Protein AF-0000000067128531 (afdb_homodimer)

Solvent-accessible surface area (backbone atoms only — not comparable to full-atom values): 48441 Å² total; per-residue (Å²): 141,76,87,80,73,82,84,77,74,73,75,73,79,76,77,82,67,84,76,76,74,70,69,80,64,56,87,86,67,64,80,71,73,78,60,56,58,58,51,50,47,49,50,50,46,49,48,38,41,55,53,34,57,46,48,57,49,51,51,49,51,50,41,50,50,52,46,42,51,42,70,67,46,78,75,65,98,40,69,70,61,23,51,51,51,9,51,52,50,26,51,52,51,49,42,56,50,32,36,67,59,52,67,79,67,94,55,56,45,64,39,44,53,60,54,25,40,49,51,41,50,48,50,53,51,51,37,50,52,46,27,45,68,40,36,47,63,66,54,39,15,51,53,42,28,76,80,39,74,85,42,49,44,86,66,81,89,71,82,59,42,74,74,69,47,62,71,31,83,86,38,79,88,52,34,50,46,54,55,58,67,55,67,45,76,57,44,60,49,39,20,53,48,30,22,52,49,25,63,49,66,53,41,71,66,62,49,50,49,52,52,53,51,48,52,54,47,28,64,73,41,24,88,78,36,60,86,42,36,50,31,71,59,49,51,54,45,46,39,43,52,48,26,32,37,46,12,35,50,54,19,51,52,50,50,56,54,51,62,71,50,76,70,78,87,66,62,59,86,74,39,87,44,66,68,50,30,49,50,47,57,59,47,34,61,37,63,93,66,76,73,78,63,77,71,61,43,85,76,40,70,68,39,30,50,50,49,52,49,49,51,50,52,50,52,49,54,57,49,45,54,56,49,51,28,61,64,40,33,46,59,85,82,39,66,69,51,55,51,48,50,55,48,46,53,57,47,46,36,53,17,45,51,32,49,49,53,38,70,66,36,85,74,61,61,60,57,76,32,68,55,41,65,63,71,72,53,88,76,62,43,76,76,68,49,77,74,77,74,68,80,66,67,73,78,70,76,69,69,84,72,75,88,64,88,72,78,84,72,93,78,65,94,76,78,67,86,75,136,134,82,78,77,74,79,79,77,76,77,76,75,77,78,78,80,71,85,75,78,72,71,67,80,60,53,88,85,66,61,82,70,73,78,60,56,58,57,52,50,48,49,50,51,47,50,49,38,42,56,52,35,57,47,48,57,49,50,50,50,52,51,41,51,52,52,45,41,51,41,68,67,46,79,75,67,97,39,70,69,60,24,49,51,51,9,52,52,50,27,51,51,50,48,43,55,50,31,34,69,60,53,66,80,66,95,56,55,47,65,40,43,53,60,53,27,41,48,50,41,48,48,50,53,52,51,38,50,52,46,27,44,67,41,38,46,63,67,55,41,15,52,54,42,28,76,79,38,74,84,41,48,44,87,66,82,88,73,80,60,42,73,74,67,46,62,72,31,81,85,37,80,90,51,33,49,47,53,56,59,68,54,67,43,77,58,44,59,49,39,20,55,48,29,21,52,47,25,63,51,65,54,42,72,65,61,48,52,49,52,51,51,50,48,52,52,46,29,63,74,42,22,89,78,36,61,85,42,36,50,29,69,61,49,52,53,44,47,41,42,51,47,26,32,37,46,11,35,49,53,19,52,52,49,50,56,55,50,61,72,49,76,71,80,88,66,63,58,86,74,40,87,44,67,68,50,30,51,50,45,57,60,46,33,60,37,63,92,65,74,73,77,62,79,71,61,43,85,76,40,70,66,40,31,51,48,49,51,48,51,51,49,51,51,52,49,54,56,49,44,55,55,49,52,29,62,66,40,32,48,60,82,82,39,66,69,51,54,50,46,50,55,49,46,54,57,46,47,36,53,18,46,51,31,50,50,54,39,69,67,35,85,75,62,62,62,57,78,33,68,54,40,64,62,72,72,53,88,78,63,44,76,76,67,51,78,73,78,76,66,84,64,69,72,79,71,76,71,70,84,71,75,91,65,88,72,75,76,73,81,83,64,84,73,81,85,85,61,143

Organism: Columba livia (NCBI:txid8932)

InterPro domains:
  IPR004277 Phosphatidyl serine synthase [PF03034] (110-375)

Sequence (838 aa):
MADPDGLGRDITPMARGPHNPNVKVNAFGFPGRFKSEGAVAAATERADSARRAHTLTVLFILTCALGYVTLLEETPQDTAYNTKRGIVASILVFLCFGVTQAKDGPFSRPHPAYWRFWLCVSVVYELFLIFILFQTVQDGRQFMKYIDPHLGVPLPERDYGGNCLVYDPGNGTDPFHNIWDKLDGFVPAHFFGWYLKTLMIRDWWMCMIISVMFEFLEYSLEHQLPNFSECWWDHWIMDVILCNGLGIYCGMKTLSWLSLKTYKWQGLWNIPTYKGKMKRIVFQFTPYSWVKFEWKPASSLRRWLAVCGIIFVFLLAELNTFYLKFVLWMPPEHYLVLLRLVFFVNVGGVAMREIYDFMDDPKFHKKLGQQAWLGHRVPDRRQVRPLHADAVSPVLHHPVLDPGDYPRAHLDSLAVLHPMADPDGLGRDITPMARGPHNPNVKVNAFGFPGRFKSEGAVAAATERADSARRAHTLTVLFILTCALGYVTLLEETPQDTAYNTKRGIVASILVFLCFGVTQAKDGPFSRPHPAYWRFWLCVSVVYELFLIFILFQTVQDGRQFMKYIDPHLGVPLPERDYGGNCLVYDPGNGTDPFHNIWDKLDGFVPAHFFGWYLKTLMIRDWWMCMIISVMFEFLEYSLEHQLPNFSECWWDHWIMDVILCNGLGIYCGMKTLSWLSLKTYKWQGLWNIPTYKGKMKRIVFQFTPYSWVKFEWKPASSLRRWLAVCGIIFVFLLAELNTFYLKFVLWMPPEHYLVLLRLVFFVNVGGVAMREIYDFMDDPKFHKKLGQQAWLGHRVPDRRQVRPLHADAVSPVLHHPVLDPGDYPRAHLDSLAVLHP

Nearest PDB structures (foldseek):
  9b4e-assembly1_B  TM=9.063E-01  e=4.967E-18  Homo sapiens
  9b4g-assembly1_B  TM=8.945E-01  e=2.422E-17  Homo sapiens
  9b4f-assembly1_B  TM=8.854E-01  e=5.431E-15  Homo sapiens
  9b4e-assembly1_B  TM=9.060E-01  e=4.851E-18  Homo sapiens
  9b4g-assembly1_B  TM=8.943E-01  e=2.382E-17  Homo sapiens

Foldseek 3Di:
DDPPDDDPPPPPPPDPPDPPPPPPCPVVNDPDDCPVVVVVVVVVVVVVVVLVVVLVVLVVVLVVVVVCCVPPNDDDPDPLVVVLVVVVNVLVVQLSVQLSPPDFFPFCFPHSSVLSSLLSVLVVVLVVLVVLLPDDLQVLLVVVCSVPVVTSDADDDDQAADDQDCAQPVDPVCRRVNVVVPPPPVLVCLQQLLLLVCLQQVDLVLLLVLLLVLLVVLVVCCVPAVNSNHHPCCNPPRRRCNRNVNSNVVSNVVLVVVQVPLDPQDDLVVDPDPVVSVVNVVCSRPGNHDDRQDLPLVPDVVSVVLSVVVSVLVSQVVVVLRVCCNSNVPDCPDVVSVVVSVSCSSLSNSLSVQSSVCSPPPVNPDDRDSSVVSSRDDDRPVVPDPPPPPPPPPPPPPPPPDPDDPDDDPPDDPDDDDD/DCPDDDPPPPPPPDDPDDPPPPPVQPVVNDPDDCPVVVVVVVVVVVVVVVLVVVLVVLVVVLVVVVVCCVPPNDDDPDPLVVVLVVVVNVLVVQLSVQLSPPDFFPFDFPHSSVLSSLLSVLVVVLVVLVVLLPDDLQVLLVVVCSVPVVTSDADDDDQAADDQDCAQPVDPVCRRVNVVVVPPPVLVCLQQLLLLVCLQQVDLVLLLVLLLVLLVVLVVCCVPAVNSNHHPCCRPPRRRCNRNVNSNVVSNVVLVVVQVPLDPQDDLVVDPDPVVSVVNVVCSRPGNHDDRQDLPLVPDVVSVVLSVVVSVLVSQVVVVLRVCCNSNVNDCPDVVSVVVSVSCSSLSNSLSVQSSVCSPPPVNPDDRDSSVVSSRDDDRPVVPDPPPPPPPPPPPPPPPPDPDDPDPPDPDDPDDDDD

Secondary structure (DSSP, 8-state):
--------------------TT----TT-------HHHHHHHHHHHHHHHHHHHHHHHHHHHHHHHHHHHHTSPPPS-HHHHHHHHHHHHHHHHHHHHHHHSPP-S--SS-HHHHHHHHHHHHHHHHHHHHHHTS-HHHHHHHGGGT-TT-SSPPPP--SSS---SS-TT-SS-TTHHHHHHSSTHHHHHHHHHHHHHHHH--HHHHHHHHHHHHHHHHHTTTT-GGG---HHIIIIIIIIIIIHHHHHHHHHHHHHHHH-------GGG--SHHHHHHHHHHTTS-SS-------TTS-HHHHHHHHHHHHHHHHHHHHHHHHHHHTT--TTSHHHHHHHHHHHHHHHHHHHHHHHHHH-TT--SPPPHHHHHHT----GGGTS---STTS----------S----------------/--------------------TT----TTS------HHHHHHHHHHHHHHHHHHHHHHHHHHHHHHHHHHHHTSPPPS-HHHHHHHHHHHHHHHHHHHHHHHSPP-S--SS-HHHHHHHHHHHHHHHHHHHHHHTS-HHHHHHHGGGT-TT-SSPPPP--SSS---SS-TT-SS-TTHHHHHHSSTHHHHHHHHHHHHHHHH--HHHHHHHHHHHHHHHHHTTTT-GGG---HHIIIIIIIIIIIHHHHHHHHHHHHHHHH-------GGG--SHHHHHHHHHHTTS-SS-------TTS-HHHHHHHHHHHHHHHHHHHHHHHHHHHTT--TTSHHHHHHHHHHHHHHHHHHHHHHHHHH-TT--SPPPHHHHHHT----GGGTS----TT-----------S----------------

pLDDT: mean 72.02, std 25.09, range [16.66, 97.38]

Structure (mmCIF, N/CA/C/O backbone):
data_AF-0000000067128531-model_v1
#
loop_
_entity.id
_entity.type
_entity.pdbx_description
1 polymer 'Phosphatidylserine synthase'
#
loop_
_atom_site.group_PDB
_atom_site.id
_atom_site.type_symbol
_atom_site.label_atom_id
_atom_site.label_alt_id
_atom_site.label_comp_id
_atom_site.label_asym_id
_atom_site.label_entity_id
_atom_site.label_seq_id
_atom_site.pdbx_PDB_ins_code
_atom_site.Cartn_x
_atom_site.Cartn_y
_atom_site.Cartn_z
_atom_site.occupancy
_atom_site.B_iso_or_equiv
_atom_site.auth_seq_id
_atom_site.auth_comp_id
_atom_site.auth_asym_id
_atom_site.auth_atom_id
_atom_site.pdbx_PDB_model_num
ATOM 1 N N . MET A 1 1 ? -77.562 -60.531 -19.766 1 20.25 1 MET A N 1
ATOM 2 C CA . MET A 1 1 ? -78.375 -59.531 -19.062 1 20.25 1 MET A CA 1
ATOM 3 C C . MET A 1 1 ? -77.562 -58.281 -18.75 1 20.25 1 MET A C 1
ATOM 5 O O . MET A 1 1 ? -76.5 -58.375 -18.109 1 20.25 1 MET A O 1
ATOM 9 N N . ALA A 1 2 ? -77.75 -57.125 -19.5 1 20.92 2 ALA A N 1
ATOM 10 C CA . ALA A 1 2 ? -77.375 -55.844 -20.062 1 20.92 2 ALA A CA 1
ATOM 11 C C . ALA A 1 2 ? -77.5 -54.719 -19.031 1 20.92 2 ALA A C 1
ATOM 13 O O . ALA A 1 2 ? -77.312 -53.531 -19.344 1 20.92 2 ALA A O 1
ATOM 14 N N . ASP A 1 3 ? -77.875 -55.125 -17.828 1 22.06 3 ASP A N 1
ATOM 15 C CA . ASP A 1 3 ? -78.5 -53.969 -17.203 1 22.06 3 ASP A CA 1
ATOM 16 C C . ASP A 1 3 ? -77.562 -52.781 -17.109 1 22.06 3 ASP A C 1
ATOM 18 O O . ASP A 1 3 ? -76.375 -52.969 -16.75 1 22.06 3 ASP A O 1
ATOM 22 N N . PRO A 1 4 ? -77.75 -51.562 -17.719 1 23.47 4 PRO A N 1
ATOM 23 C CA . PRO A 1 4 ? -77.312 -50.219 -18.203 1 23.47 4 PRO A CA 1
ATOM 24 C C . PRO A 1 4 ? -77.062 -49.25 -17.062 1 23.47 4 PRO A C 1
ATOM 26 O O . PRO A 1 4 ? -76.875 -48.062 -17.297 1 23.47 4 PRO A O 1
ATOM 29 N N . ASP A 1 5 ? -77.438 -49.562 -15.859 1 19.45 5 ASP A N 1
ATOM 30 C CA . ASP A 1 5 ? -78 -48.562 -14.961 1 19.45 5 ASP A CA 1
ATOM 31 C C . ASP A 1 5 ? -77 -47.438 -14.742 1 19.45 5 ASP A C 1
ATOM 33 O O . ASP A 1 5 ? -77.375 -46.25 -14.773 1 19.45 5 ASP A O 1
ATOM 37 N N . GLY A 1 6 ? -75.938 -47.656 -14 1 20.61 6 GLY A N 1
ATOM 38 C CA . GLY A 1 6 ? -75.688 -46.969 -12.742 1 20.61 6 GLY A CA 1
ATOM 39 C C . GLY A 1 6 ? -75.312 -45.5 -12.922 1 20.61 6 GLY A C 1
ATOM 40 O O . GLY A 1 6 ? -75 -45.094 -14.023 1 20.61 6 GLY A O 1
ATOM 41 N N . LEU A 1 7 ? -75.062 -44.688 -11.773 1 21.41 7 LEU A N 1
ATOM 42 C CA . LEU A 1 7 ? -75.25 -43.5 -10.977 1 21.41 7 LEU A CA 1
ATOM 43 C C . LEU A 1 7 ? -74.188 -42.438 -11.375 1 21.41 7 LEU A C 1
ATOM 45 O O . LEU A 1 7 ? -73 -42.656 -11.289 1 21.41 7 LEU A O 1
ATOM 49 N N . GLY A 1 8 ? -74.438 -41.719 -12.461 1 22.41 8 GLY A N 1
ATOM 50 C CA . GLY A 1 8 ? -73.688 -40.625 -13.109 1 22.41 8 GLY A CA 1
ATOM 51 C C . GLY A 1 8 ? -73.375 -39.5 -12.172 1 22.41 8 GLY A C 1
ATOM 52 O O . GLY A 1 8 ? -74.125 -38.5 -12.125 1 22.41 8 GLY A O 1
ATOM 53 N N . ARG A 1 9 ? -73.125 -39.812 -10.828 1 21.92 9 ARG A N 1
ATOM 54 C CA . ARG A 1 9 ? -73.125 -38.75 -9.828 1 21.92 9 ARG A CA 1
ATOM 55 C C . ARG A 1 9 ? -72.312 -37.531 -10.305 1 21.92 9 ARG A C 1
ATOM 57 O O . ARG A 1 9 ? -71.188 -37.656 -10.727 1 21.92 9 ARG A O 1
ATOM 64 N N . ASP A 1 10 ? -73 -36.594 -10.828 1 21.69 10 ASP A N 1
ATOM 65 C CA . ASP A 1 10 ? -72.625 -35.281 -11.375 1 21.69 10 ASP A CA 1
ATOM 66 C C . ASP A 1 10 ? -71.75 -34.5 -10.391 1 21.69 10 ASP A C 1
ATOM 68 O O . ASP A 1 10 ? -72.25 -34.062 -9.336 1 21.69 10 ASP A O 1
ATOM 72 N N . ILE A 1 11 ? -70.688 -34.938 -9.844 1 23.55 11 ILE A N 1
ATOM 73 C CA . ILE A 1 11 ? -69.938 -34.281 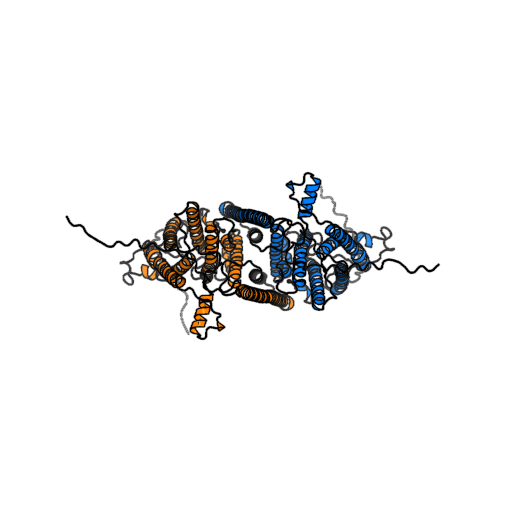-8.781 1 23.55 11 ILE A CA 1
ATOM 74 C C . ILE A 1 11 ? -69.625 -32.844 -9.203 1 23.55 11 ILE A C 1
ATOM 76 O O . ILE A 1 11 ? -69.062 -32.594 -10.273 1 23.55 11 ILE A O 1
ATOM 80 N N . THR A 1 12 ? -70.562 -31.953 -8.984 1 23.03 12 THR A N 1
ATOM 81 C CA . THR A 1 12 ? -70.5 -30.531 -9.258 1 23.03 12 THR A CA 1
ATOM 82 C C . THR A 1 12 ? -69.188 -29.922 -8.867 1 23.03 12 THR A C 1
ATOM 84 O O . THR A 1 12 ? -68.562 -30.281 -7.836 1 23.03 12 THR A O 1
ATOM 87 N N . PRO A 1 13 ? -68.312 -29.375 -9.797 1 23.28 13 PRO A N 1
ATOM 88 C CA . PRO A 1 13 ? -67 -28.812 -9.695 1 23.28 13 PRO A CA 1
ATOM 89 C C . PRO A 1 13 ? -66.875 -27.656 -8.703 1 23.28 13 PRO A C 1
ATOM 91 O O . PRO A 1 13 ? -67.625 -26.672 -8.828 1 23.28 13 PRO A O 1
ATOM 94 N N . MET A 1 14 ? -66.938 -27.906 -7.406 1 22.55 14 MET A N 1
ATOM 95 C CA . MET A 1 14 ? -66.938 -26.797 -6.449 1 22.55 14 MET A CA 1
ATOM 96 C C . MET A 1 14 ? -65.875 -25.75 -6.844 1 22.55 14 MET A C 1
ATOM 98 O O . MET A 1 14 ? -64.812 -26.094 -7.27 1 22.55 14 MET A O 1
ATOM 102 N N . ALA A 1 15 ? -66.312 -24.562 -7.145 1 23.53 15 ALA A N 1
ATOM 103 C CA . ALA A 1 15 ? -65.75 -23.281 -7.535 1 23.53 15 ALA A CA 1
ATOM 104 C C . ALA A 1 15 ? -64.688 -22.828 -6.562 1 23.53 15 ALA A C 1
ATOM 106 O O . ALA A 1 15 ? -64.938 -22.75 -5.352 1 23.53 15 ALA A O 1
ATOM 107 N N . ARG A 1 16 ? -63.375 -23.219 -6.766 1 25.78 16 ARG A N 1
ATOM 108 C CA . ARG A 1 16 ? -62.188 -22.938 -5.98 1 25.78 16 ARG A CA 1
ATOM 109 C C . ARG A 1 16 ? -62.094 -21.469 -5.578 1 25.78 16 ARG A C 1
ATOM 111 O O . ARG A 1 16 ? -62.281 -20.578 -6.414 1 25.78 16 ARG A O 1
ATOM 118 N N . GLY A 1 17 ? -62.625 -21.094 -4.441 1 23.98 17 GLY A N 1
ATOM 119 C CA . GLY A 1 17 ? -62.688 -19.75 -3.908 1 23.98 17 GLY A CA 1
ATOM 120 C C . GLY A 1 17 ? -61.406 -18.984 -4.047 1 23.98 17 GLY A C 1
ATOM 121 O O . GLY A 1 17 ? -60.344 -19.594 -4.289 1 23.98 17 GLY A O 1
ATOM 122 N N . PRO A 1 18 ? -61.469 -17.594 -4.176 1 27.23 18 PRO A N 1
ATOM 123 C CA . PRO A 1 18 ? -60.438 -16.625 -4.535 1 27.23 18 PRO A CA 1
ATOM 124 C C . PRO A 1 18 ? -59.25 -16.641 -3.58 1 27.23 18 PRO A C 1
ATOM 126 O O . PRO A 1 18 ? -59.438 -16.688 -2.361 1 27.23 18 PRO A O 1
ATOM 129 N N . HIS A 1 19 ? -58.188 -17.5 -3.818 1 27.31 19 HIS A N 1
ATOM 130 C CA . HIS A 1 19 ? -56.938 -17.625 -3.055 1 27.31 19 HIS A CA 1
ATOM 131 C C . HIS A 1 19 ? -56.344 -16.25 -2.758 1 27.31 19 HIS A C 1
ATOM 133 O O . HIS A 1 19 ? -56.125 -15.453 -3.674 1 27.31 19 HIS A O 1
ATOM 139 N N . ASN A 1 20 ? -56.844 -15.633 -1.661 1 26.27 20 ASN A N 1
ATOM 140 C CA . ASN A 1 20 ? -56.281 -14.367 -1.203 1 26.27 20 ASN A CA 1
ATOM 141 C C . ASN A 1 20 ? -54.781 -14.438 -1.099 1 26.27 20 ASN A C 1
ATOM 143 O O . ASN A 1 20 ? -54.219 -15.188 -0.288 1 26.27 20 ASN A O 1
ATOM 147 N N . PRO A 1 21 ? -54.031 -14.188 -2.189 1 29.22 21 PRO A N 1
ATOM 148 C CA . PRO A 1 21 ? -52.594 -14.312 -2.463 1 29.22 21 PRO A CA 1
ATOM 149 C C . PRO A 1 21 ? -51.719 -13.617 -1.419 1 29.22 21 PRO A C 1
ATOM 151 O O . PRO A 1 21 ? -50.5 -13.625 -1.528 1 29.22 21 PRO A O 1
ATOM 154 N N . ASN A 1 22 ? -52.312 -12.781 -0.611 1 27.53 22 ASN A N 1
ATOM 155 C CA . ASN A 1 22 ? -51.406 -11.789 -0.049 1 27.53 22 ASN A CA 1
ATOM 156 C C . ASN A 1 22 ? -50.469 -12.406 1.004 1 27.53 22 ASN A C 1
ATOM 158 O O . ASN A 1 22 ? -49.875 -11.688 1.804 1 27.53 22 ASN A O 1
ATOM 162 N N . VAL A 1 23 ? -50.906 -13.5 1.559 1 28.78 23 VAL A N 1
ATOM 163 C CA . VAL A 1 23 ? -50.094 -13.773 2.75 1 28.78 23 VAL A CA 1
ATOM 164 C C . VAL A 1 23 ? -48.656 -14.039 2.352 1 28.78 23 VAL A C 1
ATOM 166 O O . VAL A 1 23 ? -48.375 -14.961 1.585 1 28.78 23 VAL A O 1
ATOM 169 N N . LYS A 1 24 ? -47.844 -12.93 2.262 1 29.91 24 LYS A N 1
ATOM 170 C CA . LYS A 1 24 ? -46.406 -13 2.002 1 29.91 24 LYS A CA 1
ATOM 171 C C . LYS A 1 24 ? -45.75 -14.125 2.805 1 29.91 24 LYS A C 1
ATOM 173 O O . LYS A 1 24 ? -45.656 -14.039 4.027 1 29.91 24 LYS A O 1
ATOM 178 N N . VAL A 1 25 ? -46.25 -15.328 2.654 1 26.59 25 VAL A N 1
ATOM 179 C CA . VAL A 1 25 ? -45.688 -16.484 3.332 1 26.59 25 VAL A CA 1
ATOM 180 C C . VAL A 1 25 ? -44.188 -16.562 3.035 1 26.59 25 VAL A C 1
ATOM 182 O O . VAL A 1 25 ? -43.781 -16.422 1.884 1 26.59 25 VAL A O 1
ATOM 185 N N . ASN A 1 26 ? -43.406 -16.094 3.955 1 29.05 26 ASN A N 1
ATOM 186 C CA . ASN A 1 26 ? -41.969 -16.25 3.734 1 29.05 26 ASN A CA 1
ATOM 187 C C . ASN A 1 26 ? -41.594 -17.672 3.309 1 29.05 26 ASN A C 1
ATOM 189 O O . ASN A 1 26 ? -42.406 -18.594 3.51 1 29.05 26 ASN A O 1
ATOM 193 N N . ALA A 1 27 ? -40.75 -17.797 2.295 1 28.75 27 ALA A N 1
ATOM 194 C CA . ALA A 1 27 ? -40.531 -19.047 1.558 1 28.75 27 ALA A CA 1
ATOM 195 C C . ALA A 1 27 ? -40.562 -20.25 2.49 1 28.75 27 ALA A C 1
ATOM 197 O O . ALA A 1 27 ? -40.938 -21.344 2.078 1 28.75 27 ALA A O 1
ATOM 198 N N . PHE A 1 28 ? -39.75 -20.312 3.643 1 31.78 28 PHE A N 1
ATOM 199 C CA . PHE A 1 28 ? -39.625 -21.594 4.324 1 31.78 28 PHE A CA 1
ATOM 200 C C . PHE A 1 28 ? -40.812 -21.875 5.211 1 31.78 28 PHE A C 1
ATOM 202 O O . PHE A 1 28 ? -40.844 -22.844 5.973 1 31.78 28 PHE A O 1
ATOM 209 N N . GLY A 1 29 ? -42.094 -21.578 4.914 1 29.06 29 GLY A N 1
ATOM 210 C CA . GLY A 1 29 ? -43.438 -21.812 5.43 1 29.06 29 GLY A CA 1
ATOM 211 C C . GLY A 1 29 ? -43.625 -21.391 6.879 1 29.06 29 GLY A C 1
ATOM 212 O O . GLY A 1 29 ? -44.688 -21.562 7.457 1 29.06 29 GLY A O 1
ATOM 213 N N . PHE A 1 30 ? -42.562 -21.719 7.789 1 28.81 30 PHE A N 1
ATOM 214 C CA . PHE A 1 30 ? -42.875 -21.438 9.188 1 28.81 30 PHE A CA 1
ATOM 215 C C . PHE A 1 30 ? -43.188 -19.953 9.383 1 28.81 30 PHE A C 1
ATOM 217 O O . PHE A 1 30 ? -42.625 -19.109 8.672 1 28.81 30 PHE A O 1
ATOM 224 N N . PRO A 1 31 ? -44.344 -19.516 9.844 1 32.44 31 PRO A N 1
ATOM 225 C CA . PRO A 1 31 ? -44.719 -18.156 10.219 1 32.44 31 PRO A CA 1
ATOM 226 C C . PRO A 1 31 ? -43.688 -17.484 11.117 1 32.44 31 PRO A C 1
ATOM 228 O O . PRO A 1 31 ? -43.969 -16.438 11.711 1 32.44 31 PRO A O 1
ATOM 231 N N . GLY A 1 32 ? -42.5 -18.047 11.328 1 28.36 32 GLY A N 1
ATOM 232 C CA . GLY A 1 32 ? -41.688 -17.531 12.422 1 28.36 32 GLY A CA 1
ATOM 233 C C . GLY A 1 32 ? -41.5 -16.031 12.344 1 28.36 32 GLY A C 1
ATOM 234 O O . GLY A 1 32 ? -41.375 -15.469 11.258 1 28.36 32 GLY A O 1
ATOM 235 N N . ARG A 1 33 ? -42.031 -15.25 13.297 1 32.16 33 ARG A N 1
ATOM 236 C CA . ARG A 1 33 ? -41.75 -13.859 13.633 1 32.16 33 ARG A CA 1
ATOM 237 C C . ARG A 1 33 ? -40.281 -13.508 13.375 1 32.16 33 ARG A C 1
ATOM 239 O O . ARG A 1 33 ? -39.406 -14.328 13.625 1 32.16 33 ARG A O 1
ATOM 246 N N . PHE A 1 34 ? -40 -12.578 12.531 1 31.7 34 PHE A N 1
ATOM 247 C CA . PHE A 1 34 ? -38.75 -11.945 12.094 1 31.7 34 PHE A CA 1
ATOM 248 C C . PHE A 1 34 ? -37.875 -11.562 13.289 1 31.7 34 PHE A C 1
ATOM 250 O O . PHE A 1 34 ? -37.938 -10.438 13.781 1 31.7 34 PHE A O 1
ATOM 257 N N . LYS A 1 35 ? -37.875 -12.375 14.383 1 36.38 35 LYS A N 1
ATOM 258 C CA . LYS A 1 35 ? -36.875 -12.164 15.422 1 36.38 35 LYS A CA 1
ATOM 259 C C . LYS A 1 35 ? -35.469 -12.031 14.82 1 36.38 35 LYS A C 1
ATOM 261 O O . LYS A 1 35 ? -34.5 -11.812 15.539 1 36.38 35 LYS A O 1
ATOM 266 N N . SER A 1 36 ? -35.344 -12.352 13.648 1 35.41 36 SER A N 1
ATOM 267 C CA . SER A 1 36 ? -34.062 -12.492 12.992 1 35.41 36 SER A CA 1
ATOM 268 C C . SER A 1 36 ? -33.438 -11.133 12.688 1 35.41 36 SER A C 1
ATOM 270 O O . SER A 1 36 ? -32.219 -11.016 12.508 1 35.41 36 SER A O 1
ATOM 272 N N . GLU A 1 37 ? -34.25 -10.18 12.656 1 38.25 37 GLU A N 1
ATOM 273 C CA . GLU A 1 37 ? -33.625 -8.898 12.367 1 38.25 37 GLU A CA 1
ATOM 274 C C . GLU A 1 37 ? -32.875 -8.375 13.578 1 38.25 37 GLU A C 1
ATOM 276 O O . GLU A 1 37 ? -31.781 -7.793 13.438 1 38.25 37 GLU A O 1
ATOM 281 N N . GLY A 1 38 ? -33.406 -8.562 14.719 1 39.59 38 GLY A N 1
ATOM 282 C CA . GLY A 1 38 ? -32.719 -8.117 15.93 1 39.59 38 GLY A CA 1
ATOM 283 C C . GLY A 1 38 ? -31.453 -8.898 16.203 1 39.59 38 GLY A C 1
ATOM 284 O O . GLY A 1 38 ? -30.453 -8.32 16.656 1 39.59 38 GLY A O 1
ATOM 285 N N . ALA A 1 39 ? -31.516 -10.203 16.078 1 42.69 39 ALA A N 1
ATOM 286 C CA . ALA A 1 39 ? -30.344 -11.023 16.297 1 42.69 39 ALA A CA 1
ATOM 287 C C . ALA A 1 39 ? -29.281 -10.75 15.234 1 42.69 39 ALA A C 1
ATOM 289 O O . ALA A 1 39 ? -28.078 -10.719 15.531 1 42.69 39 ALA A O 1
ATOM 290 N N . VAL A 1 40 ? -29.672 -10.602 14.055 1 43.03 40 VAL A N 1
ATOM 291 C CA . VAL A 1 40 ? -28.75 -10.219 12.992 1 43.03 40 VAL A CA 1
ATOM 292 C C . VAL A 1 40 ? -28.203 -8.82 13.266 1 43.03 40 VAL A C 1
ATOM 294 O O . VAL A 1 40 ? -27 -8.57 13.102 1 43.03 40 VAL A O 1
ATOM 297 N N . ALA A 1 41 ? -29.078 -7.969 13.719 1 44.78 41 ALA A N 1
ATOM 298 C CA . ALA A 1 41 ? -28.625 -6.625 14.07 1 44.78 41 ALA A CA 1
ATOM 299 C C . ALA A 1 41 ? -27.672 -6.66 15.266 1 44.78 41 ALA A C 1
ATOM 301 O O . ALA A 1 41 ? -26.641 -5.984 15.266 1 44.78 41 ALA A O 1
ATOM 302 N N . ALA A 1 42 ? -28.016 -7.434 16.234 1 46.25 42 ALA A N 1
ATOM 303 C CA . ALA A 1 42 ? -27.172 -7.582 17.422 1 46.25 42 ALA A CA 1
ATOM 304 C C . ALA A 1 42 ? -25.859 -8.273 17.062 1 46.25 42 ALA A C 1
ATOM 306 O O . ALA A 1 42 ? -24.797 -7.902 17.578 1 46.25 42 ALA A O 1
ATOM 307 N N . ALA A 1 43 ? -25.906 -9.227 16.297 1 43.88 43 ALA A N 1
ATOM 308 C CA . ALA A 1 43 ? -24.703 -9.93 15.836 1 43.88 43 ALA A CA 1
ATOM 309 C C . ALA A 1 43 ? -23.844 -9.016 14.977 1 43.88 43 ALA A C 1
ATOM 311 O O . ALA A 1 43 ? -22.609 -9.031 15.094 1 43.88 43 ALA A O 1
ATOM 312 N N . THR A 1 44 ? -24.438 -8.281 14.125 1 46.5 44 THR A N 1
ATOM 313 C CA . THR A 1 44 ? -23.719 -7.301 13.32 1 46.5 44 THR A CA 1
ATOM 314 C C . THR A 1 44 ? -23.109 -6.215 14.203 1 46.5 44 THR A C 1
ATOM 316 O O . THR A 1 44 ? -21.984 -5.773 13.977 1 46.5 44 THR A O 1
ATOM 319 N N . GLU A 1 45 ? -23.906 -5.875 15.18 1 48.53 45 GLU A N 1
ATOM 320 C CA . GLU A 1 45 ? -23.422 -4.871 16.109 1 48.53 45 GLU A CA 1
ATOM 321 C C . GLU A 1 45 ? -22.25 -5.398 16.938 1 48.53 45 GLU A C 1
ATOM 323 O O . GLU A 1 45 ? -21.266 -4.684 17.156 1 48.53 45 GLU A O 1
ATOM 328 N N . ARG A 1 46 ? -22.328 -6.559 17.469 1 46.81 46 ARG A N 1
ATOM 329 C CA . ARG A 1 46 ? -21.234 -7.164 18.203 1 46.81 46 ARG A CA 1
ATOM 330 C C . ARG A 1 46 ? -20.016 -7.395 17.312 1 46.81 46 ARG A C 1
ATOM 332 O O . ARG A 1 46 ? -18.875 -7.211 17.734 1 46.81 46 ARG A O 1
ATOM 339 N N . ALA A 1 47 ? -20.297 -7.773 16.203 1 50.81 47 ALA A N 1
ATOM 340 C CA . ALA A 1 47 ? -19.219 -7.965 15.242 1 50.81 47 ALA A CA 1
ATOM 341 C C . ALA A 1 47 ? -18.531 -6.641 14.906 1 50.81 47 ALA A C 1
ATOM 343 O O . ALA A 1 47 ? -17.312 -6.574 14.789 1 50.81 47 ALA A O 1
ATOM 344 N N . ASP A 1 48 ? -19.328 -5.668 14.797 1 51.31 48 ASP A N 1
ATOM 345 C CA . ASP A 1 48 ? -18.812 -4.328 14.547 1 51.31 48 ASP A CA 1
ATOM 346 C C . ASP A 1 48 ? -18.016 -3.814 15.742 1 51.31 48 ASP A C 1
ATOM 348 O O . ASP A 1 48 ? -16.969 -3.18 15.57 1 51.31 48 ASP A O 1
ATOM 352 N N . SER A 1 49 ? -18.594 -4.137 16.922 1 48.41 49 SER A N 1
ATOM 353 C CA . SER A 1 49 ? -17.875 -3.738 18.125 1 48.41 49 SER A CA 1
ATOM 354 C C . SER A 1 49 ? -16.547 -4.469 18.25 1 48.41 49 SER A C 1
ATOM 356 O O . SER A 1 49 ? -15.539 -3.871 18.625 1 48.41 49 SER A O 1
ATOM 358 N N . ALA A 1 50 ? -16.641 -5.734 18 1 50.25 50 ALA A N 1
ATOM 359 C CA . ALA A 1 50 ? -15.43 -6.535 18.062 1 50.25 50 ALA A CA 1
ATOM 360 C C . ALA A 1 50 ? -14.414 -6.078 17.016 1 50.25 50 ALA A C 1
ATOM 362 O O . ALA A 1 50 ? -13.211 -6.031 17.281 1 50.25 50 ALA A O 1
ATOM 363 N N . ARG A 1 51 ? -14.961 -5.754 15.953 1 56.88 51 ARG A N 1
ATOM 364 C CA . ARG A 1 51 ? -14.109 -5.258 14.875 1 56.88 51 ARG A CA 1
ATOM 365 C C . ARG A 1 51 ? -13.523 -3.896 15.227 1 56.88 51 ARG A C 1
ATOM 367 O O . ARG A 1 51 ? -12.375 -3.602 14.883 1 56.88 51 ARG A O 1
ATOM 374 N N . ARG A 1 52 ? -14.336 -3.09 15.969 1 56.47 52 ARG A N 1
ATOM 375 C CA . ARG A 1 52 ? -13.945 -1.749 16.391 1 56.47 52 ARG A CA 1
ATOM 376 C C . ARG A 1 52 ? -12.758 -1.803 17.344 1 56.47 52 ARG A C 1
ATOM 378 O O . ARG A 1 52 ? -11.797 -1.04 17.203 1 56.47 52 ARG A O 1
ATOM 385 N N . ALA A 1 53 ? -12.945 -2.611 18.359 1 57.25 53 ALA A N 1
ATOM 386 C CA . ALA A 1 53 ? -11.945 -2.76 19.406 1 57.25 53 ALA A CA 1
ATOM 387 C C . ALA A 1 53 ? -10.617 -3.236 18.844 1 57.25 53 ALA A C 1
ATOM 389 O O . ALA A 1 53 ? -9.547 -2.779 19.266 1 57.25 53 ALA A O 1
ATOM 390 N N . HIS A 1 54 ? -10.727 -3.783 17.688 1 68.81 54 HIS A N 1
ATOM 391 C CA . HIS A 1 54 ? -9.484 -4.383 17.219 1 68.81 54 HIS A CA 1
ATOM 392 C C . HIS A 1 54 ? -8.672 -3.389 16.406 1 68.81 54 HIS A C 1
ATOM 394 O O . HIS A 1 54 ? -7.438 -3.387 16.469 1 68.81 54 HIS A O 1
ATOM 400 N N . THR A 1 55 ? -9.32 -2.318 15.914 1 77.94 55 THR A N 1
ATOM 401 C CA . THR A 1 55 ? -8.586 -1.344 15.117 1 77.94 55 THR A CA 1
ATOM 402 C C . THR A 1 55 ? -7.738 -0.438 16.016 1 77.94 55 THR A C 1
ATOM 404 O O . THR A 1 55 ? -6.582 -0.156 15.703 1 77.94 55 THR A O 1
ATOM 407 N N . LEU A 1 56 ? -8.328 -0.069 17.156 1 79.94 56 LEU A N 1
ATOM 408 C CA . LEU A 1 56 ? -7.602 0.814 18.062 1 79.94 56 LEU A CA 1
ATOM 409 C C . LEU A 1 56 ? -6.477 0.063 18.766 1 79.94 56 LEU A C 1
ATOM 411 O O . LEU A 1 56 ? -5.414 0.631 19.031 1 79.94 56 LEU A O 1
ATOM 415 N N . THR A 1 57 ? -6.711 -1.168 19 1 81.94 57 THR A N 1
ATOM 416 C CA . THR A 1 57 ? -5.68 -1.978 19.641 1 81.94 57 THR A CA 1
ATOM 417 C C . THR A 1 57 ? -4.484 -2.166 18.719 1 81.94 57 THR A C 1
ATOM 419 O O . THR A 1 57 ? -3.336 -2.049 19.141 1 81.94 57 THR A O 1
ATOM 422 N N . VAL A 1 58 ? -4.812 -2.395 17.469 1 85.38 58 VAL A N 1
ATOM 423 C CA . VAL A 1 58 ? -3.73 -2.562 16.5 1 85.38 58 VAL A CA 1
ATOM 424 C C . VAL A 1 58 ? -2.951 -1.256 16.359 1 85.38 58 VAL A C 1
ATOM 426 O O . VAL A 1 58 ? -1.718 -1.265 16.312 1 85.38 58 VAL A O 1
ATOM 429 N N . LEU A 1 59 ? -3.65 -0.201 16.375 1 84.19 59 LEU A N 1
ATOM 430 C CA . LEU A 1 59 ? -2.998 1.101 16.281 1 84.19 59 LEU A CA 1
ATOM 431 C C . LEU A 1 59 ? -2.121 1.354 17.5 1 84.19 59 LEU A C 1
ATOM 433 O O . LEU A 1 59 ? -0.994 1.84 17.375 1 84.19 59 LEU A O 1
ATOM 437 N N . PHE A 1 60 ? -2.592 0.986 18.656 1 85.25 60 PHE A N 1
ATOM 438 C CA . PHE A 1 60 ? -1.854 1.185 19.891 1 85.25 60 PHE A CA 1
ATOM 439 C C . PHE A 1 60 ? -0.595 0.325 19.922 1 85.25 60 PHE A C 1
ATOM 441 O O . PHE A 1 60 ? 0.487 0.81 20.25 1 85.25 60 PHE A O 1
ATOM 448 N N . ILE A 1 61 ? -0.725 -0.88 19.531 1 87.31 61 ILE A N 1
ATOM 449 C CA . ILE A 1 61 ? 0.407 -1.8 19.531 1 87.31 61 ILE A CA 1
ATOM 450 C C . ILE A 1 61 ? 1.453 -1.321 18.516 1 87.31 61 ILE A C 1
ATOM 452 O O . ILE A 1 61 ? 2.652 -1.337 18.812 1 87.31 61 ILE A O 1
ATOM 456 N N . LEU A 1 62 ? 0.955 -0.918 17.391 1 87.06 62 LEU A N 1
ATOM 457 C CA . LEU A 1 62 ? 1.871 -0.432 16.375 1 87.06 62 LEU A CA 1
ATOM 458 C C . LEU A 1 62 ? 2.605 0.817 16.844 1 87.06 62 LEU A C 1
ATOM 460 O O . LEU A 1 62 ? 3.814 0.949 16.641 1 87.06 62 LEU A O 1
ATOM 464 N N . THR A 1 63 ? 1.916 1.701 17.5 1 84.06 63 THR A N 1
ATOM 465 C CA . THR A 1 63 ? 2.521 2.93 18 1 84.06 63 THR A CA 1
ATOM 466 C C . THR A 1 63 ? 3.555 2.621 19.078 1 84.06 63 THR A C 1
ATOM 468 O O . THR A 1 63 ? 4.637 3.213 19.109 1 84.06 63 THR A O 1
ATOM 471 N N . CYS A 1 64 ? 3.252 1.695 19.906 1 86.44 64 CYS A N 1
ATOM 472 C CA . CYS A 1 64 ? 4.18 1.292 20.953 1 86.44 64 CYS A CA 1
ATOM 473 C C . CYS A 1 64 ? 5.418 0.627 20.375 1 86.44 64 CYS A C 1
ATOM 475 O O . CYS A 1 64 ? 6.539 0.891 20.812 1 86.44 64 CYS A O 1
ATOM 477 N N . ALA A 1 65 ? 5.195 -0.18 19.438 1 88.19 65 ALA A N 1
ATOM 478 C CA . ALA A 1 65 ? 6.316 -0.855 18.781 1 88.19 65 ALA A CA 1
ATOM 479 C C . ALA A 1 65 ? 7.23 0.148 18.078 1 88.19 65 ALA A C 1
ATOM 481 O O . ALA A 1 65 ? 8.453 0.075 18.203 1 88.19 65 ALA A O 1
ATOM 482 N N . LEU A 1 66 ? 6.613 1.01 17.375 1 84.88 66 LEU A N 1
ATOM 483 C CA . LEU A 1 66 ? 7.406 2.02 16.672 1 84.88 66 LEU A CA 1
ATOM 484 C C . LEU A 1 66 ? 8.094 2.951 17.672 1 84.88 66 LEU A C 1
ATOM 486 O O . LEU A 1 66 ? 9.227 3.379 17.453 1 84.88 66 LEU A O 1
ATOM 490 N N . GLY A 1 67 ? 7.414 3.244 18.781 1 83.88 67 GLY A N 1
ATOM 491 C CA . GLY A 1 67 ? 8.031 4.016 19.844 1 83.88 67 GLY A CA 1
ATOM 492 C C . GLY A 1 67 ? 9.242 3.33 20.453 1 83.88 67 GLY A C 1
ATOM 493 O O . GLY A 1 67 ? 10.266 3.975 20.719 1 83.88 67 GLY A O 1
ATOM 494 N N . TYR A 1 68 ? 9.094 2.096 20.594 1 84.12 68 TYR A N 1
ATOM 495 C CA . TYR A 1 68 ? 10.203 1.32 21.141 1 84.12 68 TYR A CA 1
ATOM 496 C C . TYR A 1 68 ? 11.398 1.34 20.188 1 84.12 68 TYR A C 1
ATOM 498 O O . TYR A 1 68 ? 12.539 1.559 20.625 1 84.12 68 TYR A O 1
ATOM 506 N N . VAL A 1 69 ? 11.188 1.116 18.938 1 81.94 69 VAL A N 1
ATOM 507 C CA . VAL A 1 69 ? 12.273 1.088 17.969 1 81.94 69 VAL A CA 1
ATOM 508 C C . VAL A 1 69 ? 12.938 2.459 17.891 1 81.94 69 VAL A C 1
ATOM 510 O O . VAL A 1 69 ? 14.164 2.557 17.781 1 81.94 69 VAL A O 1
ATOM 513 N N . THR A 1 70 ? 12.164 3.471 17.984 1 78.06 70 THR A N 1
ATOM 514 C CA . THR A 1 70 ? 12.672 4.828 17.828 1 78.06 70 THR A CA 1
ATOM 515 C C . THR A 1 70 ? 13.414 5.285 19.078 1 78.06 70 THR A C 1
ATOM 517 O O . THR A 1 70 ? 14.477 5.91 18.984 1 78.06 70 THR A O 1
ATOM 520 N N . LEU A 1 71 ? 12.906 4.91 20.219 1 78.5 71 LEU A N 1
ATOM 521 C CA . LEU A 1 71 ? 13.43 5.488 21.453 1 78.5 71 LEU A CA 1
ATOM 522 C C . LEU A 1 71 ? 14.477 4.574 22.078 1 78.5 71 LEU A C 1
ATOM 524 O O . LEU A 1 71 ? 15.453 5.047 22.656 1 78.5 71 LEU A O 1
ATOM 528 N N . LEU A 1 72 ? 14.281 3.328 21.891 1 80.06 72 LEU A N 1
ATOM 529 C CA . LEU A 1 72 ? 15.117 2.424 22.688 1 80.06 72 LEU A CA 1
ATOM 530 C C . LEU A 1 72 ? 16.125 1.706 21.812 1 80.06 72 LEU A C 1
ATOM 532 O O . LEU A 1 72 ? 17.234 1.396 22.25 1 80.06 72 LEU A O 1
ATOM 536 N N . GLU A 1 73 ? 15.82 1.478 20.641 1 81 73 GLU A N 1
ATOM 537 C CA . GLU A 1 73 ? 16.734 0.727 19.781 1 81 73 GLU A CA 1
ATOM 538 C C . GLU A 1 73 ? 17.75 1.65 19.125 1 81 73 GLU A C 1
ATOM 540 O O . GLU A 1 73 ? 17.391 2.715 18.609 1 81 73 GLU A O 1
ATOM 545 N N . GLU A 1 74 ? 19 1.311 19.234 1 82 74 GLU A N 1
ATOM 546 C CA . GLU A 1 74 ? 20.047 2.047 18.531 1 82 74 GLU A CA 1
ATOM 547 C C . GLU A 1 74 ? 20.094 1.663 17.062 1 82 74 GLU A C 1
ATOM 549 O O . GLU A 1 74 ? 19.922 0.493 16.703 1 82 74 GLU A O 1
ATOM 554 N N . THR A 1 75 ? 20.203 2.619 16.188 1 83.88 75 THR A N 1
ATOM 555 C CA . THR A 1 75 ? 20.266 2.369 14.758 1 83.88 75 THR A CA 1
ATOM 556 C C . THR A 1 75 ? 21.656 1.878 14.359 1 83.88 75 THR A C 1
ATOM 558 O O . THR A 1 75 ? 22.656 2.59 14.547 1 83.88 75 THR A O 1
ATOM 561 N N . PRO A 1 76 ? 21.703 0.715 13.883 1 85.44 76 PRO A N 1
ATOM 562 C CA . PRO A 1 76 ? 23 0.212 13.43 1 85.44 76 PRO A CA 1
ATOM 563 C C . PRO A 1 76 ? 23.594 1.042 12.297 1 85.44 76 PRO A C 1
ATOM 565 O O . PRO A 1 76 ? 22.859 1.704 11.562 1 85.44 76 PRO A O 1
ATOM 568 N N . GLN A 1 77 ? 24.938 1.021 12.234 1 87.44 77 GLN A N 1
ATOM 569 C CA . GLN A 1 77 ? 25.625 1.765 11.188 1 87.44 77 GLN A CA 1
ATOM 570 C C . GLN A 1 77 ? 25.812 0.91 9.938 1 87.44 77 GLN A C 1
ATOM 572 O O . GLN A 1 77 ? 26.938 0.723 9.469 1 87.44 77 GLN A O 1
ATOM 577 N N . ASP A 1 78 ? 24.766 0.142 9.539 1 91.19 78 ASP A N 1
ATOM 578 C CA . ASP A 1 78 ? 24.75 -0.688 8.336 1 91.19 78 ASP A CA 1
ATOM 579 C C . ASP A 1 78 ? 23.578 -0.299 7.426 1 91.19 78 ASP A C 1
ATOM 581 O O . ASP A 1 78 ? 22.422 -0.626 7.711 1 91.19 78 ASP A O 1
ATOM 585 N N . THR A 1 79 ? 23.938 0.327 6.391 1 90.25 79 THR A N 1
ATOM 586 C CA . THR A 1 79 ? 22.938 0.87 5.48 1 90.25 79 THR A CA 1
ATOM 587 C C . THR A 1 79 ? 22.078 -0.245 4.898 1 90.25 79 THR A C 1
ATOM 589 O O . THR A 1 79 ? 20.859 -0.106 4.809 1 90.25 79 THR A O 1
ATOM 592 N N . ALA A 1 80 ? 22.719 -1.34 4.477 1 87 80 ALA A N 1
ATOM 593 C CA . ALA A 1 80 ? 21.984 -2.445 3.877 1 87 80 ALA A CA 1
ATOM 594 C C . ALA A 1 80 ? 21.016 -3.062 4.879 1 87 80 ALA A C 1
ATOM 596 O O . ALA A 1 80 ? 19.859 -3.359 4.535 1 87 80 ALA A O 1
ATOM 597 N N . TYR A 1 81 ? 21.531 -3.26 6.059 1 90.31 81 TYR A N 1
ATOM 598 C CA . TYR A 1 81 ? 20.703 -3.828 7.113 1 90.31 81 TYR A CA 1
ATOM 599 C C . TYR A 1 81 ? 19.547 -2.902 7.449 1 90.31 81 TYR A C 1
ATOM 601 O O . TYR A 1 81 ? 18.406 -3.354 7.59 1 90.31 81 TYR A O 1
ATOM 609 N N . ASN A 1 82 ? 19.766 -1.616 7.598 1 92.38 82 ASN A N 1
ATOM 610 C CA . ASN A 1 82 ? 18.719 -0.64 7.91 1 92.38 82 ASN A CA 1
ATOM 611 C C . ASN A 1 82 ? 17.688 -0.541 6.793 1 92.38 82 ASN A C 1
ATOM 613 O O . ASN A 1 82 ? 16.5 -0.365 7.059 1 92.38 82 ASN A O 1
ATOM 617 N N . THR A 1 83 ? 18.188 -0.628 5.578 1 90.75 83 THR A N 1
ATOM 618 C CA . THR A 1 83 ? 17.266 -0.601 4.438 1 90.75 83 THR A CA 1
ATOM 619 C C . THR A 1 83 ? 16.328 -1.805 4.465 1 90.75 83 THR A C 1
ATOM 621 O O . THR A 1 83 ? 15.125 -1.661 4.266 1 90.75 83 THR A O 1
ATOM 624 N N . LYS A 1 84 ? 16.859 -2.963 4.758 1 90.56 84 LYS A N 1
ATOM 625 C CA . LYS A 1 84 ? 16.031 -4.172 4.855 1 90.56 84 LYS A CA 1
ATOM 626 C C . LYS A 1 84 ? 15.008 -4.051 5.977 1 90.56 84 LYS A C 1
ATOM 628 O O . LYS A 1 84 ? 13.836 -4.371 5.785 1 90.56 84 LYS A O 1
ATOM 633 N N . ARG A 1 85 ? 15.477 -3.605 7.09 1 91.25 85 ARG A N 1
ATOM 634 C CA . ARG A 1 85 ? 14.586 -3.445 8.234 1 91.25 85 ARG A CA 1
ATOM 635 C C . ARG A 1 85 ? 13.492 -2.432 7.93 1 91.25 85 ARG A C 1
ATOM 637 O O . ARG A 1 85 ? 12.336 -2.623 8.32 1 91.25 85 ARG A O 1
ATOM 644 N N . GLY A 1 86 ? 13.898 -1.334 7.285 1 93.31 86 GLY A N 1
ATOM 645 C CA . GLY A 1 86 ? 12.922 -0.322 6.922 1 93.31 86 GLY A CA 1
ATOM 646 C C . GLY A 1 86 ? 11.859 -0.834 5.973 1 93.31 86 GLY A C 1
ATOM 647 O O . GLY A 1 86 ? 10.672 -0.531 6.137 1 93.31 86 GLY A O 1
ATOM 648 N N . ILE A 1 87 ? 12.266 -1.629 5.031 1 92.81 87 ILE A N 1
ATOM 649 C CA . ILE A 1 87 ? 11.328 -2.189 4.066 1 92.81 87 ILE A CA 1
ATOM 650 C C . ILE A 1 87 ? 10.383 -3.164 4.766 1 92.81 87 ILE A C 1
ATOM 652 O O . ILE A 1 87 ? 9.172 -3.109 4.57 1 92.81 87 ILE A O 1
ATOM 656 N N . VAL A 1 88 ? 10.906 -4.008 5.605 1 92.62 88 VAL A N 1
ATOM 657 C CA . VAL A 1 88 ? 10.102 -4.992 6.324 1 92.62 88 VAL A CA 1
ATOM 658 C C . VAL A 1 88 ? 9.109 -4.281 7.246 1 92.62 88 VAL A C 1
ATOM 660 O O . VAL A 1 88 ? 7.938 -4.656 7.312 1 92.62 88 VAL A O 1
ATOM 663 N N . ALA A 1 89 ? 9.625 -3.266 7.934 1 93.75 89 ALA A N 1
ATOM 664 C CA . ALA A 1 89 ? 8.742 -2.508 8.82 1 93.75 89 ALA A CA 1
ATOM 665 C C . ALA A 1 89 ? 7.629 -1.826 8.031 1 93.75 89 ALA A C 1
ATOM 667 O O . ALA A 1 89 ? 6.473 -1.815 8.469 1 93.75 89 ALA A O 1
ATOM 668 N N . SER A 1 90 ? 7.961 -1.261 6.879 1 95.19 90 SER A N 1
ATOM 669 C CA . SER A 1 90 ? 6.957 -0.616 6.039 1 95.19 90 SER A CA 1
ATOM 670 C C . SER A 1 90 ? 5.902 -1.614 5.57 1 95.19 90 SER A C 1
ATOM 672 O O . SER A 1 90 ? 4.707 -1.318 5.586 1 95.19 90 SER A O 1
ATOM 674 N N . ILE A 1 91 ? 6.312 -2.766 5.188 1 95.31 91 ILE A N 1
ATOM 675 C CA . ILE A 1 91 ? 5.391 -3.797 4.727 1 95.31 91 ILE A CA 1
ATOM 676 C C . ILE A 1 91 ? 4.5 -4.246 5.883 1 95.31 91 ILE A C 1
ATOM 678 O O . ILE A 1 91 ? 3.289 -4.398 5.719 1 95.31 91 ILE A O 1
ATOM 682 N N . LEU A 1 92 ? 5.094 -4.41 7.078 1 94 92 LEU A N 1
ATOM 683 C CA . LEU A 1 92 ? 4.328 -4.855 8.234 1 94 92 LEU A CA 1
ATOM 684 C C . LEU A 1 92 ? 3.275 -3.818 8.617 1 94 92 LEU A C 1
ATOM 686 O O . LEU A 1 92 ? 2.131 -4.172 8.914 1 94 92 LEU A O 1
ATOM 690 N N . VAL A 1 93 ? 3.643 -2.615 8.609 1 93.69 93 VAL A N 1
ATOM 691 C CA . VAL A 1 93 ? 2.693 -1.559 8.938 1 93.69 93 VAL A CA 1
ATOM 692 C C . VAL A 1 93 ? 1.603 -1.489 7.871 1 93.69 93 VAL A C 1
ATOM 694 O O . VAL A 1 93 ? 0.425 -1.311 8.195 1 93.69 93 VAL A O 1
ATOM 697 N N . PHE A 1 94 ? 2.023 -1.613 6.633 1 95.12 94 PHE A N 1
ATOM 698 C CA . PHE A 1 94 ? 1.048 -1.627 5.547 1 95.12 94 PHE A CA 1
ATOM 699 C C . PHE A 1 94 ? 0.05 -2.764 5.73 1 95.12 94 PHE A C 1
ATOM 701 O O . PHE A 1 94 ? -1.156 -2.572 5.562 1 95.12 94 PHE A O 1
ATOM 708 N N . LEU A 1 95 ? 0.547 -3.902 6.059 1 94.88 95 LEU A N 1
ATOM 709 C CA . LEU A 1 95 ? -0.315 -5.062 6.262 1 94.88 95 LEU A CA 1
ATOM 710 C C . LEU A 1 95 ? -1.258 -4.836 7.441 1 94.88 95 LEU A C 1
ATOM 712 O O . LEU A 1 95 ? -2.443 -5.164 7.359 1 94.88 95 LEU A O 1
ATOM 716 N N . CYS A 1 96 ? -0.777 -4.297 8.484 1 90.31 96 CYS A N 1
ATOM 717 C CA . CYS A 1 96 ? -1.623 -4.023 9.641 1 90.31 96 CYS A CA 1
ATOM 718 C C . CYS A 1 96 ? -2.707 -3.01 9.297 1 90.31 96 CYS A C 1
ATOM 720 O O . CYS A 1 96 ? -3.871 -3.193 9.648 1 90.31 96 CYS A O 1
ATOM 722 N N . PHE A 1 97 ? -2.344 -2.004 8.609 1 89.56 97 PHE A N 1
ATOM 723 C CA . PHE A 1 97 ? -3.314 -1.004 8.18 1 89.56 97 PHE A CA 1
ATOM 724 C C . PHE A 1 97 ? -4.34 -1.616 7.23 1 89.56 97 PHE A C 1
ATOM 726 O O . PHE A 1 97 ? -5.543 -1.421 7.398 1 89.56 97 PHE A O 1
ATOM 733 N N . GLY A 1 98 ? -3.848 -2.35 6.266 1 90.5 98 GLY A N 1
ATOM 734 C CA . GLY A 1 98 ? -4.727 -2.938 5.27 1 90.5 98 GLY A CA 1
ATOM 735 C C . GLY A 1 98 ? -5.715 -3.93 5.855 1 90.5 98 GLY A C 1
ATOM 736 O O . GLY A 1 98 ? -6.891 -3.938 5.48 1 90.5 98 GLY A O 1
ATOM 737 N N . VAL A 1 99 ? -5.281 -4.711 6.73 1 90.12 99 VAL A N 1
ATOM 738 C CA . VAL A 1 99 ? -6.141 -5.734 7.316 1 90.12 99 VAL A CA 1
ATOM 739 C C . VAL A 1 99 ? -7.262 -5.078 8.109 1 90.12 99 VAL A C 1
ATOM 741 O O . VAL A 1 99 ? -8.375 -5.602 8.18 1 90.12 99 VAL A O 1
ATOM 744 N N . THR A 1 100 ? -7.02 -3.934 8.617 1 86 100 THR A N 1
ATOM 745 C CA . THR A 1 100 ? -8.023 -3.273 9.453 1 86 100 THR A CA 1
ATOM 746 C C . THR A 1 100 ? -8.938 -2.398 8.602 1 86 100 THR A C 1
ATOM 748 O O . THR A 1 100 ? -10.109 -2.205 8.93 1 86 100 THR A O 1
ATOM 751 N N . GLN A 1 101 ? -8.398 -1.898 7.48 1 85.31 101 GLN A N 1
ATOM 752 C CA . GLN A 1 101 ? -9.156 -0.848 6.809 1 85.31 101 GLN A CA 1
ATOM 753 C C . GLN A 1 101 ? -9.641 -1.308 5.438 1 85.31 101 GLN A C 1
ATOM 755 O O . GLN A 1 101 ? -10.547 -0.709 4.859 1 85.31 101 GLN A O 1
ATOM 760 N N . ALA A 1 102 ? -9.133 -2.332 4.883 1 86.25 102 ALA A N 1
ATOM 761 C CA . ALA A 1 102 ? -9.477 -2.752 3.529 1 86.25 102 ALA A CA 1
ATOM 762 C C . ALA A 1 102 ? -10.93 -3.23 3.457 1 86.25 102 ALA A C 1
ATOM 764 O O . ALA A 1 102 ? -11.516 -3.6 4.477 1 86.25 102 ALA A O 1
ATOM 765 N N . LYS A 1 103 ? -11.469 -3.148 2.291 1 84.06 103 LYS A N 1
ATOM 766 C CA . LYS A 1 103 ? -12.828 -3.621 2.041 1 84.06 103 LYS A CA 1
ATOM 767 C C . LYS A 1 103 ? -12.914 -5.141 2.162 1 84.06 103 LYS A C 1
ATOM 769 O O . LYS A 1 103 ? -11.977 -5.852 1.795 1 84.06 103 LYS A O 1
ATOM 774 N N . ASP A 1 104 ? -14.062 -5.598 2.58 1 82.19 104 ASP A N 1
ATOM 775 C CA . ASP A 1 104 ? -14.273 -7.039 2.689 1 82.19 104 ASP A CA 1
ATOM 776 C C . ASP A 1 104 ? -14.469 -7.672 1.314 1 82.19 104 ASP A C 1
ATOM 778 O O . ASP A 1 104 ? -15.062 -7.066 0.423 1 82.19 104 ASP A O 1
ATOM 782 N N . GLY A 1 105 ? -13.898 -8.82 1.178 1 77.75 105 GLY A N 1
ATOM 783 C CA . GLY A 1 105 ? -14.117 -9.602 -0.027 1 77.75 105 GLY A CA 1
ATOM 784 C C . GLY A 1 105 ? -15.359 -10.469 0.043 1 77.75 105 GLY A C 1
ATOM 785 O O . GLY A 1 105 ? -16.172 -10.328 0.956 1 77.75 105 GLY A O 1
ATOM 786 N N . PRO A 1 106 ? -15.516 -11.281 -0.909 1 78.38 106 PRO A N 1
ATOM 787 C CA . PRO A 1 106 ? -16.703 -12.133 -0.988 1 78.38 106 PRO A CA 1
ATOM 788 C C . PRO A 1 106 ? -16.719 -13.234 0.065 1 78.38 106 PRO A C 1
ATOM 790 O O . PRO A 1 106 ? -17.781 -13.781 0.38 1 78.38 106 PRO A O 1
ATOM 793 N N . PHE A 1 107 ? -15.508 -13.555 0.558 1 77.38 107 PHE A N 1
ATOM 794 C CA . PHE A 1 107 ? -15.43 -14.617 1.551 1 77.38 107 PHE A CA 1
ATOM 795 C C . PHE A 1 107 ? -15.445 -14.047 2.963 1 77.38 107 PHE A C 1
ATOM 797 O O . PHE A 1 107 ? -14.758 -13.062 3.25 1 77.38 107 PHE A O 1
ATOM 804 N N . SER A 1 108 ? -16.234 -14.57 3.799 1 73.62 108 SER A N 1
ATOM 805 C CA . SER A 1 108 ? -16.344 -14.102 5.176 1 73.62 108 SER A CA 1
ATOM 806 C C . SER A 1 108 ? -15.758 -15.117 6.152 1 73.62 108 SER A C 1
ATOM 808 O O . SER A 1 108 ? -15.398 -14.773 7.281 1 73.62 108 SER A O 1
ATOM 810 N N . ARG A 1 109 ? -15.742 -16.359 5.758 1 74.31 109 ARG A N 1
ATOM 811 C CA . ARG A 1 109 ? -15.133 -17.391 6.586 1 74.31 109 ARG A CA 1
ATOM 812 C C . ARG A 1 109 ? -13.711 -17.703 6.121 1 74.31 109 ARG A C 1
ATOM 814 O O . ARG A 1 109 ? -13.422 -17.641 4.926 1 74.31 109 ARG A O 1
ATOM 821 N N . PRO A 1 110 ? -12.859 -18.031 6.973 1 73.25 110 PRO A N 1
ATOM 822 C CA . PRO A 1 110 ? -13.062 -18.156 8.414 1 73.25 110 PRO A CA 1
ATOM 823 C C . PRO A 1 110 ? -13.273 -16.812 9.102 1 73.25 110 PRO A C 1
ATOM 825 O O . PRO A 1 110 ? -13.93 -16.734 10.141 1 73.25 110 PRO A O 1
ATOM 828 N N . HIS A 1 111 ? -12.516 -15.812 8.664 1 79.88 111 HIS A N 1
ATOM 829 C CA . HIS A 1 111 ? -12.648 -14.445 9.148 1 79.88 111 HIS A CA 1
ATOM 830 C C . HIS A 1 111 ? 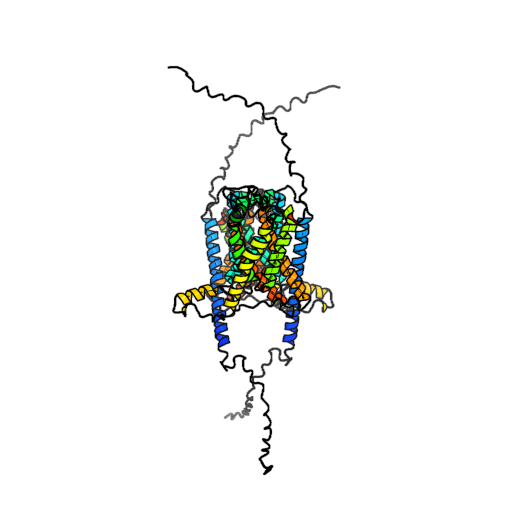-12.336 -13.438 8.047 1 79.88 111 HIS A C 1
ATOM 832 O O . HIS A 1 111 ? -11.414 -13.648 7.25 1 79.88 111 HIS A O 1
ATOM 838 N N . PRO A 1 112 ? -13.008 -12.469 7.996 1 82.88 112 PRO A N 1
ATOM 839 C CA . PRO A 1 112 ? -12.75 -11.484 6.945 1 82.88 112 PRO A CA 1
ATOM 840 C C . PRO A 1 112 ? -11.328 -10.922 6.996 1 82.88 112 PRO A C 1
ATOM 842 O O . PRO A 1 112 ? -10.766 -10.555 5.961 1 82.88 112 PRO A O 1
ATOM 845 N N . ALA A 1 113 ? -10.836 -10.867 8.219 1 86.69 113 ALA A N 1
ATOM 846 C CA . ALA A 1 113 ? -9.477 -10.352 8.367 1 86.69 113 ALA A CA 1
ATOM 847 C C . ALA A 1 113 ? -8.477 -11.227 7.625 1 86.69 113 ALA A C 1
ATOM 849 O O . ALA A 1 113 ? -7.465 -10.727 7.117 1 86.69 113 ALA A O 1
ATOM 850 N N . TYR A 1 114 ? -8.734 -12.531 7.566 1 88.31 114 TYR A N 1
ATOM 851 C CA . TYR A 1 114 ? -7.883 -13.477 6.855 1 88.31 114 TYR A CA 1
ATOM 852 C C . TYR A 1 114 ? -7.82 -13.148 5.371 1 88.31 114 TYR A C 1
ATOM 854 O O . TYR A 1 114 ? -6.738 -13.117 4.781 1 88.31 114 TYR A O 1
ATOM 862 N N . TRP A 1 115 ? -8.891 -12.852 4.789 1 89.12 115 TRP A N 1
ATOM 863 C CA . TRP A 1 115 ? -8.953 -12.578 3.357 1 89.12 115 TRP A CA 1
ATOM 864 C C . TRP A 1 115 ? -8.422 -11.18 3.045 1 89.12 115 TRP A C 1
ATOM 866 O O . TRP A 1 115 ? -7.836 -10.961 1.983 1 89.12 115 TRP A O 1
ATOM 876 N N . ARG A 1 116 ? -8.602 -10.25 3.959 1 91.75 116 ARG A N 1
ATOM 877 C CA . ARG A 1 116 ? -8.008 -8.93 3.779 1 91.75 116 ARG A CA 1
ATOM 878 C C . ARG A 1 116 ? -6.484 -9.008 3.816 1 91.75 116 ARG A C 1
ATOM 880 O O . ARG A 1 116 ? -5.801 -8.281 3.096 1 91.75 116 ARG A O 1
ATOM 887 N N . PHE A 1 117 ? -6.027 -9.883 4.719 1 93.38 117 PHE A N 1
ATOM 888 C CA . PHE A 1 117 ? -4.59 -10.102 4.801 1 93.38 117 PHE A CA 1
ATOM 889 C C . PHE A 1 117 ? -4.031 -10.547 3.455 1 93.38 117 PHE A C 1
ATOM 891 O O . PHE A 1 117 ? -3.051 -9.977 2.967 1 93.38 11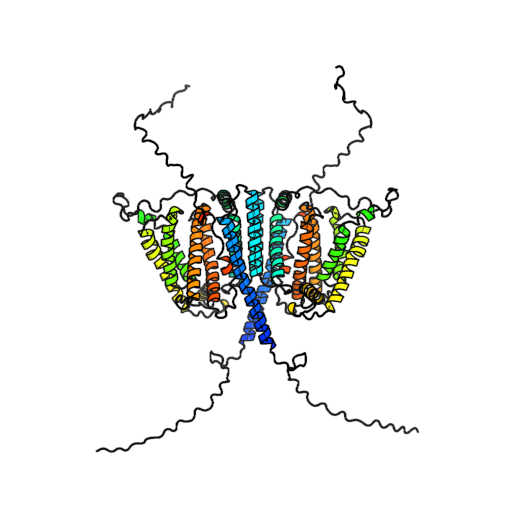7 PHE A O 1
ATOM 898 N N . TRP A 1 118 ? -4.688 -11.484 2.855 1 92.5 118 TRP A N 1
ATOM 899 C CA . TRP A 1 118 ? -4.199 -12.008 1.582 1 92.5 118 TRP A CA 1
ATOM 900 C C . TRP A 1 118 ? -4.344 -10.969 0.475 1 92.5 118 TRP A C 1
ATOM 902 O O . TRP A 1 118 ? -3.527 -10.914 -0.445 1 92.5 118 TRP A O 1
ATOM 912 N N . LEU A 1 119 ? -5.371 -10.164 0.539 1 93 119 LEU A N 1
ATOM 913 C CA . LEU A 1 119 ? -5.496 -9.062 -0.409 1 93 119 LEU A CA 1
ATOM 914 C C . LEU A 1 119 ? -4.301 -8.117 -0.306 1 93 119 LEU A C 1
ATOM 916 O O . LEU A 1 119 ? -3.707 -7.75 -1.322 1 93 119 LEU A O 1
ATOM 920 N N . CYS A 1 120 ? -3.934 -7.75 0.896 1 94.06 120 CYS A N 1
ATOM 921 C CA . CYS A 1 120 ? -2.814 -6.84 1.113 1 94.06 120 CYS A CA 1
ATOM 922 C C . CYS A 1 120 ? -1.5 -7.477 0.679 1 94.06 120 CYS A C 1
ATOM 924 O O . CYS A 1 120 ? -0.636 -6.805 0.114 1 94.06 120 CYS A O 1
ATOM 926 N N . VAL A 1 121 ? -1.365 -8.742 0.943 1 94.94 121 VAL A N 1
ATOM 927 C CA . VAL A 1 121 ? -0.174 -9.461 0.499 1 94.94 121 VAL A CA 1
ATOM 928 C C . VAL A 1 121 ? -0.108 -9.453 -1.026 1 94.94 121 VAL A C 1
ATOM 930 O O . VAL A 1 121 ? 0.973 -9.328 -1.607 1 94.94 121 VAL A O 1
ATOM 933 N N . SER A 1 122 ? -1.22 -9.625 -1.624 1 94.5 122 SER A N 1
ATOM 934 C CA . SER A 1 122 ? -1.262 -9.602 -3.082 1 94.5 122 SER A CA 1
ATOM 935 C C . SER A 1 122 ? -0.813 -8.242 -3.623 1 94.5 122 SER A C 1
ATOM 937 O O . SER A 1 122 ? -0.131 -8.172 -4.648 1 94.5 122 SER A O 1
ATOM 939 N N . VAL A 1 123 ? -1.206 -7.195 -2.955 1 94.31 123 VAL A N 1
ATOM 940 C CA . VAL A 1 123 ? -0.785 -5.859 -3.363 1 94.31 123 VAL A CA 1
ATOM 941 C C . VAL A 1 123 ? 0.731 -5.734 -3.238 1 94.31 123 VAL A C 1
ATOM 943 O O . VAL A 1 123 ? 1.4 -5.27 -4.164 1 94.31 123 VAL A O 1
ATOM 946 N N . VAL A 1 124 ? 1.254 -6.172 -2.129 1 95.25 124 VAL A N 1
ATOM 947 C CA . VAL A 1 124 ? 2.693 -6.117 -1.9 1 95.25 124 VAL A CA 1
ATOM 948 C C . VAL A 1 124 ? 3.418 -6.934 -2.965 1 95.25 124 VAL A C 1
ATOM 950 O O . VAL A 1 124 ? 4.434 -6.496 -3.514 1 95.25 124 VAL A O 1
ATOM 953 N N . TYR A 1 125 ? 2.928 -8.109 -3.256 1 94.06 125 TYR A N 1
ATOM 954 C CA . TYR A 1 125 ? 3.516 -8.984 -4.266 1 94.06 125 TYR A CA 1
ATOM 955 C C . TYR A 1 125 ? 3.521 -8.312 -5.633 1 94.06 125 TYR A C 1
ATOM 957 O O . TYR A 1 125 ? 4.531 -8.336 -6.336 1 94.06 125 TYR A O 1
ATOM 965 N N . GLU A 1 126 ? 2.396 -7.738 -5.992 1 93.25 126 GLU A N 1
ATOM 966 C CA . GLU A 1 126 ? 2.291 -7.062 -7.281 1 93.25 126 GLU A CA 1
ATOM 967 C C . GLU A 1 126 ? 3.254 -5.883 -7.367 1 93.25 126 GLU A C 1
ATOM 969 O O . GLU A 1 126 ? 3.865 -5.645 -8.406 1 93.25 126 GLU A O 1
ATOM 974 N N . LEU A 1 127 ? 3.352 -5.109 -6.309 1 94.69 127 LEU A N 1
ATOM 975 C CA . LEU A 1 127 ? 4.27 -3.977 -6.297 1 94.69 127 LEU A CA 1
ATOM 976 C C . LEU A 1 127 ? 5.715 -4.445 -6.422 1 94.69 127 LEU A C 1
ATOM 978 O O . LEU A 1 127 ? 6.531 -3.783 -7.07 1 94.69 127 LEU A O 1
ATOM 982 N N . PHE A 1 128 ? 6.074 -5.555 -5.812 1 93.06 128 PHE A N 1
ATOM 983 C CA . PHE A 1 128 ? 7.398 -6.148 -5.949 1 93.06 128 PHE A CA 1
ATOM 984 C C . PHE A 1 128 ? 7.676 -6.527 -7.398 1 93.06 128 PHE A C 1
ATOM 986 O O . PHE A 1 128 ? 8.758 -6.254 -7.922 1 93.06 128 PHE A O 1
ATOM 993 N N . LEU A 1 129 ? 6.664 -7.129 -8.016 1 91.88 129 LEU A N 1
ATOM 994 C CA . LEU A 1 129 ? 6.84 -7.523 -9.414 1 91.88 129 LEU A CA 1
ATOM 995 C C . LEU A 1 129 ? 7.027 -6.297 -10.297 1 91.88 129 LEU A C 1
ATOM 997 O O . LEU A 1 129 ? 7.836 -6.32 -11.227 1 91.88 129 LEU A O 1
ATOM 1001 N N . ILE A 1 130 ? 6.289 -5.27 -10.047 1 92.69 130 ILE A N 1
ATOM 1002 C CA . ILE A 1 130 ? 6.414 -4.035 -10.812 1 92.69 130 ILE A CA 1
ATOM 1003 C C . ILE A 1 130 ? 7.812 -3.451 -10.617 1 92.69 130 ILE A C 1
ATOM 1005 O O . ILE A 1 130 ? 8.445 -3.008 -11.578 1 92.69 130 ILE A O 1
ATOM 1009 N N . PHE A 1 131 ? 8.336 -3.445 -9.422 1 93.62 131 PHE A N 1
ATOM 1010 C CA . PHE A 1 131 ? 9.672 -2.939 -9.133 1 93.62 131 PHE A CA 1
ATOM 1011 C C . PHE A 1 131 ? 10.727 -3.725 -9.906 1 93.62 131 PHE A C 1
ATOM 1013 O O . PHE A 1 131 ? 11.609 -3.137 -10.539 1 93.62 131 PHE A O 1
ATOM 1020 N N . ILE A 1 132 ? 10.617 -5.012 -9.859 1 91.25 132 ILE A N 1
ATOM 1021 C CA . ILE A 1 132 ? 11.594 -5.883 -10.5 1 91.25 132 ILE A CA 1
ATOM 1022 C C . ILE A 1 132 ? 11.531 -5.699 -12.016 1 91.25 132 ILE A C 1
ATOM 1024 O O . ILE A 1 132 ? 12.555 -5.789 -12.703 1 91.25 132 ILE A O 1
ATOM 1028 N N . LEU A 1 133 ? 10.406 -5.422 -12.547 1 90 133 LEU A N 1
ATOM 1029 C CA . LEU A 1 133 ? 10.219 -5.219 -13.977 1 90 133 LEU A CA 1
ATOM 1030 C C . LEU A 1 133 ? 11.109 -4.086 -14.484 1 90 133 LEU A C 1
ATOM 1032 O O . LEU A 1 133 ? 11.531 -4.094 -15.641 1 90 133 LEU A O 1
ATOM 1036 N N . PHE A 1 134 ? 11.43 -3.156 -13.664 1 91.25 134 PHE A N 1
ATOM 1037 C CA . PHE A 1 134 ? 12.203 -1.992 -14.078 1 91.25 134 PHE A CA 1
ATOM 1038 C C . PHE A 1 134 ? 13.688 -2.205 -13.812 1 91.25 134 PHE A C 1
ATOM 1040 O O . PHE A 1 134 ? 14.516 -1.356 -14.156 1 91.25 134 PHE A O 1
ATOM 1047 N N . GLN A 1 135 ? 14.039 -3.297 -13.156 1 92.12 135 GLN A N 1
ATOM 1048 C CA . GLN A 1 135 ? 15.438 -3.607 -12.875 1 92.12 135 GLN A CA 1
ATOM 1049 C C . GLN A 1 135 ? 16.047 -4.441 -13.992 1 92.12 135 GLN A C 1
ATOM 1051 O O . GLN A 1 135 ? 15.328 -5.098 -14.75 1 92.12 135 GLN A O 1
ATOM 1056 N N . THR A 1 136 ? 17.328 -4.32 -14.148 1 92.62 136 THR A N 1
ATOM 1057 C CA . THR A 1 136 ? 18.016 -5.277 -15.008 1 92.62 136 THR A CA 1
ATOM 1058 C C . THR A 1 136 ? 17.922 -6.688 -14.43 1 92.62 136 THR A C 1
ATOM 1060 O O . THR A 1 136 ? 17.672 -6.855 -13.227 1 92.62 136 THR A O 1
ATOM 1063 N N . VAL A 1 137 ? 18.031 -7.691 -15.266 1 91.56 137 VAL A N 1
ATOM 1064 C CA . VAL A 1 137 ? 17.953 -9.086 -14.836 1 91.56 137 VAL A CA 1
ATOM 1065 C C . VAL A 1 137 ? 19 -9.344 -13.742 1 91.56 137 VAL A C 1
ATOM 1067 O O . VAL A 1 137 ? 18.688 -9.977 -12.727 1 91.56 137 VAL A O 1
ATOM 1070 N N . GLN A 1 138 ? 20.172 -8.797 -13.906 1 92.81 138 GLN A N 1
ATOM 1071 C CA . GLN A 1 138 ? 21.25 -9.008 -12.938 1 92.81 138 GLN A CA 1
ATOM 1072 C C . GLN A 1 138 ? 20.906 -8.344 -11.602 1 92.81 138 GLN A C 1
ATOM 1074 O O . GLN A 1 138 ? 21.094 -8.945 -10.539 1 92.81 138 GLN A O 1
ATOM 1079 N N . ASP A 1 139 ? 20.391 -7.137 -11.703 1 93.06 139 ASP A N 1
ATOM 1080 C CA . ASP A 1 139 ? 20 -6.449 -10.477 1 93.06 139 ASP A CA 1
ATOM 1081 C C . ASP A 1 139 ? 18.859 -7.176 -9.773 1 93.06 139 ASP A C 1
ATOM 1083 O O . ASP A 1 139 ? 18.812 -7.242 -8.547 1 93.06 139 ASP A O 1
ATOM 1087 N N . GLY A 1 140 ? 17.984 -7.676 -10.633 1 93.19 140 GLY A N 1
ATOM 1088 C CA . GLY A 1 140 ? 16.891 -8.461 -10.055 1 93.19 140 GLY A CA 1
ATOM 1089 C C . GLY A 1 140 ? 17.375 -9.695 -9.328 1 93.19 140 GLY A C 1
ATOM 1090 O O . GLY A 1 140 ? 16.891 -10.016 -8.242 1 93.19 140 GLY A O 1
ATOM 1091 N N . ARG A 1 141 ? 18.281 -10.359 -9.867 1 93.81 141 ARG A N 1
ATOM 1092 C CA . ARG A 1 141 ? 18.859 -11.555 -9.258 1 93.81 141 ARG A CA 1
ATOM 1093 C C . ARG A 1 141 ? 19.594 -11.211 -7.969 1 93.81 141 ARG A C 1
ATOM 1095 O O . ARG A 1 141 ? 19.484 -11.93 -6.973 1 93.81 141 ARG A O 1
ATOM 1102 N N . GLN A 1 142 ? 20.25 -10.078 -7.965 1 90.69 142 GLN A N 1
ATOM 1103 C CA . GLN A 1 142 ? 20.984 -9.656 -6.777 1 90.69 142 GLN A CA 1
ATOM 1104 C C . GLN A 1 142 ? 20.031 -9.195 -5.68 1 90.69 142 GLN A C 1
ATOM 1106 O O . GLN A 1 142 ? 20.312 -9.375 -4.492 1 90.69 142 GLN A O 1
ATOM 1111 N N . PHE A 1 143 ? 18.969 -8.625 -6.117 1 89.75 143 PHE A N 1
ATOM 1112 C CA . PHE A 1 143 ? 17.953 -8.195 -5.152 1 89.75 143 PHE A CA 1
ATOM 1113 C C . PHE A 1 143 ? 17.438 -9.375 -4.344 1 89.75 143 PHE A C 1
ATOM 1115 O O . PHE A 1 143 ? 17.125 -9.242 -3.162 1 89.75 143 PHE A O 1
ATOM 1122 N N . MET A 1 144 ? 17.391 -10.57 -4.941 1 91.94 144 MET A N 1
ATOM 1123 C CA . MET A 1 144 ? 16.891 -11.758 -4.258 1 91.94 144 MET A CA 1
ATOM 1124 C C . MET A 1 144 ? 17.812 -12.141 -3.1 1 91.94 144 MET A C 1
ATOM 1126 O O . MET A 1 144 ? 17.359 -12.773 -2.139 1 91.94 144 MET A O 1
ATOM 1130 N N . LYS A 1 145 ? 19.016 -11.703 -3.125 1 90.19 145 LYS A N 1
ATOM 1131 C CA . LYS A 1 145 ? 19.984 -11.992 -2.061 1 90.19 145 LYS A CA 1
ATOM 1132 C C . LYS A 1 145 ? 19.594 -11.297 -0.763 1 90.19 145 LYS A C 1
ATOM 1134 O O . LYS A 1 145 ? 19.984 -11.719 0.323 1 90.19 145 LYS A O 1
ATOM 1139 N N . TYR A 1 146 ? 18.797 -10.195 -0.915 1 85.31 146 TYR A N 1
ATOM 1140 C CA . TYR A 1 146 ? 18.312 -9.484 0.269 1 85.31 146 TYR A CA 1
ATOM 1141 C C . TYR A 1 146 ? 17.266 -10.297 1.009 1 85.31 146 TYR A C 1
ATOM 1143 O O . TYR A 1 146 ? 17.062 -10.117 2.213 1 85.31 146 TYR A O 1
ATOM 1151 N N . ILE A 1 147 ? 16.625 -11.18 0.3 1 87.69 147 ILE A N 1
ATOM 1152 C CA . ILE A 1 147 ? 15.648 -12.055 0.923 1 87.69 147 ILE A CA 1
ATOM 1153 C C . ILE A 1 147 ? 16.344 -13.289 1.488 1 87.69 147 ILE A C 1
ATOM 1155 O O . ILE A 1 147 ? 16.141 -13.648 2.652 1 87.69 147 ILE A O 1
ATOM 1159 N N . ASP A 1 148 ? 17.188 -13.891 0.755 1 90.88 148 ASP A N 1
ATOM 1160 C CA . ASP A 1 148 ? 18.016 -15.047 1.106 1 90.88 148 ASP A CA 1
ATOM 1161 C C . ASP A 1 148 ? 19.391 -14.969 0.439 1 90.88 148 ASP A C 1
ATOM 1163 O O . ASP A 1 148 ? 19.484 -14.938 -0.789 1 90.88 148 ASP A O 1
ATOM 1167 N N . PRO A 1 149 ? 20.406 -14.898 1.239 1 90.31 149 PRO A N 1
ATOM 1168 C CA . PRO A 1 149 ? 21.75 -14.719 0.692 1 90.31 149 PRO A CA 1
ATOM 1169 C C . PRO A 1 149 ? 22.172 -15.875 -0.219 1 90.31 149 PRO A C 1
ATOM 1171 O O . PRO A 1 149 ? 23.125 -15.734 -0.989 1 90.31 149 PRO A O 1
ATOM 1174 N N . HIS A 1 150 ? 21.5 -16.969 -0.193 1 91.44 150 HIS A N 1
ATOM 1175 C CA . HIS A 1 150 ? 21.875 -18.125 -1.009 1 91.44 150 HIS A CA 1
ATOM 1176 C C . HIS A 1 150 ? 21.281 -18.031 -2.406 1 91.44 150 HIS A C 1
ATOM 1178 O O . HIS A 1 150 ? 21.594 -18.844 -3.279 1 91.44 150 HIS A O 1
ATOM 1184 N N . LEU A 1 151 ? 20.5 -17.047 -2.605 1 93.44 151 LEU A N 1
ATOM 1185 C CA . LEU A 1 151 ? 19.891 -16.844 -3.914 1 93.44 151 LEU A CA 1
ATOM 1186 C C . LEU A 1 151 ? 20.766 -15.961 -4.797 1 93.44 151 LEU A C 1
ATOM 1188 O O . LEU A 1 151 ? 21.875 -15.578 -4.398 1 93.44 151 LEU A O 1
ATOM 1192 N N . GLY A 1 152 ? 20.484 -15.789 -6.043 1 91.12 152 GLY A N 1
ATOM 1193 C CA . GLY A 1 152 ? 21.234 -14.938 -6.949 1 91.12 152 GLY A CA 1
ATOM 1194 C C . GLY A 1 152 ? 22.406 -15.641 -7.594 1 91.12 152 GLY A C 1
ATOM 1195 O O . GLY A 1 152 ? 23.359 -15 -8.062 1 91.12 152 GLY A O 1
ATOM 1196 N N . VAL A 1 153 ? 22.406 -16.906 -7.496 1 92.25 153 VAL A N 1
ATOM 1197 C CA . VAL A 1 153 ? 23.453 -17.719 -8.133 1 92.25 153 VAL A CA 1
ATOM 1198 C C . VAL A 1 153 ? 22.828 -18.562 -9.25 1 92.25 153 VAL A C 1
ATOM 1200 O O . VAL A 1 153 ? 21.688 -19.016 -9.125 1 92.25 153 VAL A O 1
ATOM 1203 N N . PRO A 1 154 ? 23.594 -18.672 -10.344 1 91.12 154 PRO A N 1
ATOM 1204 C CA . PRO A 1 154 ? 23.047 -19.453 -11.461 1 91.12 154 PRO A CA 1
ATOM 1205 C C . PRO A 1 154 ? 22.703 -20.891 -11.07 1 91.12 154 PRO A C 1
ATOM 1207 O O . PRO A 1 154 ? 23.422 -21.5 -10.273 1 91.12 154 PRO A O 1
ATOM 1210 N N . LEU A 1 155 ? 21.641 -21.375 -11.57 1 87.44 155 LEU A N 1
ATOM 1211 C CA . LEU A 1 155 ? 21.188 -22.734 -11.289 1 87.44 155 LEU A CA 1
ATOM 1212 C C . LEU A 1 155 ? 21.922 -23.75 -12.141 1 87.44 155 LEU A C 1
ATOM 1214 O O . LEU A 1 155 ? 22.312 -23.453 -13.273 1 87.44 155 LEU A O 1
ATOM 1218 N N . PRO A 1 156 ? 22.109 -24.859 -11.5 1 82.38 156 PRO A N 1
ATOM 1219 C CA . PRO A 1 156 ? 22.766 -25.906 -12.289 1 82.38 156 PRO A CA 1
ATOM 1220 C C . PRO A 1 156 ? 21.922 -26.344 -13.492 1 82.38 156 PRO A C 1
ATOM 1222 O O . PRO A 1 156 ? 20.688 -26.344 -13.43 1 82.38 156 PRO A O 1
ATOM 1225 N N . GLU A 1 157 ? 22.594 -26.547 -14.617 1 75.5 157 GLU A N 1
ATOM 1226 C CA . GLU A 1 157 ? 21.906 -26.984 -15.82 1 75.5 157 GLU A CA 1
ATOM 1227 C C . GLU A 1 157 ? 21.453 -28.438 -15.695 1 75.5 157 GLU A C 1
ATOM 1229 O O . GLU A 1 157 ? 22.219 -29.297 -15.258 1 75.5 157 GLU A O 1
ATOM 1234 N N . ARG A 1 158 ? 20.172 -28.609 -15.734 1 74.31 158 ARG A N 1
ATOM 1235 C CA . ARG A 1 158 ? 19.609 -29.953 -15.711 1 74.31 158 ARG A CA 1
ATOM 1236 C C . ARG A 1 158 ? 19.047 -30.328 -17.078 1 74.31 158 ARG A C 1
ATOM 1238 O O . ARG A 1 158 ? 18.469 -29.5 -17.766 1 74.31 158 ARG A O 1
ATOM 1245 N N . ASP A 1 159 ? 19.422 -31.547 -17.5 1 71.62 159 ASP A N 1
ATOM 1246 C CA . ASP A 1 159 ? 18.844 -32.062 -18.734 1 71.62 159 ASP A CA 1
ATOM 1247 C C . ASP A 1 159 ? 17.516 -32.781 -18.469 1 71.62 159 ASP A C 1
ATOM 1249 O O . ASP A 1 159 ? 17.484 -33.844 -17.844 1 71.62 159 ASP A O 1
ATOM 1253 N N . TYR A 1 160 ? 16.422 -32.281 -18.844 1 71.94 160 TYR A N 1
ATOM 1254 C CA . TYR A 1 160 ? 15.086 -32.781 -18.531 1 71.94 160 TYR A CA 1
ATOM 1255 C C . TYR A 1 160 ? 14.633 -33.781 -19.609 1 71.94 160 TYR A C 1
ATOM 1257 O O . TYR A 1 160 ? 13.836 -34.688 -19.328 1 71.94 160 TYR A O 1
ATOM 1265 N N . GLY A 1 161 ? 15.148 -33.656 -20.844 1 71.75 161 GLY A N 1
ATOM 1266 C CA . GLY A 1 161 ? 14.648 -34.5 -21.938 1 71.75 161 GLY A CA 1
ATOM 1267 C C . GLY A 1 161 ? 15.75 -35.188 -22.719 1 71.75 161 GLY A C 1
ATOM 1268 O O . GLY A 1 161 ? 15.625 -35.406 -23.922 1 71.75 161 GLY A O 1
ATOM 1269 N N . GLY A 1 162 ? 16.844 -35.5 -22.078 1 78.88 162 GLY A N 1
ATOM 1270 C CA . GLY A 1 162 ? 17.922 -36.156 -22.781 1 78.88 162 GLY A CA 1
ATOM 1271 C C . GLY A 1 162 ? 17.578 -37.594 -23.188 1 78.88 162 GLY A C 1
ATOM 1272 O O . GLY A 1 162 ? 17.375 -37.875 -24.375 1 78.88 162 GLY A O 1
ATOM 1273 N N . ASN A 1 163 ? 17.594 -38.469 -22.344 1 84.12 163 ASN A N 1
ATOM 1274 C CA . ASN A 1 163 ? 17.219 -39.875 -22.578 1 84.12 163 ASN A CA 1
ATOM 1275 C C . ASN A 1 163 ? 15.781 -40.156 -22.172 1 84.12 163 ASN A C 1
ATOM 1277 O O . ASN A 1 163 ? 15.453 -40.125 -20.984 1 84.12 163 ASN A O 1
ATOM 1281 N N . CYS A 1 164 ? 14.938 -40.344 -23.234 1 89.81 164 CYS A N 1
ATOM 1282 C CA . CYS A 1 164 ? 13.508 -40.469 -22.953 1 89.81 164 CYS A CA 1
ATOM 1283 C C . CYS A 1 164 ? 13.07 -41.938 -23.094 1 89.81 164 CYS A C 1
ATOM 1285 O O . CYS A 1 164 ? 11.883 -42.188 -23.297 1 89.81 164 CYS A O 1
ATOM 1287 N N . LEU A 1 165 ? 14.094 -42.781 -22.984 1 89.88 165 LEU A N 1
ATOM 1288 C CA . LEU A 1 165 ? 13.742 -44.219 -23.062 1 89.88 165 LEU A CA 1
ATOM 1289 C C . LEU A 1 165 ? 13.133 -44.688 -21.75 1 89.88 165 LEU A C 1
ATOM 1291 O O . LEU A 1 165 ? 13.727 -44.5 -20.688 1 89.88 165 LEU A O 1
ATOM 1295 N N . VAL A 1 166 ? 11.992 -45.25 -21.844 1 88.75 166 VAL A N 1
ATOM 1296 C CA . VAL A 1 166 ? 11.352 -45.781 -20.641 1 88.75 166 VAL A CA 1
ATOM 1297 C C . VAL A 1 166 ? 12.164 -46.969 -20.094 1 88.75 166 VAL A C 1
ATOM 1299 O O . VAL A 1 166 ? 12.469 -47 -18.906 1 88.75 166 VAL A O 1
ATOM 1302 N N . TYR A 1 167 ? 12.422 -47.906 -20.984 1 90.81 167 TYR A N 1
ATOM 1303 C CA . TYR A 1 167 ? 13.375 -48.969 -20.719 1 90.81 167 TYR A CA 1
ATOM 1304 C C . TYR A 1 167 ? 14.695 -48.719 -21.438 1 90.81 167 TYR A C 1
ATOM 1306 O O . TYR A 1 167 ? 14.742 -48.688 -22.672 1 90.81 167 TYR A O 1
ATOM 1314 N N . ASP A 1 168 ? 15.773 -48.469 -20.656 1 89.81 168 ASP A N 1
ATOM 1315 C CA . ASP A 1 168 ? 17.094 -48.188 -21.234 1 89.81 168 ASP A CA 1
ATOM 1316 C C . ASP A 1 168 ? 17.969 -49.438 -21.234 1 89.81 168 ASP A C 1
ATOM 1318 O O . ASP A 1 168 ? 18.547 -49.781 -20.203 1 89.81 168 ASP A O 1
ATOM 1322 N N . PRO A 1 169 ? 18.062 -50.094 -22.328 1 89.38 169 PRO A N 1
ATOM 1323 C CA . PRO A 1 169 ? 18.891 -51.312 -22.375 1 89.38 169 PRO A CA 1
ATOM 1324 C C . PRO A 1 169 ? 20.375 -51 -22.141 1 89.38 169 PRO A C 1
ATOM 1326 O O . PRO A 1 169 ? 21.125 -51.906 -21.766 1 89.38 169 PRO A O 1
ATOM 1329 N N . GLY A 1 170 ? 20.719 -49.812 -22.328 1 88.5 170 GLY A N 1
ATOM 1330 C CA . GLY A 1 170 ? 22.109 -49.438 -22.156 1 88.5 170 GLY A CA 1
ATOM 1331 C C . GLY A 1 170 ? 22.516 -49.312 -20.688 1 88.5 170 GLY A C 1
ATOM 1332 O O . GLY A 1 170 ? 23.703 -49.344 -20.375 1 88.5 170 GLY A O 1
ATOM 1333 N N . ASN A 1 171 ? 21.578 -49.125 -19.875 1 87.06 171 ASN A N 1
ATOM 1334 C CA . ASN A 1 171 ? 21.828 -49.094 -18.438 1 87.06 171 ASN A CA 1
ATOM 1335 C C . ASN A 1 171 ? 21.422 -50.406 -17.781 1 87.06 171 ASN A C 1
ATOM 1337 O O . ASN A 1 171 ? 20.281 -50.594 -17.359 1 87.06 171 ASN A O 1
ATOM 1341 N N . GLY A 1 172 ? 22.297 -51.344 -17.656 1 85 172 GLY A N 1
ATOM 1342 C CA . GLY A 1 172 ? 22.031 -52.688 -17.156 1 85 172 GLY A CA 1
ATOM 1343 C C . GLY A 1 172 ? 21.656 -52.688 -15.68 1 85 172 GLY A C 1
ATOM 1344 O O . GLY A 1 172 ? 20.922 -53.562 -15.234 1 85 172 GLY A O 1
ATOM 1345 N N . THR A 1 173 ? 22.125 -51.75 -14.922 1 91.12 173 THR A N 1
ATOM 1346 C CA . THR A 1 173 ? 21.891 -51.75 -13.484 1 91.12 173 THR A CA 1
ATOM 1347 C C . THR A 1 173 ? 20.516 -51.188 -13.148 1 91.12 173 THR A C 1
ATOM 1349 O O . THR A 1 173 ? 19.859 -51.625 -12.219 1 91.12 173 THR A O 1
ATOM 1352 N N . ASP A 1 174 ? 20.141 -50.125 -13.852 1 90.06 174 ASP A N 1
ATOM 1353 C CA . ASP A 1 174 ? 18.828 -49.531 -13.617 1 90.06 174 ASP A CA 1
ATOM 1354 C C . ASP A 1 174 ? 18.156 -49.125 -14.93 1 90.06 174 ASP A C 1
ATOM 1356 O O . ASP A 1 174 ? 18.156 -47.969 -15.312 1 90.06 174 ASP A O 1
ATOM 1360 N N . PRO A 1 175 ? 17.531 -50.125 -15.523 1 90.5 175 PRO A N 1
ATOM 1361 C CA . PRO A 1 175 ? 16.953 -49.875 -16.844 1 90.5 175 PRO A CA 1
ATOM 1362 C C . PRO A 1 175 ? 15.797 -48.875 -16.812 1 90.5 175 PRO A C 1
ATOM 1364 O O . PRO A 1 175 ? 15.453 -48.312 -17.859 1 90.5 175 PRO A O 1
ATOM 1367 N N . PHE A 1 176 ? 15.117 -48.688 -15.68 1 91.06 176 PHE A N 1
ATOM 1368 C CA . PHE A 1 176 ? 13.984 -47.781 -15.586 1 91.06 176 PHE A CA 1
ATOM 1369 C C . PHE A 1 176 ? 14.398 -46.469 -14.891 1 91.06 176 PHE A C 1
ATOM 1371 O O . PHE A 1 176 ? 13.57 -45.812 -14.258 1 91.06 176 PHE A O 1
ATOM 1378 N N . HIS A 1 177 ? 15.617 -46.062 -14.984 1 88.12 177 HIS A N 1
ATOM 1379 C CA . HIS A 1 177 ? 16.156 -44.906 -14.266 1 88.12 177 HIS A CA 1
ATOM 1380 C C . HIS A 1 177 ? 15.477 -43.625 -14.695 1 88.12 177 HIS A C 1
ATOM 1382 O O . HIS A 1 177 ? 15.305 -42.719 -13.883 1 88.12 177 HIS A O 1
ATOM 1388 N N . ASN A 1 178 ? 15.023 -43.5 -15.93 1 87 178 ASN A N 1
ATOM 1389 C CA . ASN A 1 178 ? 14.367 -42.281 -16.422 1 87 178 ASN A CA 1
ATOM 1390 C C . ASN A 1 178 ? 13.031 -42.062 -15.727 1 87 178 ASN A C 1
ATOM 1392 O O . ASN A 1 178 ? 12.641 -40.938 -15.492 1 87 178 ASN A O 1
ATOM 1396 N N . ILE A 1 179 ? 12.367 -43.125 -15.383 1 84.94 179 ILE A N 1
ATOM 1397 C CA . ILE A 1 179 ? 11.078 -43 -14.703 1 84.94 179 ILE A CA 1
ATOM 1398 C C . ILE A 1 179 ? 11.297 -42.656 -13.234 1 84.94 179 ILE A C 1
ATOM 1400 O O . ILE A 1 179 ? 10.617 -41.812 -12.68 1 84.94 179 ILE A O 1
ATOM 1404 N N . TRP A 1 180 ? 12.25 -43.312 -12.641 1 85.75 180 TRP A N 1
ATOM 1405 C CA . TRP A 1 180 ? 12.539 -43.094 -11.227 1 85.75 180 TRP A CA 1
ATOM 1406 C C . TRP A 1 180 ? 13.016 -41.656 -10.984 1 85.75 180 TRP A C 1
ATOM 1408 O O . TRP A 1 180 ? 12.719 -41.062 -9.938 1 85.75 180 TRP A O 1
ATOM 1418 N N . ASP A 1 181 ? 13.711 -41.188 -11.914 1 81.44 181 ASP A N 1
ATOM 1419 C CA . ASP A 1 181 ? 14.234 -39.812 -11.781 1 81.44 181 ASP A CA 1
ATOM 1420 C C . ASP A 1 181 ? 13.109 -38.781 -11.781 1 81.44 181 ASP A C 1
ATOM 1422 O O . ASP A 1 181 ? 13.258 -37.688 -11.234 1 81.44 181 ASP A O 1
ATOM 1426 N N . LYS A 1 182 ? 12.031 -39.156 -12.375 1 83.62 182 LYS A N 1
ATOM 1427 C CA . LYS A 1 182 ? 10.914 -38.25 -12.461 1 83.62 182 LYS A CA 1
ATOM 1428 C C . LYS A 1 182 ? 9.992 -38.375 -11.25 1 83.62 182 LYS A C 1
ATOM 1430 O O . LYS A 1 182 ? 9.188 -37.469 -10.977 1 83.62 182 LYS A O 1
ATOM 1435 N N . LEU A 1 183 ? 10.039 -39.438 -10.562 1 83.12 183 LEU A N 1
ATOM 1436 C CA . LEU A 1 183 ? 9.219 -39.625 -9.375 1 83.12 183 LEU A CA 1
ATOM 1437 C C . LEU A 1 183 ? 9.805 -38.906 -8.172 1 83.12 183 LEU A C 1
ATOM 1439 O O . LEU A 1 183 ? 10.211 -39.531 -7.195 1 83.12 183 LEU A O 1
ATOM 1443 N N . ASP A 1 184 ? 10.055 -37.688 -8.289 1 80.62 184 ASP A N 1
ATOM 1444 C CA . ASP A 1 184 ? 10.594 -36.844 -7.227 1 80.62 184 ASP A CA 1
ATOM 1445 C C . ASP A 1 184 ? 9.539 -35.844 -6.719 1 80.62 184 ASP A C 1
ATOM 1447 O O . ASP A 1 184 ? 8.336 -36.156 -6.777 1 80.62 184 ASP A O 1
ATOM 1451 N N . GLY A 1 185 ? 9.953 -34.781 -6.117 1 77.94 185 GLY A N 1
ATOM 1452 C CA . GLY A 1 185 ? 9.07 -33.812 -5.527 1 77.94 185 GLY A CA 1
ATOM 1453 C C . GLY A 1 185 ? 8.109 -33.188 -6.527 1 77.94 185 GLY A C 1
ATOM 1454 O O . GLY A 1 185 ? 7.102 -32.594 -6.145 1 77.94 185 GLY A O 1
ATOM 1455 N N . PHE A 1 186 ? 8.328 -33.5 -7.754 1 80.44 186 PHE A N 1
ATOM 1456 C CA . PHE A 1 186 ? 7.5 -32.969 -8.82 1 80.44 186 PHE A CA 1
ATOM 1457 C C . PHE A 1 186 ? 6.121 -33.594 -8.836 1 80.44 186 PHE A C 1
ATOM 1459 O O . PHE A 1 186 ? 5.117 -32.938 -9.094 1 80.44 186 PHE A O 1
ATOM 1466 N N . VAL A 1 187 ? 6.09 -34.875 -8.531 1 88.62 187 VAL A N 1
ATOM 1467 C CA . VAL A 1 187 ? 4.852 -35.656 -8.602 1 88.62 187 VAL A CA 1
ATOM 1468 C C . VAL A 1 187 ? 3.859 -35.125 -7.57 1 88.62 187 VAL A C 1
ATOM 1470 O O . VAL A 1 187 ? 2.74 -34.75 -7.914 1 88.62 187 VAL A O 1
ATOM 1473 N N . PRO A 1 188 ? 4.277 -35.062 -6.316 1 88.12 188 PRO A N 1
ATOM 1474 C CA . PRO A 1 188 ? 3.326 -34.5 -5.355 1 88.12 188 PRO A CA 1
ATOM 1475 C C . PRO A 1 188 ? 2.98 -33.031 -5.656 1 88.12 188 PRO A C 1
ATOM 1477 O O . PRO A 1 188 ? 1.856 -32.594 -5.391 1 88.12 188 PRO A O 1
ATOM 1480 N N . ALA A 1 189 ? 3.867 -32.344 -6.184 1 86.5 189 ALA A N 1
ATOM 1481 C CA . ALA A 1 189 ? 3.592 -30.938 -6.508 1 86.5 189 ALA A CA 1
ATOM 1482 C C . ALA A 1 189 ? 2.504 -30.828 -7.574 1 86.5 189 ALA A C 1
ATOM 1484 O O . ALA A 1 189 ? 1.61 -29.984 -7.469 1 86.5 189 ALA A O 1
ATOM 1485 N N . HIS A 1 190 ? 2.58 -31.703 -8.594 1 90.12 190 HIS A N 1
ATOM 1486 C CA . HIS A 1 190 ? 1.564 -31.703 -9.641 1 90.12 190 HIS A CA 1
ATOM 1487 C C . HIS A 1 190 ? 0.216 -32.156 -9.094 1 90.12 190 HIS A C 1
ATOM 1489 O O . HIS A 1 190 ? -0.816 -31.562 -9.383 1 90.12 190 HIS A O 1
ATOM 1495 N N . PHE A 1 191 ? 0.312 -33.219 -8.32 1 93.88 191 PHE A N 1
ATOM 1496 C CA . PHE A 1 191 ? -0.923 -33.781 -7.777 1 93.88 191 PHE A CA 1
ATOM 1497 C C . PHE A 1 191 ? -1.624 -32.75 -6.883 1 93.88 191 PHE A C 1
ATOM 1499 O O . PHE A 1 191 ? -2.789 -32.438 -7.109 1 93.88 191 PHE A O 1
ATOM 1506 N N . PHE A 1 192 ? -0.964 -32.25 -5.898 1 91 192 PHE A N 1
ATOM 1507 C CA . PHE A 1 192 ? -1.57 -31.328 -4.953 1 91 192 PHE A CA 1
ATOM 1508 C C . PHE A 1 192 ? -1.883 -30 -5.633 1 91 192 PHE A C 1
ATOM 1510 O O . PHE A 1 192 ? -2.871 -29.344 -5.297 1 91 192 PHE A O 1
ATOM 1517 N N . GLY A 1 193 ? -1.059 -29.609 -6.547 1 91 193 GLY A N 1
ATOM 1518 C CA . GLY A 1 193 ? -1.329 -28.406 -7.305 1 91 193 GLY A CA 1
ATOM 1519 C C . GLY A 1 193 ? -2.656 -28.438 -8.039 1 91 193 GLY A C 1
ATOM 1520 O O . GLY A 1 193 ? -3.461 -27.516 -7.922 1 91 193 GLY A O 1
ATOM 1521 N N . TRP A 1 194 ? -2.908 -29.5 -8.711 1 94.56 194 TRP A N 1
ATOM 1522 C CA . TRP A 1 194 ? -4.133 -29.594 -9.5 1 94.56 194 TRP A CA 1
ATOM 1523 C C . TRP A 1 194 ? -5.328 -29.922 -8.609 1 94.56 194 TRP A C 1
ATOM 1525 O O . TRP A 1 194 ? -6.465 -29.562 -8.93 1 94.56 194 TRP A O 1
ATOM 1535 N N . TYR A 1 195 ? -5.039 -30.656 -7.484 1 94.5 195 TYR A N 1
ATOM 1536 C CA . TYR A 1 195 ? -6.09 -30.828 -6.488 1 94.5 195 TYR A CA 1
ATOM 1537 C C . TYR A 1 195 ? -6.625 -29.484 -6.012 1 94.5 195 TYR A C 1
ATOM 1539 O O . TYR A 1 195 ? -7.836 -29.25 -6.023 1 94.5 195 TYR A O 1
ATOM 1547 N N . LEU A 1 196 ? -5.77 -28.594 -5.711 1 91 196 LEU A N 1
ATOM 1548 C CA . LEU A 1 196 ? -6.145 -27.281 -5.191 1 91 196 LEU A CA 1
ATOM 1549 C C . LEU A 1 196 ? -6.73 -26.406 -6.293 1 91 196 LEU A C 1
ATOM 1551 O O . LEU A 1 196 ? -7.703 -25.688 -6.066 1 91 196 LEU A O 1
ATOM 1555 N N . LYS A 1 197 ? -6.172 -26.469 -7.445 1 91.94 197 LYS A N 1
ATOM 1556 C CA . LYS A 1 197 ? -6.719 -25.719 -8.57 1 91.94 197 LYS A CA 1
ATOM 1557 C C . LYS A 1 197 ? -8.164 -26.125 -8.852 1 91.94 197 LYS A C 1
ATOM 1559 O O . LYS A 1 197 ? -9 -25.281 -9.172 1 91.94 197 LYS A O 1
ATOM 1564 N N . THR A 1 198 ? -8.367 -27.375 -8.727 1 92.62 198 THR A N 1
ATOM 1565 C CA . THR A 1 198 ? -9.719 -27.875 -8.977 1 92.62 198 THR A CA 1
ATOM 1566 C C . THR A 1 198 ? -10.688 -27.344 -7.918 1 92.62 198 THR A C 1
ATOM 1568 O O . THR A 1 198 ? -11.828 -27.016 -8.227 1 92.62 198 THR A O 1
ATOM 1571 N N . LEU A 1 199 ? -10.242 -27.281 -6.758 1 86.56 199 LEU A N 1
ATOM 1572 C CA . LEU A 1 199 ? -11.094 -26.734 -5.699 1 86.56 199 LEU A CA 1
ATOM 1573 C C . LEU A 1 199 ? -11.414 -25.266 -5.953 1 86.56 199 LEU A C 1
ATOM 1575 O O . LEU A 1 199 ? -12.461 -24.781 -5.531 1 86.56 199 LEU A O 1
ATOM 1579 N N . MET A 1 200 ? -10.594 -24.656 -6.672 1 85.56 200 MET A N 1
ATOM 1580 C CA . MET A 1 200 ? -10.781 -23.25 -6.969 1 85.56 200 MET A CA 1
ATOM 1581 C C . MET A 1 200 ? -11.68 -23.062 -8.188 1 85.56 200 MET A C 1
ATOM 1583 O O . MET A 1 200 ? -12.617 -22.266 -8.156 1 85.56 200 MET A O 1
ATOM 1587 N N . ILE A 1 201 ? -11.406 -23.781 -9.227 1 86 201 ILE A N 1
ATOM 1588 C CA . ILE A 1 201 ? -12.102 -23.625 -10.5 1 86 201 ILE A CA 1
ATOM 1589 C C . ILE A 1 201 ? -13.445 -24.359 -10.445 1 86 201 ILE A C 1
ATOM 1591 O O . ILE A 1 201 ? -14.43 -23.891 -11.031 1 86 201 ILE A O 1
ATOM 1595 N N . ARG A 1 202 ? -13.586 -25.516 -9.781 1 87.62 202 ARG A N 1
ATOM 1596 C CA . ARG A 1 202 ? -14.773 -26.312 -9.5 1 87.62 202 ARG A CA 1
ATOM 1597 C C . ARG A 1 202 ? -15.43 -26.797 -10.789 1 87.62 202 ARG A C 1
ATOM 1599 O O . ARG A 1 202 ? -16.656 -26.781 -10.914 1 87.62 202 ARG A O 1
ATOM 1606 N N . ASP A 1 203 ? -14.641 -27.109 -11.766 1 89.94 203 ASP A N 1
ATOM 1607 C CA . ASP A 1 203 ? -15.148 -27.656 -13.023 1 89.94 203 ASP A CA 1
ATOM 1608 C C . ASP A 1 203 ? -14.133 -28.609 -13.648 1 89.94 203 ASP A C 1
ATOM 1610 O O . ASP A 1 203 ? -12.977 -28.25 -13.867 1 89.94 203 ASP A O 1
ATOM 1614 N N . TRP A 1 204 ? -14.578 -29.781 -13.938 1 91.38 204 TRP A N 1
ATOM 1615 C CA . TRP A 1 204 ? -13.727 -30.844 -14.469 1 91.38 204 TRP A CA 1
ATOM 1616 C C . TRP A 1 204 ? -13.164 -30.469 -15.836 1 91.38 204 TRP A C 1
ATOM 1618 O O . TRP A 1 204 ? -11.953 -30.562 -16.062 1 91.38 204 TRP A O 1
ATOM 1628 N N . TRP A 1 205 ? -13.992 -30.016 -16.719 1 90.69 205 TRP A N 1
ATOM 1629 C CA . TRP A 1 205 ? -13.617 -29.781 -18.109 1 90.69 205 TRP A CA 1
ATOM 1630 C C . TRP A 1 205 ? -12.68 -28.578 -18.219 1 90.69 205 TRP A C 1
ATOM 1632 O O . TRP A 1 205 ? -11.727 -28.609 -19 1 90.69 205 TRP A O 1
ATOM 1642 N N . MET A 1 206 ? -12.977 -27.594 -17.469 1 91.12 206 MET A N 1
ATOM 1643 C CA . MET A 1 206 ? -12.094 -26.422 -17.484 1 91.12 206 MET A CA 1
ATOM 1644 C C . MET A 1 206 ? -10.695 -26.797 -17 1 91.12 206 MET A C 1
ATOM 1646 O O . MET A 1 206 ? -9.695 -26.375 -17.578 1 91.12 206 MET A O 1
ATOM 1650 N N . CYS A 1 207 ? -10.633 -27.578 -15.938 1 94.75 207 CYS A N 1
ATOM 1651 C CA . CYS A 1 207 ? -9.352 -28 -15.391 1 94.75 207 CYS A CA 1
ATOM 1652 C C . CYS A 1 207 ? -8.586 -28.844 -16.406 1 94.75 207 CYS A C 1
ATOM 1654 O O . CYS A 1 207 ? -7.383 -28.641 -16.609 1 94.75 207 CYS A O 1
ATOM 1656 N N . MET A 1 208 ? -9.297 -29.75 -17.047 1 95.56 208 MET A N 1
ATOM 1657 C CA . MET A 1 208 ? -8.656 -30.609 -18.031 1 95.56 208 MET A CA 1
ATOM 1658 C C . MET A 1 208 ? -8.156 -29.797 -19.219 1 95.56 208 MET A C 1
ATOM 1660 O O . MET A 1 208 ? -7.059 -30.062 -19.734 1 95.56 208 MET A O 1
ATOM 1664 N N . ILE A 1 209 ? -8.945 -28.859 -19.641 1 94.94 209 ILE A N 1
ATOM 1665 C CA . ILE A 1 209 ? -8.555 -28.016 -20.766 1 94.94 209 ILE A CA 1
ATOM 1666 C C . ILE A 1 209 ? -7.285 -27.234 -20.406 1 94.94 209 ILE A C 1
ATOM 1668 O O . ILE A 1 209 ? -6.344 -27.172 -21.203 1 94.94 209 ILE A O 1
ATOM 1672 N N . ILE A 1 210 ? -7.277 -26.609 -19.25 1 95.94 210 ILE A N 1
ATOM 1673 C CA . ILE A 1 210 ? -6.117 -25.844 -18.797 1 95.94 210 ILE A CA 1
ATOM 1674 C C . ILE A 1 210 ? -4.898 -26.766 -18.703 1 95.94 210 ILE A C 1
ATOM 1676 O O . ILE A 1 210 ? -3.799 -26.391 -19.125 1 95.94 210 ILE A O 1
ATOM 1680 N N . SER A 1 211 ? -5.066 -27.953 -18.156 1 97 211 SER A N 1
ATOM 1681 C CA . SER A 1 211 ? -3.986 -28.922 -18.016 1 97 211 SER A CA 1
ATOM 1682 C C . SER A 1 211 ? -3.398 -29.297 -19.375 1 97 211 SER A C 1
ATOM 1684 O O . SER A 1 211 ? -2.18 -29.266 -19.562 1 97 211 SER A O 1
ATOM 1686 N N . VAL A 1 212 ? -4.23 -29.609 -20.312 1 96.88 212 VAL A N 1
ATOM 1687 C CA . VAL A 1 212 ? -3.787 -30.016 -21.641 1 96.88 212 VAL A CA 1
ATOM 1688 C C . VAL A 1 212 ? -3.16 -28.828 -22.359 1 96.88 212 VAL A C 1
ATOM 1690 O O . VAL A 1 212 ? -2.1 -28.953 -22.969 1 96.88 212 VAL A O 1
ATOM 1693 N N . MET A 1 213 ? -3.799 -27.688 -22.297 1 96.81 213 MET A N 1
ATOM 1694 C CA . MET A 1 213 ? -3.297 -26.5 -22.969 1 96.81 213 MET A CA 1
ATOM 1695 C C . MET A 1 213 ? -1.92 -26.109 -22.438 1 96.81 213 MET A C 1
ATOM 1697 O O . MET A 1 213 ? -1.079 -25.609 -23.188 1 96.81 213 MET A O 1
ATOM 1701 N N . PHE A 1 214 ? -1.742 -26.297 -21.188 1 96.31 214 PHE A N 1
ATOM 1702 C CA . PHE A 1 214 ? -0.442 -25.953 -20.625 1 96.31 214 PHE A CA 1
ATOM 1703 C C . PHE A 1 214 ? 0.652 -26.828 -21.203 1 96.31 214 PHE A C 1
ATOM 1705 O O . PHE A 1 214 ? 1.777 -26.375 -21.422 1 96.31 214 PHE A O 1
ATOM 1712 N N . GLU A 1 215 ? 0.363 -28.125 -21.453 1 96.31 215 GLU A N 1
ATOM 1713 C CA . GLU A 1 215 ? 1.347 -28.984 -22.094 1 96.31 215 GLU A CA 1
ATOM 1714 C C . GLU A 1 215 ? 1.699 -28.5 -23.484 1 96.31 215 GLU A C 1
ATOM 1716 O O . GLU A 1 215 ? 2.859 -28.562 -23.906 1 96.31 215 GLU A O 1
ATOM 1721 N N . PHE A 1 216 ? 0.71 -28.031 -24.172 1 95.5 216 PHE A N 1
ATOM 1722 C CA . PHE A 1 216 ? 0.971 -27.469 -25.5 1 95.5 216 PHE A CA 1
ATOM 1723 C C . PHE A 1 216 ? 1.848 -26.234 -25.391 1 95.5 216 PHE A C 1
ATOM 1725 O O . PHE A 1 216 ? 2.717 -26 -26.234 1 95.5 216 PHE A O 1
ATOM 1732 N N . LEU A 1 217 ? 1.606 -25.453 -24.375 1 95.56 217 LEU A N 1
ATOM 1733 C CA . LEU A 1 217 ? 2.434 -24.266 -24.172 1 95.56 217 LEU A CA 1
ATOM 1734 C C . LEU A 1 217 ? 3.875 -24.656 -23.859 1 95.56 217 LEU A C 1
ATOM 1736 O O . LEU A 1 217 ? 4.812 -23.984 -24.281 1 95.56 217 LEU A O 1
ATOM 1740 N N . GLU A 1 218 ? 4.008 -25.719 -23.094 1 94.75 218 GLU A N 1
ATOM 1741 C CA . GLU A 1 218 ? 5.359 -26.188 -22.797 1 94.75 218 GLU A CA 1
ATOM 1742 C C . GLU A 1 218 ? 6.105 -26.562 -24.062 1 94.75 218 GLU A C 1
ATOM 1744 O O . GLU A 1 218 ? 7.277 -26.219 -24.234 1 94.75 218 GLU A O 1
ATOM 1749 N N . TYR A 1 219 ? 5.453 -27.188 -24.969 1 93.88 219 TYR A N 1
ATOM 1750 C CA . TYR A 1 219 ? 6.07 -27.531 -26.234 1 93.88 219 TYR A CA 1
ATOM 1751 C C . TYR A 1 219 ? 6.449 -26.281 -27.016 1 93.88 219 TYR A C 1
ATOM 1753 O O . TYR A 1 219 ? 7.531 -26.203 -27.594 1 93.88 219 TYR A O 1
ATOM 1761 N N . SER A 1 220 ? 5.574 -25.344 -27.016 1 94.44 220 SER A N 1
ATOM 1762 C CA . SER A 1 220 ? 5.766 -24.125 -27.812 1 94.44 220 SER A CA 1
ATOM 1763 C C . SER A 1 220 ? 6.887 -23.266 -27.25 1 94.44 220 SER A C 1
ATOM 1765 O O . SER A 1 220 ? 7.562 -22.547 -28 1 94.44 220 SER A O 1
ATOM 1767 N N . LEU A 1 221 ? 7.062 -23.344 -25.953 1 93.88 221 LEU A N 1
ATOM 1768 C CA . LEU A 1 221 ? 8.008 -22.422 -25.328 1 93.88 221 LEU A CA 1
ATOM 1769 C C . LEU A 1 221 ? 9.242 -23.172 -24.828 1 93.88 221 LEU A C 1
ATOM 1771 O O . LEU A 1 221 ? 10.023 -22.625 -24.047 1 93.88 221 LEU A O 1
ATOM 1775 N N . GLU A 1 222 ? 9.43 -24.391 -25.25 1 91.12 222 GLU A N 1
ATOM 1776 C CA . GLU A 1 222 ? 10.57 -25.188 -24.812 1 91.12 222 GLU A CA 1
ATOM 1777 C C . GLU A 1 222 ? 11.891 -24.547 -25.234 1 91.12 222 GLU A C 1
ATOM 1779 O O . GLU A 1 222 ? 12.914 -24.75 -24.578 1 91.12 222 GLU A O 1
ATOM 1784 N N . HIS A 1 223 ? 11.922 -23.766 -26.25 1 90.19 223 HIS A N 1
ATOM 1785 C CA . HIS A 1 223 ? 13.141 -23.109 -26.719 1 90.19 223 HIS A CA 1
ATOM 1786 C C . HIS A 1 223 ? 13.578 -22 -25.781 1 90.19 223 HIS A C 1
ATOM 1788 O O . HIS A 1 223 ? 14.75 -21.625 -25.75 1 90.19 223 HIS A O 1
ATOM 1794 N N . GLN A 1 224 ? 12.633 -21.5 -24.984 1 88.19 224 GLN A N 1
ATOM 1795 C CA . GLN A 1 224 ? 12.945 -20.422 -24.047 1 88.19 224 GLN A CA 1
ATOM 1796 C C . GLN A 1 224 ? 13.234 -20.984 -22.656 1 88.19 224 GLN A C 1
ATOM 1798 O O . GLN A 1 224 ? 14.125 -20.5 -21.953 1 88.19 224 GLN A O 1
ATOM 1803 N N . LEU A 1 225 ? 12.531 -21.969 -22.328 1 90.44 225 LEU A N 1
ATOM 1804 C CA . LEU A 1 225 ? 12.633 -22.562 -21 1 90.44 225 LEU A CA 1
ATOM 1805 C C . LEU A 1 225 ? 13.102 -24 -21.078 1 90.44 225 LEU A C 1
ATOM 1807 O O . LEU A 1 225 ? 12.32 -24.906 -21.406 1 90.44 225 LEU A O 1
ATOM 1811 N N . PRO A 1 226 ? 14.258 -24.203 -20.734 1 85.88 226 PRO A N 1
ATOM 1812 C CA . PRO A 1 226 ? 14.797 -25.562 -20.812 1 85.88 226 PRO A CA 1
ATOM 1813 C C . PRO A 1 226 ? 14.023 -26.562 -19.969 1 85.88 226 PRO A C 1
ATOM 1815 O O . PRO A 1 226 ? 13.969 -27.75 -20.297 1 85.88 226 PRO A O 1
ATOM 1818 N N . ASN A 1 227 ? 13.375 -26.141 -18.938 1 86.06 227 ASN A N 1
ATOM 1819 C CA . ASN A 1 227 ? 12.602 -27 -18.062 1 86.06 227 ASN A CA 1
ATOM 1820 C C . ASN A 1 227 ? 11.375 -27.578 -18.766 1 86.06 227 ASN A C 1
ATOM 1822 O O . ASN A 1 227 ? 10.758 -28.531 -18.281 1 86.06 227 ASN A O 1
ATOM 1826 N N . PHE A 1 228 ? 11.07 -26.969 -19.891 1 90.38 228 PHE A N 1
ATOM 1827 C CA . PHE A 1 228 ? 9.883 -27.375 -20.625 1 90.38 228 PHE A CA 1
ATOM 1828 C C . PHE A 1 228 ? 10.219 -28.516 -21.594 1 90.38 228 PHE A C 1
ATOM 1830 O O . PHE A 1 228 ? 9.32 -29.172 -22.125 1 90.38 228 PHE A O 1
ATOM 1837 N N . SER A 1 229 ? 11.516 -28.766 -21.812 1 88.81 229 SER A N 1
ATOM 1838 C CA . SER A 1 229 ? 11.938 -29.844 -22.703 1 88.81 229 SER A CA 1
ATOM 1839 C C . SER A 1 229 ? 11.969 -31.188 -21.969 1 88.81 229 SER A C 1
ATOM 1841 O O . SER A 1 229 ? 13.031 -31.672 -21.609 1 88.81 229 SER A O 1
ATOM 1843 N N . GLU A 1 230 ? 10.891 -31.703 -21.797 1 89.62 230 GLU A N 1
ATOM 1844 C CA . GLU A 1 230 ? 10.742 -33 -21.109 1 89.62 230 GLU A CA 1
ATOM 1845 C C . GLU A 1 230 ? 10.383 -34.094 -22.094 1 89.62 230 GLU A C 1
ATOM 1847 O O . GLU A 1 230 ? 10.156 -33.844 -23.281 1 89.62 230 GLU A O 1
ATOM 1852 N N . CYS A 1 231 ? 10.5 -35.312 -21.531 1 90.5 231 CYS A N 1
ATOM 1853 C CA . CYS A 1 231 ? 10.125 -36.469 -22.359 1 90.5 231 CYS A CA 1
ATOM 1854 C C . CYS A 1 231 ? 8.625 -36.469 -22.641 1 90.5 231 CYS A C 1
ATOM 1856 O O . CYS A 1 231 ? 7.836 -36 -21.812 1 90.5 231 CYS A O 1
ATOM 1858 N N . TRP A 1 232 ? 8.18 -37.062 -23.812 1 91.56 232 TRP A N 1
ATOM 1859 C CA . TRP A 1 232 ? 6.785 -37.062 -24.234 1 91.56 232 TRP A CA 1
ATOM 1860 C C . TRP A 1 232 ? 5.895 -37.75 -23.203 1 91.56 232 TRP A C 1
ATOM 1862 O O . TRP A 1 232 ? 4.77 -37.312 -22.953 1 91.56 232 TRP A O 1
ATOM 1872 N N . TRP A 1 233 ? 6.344 -38.875 -22.641 1 91.94 233 TRP A N 1
ATOM 1873 C CA . TRP A 1 233 ? 5.527 -39.625 -21.672 1 91.94 233 TRP A CA 1
ATOM 1874 C C . TRP A 1 233 ? 5.422 -38.844 -20.359 1 91.94 233 TRP A C 1
ATOM 1876 O O . TRP A 1 233 ? 4.5 -39.062 -19.562 1 91.94 233 TRP A O 1
ATOM 1886 N N . ASP A 1 234 ? 6.402 -37.969 -20.078 1 91.81 234 ASP A N 1
ATOM 1887 C CA . ASP A 1 234 ? 6.309 -37.094 -18.922 1 91.81 234 ASP A CA 1
ATOM 1888 C C . ASP A 1 234 ? 5.168 -36.062 -19.094 1 91.81 234 ASP A C 1
ATOM 1890 O O . ASP A 1 234 ? 4.391 -35.844 -18.172 1 91.81 234 ASP A O 1
ATOM 1894 N N . HIS A 1 235 ? 5 -35.5 -20.266 1 93 235 HIS A N 1
ATOM 1895 C CA . HIS A 1 235 ? 3.947 -34.531 -20.562 1 93 235 HIS A CA 1
ATOM 1896 C C . HIS A 1 235 ? 2.566 -35.188 -20.469 1 93 235 HIS A C 1
ATOM 1898 O O . HIS A 1 235 ? 1.704 -34.719 -19.734 1 93 235 HIS A O 1
ATOM 1904 N N . TRP A 1 236 ? 2.383 -36.219 -21.172 1 94.75 236 TRP A N 1
ATOM 1905 C CA . TRP A 1 236 ? 1.029 -36.688 -21.453 1 94.75 236 TRP A CA 1
ATOM 1906 C C . TRP A 1 236 ? 0.616 -37.781 -20.469 1 94.75 236 TRP A C 1
ATOM 1908 O O . TRP A 1 236 ? -0.535 -37.812 -20.031 1 94.75 236 TRP A O 1
ATOM 1918 N N . ILE A 1 237 ? 1.504 -38.625 -20.047 1 93.31 237 ILE A N 1
ATOM 1919 C CA . ILE A 1 237 ? 1.149 -39.719 -19.156 1 93.31 237 ILE A CA 1
ATOM 1920 C C . ILE A 1 237 ? 1.339 -39.281 -17.703 1 93.31 237 ILE A C 1
ATOM 1922 O O . ILE A 1 237 ? 0.385 -39.25 -16.922 1 93.31 237 ILE A O 1
ATOM 1926 N N . MET A 1 238 ? 2.518 -38.875 -17.375 1 92.31 238 MET A N 1
ATOM 1927 C CA . MET A 1 238 ? 2.789 -38.531 -15.977 1 92.31 238 MET A CA 1
ATOM 1928 C C . MET A 1 238 ? 2.062 -37.25 -15.578 1 92.31 238 MET A C 1
ATOM 1930 O O . MET A 1 238 ? 1.313 -37.25 -14.602 1 92.31 238 MET A O 1
ATOM 1934 N N . ASP A 1 239 ? 2.217 -36.125 -16.328 1 94.44 239 ASP A N 1
ATOM 1935 C CA . ASP A 1 239 ? 1.634 -34.844 -15.961 1 94.44 239 ASP A CA 1
ATOM 1936 C C . ASP A 1 239 ? 0.121 -34.844 -16.172 1 94.44 239 ASP A C 1
ATOM 1938 O O . ASP A 1 239 ? -0.643 -34.781 -15.195 1 94.44 239 ASP A O 1
ATOM 1942 N N . VAL A 1 240 ? -0.366 -35.094 -17.375 1 95.62 240 VAL A N 1
ATOM 1943 C CA . VAL A 1 240 ? -1.767 -34.875 -17.703 1 95.62 240 VAL A CA 1
ATOM 1944 C C . VAL A 1 240 ? -2.629 -36 -17.141 1 95.62 240 VAL A C 1
ATOM 1946 O O . VAL A 1 240 ? -3.59 -35.75 -16.422 1 95.62 240 VAL A O 1
ATOM 1949 N N . ILE A 1 241 ? -2.299 -37.219 -17.406 1 95.81 241 ILE A N 1
ATOM 1950 C CA . ILE A 1 241 ? -3.188 -38.344 -17.109 1 95.81 241 ILE A CA 1
ATOM 1951 C C . ILE A 1 241 ? -3.051 -38.719 -15.633 1 95.81 241 ILE A C 1
ATOM 1953 O O . ILE A 1 241 ? -4.047 -38.781 -14.906 1 95.81 241 ILE A O 1
ATOM 1957 N N . LEU A 1 242 ? -1.861 -38.875 -15.125 1 94.62 242 LEU A N 1
ATOM 1958 C CA . LEU A 1 242 ? -1.682 -39.438 -13.789 1 94.62 242 LEU A CA 1
ATOM 1959 C C . LEU A 1 242 ? -1.742 -38.344 -12.734 1 94.62 242 LEU A C 1
ATOM 1961 O O . LEU A 1 242 ? -2.682 -38.281 -11.938 1 94.62 242 LEU A O 1
ATOM 1965 N N . CYS A 1 243 ? -0.823 -37.438 -12.75 1 95.06 243 CYS A N 1
ATOM 1966 C CA . CYS A 1 243 ? -0.727 -36.5 -11.664 1 95.06 243 CYS A CA 1
ATOM 1967 C C . CYS A 1 243 ? -1.854 -35.469 -11.734 1 95.06 243 CYS A C 1
ATOM 1969 O O . CYS A 1 243 ? -2.623 -35.312 -10.789 1 95.06 243 CYS A O 1
ATOM 1971 N N . ASN A 1 244 ? -1.977 -34.719 -12.891 1 97.25 244 ASN A N 1
ATOM 1972 C CA . ASN A 1 244 ? -3.043 -33.719 -13.047 1 97.25 244 ASN A CA 1
ATOM 1973 C C . ASN A 1 244 ? -4.422 -34.375 -13.008 1 97.25 244 ASN A C 1
ATOM 1975 O O . ASN A 1 244 ? -5.32 -33.906 -12.32 1 97.25 244 ASN A O 1
ATOM 1979 N N . GLY A 1 245 ? -4.5 -35.5 -13.789 1 96.69 245 GLY A N 1
ATOM 1980 C CA . GLY A 1 245 ? -5.773 -36.188 -13.852 1 96.69 245 GLY A CA 1
ATOM 1981 C C . GLY A 1 245 ? -6.246 -36.688 -12.5 1 96.69 245 GLY A C 1
ATOM 1982 O O . GLY A 1 245 ? -7.418 -36.531 -12.148 1 96.69 245 GLY A O 1
ATOM 1983 N N . LEU A 1 246 ? -5.383 -37.281 -11.766 1 96.81 246 LEU A N 1
ATOM 1984 C CA . LEU A 1 246 ? -5.73 -37.75 -10.43 1 96.81 246 LEU A CA 1
ATOM 1985 C C . LEU A 1 246 ? -6.039 -36.594 -9.5 1 96.81 246 LEU A C 1
ATOM 1987 O O . LEU A 1 246 ? -6.945 -36.656 -8.672 1 96.81 246 LEU A O 1
ATOM 1991 N N . GLY A 1 247 ? -5.266 -35.562 -9.594 1 97.38 247 GLY A N 1
ATOM 1992 C CA . GLY A 1 247 ? -5.547 -34.375 -8.805 1 97.38 247 GLY A CA 1
ATOM 1993 C C . GLY A 1 247 ? -6.918 -33.781 -9.086 1 97.38 247 GLY A C 1
ATOM 1994 O O . GLY A 1 247 ? -7.648 -33.438 -8.148 1 97.38 247 GLY A O 1
ATOM 1995 N N . ILE A 1 248 ? -7.234 -33.656 -10.297 1 97.19 248 ILE A N 1
ATOM 1996 C CA . ILE A 1 248 ? -8.523 -33.125 -10.703 1 97.19 248 ILE A CA 1
ATOM 1997 C C . ILE A 1 248 ? -9.648 -34.031 -10.211 1 97.19 248 ILE A C 1
ATOM 1999 O O . ILE A 1 248 ? -10.641 -33.562 -9.664 1 97.19 248 ILE A O 1
ATOM 2003 N N . TYR A 1 249 ? -9.445 -35.312 -10.406 1 96.69 249 TYR A N 1
ATOM 2004 C CA . TYR A 1 249 ? -10.445 -36.281 -9.977 1 96.69 249 TYR A CA 1
ATOM 2005 C C . TYR A 1 249 ? -10.688 -36.188 -8.477 1 96.69 249 TYR A C 1
ATOM 2007 O O . TYR A 1 249 ? -11.836 -36.125 -8.031 1 96.69 249 TYR A O 1
ATOM 2015 N N . CYS A 1 250 ? -9.664 -36.219 -7.711 1 96.19 250 CYS A N 1
ATOM 2016 C CA . CYS A 1 250 ? -9.789 -36.125 -6.262 1 96.19 250 CYS A CA 1
ATOM 2017 C C . CYS A 1 250 ? -10.406 -34.781 -5.855 1 96.19 250 CYS A C 1
ATOM 2019 O O . CYS A 1 250 ? -11.172 -34.719 -4.895 1 96.19 250 CYS A O 1
ATOM 2021 N N . GLY A 1 251 ? -10.023 -33.719 -6.555 1 94 251 GLY A N 1
ATOM 2022 C CA . GLY A 1 251 ? -10.641 -32.438 -6.297 1 94 251 GLY A CA 1
ATOM 2023 C C . GLY A 1 251 ? -12.141 -32.438 -6.535 1 94 251 GLY A C 1
ATOM 2024 O O . GLY A 1 251 ? -12.898 -31.906 -5.723 1 94 251 GLY A O 1
ATOM 2025 N N . MET A 1 252 ? -12.562 -33.062 -7.598 1 92.44 252 MET A N 1
ATOM 2026 C CA . MET A 1 252 ? -13.984 -33.125 -7.922 1 92.44 252 MET A CA 1
ATOM 2027 C C . MET A 1 252 ? -14.734 -33.969 -6.879 1 92.44 252 MET A C 1
ATOM 2029 O O . MET A 1 252 ? -15.867 -33.625 -6.523 1 92.44 252 MET A O 1
ATOM 2033 N N . LYS A 1 253 ? -14.102 -35 -6.398 1 92.38 253 LYS A N 1
ATOM 2034 C CA . LYS A 1 253 ? -14.711 -35.844 -5.355 1 92.38 253 LYS A CA 1
ATOM 2035 C C . LYS A 1 253 ? -14.875 -35.031 -4.059 1 92.38 253 LYS A C 1
ATOM 2037 O O . LYS A 1 253 ? -15.898 -35.156 -3.375 1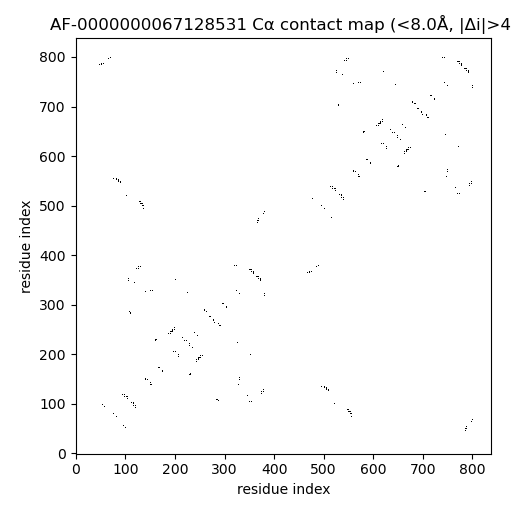 92.38 253 LYS A O 1
ATOM 2042 N N . THR A 1 254 ? -13.891 -34.281 -3.764 1 88.25 254 THR A N 1
ATOM 2043 C CA . THR A 1 254 ? -13.969 -33.438 -2.574 1 88.25 254 THR A CA 1
ATOM 2044 C C . THR A 1 254 ? -15.094 -32.406 -2.707 1 88.25 254 THR A C 1
ATOM 2046 O O . THR A 1 254 ? -15.844 -32.156 -1.756 1 88.25 254 THR A O 1
ATOM 2049 N N . LEU A 1 255 ? -15.188 -31.797 -3.854 1 84.5 255 LEU A N 1
ATOM 2050 C CA . LEU A 1 255 ? -16.234 -30.812 -4.105 1 84.5 255 LEU A CA 1
ATOM 2051 C C . LEU A 1 255 ? -17.625 -31.453 -3.967 1 84.5 255 LEU A C 1
ATOM 2053 O O . LEU A 1 255 ? -18.531 -30.844 -3.406 1 84.5 255 LEU A O 1
ATOM 2057 N N . SER A 1 256 ? -17.797 -32.656 -4.512 1 83.94 256 SER A N 1
ATOM 2058 C CA . SER A 1 256 ? -19.062 -33.375 -4.383 1 83.94 256 SER A CA 1
ATOM 2059 C C . SER A 1 256 ? -19.375 -33.688 -2.924 1 83.94 256 SER A C 1
ATOM 2061 O O . SER A 1 256 ? -20.531 -33.562 -2.498 1 83.94 256 SER A O 1
ATOM 2063 N N . TRP A 1 257 ? -18.312 -33.969 -2.26 1 81.06 257 TRP A N 1
ATOM 2064 C CA . TRP A 1 257 ? -18.484 -34.25 -0.839 1 81.06 257 TRP A CA 1
ATOM 2065 C C . TRP A 1 257 ? -18.859 -33 -0.073 1 81.06 257 TRP A C 1
ATOM 2067 O O . TRP A 1 257 ? -19.734 -33.031 0.806 1 81.06 257 TRP A O 1
ATOM 2077 N N . LEU A 1 258 ? -18.344 -31.891 -0.341 1 75.19 258 LEU A N 1
ATOM 2078 C CA . LEU A 1 258 ? -18.594 -30.625 0.342 1 75.19 258 LEU A CA 1
ATOM 2079 C C . LEU A 1 258 ? -19.984 -30.094 -0.019 1 75.19 258 LEU A C 1
ATOM 2081 O O . LEU A 1 258 ? -20.625 -29.422 0.794 1 75.19 258 LEU A O 1
ATOM 2085 N N . SER A 1 259 ? -20.375 -30.141 -1.214 1 69.06 259 SER A N 1
ATOM 2086 C CA . SER A 1 259 ? -21.688 -29.672 -1.65 1 69.06 259 SER A CA 1
ATOM 2087 C C . SER A 1 259 ? -22.812 -30.422 -0.949 1 69.06 259 SER A C 1
ATOM 2089 O O . SER A 1 259 ? -23.906 -29.875 -0.757 1 69.06 259 SER A O 1
ATOM 2091 N N . LEU A 1 260 ? -22.578 -31.609 -0.688 1 59.12 260 LEU A N 1
ATOM 2092 C CA . LEU A 1 260 ? -23.594 -32.438 -0.029 1 59.12 260 LEU A CA 1
ATOM 2093 C C . LEU A 1 260 ? -23.75 -32.031 1.438 1 59.12 260 LEU A C 1
ATOM 2095 O O . LEU A 1 260 ? -24.812 -32.219 2.029 1 59.12 260 LEU A O 1
ATOM 2099 N N . LYS A 1 261 ? -22.688 -31.344 1.943 1 56.31 261 LYS A N 1
ATOM 2100 C CA . LYS A 1 261 ? -22.734 -31.078 3.377 1 56.31 261 LYS A CA 1
ATOM 2101 C C . LYS A 1 261 ? -23.172 -29.641 3.652 1 56.31 261 LYS A C 1
ATOM 2103 O O . LYS A 1 261 ? -22.516 -28.703 3.219 1 56.31 261 LYS A O 1
ATOM 2108 N N . THR A 1 262 ? -24.406 -29.344 3.602 1 51.97 262 THR A N 1
ATOM 2109 C CA . THR A 1 262 ? -24.891 -28.078 4.137 1 51.97 262 THR A CA 1
ATOM 2110 C C . THR A 1 262 ? -24.516 -27.938 5.609 1 51.97 262 THR A C 1
ATOM 2112 O O . THR A 1 262 ? -25.016 -28.672 6.461 1 51.97 262 THR A O 1
ATOM 2115 N N . TYR A 1 263 ? -23.328 -27.609 5.746 1 50.72 263 TYR A N 1
ATOM 2116 C CA . TYR A 1 263 ? -22.891 -27.547 7.133 1 50.72 263 TYR A CA 1
ATOM 2117 C C . TYR A 1 263 ? -23.641 -26.469 7.895 1 50.72 263 TYR A C 1
ATOM 2119 O O . TYR A 1 263 ? -23.734 -25.328 7.426 1 50.72 263 TYR A O 1
ATOM 2127 N N . LYS A 1 264 ? -24.578 -26.875 8.82 1 52.22 264 LYS A N 1
ATOM 2128 C CA . LYS A 1 264 ? -25.172 -25.953 9.773 1 52.22 264 LYS A CA 1
ATOM 2129 C C . LYS A 1 264 ? -24.125 -25.375 10.727 1 52.22 264 LYS A C 1
ATOM 2131 O O . LYS A 1 264 ? -23.484 -26.125 11.469 1 52.22 264 LYS A O 1
ATOM 2136 N N . TRP A 1 265 ? -23.719 -24.172 10.438 1 53.66 265 TRP A N 1
ATOM 2137 C CA . TRP A 1 265 ? -22.672 -23.5 11.195 1 53.66 265 TRP A CA 1
ATOM 2138 C C . TRP A 1 265 ? -23.125 -23.219 12.625 1 53.66 265 TRP A C 1
ATOM 2140 O O . TRP A 1 265 ? -24.062 -22.438 12.836 1 53.66 265 TRP A O 1
ATOM 2150 N N . GLN A 1 266 ? -22.938 -24.188 13.562 1 57.41 266 GLN A N 1
ATOM 2151 C CA . GLN A 1 266 ? -23.188 -23.953 14.984 1 57.41 266 GLN A CA 1
ATOM 2152 C C . GLN A 1 266 ? -21.953 -23.375 15.672 1 57.41 266 GLN A C 1
ATOM 2154 O O . GLN A 1 266 ? -20.828 -23.562 15.195 1 57.41 266 GLN A O 1
ATOM 2159 N N . GLY A 1 267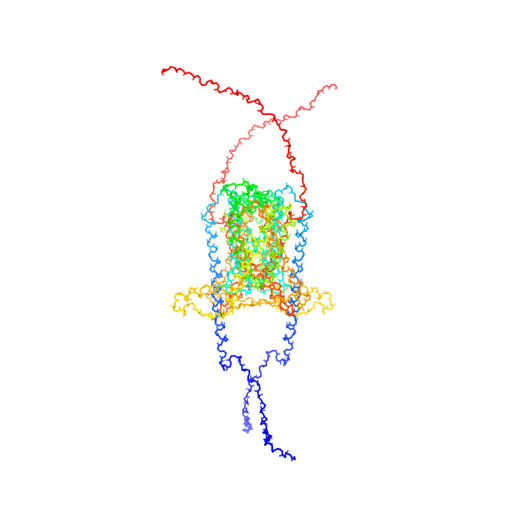 ? -22.141 -22.422 16.609 1 57.88 267 GLY A N 1
ATOM 2160 C CA . GLY A 1 267 ? -21.062 -21.906 17.406 1 57.88 267 GLY A CA 1
ATOM 2161 C C . GLY A 1 267 ? -20.172 -22.984 17.984 1 57.88 267 GLY A C 1
ATOM 2162 O O . GLY A 1 267 ? -20.641 -24.031 18.406 1 57.88 267 GLY A O 1
ATOM 2163 N N . LEU A 1 268 ? -18.953 -22.906 17.859 1 62.09 268 LEU A N 1
ATOM 2164 C CA . LEU A 1 268 ? -17.938 -23.859 18.297 1 62.09 268 LEU A CA 1
ATOM 2165 C C . LEU A 1 268 ? -18.203 -24.328 19.734 1 62.09 268 LEU A C 1
ATOM 2167 O O . LEU A 1 268 ? -18.047 -25.5 20.047 1 62.09 268 LEU A O 1
ATOM 2171 N N . TRP A 1 269 ? -18.641 -23.297 20.484 1 62.44 269 TRP A N 1
ATOM 2172 C CA . TRP A 1 269 ? -18.797 -23.578 21.922 1 62.44 269 TRP A CA 1
ATOM 2173 C C . TRP A 1 269 ? -20.047 -24.406 22.188 1 62.44 269 TRP A C 1
ATOM 2175 O O . TRP A 1 269 ? -20.188 -24.984 23.266 1 62.44 269 TRP A O 1
ATOM 2185 N N . ASN A 1 270 ? -20.844 -24.516 21.25 1 61.5 270 ASN A N 1
ATOM 2186 C CA . ASN A 1 270 ? -22.062 -25.297 21.453 1 61.5 270 ASN A CA 1
ATOM 2187 C C . ASN A 1 270 ? -21.875 -26.75 21.016 1 61.5 270 ASN A C 1
ATOM 2189 O O . ASN A 1 270 ? -22.797 -27.562 21.156 1 61.5 270 ASN A O 1
ATOM 2193 N N . ILE A 1 271 ? -20.703 -26.984 20.516 1 66.62 271 ILE A N 1
ATOM 2194 C CA . ILE A 1 271 ? -20.438 -28.344 20.078 1 66.62 271 ILE A CA 1
ATOM 2195 C C . ILE A 1 271 ? -19.781 -29.141 21.203 1 66.62 271 ILE A C 1
ATOM 2197 O O . ILE A 1 271 ? -18.688 -28.766 21.672 1 66.62 271 ILE A O 1
ATOM 2201 N N . PRO A 1 272 ? -20.391 -30.016 21.766 1 69.44 272 PRO A N 1
ATOM 2202 C CA . PRO A 1 272 ? -19.906 -30.719 22.953 1 69.44 272 PRO A CA 1
ATOM 2203 C C . PRO A 1 272 ? -18.719 -31.641 22.641 1 69.44 272 PRO A C 1
ATOM 2205 O O . PRO A 1 272 ? -17.875 -31.859 23.516 1 69.44 272 PRO A O 1
ATOM 2208 N N . THR A 1 273 ? -18.531 -32.125 21.484 1 74.25 273 THR A N 1
ATOM 2209 C CA . THR A 1 273 ? -17.484 -33.125 21.188 1 74.25 273 THR A CA 1
ATOM 2210 C C . THR A 1 273 ? -16.266 -32.438 20.562 1 74.25 273 THR A C 1
ATOM 2212 O O . THR A 1 273 ? -16.406 -31.453 19.844 1 74.25 273 THR A O 1
ATOM 2215 N N . TYR A 1 274 ? -15.133 -32.875 20.953 1 71.69 274 TYR A N 1
ATOM 2216 C CA . TYR A 1 274 ? -13.883 -32.344 20.422 1 71.69 274 TYR A CA 1
ATOM 2217 C C . TYR A 1 274 ? -13.812 -32.531 18.906 1 71.69 274 TYR A C 1
ATOM 2219 O O . TYR A 1 274 ? -13.352 -31.656 18.188 1 71.69 274 TYR A O 1
ATOM 2227 N N . LYS A 1 275 ? -14.258 -33.781 18.578 1 69.81 275 LYS A N 1
ATOM 2228 C CA . LYS A 1 275 ? -14.273 -34.031 17.141 1 69.81 275 LYS A CA 1
ATOM 2229 C C . LYS A 1 275 ? -15.172 -33.062 16.406 1 69.81 275 LYS A C 1
ATOM 2231 O O . LYS A 1 275 ? -14.836 -32.594 15.32 1 69.81 275 LYS A O 1
ATOM 2236 N N . GLY A 1 276 ? -16.141 -32.781 17 1 66 276 GLY A N 1
ATOM 2237 C CA . GLY A 1 276 ? -17.062 -31.797 16.422 1 66 276 GLY A CA 1
ATOM 2238 C C . GLY A 1 276 ? -16.484 -30.406 16.359 1 66 276 GLY A C 1
ATOM 2239 O O . GLY A 1 276 ? -16.688 -29.672 15.391 1 66 276 GLY A O 1
ATOM 2240 N N . LYS A 1 277 ? -15.805 -30.125 17.359 1 66.81 277 LYS A N 1
ATOM 2241 C CA . LYS A 1 277 ? -15.188 -28.797 17.406 1 66.81 277 LYS A CA 1
ATOM 2242 C C . LYS A 1 277 ? -14.125 -28.656 16.312 1 66.81 277 LYS A C 1
ATOM 2244 O O . LYS A 1 277 ? -14.031 -27.609 15.672 1 66.81 277 LYS A O 1
ATOM 2249 N N . MET A 1 278 ? -13.367 -29.703 16.219 1 66 278 MET A N 1
ATOM 2250 C CA . MET A 1 278 ? -12.336 -29.672 15.188 1 66 278 MET A CA 1
ATOM 2251 C C . MET A 1 278 ? -12.961 -29.578 13.805 1 66 278 MET A C 1
ATOM 2253 O O . MET A 1 278 ? -12.461 -28.859 12.945 1 66 278 MET A O 1
ATOM 2257 N N . LYS A 1 279 ? -14.039 -30.391 13.688 1 66.38 279 LYS A N 1
ATOM 2258 C CA . LYS A 1 279 ? -14.75 -30.297 12.414 1 66.38 279 LYS A CA 1
ATOM 2259 C C . LYS A 1 279 ? -15.281 -28.891 12.164 1 66.38 279 LYS A C 1
ATOM 2261 O O . LYS A 1 279 ? -15.195 -28.375 11.047 1 66.38 279 LYS A O 1
ATOM 2266 N N . ARG A 1 280 ? -15.688 -28.344 13.164 1 65.44 280 ARG A N 1
ATOM 2267 C CA . ARG A 1 280 ? -16.203 -26.984 13.039 1 65.44 280 ARG A CA 1
ATOM 2268 C C . ARG A 1 280 ? -15.078 -26 12.703 1 65.44 280 ARG A C 1
ATOM 2270 O O . ARG A 1 280 ? -15.266 -25.078 11.906 1 65.44 280 ARG A O 1
ATOM 2277 N N . ILE A 1 281 ? -13.945 -26.25 13.266 1 63.06 281 ILE A N 1
ATOM 2278 C CA . ILE A 1 281 ? -12.797 -25.375 13.039 1 63.06 281 ILE A CA 1
ATOM 2279 C C . ILE A 1 281 ? -12.336 -25.5 11.586 1 63.06 281 ILE A C 1
ATOM 2281 O O . ILE A 1 281 ? -12.062 -24.5 10.93 1 63.06 281 ILE A O 1
ATOM 2285 N N . VAL A 1 282 ? -12.352 -26.766 11.18 1 63.25 282 VAL A N 1
ATOM 2286 C CA . VAL A 1 282 ? -11.898 -27.016 9.812 1 63.25 282 VAL A CA 1
ATOM 2287 C C . VAL A 1 282 ? -12.906 -26.438 8.82 1 63.25 282 VAL A C 1
ATOM 2289 O O . VAL A 1 282 ? -12.516 -25.844 7.809 1 63.25 282 VAL A O 1
ATOM 2292 N N . PHE A 1 283 ? -14.156 -26.5 9.25 1 61.38 283 PHE A N 1
ATOM 2293 C CA . PHE A 1 283 ? -15.188 -26.047 8.32 1 61.38 283 PHE A CA 1
ATOM 2294 C C . PHE A 1 283 ? -15.305 -24.531 8.344 1 61.38 283 PHE A C 1
ATOM 2296 O O . PHE A 1 283 ? -15.906 -23.938 7.441 1 61.38 283 PHE A O 1
ATOM 2303 N N . GLN A 1 284 ? -14.766 -24.047 9.375 1 60.72 284 GLN A N 1
ATOM 2304 C CA . GLN A 1 284 ? -14.727 -22.594 9.438 1 60.72 284 GLN A CA 1
ATOM 2305 C C . GLN A 1 284 ? -13.984 -22 8.242 1 60.72 284 GLN A C 1
ATOM 2307 O O . GLN A 1 284 ? -14.25 -20.875 7.828 1 60.72 284 GLN A O 1
ATOM 2312 N N . PHE A 1 285 ? -13.219 -22.875 7.711 1 60.16 285 PHE A N 1
ATOM 2313 C CA . PHE A 1 285 ? -12.406 -22.406 6.594 1 60.16 285 PHE A CA 1
ATOM 2314 C C . PHE A 1 285 ? -13.109 -22.672 5.27 1 60.16 285 PHE A C 1
ATOM 2316 O O . PHE A 1 285 ? -12.594 -22.328 4.203 1 60.16 285 PHE A O 1
ATOM 2323 N N . THR A 1 286 ? -14.219 -23.219 5.438 1 58.5 286 THR A N 1
ATOM 2324 C CA . THR A 1 286 ? -15.008 -23.422 4.23 1 58.5 286 THR A CA 1
ATOM 2325 C C . THR A 1 286 ? -16.031 -22.312 4.047 1 58.5 286 THR A C 1
ATOM 2327 O O . THR A 1 286 ? -16.484 -21.703 5.023 1 58.5 286 THR A O 1
ATOM 2330 N N . PRO A 1 287 ? -16.234 -21.953 2.791 1 59.31 287 PRO A N 1
ATOM 2331 C CA . PRO A 1 287 ? -17.234 -20.906 2.561 1 59.31 287 PRO A CA 1
ATOM 2332 C C . PRO A 1 287 ? -18.625 -21.297 3.061 1 59.31 287 PRO A C 1
ATOM 2334 O O . PRO A 1 287 ? -18.922 -22.484 3.221 1 59.31 287 PRO A O 1
ATOM 2337 N N . TYR A 1 288 ? -19.422 -20.344 3.514 1 56.03 288 TYR A N 1
ATOM 2338 C CA . TYR A 1 288 ? -20.781 -20.562 3.969 1 56.03 288 TYR A CA 1
ATOM 2339 C C . TYR A 1 288 ? -21.594 -21.344 2.928 1 56.03 288 TYR A C 1
ATOM 2341 O O . TYR A 1 288 ? -22.406 -22.203 3.273 1 56.03 288 TYR A O 1
ATOM 2349 N N . SER A 1 289 ? -21.469 -21 1.642 1 55.19 289 SER A N 1
ATOM 2350 C CA . SER A 1 289 ? -22.188 -21.688 0.567 1 55.19 289 SER A CA 1
ATOM 2351 C C . SER A 1 289 ? -21.234 -22.047 -0.574 1 55.19 289 SER A C 1
ATOM 2353 O O . SER A 1 289 ? -20.406 -21.234 -0.985 1 55.19 289 SER A O 1
ATOM 2355 N N . TRP A 1 290 ? -21.078 -23.344 -0.607 1 61.94 290 TRP A N 1
ATOM 2356 C CA . TRP A 1 290 ? -20.328 -23.766 -1.777 1 61.94 290 TRP A CA 1
ATOM 2357 C C . TRP A 1 290 ? -21.141 -23.594 -3.051 1 61.94 290 TRP A C 1
ATOM 2359 O O . TRP A 1 290 ? -22.156 -24.266 -3.246 1 61.94 290 TRP A O 1
ATOM 2369 N N . VAL A 1 291 ? -20.953 -22.516 -3.631 1 61.22 291 VAL A N 1
ATOM 2370 C CA . VAL A 1 291 ? -21.625 -22.203 -4.891 1 61.22 291 VAL A CA 1
ATOM 2371 C C . VAL A 1 291 ? -21.016 -23.031 -6.016 1 61.22 291 VAL A C 1
ATOM 2373 O O . VAL A 1 291 ? -19.797 -23.109 -6.145 1 61.22 291 VAL A O 1
ATOM 2376 N N . LYS A 1 292 ? -21.844 -23.875 -6.535 1 66.69 292 LYS A N 1
ATOM 2377 C CA . LYS A 1 292 ? -21.422 -24.547 -7.758 1 66.69 292 LYS A CA 1
ATOM 2378 C C . LYS A 1 292 ? -21.312 -23.562 -8.922 1 66.69 292 LYS A C 1
ATOM 2380 O O . LYS A 1 292 ? -22.266 -22.812 -9.188 1 66.69 292 LYS A O 1
ATOM 2385 N N . PHE A 1 293 ? -20.078 -23.484 -9.406 1 71.31 293 PHE A N 1
ATOM 2386 C CA . PHE A 1 293 ? -19.906 -22.625 -10.57 1 71.31 293 PHE A CA 1
ATOM 2387 C C . PHE A 1 293 ? -20.469 -23.281 -11.82 1 71.31 293 PHE A C 1
ATOM 2389 O O . PHE A 1 293 ? -20.141 -24.422 -12.141 1 71.31 293 PHE A O 1
ATOM 2396 N N . GLU A 1 294 ? -21.469 -22.719 -12.328 1 76.75 294 GLU A N 1
ATOM 2397 C CA . GLU A 1 294 ? -21.922 -23.125 -13.656 1 76.75 294 GLU A CA 1
ATOM 2398 C C . GLU A 1 294 ? -21.375 -22.203 -14.734 1 76.75 294 GLU A C 1
ATOM 2400 O O . GLU A 1 294 ? -21.969 -21.172 -15.055 1 76.75 294 GLU A O 1
ATOM 2405 N N . TRP A 1 295 ? -20.234 -22.562 -15.266 1 79.62 295 TRP A N 1
ATOM 2406 C CA . TRP A 1 295 ? -19.547 -21.703 -16.219 1 79.62 295 TRP A CA 1
ATOM 2407 C C . TRP A 1 295 ? -20.281 -21.672 -17.562 1 79.62 295 TRP A C 1
ATOM 2409 O O . TRP A 1 295 ? -20.344 -20.625 -18.219 1 79.62 295 TRP A O 1
ATOM 2419 N N . LYS A 1 296 ? -21.047 -22.734 -18.016 1 75.56 296 LYS A N 1
ATOM 2420 C CA . LYS A 1 296 ? -21.828 -22.875 -19.234 1 75.56 296 LYS A CA 1
ATOM 2421 C C . LYS A 1 296 ? -21.25 -22.016 -20.359 1 75.56 296 LYS A C 1
ATOM 2423 O O . LYS A 1 296 ? -21.906 -21.109 -20.859 1 75.56 296 LYS A O 1
ATOM 2428 N N . PRO A 1 297 ? -20.016 -22.375 -20.859 1 77.69 297 PRO A N 1
ATOM 2429 C CA . PRO A 1 297 ? -19.344 -21.531 -21.844 1 77.69 297 PRO A CA 1
ATOM 2430 C C . PRO A 1 297 ? -20.109 -21.438 -23.156 1 77.69 297 PRO A C 1
ATOM 2432 O O . PRO A 1 297 ? -20 -20.438 -23.875 1 77.69 297 PRO A O 1
ATOM 2435 N N . ALA A 1 298 ? -20.938 -22.391 -23.453 1 80.06 298 ALA A N 1
ATOM 2436 C CA . ALA A 1 298 ? -21.594 -22.422 -24.75 1 80.06 298 ALA A CA 1
ATOM 2437 C C . ALA A 1 298 ? -22.969 -21.766 -24.703 1 80.06 298 ALA A C 1
ATOM 2439 O O . ALA A 1 298 ? -23.719 -21.781 -25.672 1 80.06 298 ALA A O 1
ATOM 2440 N N . SER A 1 299 ? -23.312 -21.141 -23.609 1 80.5 299 SER A N 1
ATOM 2441 C CA . SER A 1 299 ? -24.641 -20.562 -23.453 1 80.5 299 SER A CA 1
ATOM 2442 C C . SER A 1 299 ? -24.75 -19.234 -24.188 1 80.5 299 SER A C 1
ATOM 2444 O O . SER A 1 299 ? -25.766 -18.938 -24.812 1 80.5 299 SER A O 1
ATOM 2446 N N . SER A 1 300 ? -23.703 -18.438 -24.188 1 83.38 300 SER A N 1
ATOM 2447 C CA . SER A 1 300 ? -23.656 -17.141 -24.844 1 83.38 300 SER A CA 1
ATOM 2448 C C . SER A 1 300 ? -22.234 -16.781 -25.266 1 83.38 300 SER A C 1
ATOM 2450 O O . SER A 1 300 ? -21.266 -17.391 -24.797 1 83.38 300 SER A O 1
ATOM 2452 N N . LEU A 1 301 ? -22.156 -15.953 -26.234 1 85.81 301 LEU A N 1
ATOM 2453 C CA . LEU A 1 301 ? -20.844 -15.508 -26.688 1 85.81 301 LEU A CA 1
ATOM 2454 C C . LEU A 1 301 ? -20.094 -14.773 -25.578 1 85.81 301 LEU A C 1
ATOM 2456 O O . LEU A 1 301 ? -18.875 -14.922 -25.453 1 85.81 301 LEU A O 1
ATOM 2460 N N . ARG A 1 302 ? -20.844 -14.062 -24.828 1 81.12 302 ARG A N 1
ATOM 2461 C CA . ARG A 1 302 ? -20.234 -13.328 -23.719 1 81.12 302 ARG A CA 1
ATOM 2462 C C . ARG A 1 302 ? -19.609 -14.281 -22.703 1 81.12 302 ARG A C 1
ATOM 2464 O O . ARG A 1 302 ? -18.484 -14.062 -22.234 1 81.12 302 ARG A O 1
ATOM 2471 N N . ARG A 1 303 ? -20.312 -15.242 -22.406 1 82.5 303 ARG A N 1
ATOM 2472 C CA . ARG A 1 303 ? -19.812 -16.219 -21.438 1 82.5 303 ARG A CA 1
ATOM 2473 C C . ARG A 1 303 ? -18.625 -17 -22.016 1 82.5 303 ARG A C 1
ATOM 2475 O O . ARG A 1 303 ? -17.688 -17.328 -21.281 1 82.5 303 ARG A O 1
ATOM 2482 N N . TRP A 1 304 ? -18.766 -17.281 -23.281 1 88.69 304 TRP A N 1
ATOM 2483 C CA . TRP A 1 304 ? -17.672 -17.984 -23.938 1 88.69 304 TRP A CA 1
ATOM 2484 C C . TRP A 1 304 ? -16.391 -17.156 -23.891 1 88.69 304 TRP A C 1
ATOM 2486 O O . TRP A 1 304 ? -15.32 -17.672 -23.562 1 88.69 304 TRP A O 1
ATOM 2496 N N . LEU A 1 305 ? -16.516 -15.938 -24.172 1 88.44 305 LEU A N 1
ATOM 2497 C CA . LEU A 1 305 ? -15.367 -15.039 -24.141 1 88.44 305 LEU A CA 1
ATOM 2498 C C . LEU A 1 305 ? -14.82 -14.898 -22.719 1 88.44 305 LEU A C 1
ATOM 2500 O O . LEU A 1 305 ? -13.609 -14.828 -22.516 1 88.44 305 LEU A O 1
ATOM 2504 N N . ALA A 1 306 ? -15.68 -14.883 -21.781 1 83.88 306 ALA A N 1
ATOM 2505 C CA . ALA A 1 306 ? -15.258 -14.773 -20.391 1 83.88 306 ALA A CA 1
ATOM 2506 C C . ALA A 1 306 ? -14.477 -16.016 -19.953 1 83.88 306 ALA A C 1
ATOM 2508 O O . ALA A 1 306 ? -13.43 -15.898 -19.312 1 83.88 306 ALA A O 1
ATOM 2509 N N . VAL A 1 307 ? -15.008 -17.109 -20.359 1 87.38 307 VAL A N 1
ATOM 2510 C CA . VAL A 1 307 ? -14.344 -18.344 -20 1 87.38 307 VAL A CA 1
ATOM 2511 C C . VAL A 1 307 ? -12.977 -18.422 -20.672 1 87.38 307 VAL A C 1
ATOM 2513 O O . VAL A 1 307 ? -11.984 -18.812 -20.047 1 87.38 307 VAL A O 1
ATOM 2516 N N . CYS A 1 308 ? -12.898 -18.062 -21.906 1 90.81 308 CYS A N 1
ATOM 2517 C CA . CYS A 1 308 ? -11.625 -18.016 -22.609 1 90.81 308 CYS A CA 1
ATOM 2518 C C . CYS A 1 308 ? -10.648 -17.062 -21.922 1 90.81 308 CYS A C 1
ATOM 2520 O O . CYS A 1 308 ? -9.461 -17.359 -21.812 1 90.81 308 CYS A O 1
ATOM 2522 N N . GLY A 1 309 ? -11.211 -15.945 -21.5 1 88.94 309 GLY A N 1
ATOM 2523 C CA . GLY A 1 309 ? -10.383 -14.992 -20.781 1 88.94 309 GLY A CA 1
ATOM 2524 C C . GLY A 1 309 ? -9.828 -15.555 -19.484 1 88.94 309 GLY A C 1
ATOM 2525 O O . GLY A 1 309 ? -8.664 -15.336 -19.156 1 88.94 309 GLY A O 1
ATOM 2526 N N . ILE A 1 310 ? -10.625 -16.266 -18.781 1 87.62 310 ILE A N 1
ATOM 2527 C CA . ILE A 1 310 ? -10.211 -16.859 -17.516 1 87.62 310 ILE A CA 1
ATOM 2528 C C . ILE A 1 310 ? -9.109 -17.891 -17.781 1 87.62 310 ILE A C 1
ATOM 2530 O O . ILE A 1 310 ? -8.102 -17.922 -17.078 1 87.62 310 ILE A O 1
ATOM 2534 N N . ILE A 1 311 ? -9.336 -18.703 -18.75 1 91.25 311 ILE A N 1
ATOM 2535 C CA . ILE A 1 311 ? -8.344 -19.719 -19.094 1 91.25 311 ILE A CA 1
ATOM 2536 C C . ILE A 1 311 ? -7.027 -19.031 -19.469 1 91.25 311 ILE A C 1
ATOM 2538 O O . ILE A 1 311 ? -5.953 -19.469 -19.047 1 91.25 311 ILE A O 1
ATOM 2542 N N . PHE A 1 312 ? -7.117 -18 -20.203 1 91.94 312 PHE A N 1
ATOM 2543 C CA . PHE A 1 312 ? -5.934 -17.25 -20.641 1 91.94 312 PHE A CA 1
ATOM 2544 C C . PHE A 1 312 ? -5.168 -16.703 -19.438 1 91.94 312 PHE A C 1
ATOM 2546 O O . PHE A 1 312 ? -3.949 -16.859 -19.344 1 91.94 312 PHE A O 1
ATOM 2553 N N . VAL A 1 313 ? -5.883 -16.109 -18.531 1 87.31 313 VAL A N 1
ATOM 2554 C CA . VAL A 1 313 ? -5.25 -15.516 -17.359 1 87.31 313 VAL A CA 1
ATOM 2555 C C . VAL A 1 313 ? -4.625 -16.609 -16.5 1 87.31 313 VAL A C 1
ATOM 2557 O O . VAL A 1 313 ? -3.541 -16.422 -15.93 1 87.31 313 VAL A O 1
ATOM 2560 N N . PHE A 1 314 ? -5.309 -17.703 -16.406 1 90.12 314 PHE A N 1
ATOM 2561 C CA . PHE A 1 314 ? -4.785 -18.828 -15.641 1 90.12 314 PHE A CA 1
ATOM 2562 C C . PHE A 1 314 ? -3.484 -19.344 -16.25 1 90.12 314 PHE A C 1
ATOM 2564 O O . PHE A 1 314 ? -2.512 -19.578 -15.531 1 90.12 314 PHE A O 1
ATOM 2571 N N . LEU A 1 315 ? -3.475 -19.531 -17.5 1 93.62 315 LEU A N 1
ATOM 2572 C CA . LEU A 1 315 ? -2.287 -20.016 -18.188 1 93.62 315 LEU A CA 1
ATOM 2573 C C . LEU A 1 315 ? -1.142 -19.016 -18.078 1 93.62 315 LEU A C 1
ATOM 2575 O O . LEU A 1 315 ? 0.013 -19.406 -17.891 1 93.62 315 LEU A O 1
ATOM 2579 N N . LEU A 1 316 ? -1.501 -17.766 -18.156 1 89.12 316 LEU A N 1
ATOM 2580 C CA . LEU A 1 316 ? -0.488 -16.719 -18 1 89.12 316 LEU A CA 1
ATOM 2581 C C . LEU A 1 316 ? 0.118 -16.75 -16.609 1 89.12 316 LEU A C 1
ATOM 2583 O O . LEU A 1 316 ? 1.328 -16.578 -16.453 1 89.12 316 LEU A O 1
ATOM 2587 N N . ALA A 1 317 ? -0.731 -16.922 -15.656 1 88.31 317 ALA A N 1
ATOM 2588 C CA . ALA A 1 317 ? -0.256 -16.969 -14.273 1 88.31 317 ALA A CA 1
ATOM 2589 C C . ALA A 1 317 ? 0.663 -18.172 -14.055 1 88.31 317 ALA A C 1
ATOM 2591 O O . ALA A 1 317 ? 1.68 -18.078 -13.367 1 88.31 317 ALA A O 1
ATOM 2592 N N . GLU A 1 318 ? 0.322 -19.281 -14.617 1 90.56 318 GLU A N 1
ATOM 2593 C CA . GLU A 1 318 ? 1.162 -20.469 -14.516 1 90.56 318 GLU A CA 1
ATOM 2594 C C . GLU A 1 318 ? 2.492 -20.281 -15.234 1 90.56 318 GLU A C 1
ATOM 2596 O O . GLU A 1 318 ? 3.545 -20.672 -14.727 1 90.56 318 GLU A O 1
ATOM 2601 N N . LEU A 1 319 ? 2.41 -19.719 -16.359 1 91.75 319 LEU A N 1
ATOM 2602 C CA . LEU A 1 319 ? 3.633 -19.453 -17.109 1 91.75 319 LEU A CA 1
ATOM 2603 C C . LEU A 1 319 ? 4.531 -18.469 -16.359 1 91.75 319 LEU A C 1
ATOM 2605 O O . LEU A 1 319 ? 5.754 -18.625 -16.359 1 91.75 319 LEU A O 1
ATOM 2609 N N . ASN A 1 320 ? 3.9 -17.547 -15.766 1 89.25 320 ASN A N 1
ATOM 2610 C CA . ASN A 1 320 ? 4.652 -16.562 -15.008 1 89.25 320 ASN A CA 1
ATOM 2611 C C . ASN A 1 320 ? 5.484 -17.203 -13.906 1 89.25 320 ASN A C 1
ATOM 2613 O O . ASN A 1 320 ? 6.598 -16.75 -13.617 1 89.25 320 ASN A O 1
ATOM 2617 N N . THR A 1 321 ? 4.949 -18.141 -13.336 1 88.69 321 THR A N 1
ATOM 2618 C CA . THR A 1 321 ? 5.676 -18.844 -12.273 1 88.69 321 THR A CA 1
ATOM 2619 C C . THR A 1 321 ? 6.969 -19.453 -12.812 1 88.69 321 THR A C 1
ATOM 2621 O O . THR A 1 321 ? 8.023 -19.312 -12.195 1 88.69 321 THR A O 1
ATOM 2624 N N . PHE A 1 322 ? 6.965 -20.047 -13.945 1 90.75 322 PHE A N 1
ATOM 2625 C CA . PHE A 1 322 ? 8.141 -20.688 -14.531 1 90.75 322 PHE A CA 1
ATOM 2626 C C . PHE A 1 322 ? 9.133 -19.641 -15.023 1 90.75 322 PHE A C 1
ATOM 2628 O O . PHE A 1 322 ? 10.344 -19.797 -14.836 1 90.75 322 PHE A O 1
ATOM 2635 N N . TYR A 1 323 ? 8.602 -18.625 -15.57 1 90.56 323 TYR A N 1
ATOM 2636 C CA . TYR A 1 323 ? 9.492 -17.594 -16.078 1 90.56 323 TYR A CA 1
ATOM 2637 C C . TYR A 1 323 ? 10.188 -16.859 -14.93 1 90.56 323 TYR A C 1
ATOM 2639 O O . TYR A 1 323 ? 11.375 -16.531 -15.031 1 90.56 323 TYR A O 1
ATOM 2647 N N . LEU A 1 324 ? 9.438 -16.562 -13.906 1 90.62 324 LEU A N 1
ATOM 2648 C CA . LEU A 1 324 ? 10.039 -15.875 -12.766 1 90.62 324 LEU A CA 1
ATOM 2649 C C . LEU A 1 324 ? 11.133 -16.734 -12.141 1 90.62 324 LEU A C 1
ATOM 2651 O O . LEU A 1 324 ? 12.195 -16.219 -11.766 1 90.62 324 LEU A O 1
ATOM 2655 N N . LYS A 1 325 ? 10.93 -17.984 -12.016 1 91.19 325 LYS A N 1
ATOM 2656 C CA . LYS A 1 325 ? 11.945 -18.891 -11.492 1 91.19 325 LYS A CA 1
ATOM 2657 C C . LYS A 1 325 ? 13.195 -18.891 -12.375 1 91.19 325 LYS A C 1
ATOM 2659 O O . LYS A 1 325 ? 14.32 -18.875 -11.867 1 91.19 325 LYS A O 1
ATOM 2664 N N . PHE A 1 326 ? 12.93 -18.922 -13.617 1 90.5 326 PHE A N 1
ATOM 2665 C CA . PHE A 1 326 ? 14.023 -18.969 -14.586 1 90.5 326 PHE A CA 1
ATOM 2666 C C . PHE A 1 326 ? 14.812 -17.672 -14.586 1 90.5 326 PHE A C 1
ATOM 2668 O O . PHE A 1 326 ? 16.047 -17.688 -14.469 1 90.5 326 PHE A O 1
ATOM 2675 N N . VAL A 1 327 ? 14.141 -16.578 -14.625 1 90.56 327 VAL A N 1
ATOM 2676 C CA . VAL A 1 327 ? 14.781 -15.273 -14.766 1 90.56 327 VAL A CA 1
ATOM 2677 C C . VAL A 1 327 ? 15.5 -14.906 -13.469 1 90.56 327 VAL A C 1
ATOM 2679 O O . VAL A 1 327 ? 16.594 -14.352 -13.492 1 90.56 327 VAL A O 1
ATOM 2682 N N . LEU A 1 328 ? 14.969 -15.219 -12.344 1 93.44 328 LEU A N 1
ATOM 2683 C CA . LEU A 1 328 ? 15.531 -14.82 -11.055 1 93.44 328 LEU A CA 1
ATOM 2684 C C . LEU A 1 328 ? 16.391 -15.93 -10.469 1 93.44 328 LEU A C 1
ATOM 2686 O O . LEU A 1 328 ? 16.859 -15.82 -9.336 1 93.44 328 LEU A O 1
ATOM 2690 N N . TRP A 1 329 ? 16.562 -17.016 -11.172 1 92.56 329 TRP A N 1
ATOM 2691 C CA . TRP A 1 329 ? 17.391 -18.125 -10.734 1 92.56 329 TRP A CA 1
ATOM 2692 C C . TRP A 1 329 ? 16.906 -18.688 -9.406 1 92.56 329 TRP A C 1
ATOM 2694 O O . TRP A 1 329 ? 17.703 -18.875 -8.477 1 92.56 329 TRP A O 1
ATOM 2704 N N . MET A 1 330 ? 15.625 -18.922 -9.344 1 92.12 330 MET A N 1
ATOM 2705 C CA . MET A 1 330 ? 15.023 -19.484 -8.141 1 92.12 330 MET A CA 1
ATOM 2706 C C . MET A 1 330 ? 14.961 -21.016 -8.227 1 92.12 330 MET A C 1
ATOM 2708 O O . MET A 1 330 ? 14.312 -21.562 -9.117 1 92.12 330 MET A O 1
ATOM 2712 N N . PRO A 1 331 ? 15.641 -21.625 -7.312 1 89.38 331 PRO A N 1
ATOM 2713 C CA . PRO A 1 331 ? 15.539 -23.078 -7.32 1 89.38 331 PRO A CA 1
ATOM 2714 C C . PRO A 1 331 ? 14.125 -23.578 -7.016 1 89.38 331 PRO A C 1
ATOM 2716 O O . PRO A 1 331 ? 13.438 -23 -6.164 1 89.38 331 PRO A O 1
ATOM 2719 N N . PRO A 1 332 ? 13.648 -24.641 -7.676 1 83.62 332 PRO A N 1
ATOM 2720 C CA . PRO A 1 332 ? 12.281 -25.125 -7.5 1 83.62 332 PRO A CA 1
ATOM 2721 C C . PRO A 1 332 ? 12 -25.594 -6.07 1 83.62 332 PRO A C 1
ATOM 2723 O O . PRO A 1 332 ? 10.852 -25.547 -5.617 1 83.62 332 PRO A O 1
ATOM 2726 N N . GLU A 1 333 ? 13.039 -25.953 -5.352 1 83.94 333 GLU A N 1
ATOM 2727 C CA . GLU A 1 333 ? 12.844 -26.484 -4.008 1 83.94 333 GLU A CA 1
ATOM 2728 C C . GLU A 1 333 ? 12.891 -25.375 -2.961 1 83.94 333 GLU A C 1
ATOM 2730 O O . GLU A 1 333 ? 12.641 -25.609 -1.778 1 83.94 333 GLU A O 1
ATOM 2735 N N . HIS A 1 334 ? 13.164 -24.25 -3.379 1 89.31 334 HIS A N 1
ATOM 2736 C CA . HIS A 1 334 ? 13.266 -23.156 -2.424 1 89.31 334 HIS A CA 1
ATOM 2737 C C . HIS A 1 334 ? 11.914 -22.859 -1.778 1 89.31 334 HIS A C 1
ATOM 2739 O O . HIS A 1 334 ? 10.875 -22.969 -2.43 1 89.31 334 HIS A O 1
ATOM 2745 N N . TYR A 1 335 ? 11.906 -22.453 -0.558 1 90 335 TYR A N 1
ATOM 2746 C CA . TYR A 1 335 ? 10.68 -22.25 0.209 1 90 335 TYR A CA 1
ATOM 2747 C C . TYR A 1 335 ? 9.852 -21.125 -0.391 1 90 335 TYR A C 1
ATOM 2749 O O . TYR A 1 335 ? 8.625 -21.109 -0.277 1 90 335 TYR A O 1
ATOM 2757 N N . LEU A 1 336 ? 10.43 -20.141 -1.018 1 90.06 336 LEU A N 1
ATOM 2758 C CA . LEU A 1 336 ? 9.711 -19.031 -1.638 1 90.06 336 LEU A CA 1
ATOM 2759 C C . LEU A 1 336 ? 8.758 -19.547 -2.719 1 90.06 336 LEU A C 1
ATOM 2761 O O . LEU A 1 336 ? 7.703 -18.953 -2.951 1 90.06 336 LEU A O 1
ATOM 2765 N N . VAL A 1 337 ? 9.133 -20.641 -3.355 1 87.25 337 VAL A N 1
ATOM 2766 C CA . VAL A 1 337 ? 8.297 -21.234 -4.395 1 87.25 337 VAL A CA 1
ATOM 2767 C C . VAL A 1 337 ? 7.051 -21.844 -3.768 1 87.25 337 VAL A C 1
ATOM 2769 O O . VAL A 1 337 ? 5.945 -21.688 -4.289 1 87.25 337 VAL A O 1
ATOM 2772 N N . LEU A 1 338 ? 7.215 -22.5 -2.697 1 83.69 338 LEU A N 1
ATOM 2773 C CA . LEU A 1 338 ? 6.082 -23.078 -1.986 1 83.69 338 LEU A CA 1
ATOM 2774 C C . LEU A 1 338 ? 5.168 -22 -1.434 1 83.69 338 LEU A C 1
ATOM 2776 O O . LEU A 1 338 ? 3.941 -22.125 -1.494 1 83.69 338 LEU A O 1
ATOM 2780 N N . LEU A 1 339 ? 5.75 -20.953 -0.891 1 88.69 339 LEU A N 1
ATOM 2781 C CA . LEU A 1 339 ? 4.965 -19.844 -0.359 1 88.69 339 LEU A CA 1
ATOM 2782 C C . LEU A 1 339 ? 4.148 -19.188 -1.461 1 88.69 339 LEU A C 1
ATOM 2784 O O . LEU A 1 339 ? 3.016 -18.75 -1.227 1 88.69 339 LEU A O 1
ATOM 2788 N N . ARG A 1 340 ? 4.715 -19.125 -2.566 1 89.62 340 ARG A N 1
ATOM 2789 C CA . ARG A 1 340 ? 3.998 -18.562 -3.699 1 89.62 340 ARG A CA 1
ATOM 2790 C C . ARG A 1 340 ? 2.789 -19.406 -4.07 1 89.62 340 ARG A C 1
ATOM 2792 O O . ARG A 1 340 ? 1.734 -18.891 -4.426 1 89.62 340 ARG A O 1
ATOM 2799 N N . LEU A 1 341 ? 2.979 -20.703 -3.984 1 84 341 LEU A N 1
ATOM 2800 C CA . LEU A 1 341 ? 1.861 -21.594 -4.27 1 84 341 LEU A CA 1
ATOM 2801 C C . LEU A 1 341 ? 0.725 -21.375 -3.275 1 84 341 LEU A C 1
ATOM 2803 O O . LEU A 1 341 ? -0.439 -21.281 -3.67 1 84 341 LEU A O 1
ATOM 2807 N N . VAL A 1 342 ? 1.056 -21.281 -2.055 1 84.81 342 VAL A N 1
ATOM 2808 C CA . VAL A 1 342 ? 0.052 -21.031 -1.027 1 84.81 342 VAL A CA 1
ATOM 2809 C C . VAL A 1 342 ? -0.625 -19.688 -1.282 1 84.81 342 VAL A C 1
ATOM 2811 O O . VAL A 1 342 ? -1.845 -19.562 -1.155 1 84.81 342 VAL A O 1
ATOM 2814 N N . PHE A 1 343 ? 0.203 -18.797 -1.6 1 90.94 343 PHE A N 1
ATOM 2815 C CA . PHE A 1 343 ? -0.271 -17.453 -1.923 1 90.94 343 PHE A CA 1
ATOM 2816 C C . PHE A 1 343 ? -1.284 -17.5 -3.061 1 90.94 343 PHE A C 1
ATOM 2818 O O . PHE A 1 343 ? -2.375 -16.938 -2.949 1 90.94 343 PHE A O 1
ATOM 2825 N N . PHE A 1 344 ? -1.06 -18.219 -4.102 1 87.38 344 PHE A N 1
ATOM 2826 C CA . PHE A 1 344 ? -1.899 -18.219 -5.293 1 87.38 344 PHE A CA 1
ATOM 2827 C C . PHE A 1 344 ? -3.172 -19.031 -5.062 1 87.38 344 PHE A C 1
ATOM 2829 O O . PHE A 1 344 ? -4.215 -18.734 -5.652 1 87.38 344 PHE A O 1
ATOM 2836 N N . VAL A 1 345 ? -3.082 -19.953 -4.199 1 85 345 VAL A N 1
ATOM 2837 C CA . VAL A 1 345 ? -4.289 -20.703 -3.881 1 85 345 VAL A CA 1
ATOM 2838 C C . VAL A 1 345 ? -5.297 -19.797 -3.174 1 85 345 VAL A C 1
ATOM 2840 O O . VAL A 1 345 ? -6.484 -19.812 -3.504 1 85 345 VAL A O 1
ATOM 2843 N N . ASN A 1 346 ? -4.828 -19.047 -2.262 1 87.44 346 ASN A N 1
ATOM 2844 C CA . ASN A 1 346 ? -5.715 -18.172 -1.503 1 87.44 346 ASN A CA 1
ATOM 2845 C C . ASN A 1 346 ? -6.207 -17 -2.352 1 87.44 346 ASN A C 1
ATOM 2847 O O . ASN A 1 346 ? -7.41 -16.719 -2.398 1 87.44 346 ASN A O 1
ATOM 2851 N N . VAL A 1 347 ? -5.301 -16.406 -3.02 1 90.56 347 VAL A N 1
ATOM 2852 C CA . VAL A 1 347 ? -5.648 -15.227 -3.801 1 90.56 347 VAL A CA 1
ATOM 2853 C C . VAL A 1 347 ? -6.441 -15.641 -5.039 1 90.56 347 VAL A C 1
ATOM 2855 O O . VAL A 1 347 ? -7.395 -14.961 -5.426 1 90.56 347 VAL A O 1
ATOM 2858 N N . GLY A 1 348 ? -6.043 -16.75 -5.645 1 87.38 348 GLY A N 1
ATOM 2859 C CA . GLY A 1 348 ? -6.758 -17.25 -6.809 1 87.38 348 GLY A CA 1
ATOM 2860 C C . GLY A 1 348 ? -8.188 -17.656 -6.5 1 87.38 348 GLY A C 1
ATOM 2861 O O . GLY A 1 348 ? -9.086 -17.453 -7.32 1 87.38 348 GLY A O 1
ATOM 2862 N N . GLY A 1 349 ? -8.391 -18.234 -5.367 1 84.56 349 GLY A N 1
ATOM 2863 C CA . GLY A 1 349 ? -9.742 -18.594 -4.969 1 84.56 349 GLY A CA 1
ATOM 2864 C C . GLY A 1 349 ? -10.672 -17.406 -4.859 1 84.56 349 GLY A C 1
ATOM 2865 O O . GLY A 1 349 ? -11.805 -17.453 -5.352 1 84.56 349 GLY A O 1
ATOM 2866 N N . VAL A 1 350 ? -10.164 -16.391 -4.246 1 87.5 350 VAL A N 1
ATOM 2867 C CA . VAL A 1 350 ? -10.977 -15.188 -4.086 1 87.5 350 VAL A CA 1
ATOM 2868 C C . VAL A 1 350 ? -11.219 -14.547 -5.449 1 87.5 350 VAL A C 1
ATOM 2870 O O . VAL A 1 350 ? -12.344 -14.141 -5.762 1 87.5 350 VAL A O 1
ATOM 2873 N N . ALA A 1 351 ? -10.211 -14.508 -6.262 1 88.25 351 ALA A N 1
ATOM 2874 C CA . ALA A 1 351 ? -10.32 -13.898 -7.586 1 88.25 351 ALA A CA 1
ATOM 2875 C C . ALA A 1 351 ? -11.344 -14.648 -8.445 1 88.25 351 ALA A C 1
ATOM 2877 O O . ALA A 1 351 ? -12.141 -14.023 -9.156 1 88.25 351 ALA A O 1
ATOM 2878 N N . MET A 1 352 ? -11.328 -15.914 -8.359 1 84.56 352 MET A N 1
ATOM 2879 C CA . MET A 1 352 ? -12.25 -16.719 -9.148 1 84.56 352 MET A CA 1
ATOM 2880 C C . MET A 1 352 ? -13.688 -16.469 -8.727 1 84.56 352 MET A C 1
ATOM 2882 O O . MET A 1 352 ? -14.586 -16.375 -9.578 1 84.56 352 MET A O 1
ATOM 2886 N N . ARG A 1 353 ? -13.883 -16.344 -7.508 1 83.75 353 ARG A N 1
ATOM 2887 C CA . ARG A 1 353 ? -15.227 -16.047 -7.012 1 83.75 353 ARG A CA 1
ATOM 2888 C C . ARG A 1 353 ? -15.688 -14.656 -7.469 1 83.75 353 ARG A C 1
ATOM 2890 O O . ARG A 1 353 ? -16.844 -14.484 -7.863 1 83.75 353 ARG A O 1
ATOM 2897 N N . GLU A 1 354 ? -14.828 -13.766 -7.383 1 83.25 354 GLU A N 1
ATOM 2898 C CA . GLU A 1 354 ? -15.156 -12.406 -7.809 1 83.25 354 GLU A CA 1
ATOM 2899 C C . GLU A 1 354 ? -15.469 -12.359 -9.297 1 83.25 354 GLU A C 1
ATOM 2901 O O . GLU A 1 354 ? -16.391 -11.648 -9.727 1 83.25 354 GLU A O 1
ATOM 2906 N N . ILE A 1 355 ? -14.719 -13.086 -10.07 1 81.38 355 ILE A N 1
ATOM 2907 C CA . ILE A 1 355 ? -14.945 -13.133 -11.516 1 81.38 355 ILE A CA 1
ATOM 2908 C C . ILE A 1 355 ? -16.281 -13.797 -11.805 1 81.38 355 ILE A C 1
ATOM 2910 O O . ILE A 1 355 ? -17.031 -13.344 -12.672 1 81.38 355 ILE A O 1
ATOM 2914 N N . TYR A 1 356 ? -16.531 -14.844 -11.102 1 78.62 356 TYR A N 1
ATOM 2915 C CA . TYR A 1 356 ? -17.812 -15.539 -11.289 1 78.62 356 TYR A CA 1
ATOM 2916 C C . TYR A 1 356 ? -18.984 -14.625 -10.945 1 78.62 356 TYR A C 1
ATOM 2918 O O . TYR A 1 356 ? -19.984 -14.586 -11.672 1 78.62 356 TYR A O 1
ATOM 2926 N N . ASP A 1 357 ? -18.828 -13.906 -9.867 1 77.5 357 ASP A N 1
ATOM 2927 C CA . ASP A 1 357 ? -19.875 -12.969 -9.461 1 77.5 357 ASP A CA 1
ATOM 2928 C C . ASP A 1 357 ? -20.062 -11.867 -10.5 1 77.5 357 ASP A C 1
ATOM 2930 O O . ASP A 1 357 ? -21.188 -11.43 -10.742 1 77.5 357 ASP A O 1
ATOM 2934 N N . PHE A 1 358 ? -19.031 -11.539 -11 1 76.06 358 PHE A N 1
ATOM 2935 C CA . PHE A 1 358 ? -19.062 -10.5 -12.023 1 76.06 358 PHE A CA 1
ATOM 2936 C C . PHE A 1 358 ? -19.75 -11 -13.281 1 76.06 358 PHE A C 1
ATOM 2938 O O . PHE A 1 358 ? -20.531 -10.273 -13.906 1 76.06 358 PHE A O 1
ATOM 2945 N N . MET A 1 359 ? -19.594 -12.195 -13.688 1 75.81 359 MET A N 1
ATOM 2946 C CA . MET A 1 359 ? -20.156 -12.781 -14.898 1 75.81 359 MET A CA 1
ATOM 2947 C C . MET A 1 359 ? -21.625 -13.125 -14.703 1 75.81 359 MET A C 1
ATOM 2949 O O . MET A 1 359 ? -22.406 -13.07 -15.648 1 75.81 359 MET A O 1
ATOM 2953 N N . ASP A 1 360 ? -21.953 -13.445 -13.531 1 70.69 360 ASP A N 1
ATOM 2954 C CA . ASP A 1 360 ? -23.312 -13.906 -13.258 1 70.69 360 ASP A CA 1
ATOM 2955 C C . ASP A 1 360 ? -24.25 -12.734 -13.016 1 70.69 360 ASP A C 1
ATOM 2957 O O . ASP A 1 360 ? -25.469 -12.906 -12.977 1 70.69 360 ASP A O 1
ATOM 2961 N N . ASP A 1 361 ? -23.641 -11.633 -12.844 1 62.31 361 ASP A N 1
ATOM 2962 C CA . ASP A 1 361 ? -24.5 -10.469 -12.641 1 62.31 361 ASP A CA 1
ATOM 2963 C C . ASP A 1 361 ? -25.141 -10.016 -13.945 1 62.31 361 ASP A C 1
ATOM 2965 O O . ASP A 1 361 ? -24.453 -9.547 -14.859 1 62.31 361 ASP A O 1
ATOM 2969 N N . PRO A 1 362 ? -26.453 -10.344 -14.117 1 57.72 362 PRO A N 1
ATOM 2970 C CA . PRO A 1 362 ? -27.141 -9.977 -15.352 1 57.72 362 PRO A CA 1
ATOM 2971 C C . PRO A 1 362 ? -27.156 -8.469 -15.594 1 57.72 362 PRO A C 1
ATOM 2973 O O . PRO A 1 362 ? -27.234 -8.016 -16.734 1 57.72 362 PRO A O 1
ATOM 2976 N N . LYS A 1 363 ? -27.156 -7.742 -14.492 1 56.5 363 LYS A N 1
ATOM 2977 C CA . LYS A 1 363 ? -27.328 -6.301 -14.672 1 56.5 363 LYS A CA 1
ATOM 2978 C C . LYS A 1 363 ? -25.969 -5.602 -14.742 1 56.5 363 LYS A C 1
ATOM 2980 O O . LYS A 1 363 ? -25.906 -4.383 -14.93 1 56.5 363 LYS A O 1
ATOM 2985 N N . PHE A 1 364 ? -24.984 -6.332 -14.945 1 52.31 364 PHE A N 1
ATOM 2986 C CA . PHE A 1 364 ? -23.625 -5.836 -15.094 1 52.31 364 PHE A CA 1
ATOM 2987 C C . PHE A 1 364 ? -23.375 -4.664 -14.156 1 52.31 364 PHE A C 1
ATOM 2989 O O . PHE A 1 364 ? -22.766 -3.666 -14.547 1 52.31 364 PHE A O 1
ATOM 2996 N N . HIS A 1 365 ? -24.016 -4.66 -12.984 1 48.69 365 HIS A N 1
ATOM 2997 C CA . HIS A 1 365 ? -23.906 -3.551 -12.047 1 48.69 365 HIS A CA 1
ATOM 2998 C C . HIS A 1 365 ? -22.734 -3.76 -11.086 1 48.69 365 HIS A C 1
ATOM 3000 O O . HIS A 1 365 ? -22.281 -2.809 -10.453 1 48.69 365 HIS A O 1
ATOM 3006 N N . LYS A 1 366 ? -22.188 -4.965 -11.211 1 59.91 366 LYS A N 1
ATOM 3007 C CA . LYS A 1 366 ? -21.156 -5.207 -10.195 1 59.91 366 LYS A CA 1
ATOM 3008 C C . LYS A 1 366 ? -19.766 -4.871 -10.734 1 59.91 366 LYS A C 1
ATOM 3010 O O . LYS A 1 366 ? -19.484 -5.078 -11.914 1 59.91 366 LYS A O 1
ATOM 3015 N N . LYS A 1 367 ? -19 -4.156 -9.875 1 68 367 LYS A N 1
ATOM 3016 C CA . LYS A 1 367 ? -17.594 -3.871 -10.156 1 68 367 LYS A CA 1
ATOM 3017 C C . LYS A 1 367 ? -16.734 -5.125 -10 1 68 367 LYS A C 1
ATOM 3019 O O . LYS A 1 367 ? -17.094 -6.035 -9.25 1 68 367 LYS A O 1
ATOM 3024 N N . LEU A 1 368 ? -15.797 -5.176 -10.984 1 71.88 368 LEU A N 1
ATOM 3025 C CA . LEU A 1 368 ? -14.82 -6.246 -10.805 1 71.88 368 LEU A CA 1
ATOM 3026 C C . LEU A 1 368 ? -14.195 -6.191 -9.422 1 71.88 368 LEU A C 1
ATOM 3028 O O . LEU A 1 368 ? -13.766 -5.125 -8.969 1 71.88 368 LEU A O 1
ATOM 3032 N N . GLY A 1 369 ? -14.148 -7.262 -8.781 1 74.19 369 GLY A N 1
ATOM 3033 C CA . GLY A 1 369 ? -13.625 -7.344 -7.43 1 74.19 369 GLY A CA 1
ATOM 3034 C C . GLY A 1 369 ? -12.164 -6.949 -7.328 1 74.19 369 GLY A C 1
ATOM 3035 O O . GLY A 1 369 ? -11.453 -6.906 -8.336 1 74.19 369 GLY A O 1
ATOM 3036 N N . GLN A 1 370 ? -11.672 -6.691 -6.133 1 80.81 370 GLN A N 1
ATOM 3037 C CA . GLN A 1 370 ? -10.336 -6.18 -5.852 1 80.81 370 GLN A CA 1
ATOM 3038 C C . GLN A 1 370 ? -9.266 -7.207 -6.211 1 80.81 370 GLN A C 1
ATOM 3040 O O . GLN A 1 370 ? -8.258 -6.875 -6.836 1 80.81 370 GLN A O 1
ATOM 3045 N N . GLN A 1 371 ? -9.531 -8.438 -5.832 1 80.69 371 GLN A N 1
ATOM 3046 C CA . GLN A 1 371 ? -8.523 -9.469 -6.07 1 80.69 371 GLN A CA 1
ATOM 3047 C C . GLN A 1 371 ? -8.438 -9.82 -7.555 1 80.69 371 GLN A C 1
ATOM 3049 O O . GLN A 1 371 ? -7.352 -10.086 -8.07 1 80.69 371 GLN A O 1
ATOM 3054 N N . ALA A 1 372 ? -9.562 -9.789 -8.18 1 77.19 372 ALA A N 1
ATOM 3055 C CA . ALA A 1 372 ? -9.586 -10.047 -9.617 1 77.19 372 ALA A CA 1
ATOM 3056 C C . ALA A 1 372 ? -8.859 -8.945 -10.383 1 77.19 372 ALA A C 1
ATOM 3058 O O . ALA A 1 372 ? -8.188 -9.211 -11.383 1 77.19 372 ALA A O 1
ATOM 3059 N N . TRP A 1 373 ? -9.023 -7.801 -9.922 1 75.94 373 TRP A N 1
ATOM 3060 C CA . TRP A 1 373 ? -8.352 -6.641 -10.508 1 75.94 373 TRP A CA 1
ATOM 3061 C C . TRP A 1 373 ? -6.836 -6.785 -10.414 1 75.94 373 TRP A C 1
ATOM 3063 O O . TRP A 1 373 ? -6.117 -6.449 -11.359 1 75.94 373 TRP A O 1
ATOM 3073 N N . LEU A 1 374 ? -6.254 -7.367 -9.422 1 75.25 374 LEU A N 1
ATOM 3074 C CA . LEU A 1 374 ? -4.824 -7.531 -9.172 1 75.25 374 LEU A CA 1
ATOM 3075 C C . LEU A 1 374 ? -4.27 -8.711 -9.961 1 75.25 374 LEU A C 1
ATOM 3077 O O . LEU A 1 374 ? -3.096 -8.711 -10.344 1 75.25 374 LEU A O 1
ATOM 3081 N N . GLY A 1 375 ? -4.957 -9.68 -10.242 1 69.31 375 GLY A N 1
ATOM 3082 C CA . GLY A 1 375 ? -4.492 -10.922 -10.836 1 69.31 375 GLY A CA 1
ATOM 3083 C C . GLY A 1 375 ? -4.18 -10.789 -12.32 1 69.31 375 GLY A C 1
ATOM 3084 O O . GLY A 1 375 ? -3.484 -11.633 -12.891 1 69.31 375 GLY A O 1
ATOM 3085 N N . HIS A 1 376 ? -4.527 -9.727 -13.023 1 52.34 376 HIS A N 1
ATOM 3086 C CA . HIS A 1 376 ? -4.395 -9.641 -14.477 1 52.34 376 HIS A CA 1
ATOM 3087 C C . HIS A 1 376 ? -3.098 -8.945 -14.867 1 52.34 376 HIS A C 1
ATOM 3089 O O . HIS A 1 376 ? -2.793 -8.812 -16.062 1 52.34 376 HIS A O 1
ATOM 3095 N N . ARG A 1 377 ? -2.139 -8.516 -14.234 1 55.09 377 ARG A N 1
ATOM 3096 C CA . ARG A 1 377 ? -1.313 -7.41 -14.711 1 55.09 377 ARG A CA 1
ATOM 3097 C C . ARG A 1 377 ? 0.079 -7.891 -15.102 1 55.09 377 ARG A C 1
ATOM 3099 O O . ARG A 1 377 ? 0.701 -7.336 -16.016 1 55.09 377 ARG A O 1
ATOM 3106 N N . VAL A 1 378 ? 1.053 -8.5 -14.453 1 48.22 378 VAL A N 1
ATOM 3107 C CA . VAL A 1 378 ? 2.455 -8.18 -14.711 1 48.22 378 VAL A CA 1
ATOM 3108 C C . VAL A 1 378 ? 2.996 -9.086 -15.812 1 48.22 378 VAL A C 1
ATOM 3110 O O . VAL A 1 378 ? 3.059 -10.312 -15.648 1 48.22 378 VAL A O 1
ATOM 3113 N N . PRO A 1 379 ? 3.111 -8.477 -17.094 1 41.88 379 PRO A N 1
ATOM 3114 C CA . PRO A 1 379 ? 3.855 -9.234 -18.094 1 41.88 379 PRO A CA 1
ATOM 3115 C C . PRO A 1 379 ? 5.359 -9.266 -17.828 1 41.88 379 PRO A C 1
ATOM 3117 O O . PRO A 1 379 ? 5.895 -8.336 -17.219 1 41.88 379 PRO A O 1
ATOM 3120 N N . ASP A 1 380 ? 5.934 -10.438 -17.766 1 47.38 380 ASP A N 1
ATOM 3121 C CA . ASP A 1 380 ? 7.383 -10.578 -17.641 1 47.38 380 ASP A CA 1
ATOM 3122 C C . ASP A 1 380 ? 8.094 -10.094 -18.906 1 47.38 380 ASP A C 1
ATOM 3124 O O . ASP A 1 380 ? 7.688 -10.422 -20.016 1 47.38 380 ASP A O 1
ATOM 3128 N N . ARG A 1 381 ? 9.055 -9.18 -18.766 1 49.53 381 ARG A N 1
ATOM 3129 C CA . ARG A 1 381 ? 9.812 -8.578 -19.859 1 49.53 381 ARG A CA 1
ATOM 3130 C C . ARG A 1 381 ? 10.367 -9.648 -20.797 1 49.53 381 ARG A C 1
ATOM 3132 O O . ARG A 1 381 ? 10.469 -9.422 -22 1 49.53 381 ARG A O 1
ATOM 3139 N N . ARG A 1 382 ? 11.109 -10.633 -20.266 1 47.78 382 ARG A N 1
ATOM 3140 C CA . ARG A 1 382 ? 11.836 -11.555 -21.125 1 47.78 382 ARG A CA 1
ATOM 3141 C C . ARG A 1 382 ? 10.891 -12.531 -21.812 1 47.78 382 ARG A C 1
ATOM 3143 O O . ARG A 1 382 ? 11.32 -13.383 -22.594 1 47.78 382 ARG A O 1
ATOM 3150 N N . GLN A 1 383 ? 9.648 -12.43 -21.406 1 40.59 383 GLN A N 1
ATOM 3151 C CA . GLN A 1 383 ? 8.742 -13.305 -22.141 1 40.59 383 GLN A CA 1
ATOM 3152 C C . GLN A 1 383 ? 8.641 -12.898 -23.609 1 40.59 383 GLN A C 1
ATOM 3154 O O . GLN A 1 383 ? 8.32 -13.719 -24.469 1 40.59 383 GLN A O 1
ATOM 3159 N N . VAL A 1 384 ? 8.812 -11.555 -23.953 1 40.34 384 VAL A N 1
ATOM 3160 C CA . VAL A 1 384 ? 8.5 -11.117 -25.312 1 40.34 384 VAL A CA 1
ATOM 3161 C C . VAL A 1 384 ? 9.797 -10.852 -26.078 1 40.34 384 VAL A C 1
ATOM 3163 O O . VAL A 1 384 ? 9.766 -10.594 -27.281 1 40.34 384 VAL A O 1
ATOM 3166 N N . ARG A 1 385 ? 10.828 -10.352 -25.516 1 40.28 385 ARG A N 1
ATOM 3167 C CA . ARG A 1 385 ? 11.922 -10.016 -26.422 1 40.28 385 ARG A CA 1
ATOM 3168 C C . ARG A 1 385 ? 12.703 -11.266 -26.812 1 40.28 385 ARG A C 1
ATOM 3170 O O . ARG A 1 385 ? 13.016 -12.102 -25.969 1 40.28 385 ARG A O 1
ATOM 3177 N N . PRO A 1 386 ? 12.75 -11.5 -28.031 1 32.31 386 PRO A N 1
ATOM 3178 C CA . PRO A 1 386 ? 13.617 -12.602 -28.453 1 32.31 386 PRO A CA 1
ATOM 3179 C C . PRO A 1 386 ? 15.016 -12.516 -27.844 1 32.31 386 PRO A C 1
ATOM 3181 O O . PRO A 1 386 ? 15.602 -11.43 -27.797 1 32.31 386 PRO A O 1
ATOM 3184 N N . LEU A 1 387 ? 15.289 -13.172 -26.875 1 34.03 387 LEU A N 1
ATOM 3185 C CA . LEU A 1 387 ? 16.672 -13.336 -26.438 1 34.03 387 LEU A CA 1
ATOM 3186 C C . LEU A 1 387 ? 17.625 -13.289 -27.625 1 34.03 387 LEU A C 1
ATOM 3188 O O . LEU A 1 387 ? 17.484 -14.047 -28.578 1 34.03 387 LEU A O 1
ATOM 3192 N N . HIS A 1 388 ? 18.219 -12.258 -28.094 1 29.14 388 HIS A N 1
ATOM 3193 C CA . HIS A 1 388 ? 19.359 -12.414 -29 1 29.14 388 HIS A CA 1
ATOM 3194 C C . HIS A 1 388 ? 20.281 -13.531 -28.516 1 29.14 388 HIS A C 1
ATOM 3196 O O . HIS A 1 388 ? 20.531 -13.672 -27.312 1 29.14 388 HIS A O 1
ATOM 3202 N N . ALA A 1 389 ? 20.438 -14.609 -29.328 1 31.27 389 ALA A N 1
ATOM 3203 C CA . ALA A 1 389 ? 21.328 -15.773 -29.375 1 31.27 389 ALA A CA 1
ATOM 3204 C C . ALA A 1 389 ? 22.766 -15.391 -29.047 1 31.27 389 ALA A C 1
ATOM 3206 O O . ALA A 1 389 ? 23.688 -16.188 -29.25 1 31.27 389 ALA A O 1
ATOM 3207 N N . ASP A 1 390 ? 23.156 -14.148 -28.828 1 29.02 390 ASP A N 1
ATOM 3208 C CA . ASP A 1 390 ? 24.609 -14 -28.906 1 29.02 390 ASP A CA 1
ATOM 3209 C C . ASP A 1 390 ? 25.312 -14.961 -27.953 1 29.02 390 ASP A C 1
ATOM 3211 O O . ASP A 1 390 ? 26.391 -15.469 -28.266 1 29.02 390 ASP A O 1
ATOM 3215 N N . ALA A 1 391 ? 25.094 -14.852 -26.625 1 27.66 391 ALA A N 1
ATOM 3216 C CA . ALA A 1 391 ? 26.219 -15.352 -25.844 1 27.66 391 ALA A CA 1
ATOM 3217 C C . ALA A 1 391 ? 26.234 -16.875 -25.812 1 27.66 391 ALA A C 1
ATOM 3219 O O . ALA A 1 391 ? 26.469 -17.484 -24.766 1 27.66 391 ALA A O 1
ATOM 3220 N N . VAL A 1 392 ? 25.312 -17.594 -26.516 1 26.39 392 VAL A N 1
ATOM 3221 C CA . VAL A 1 392 ? 25.734 -19 -26.406 1 26.39 392 VAL A CA 1
ATOM 3222 C C . VAL A 1 392 ? 27.109 -19.172 -27.062 1 26.39 392 VAL A C 1
ATOM 3224 O O . VAL A 1 392 ? 27.266 -18.891 -28.25 1 26.39 392 VAL A O 1
ATOM 3227 N N . SER A 1 393 ? 28.172 -18.797 -26.344 1 24.17 393 SER A N 1
ATOM 3228 C CA . SER A 1 393 ? 29.516 -19.125 -26.797 1 24.17 393 SER A CA 1
ATOM 3229 C C . SER A 1 393 ? 29.547 -20.453 -27.547 1 24.17 393 SER A C 1
ATOM 3231 O O . SER A 1 393 ? 28.844 -21.391 -27.188 1 24.17 393 SER A O 1
ATOM 3233 N N . PRO A 1 394 ? 29.766 -20.469 -28.844 1 24.52 394 PRO A N 1
ATOM 3234 C CA . PRO A 1 394 ? 30 -21.688 -29.609 1 24.52 394 PRO A CA 1
ATOM 3235 C C . PRO A 1 394 ? 30.766 -22.75 -28.812 1 24.52 394 PRO A C 1
ATOM 3237 O O . PRO A 1 394 ? 31.609 -22.406 -27.984 1 24.52 394 PRO A O 1
ATOM 3240 N N . VAL A 1 395 ? 30.078 -23.766 -28.344 1 24.19 395 VAL A N 1
ATOM 3241 C CA . VAL A 1 395 ? 30.797 -24.953 -27.875 1 24.19 395 VAL A CA 1
ATOM 3242 C C . VAL A 1 395 ? 32.031 -25.156 -28.734 1 24.19 395 VAL A C 1
ATOM 3244 O O . VAL A 1 395 ? 31.938 -25.391 -29.938 1 24.19 395 VAL A O 1
ATOM 3247 N N . LEU A 1 396 ? 33.094 -24.344 -28.547 1 22.67 396 LEU A N 1
ATOM 3248 C CA . LEU A 1 396 ? 34.375 -24.641 -29.172 1 22.67 396 LEU A CA 1
ATOM 3249 C C . LEU A 1 396 ? 34.625 -26.141 -29.234 1 22.67 396 LEU A C 1
ATOM 3251 O O . LEU A 1 396 ? 34.5 -26.828 -28.219 1 22.67 396 LEU A O 1
ATOM 3255 N N . HIS A 1 397 ? 34.188 -26.766 -30.344 1 21.45 397 HIS A N 1
ATOM 3256 C CA . HIS A 1 397 ? 34.688 -28.062 -30.75 1 21.45 397 HIS A CA 1
ATOM 3257 C C . HIS A 1 397 ? 36.156 -28.234 -30.391 1 21.45 397 HIS A C 1
ATOM 3259 O O . HIS A 1 397 ? 37.031 -27.531 -30.922 1 21.45 397 HIS A O 1
ATOM 3265 N N . HIS A 1 398 ? 36.469 -28.312 -29.047 1 22.09 398 HIS A N 1
ATOM 3266 C CA . HIS A 1 398 ? 37.844 -28.672 -28.703 1 22.09 398 HIS A CA 1
ATOM 3267 C C . HIS A 1 398 ? 38.344 -29.781 -29.594 1 22.09 398 HIS A C 1
ATOM 3269 O O . HIS A 1 398 ? 37.656 -30.766 -29.859 1 22.09 398 HIS A O 1
ATOM 3275 N N . PRO A 1 399 ? 39.156 -29.453 -30.578 1 24.08 399 PRO A N 1
ATOM 3276 C CA . PRO A 1 399 ? 39.812 -30.5 -31.391 1 24.08 399 PRO A CA 1
ATOM 3277 C C . PRO A 1 399 ? 40.188 -31.734 -30.578 1 24.08 399 PRO A C 1
ATOM 3279 O O . PRO A 1 399 ? 40.375 -31.641 -29.359 1 24.08 399 PRO A O 1
ATOM 3282 N N . VAL A 1 400 ? 39.844 -32.938 -31.047 1 23.7 400 VAL A N 1
ATOM 3283 C CA . VAL A 1 400 ? 40.312 -34.25 -30.625 1 23.7 400 VAL A CA 1
ATOM 3284 C C . VAL A 1 400 ? 41.812 -34.188 -30.312 1 23.7 400 VAL A C 1
ATOM 3286 O O . VAL A 1 400 ? 42.625 -34 -31.219 1 23.7 400 VAL A O 1
ATOM 3289 N N . LEU A 1 401 ? 42.188 -33.25 -29.328 1 22.19 401 LEU A N 1
ATOM 3290 C CA . LEU A 1 401 ? 43.625 -33.375 -29.031 1 22.19 401 LEU A CA 1
ATOM 3291 C C . LEU A 1 401 ? 44.031 -34.844 -28.938 1 22.19 401 LEU A C 1
ATOM 3293 O O . LEU A 1 401 ? 43.25 -35.688 -28.484 1 22.19 401 LEU A O 1
ATOM 3297 N N . ASP A 1 402 ? 44.969 -35.219 -29.844 1 20.7 402 ASP A N 1
ATOM 3298 C CA . ASP A 1 402 ? 45.688 -36.5 -30 1 20.7 402 ASP A CA 1
ATOM 3299 C C . ASP A 1 402 ? 46.094 -37.062 -28.641 1 20.7 402 ASP A C 1
ATOM 3301 O O . ASP A 1 402 ? 46.312 -36.312 -27.688 1 20.7 402 ASP A O 1
ATOM 3305 N N . PRO A 1 403 ? 45.969 -38.406 -28.469 1 22.7 403 PRO A N 1
ATOM 3306 C CA . PRO A 1 403 ? 46.188 -39.281 -27.312 1 22.7 403 PRO A CA 1
ATOM 3307 C C . PRO A 1 403 ? 47.531 -39.031 -26.625 1 22.7 403 PRO A C 1
ATOM 3309 O O . PRO A 1 403 ? 47.844 -39.688 -25.625 1 22.7 403 PRO A O 1
ATOM 3312 N N . GLY A 1 404 ? 48.531 -38.344 -27.453 1 19.52 404 GLY A N 1
ATOM 3313 C CA . GLY A 1 404 ? 49.844 -38.875 -27.078 1 19.52 404 GLY A CA 1
ATOM 3314 C C . GLY A 1 404 ? 50.188 -38.594 -25.641 1 19.52 404 GLY A C 1
ATOM 3315 O O . GLY A 1 404 ? 50.594 -39.5 -24.906 1 19.52 404 GLY A O 1
ATOM 3316 N N . ASP A 1 405 ? 50.844 -37.375 -25.438 1 20.33 405 ASP A N 1
ATOM 3317 C CA . ASP A 1 405 ? 52.031 -37.406 -24.578 1 20.33 405 ASP A CA 1
ATOM 3318 C C . ASP A 1 405 ? 51.656 -37.438 -23.109 1 20.33 405 ASP A C 1
ATOM 3320 O O . ASP A 1 405 ? 51 -36.5 -22.609 1 20.33 405 ASP A O 1
ATOM 3324 N N . TYR A 1 406 ? 51.531 -38.656 -22.562 1 19.77 406 TYR A N 1
ATOM 3325 C CA . TYR A 1 406 ? 51.375 -39.188 -21.203 1 19.77 406 TYR A CA 1
ATOM 3326 C C . TYR A 1 406 ? 52.406 -38.531 -20.266 1 19.77 406 TYR A C 1
ATOM 3328 O O . TYR A 1 406 ? 53.438 -39.156 -19.953 1 19.77 406 TYR A O 1
ATOM 3336 N N . PRO A 1 407 ? 52.781 -37.156 -20.484 1 19.03 407 PRO A N 1
ATOM 3337 C CA . PRO A 1 407 ? 54.031 -37.094 -19.703 1 19.03 407 PRO A CA 1
ATOM 3338 C C . PRO A 1 407 ? 53.875 -37.656 -18.297 1 19.03 407 PRO A C 1
ATOM 3340 O O . PRO A 1 407 ? 52.75 -37.75 -17.781 1 19.03 407 PRO A O 1
ATOM 3343 N N . ARG A 1 408 ? 55.188 -37.875 -17.594 1 18.86 408 ARG A N 1
ATOM 3344 C CA . ARG A 1 408 ? 55.844 -38.5 -16.469 1 18.86 408 ARG A CA 1
ATOM 3345 C C . ARG A 1 408 ? 55.281 -38 -15.148 1 18.86 408 ARG A C 1
ATOM 3347 O O . ARG A 1 408 ? 54.844 -36.875 -15.047 1 18.86 408 ARG A O 1
ATOM 3354 N N . ALA A 1 409 ? 55.188 -38.938 -14.07 1 18.53 409 ALA A N 1
ATOM 3355 C CA . ALA A 1 409 ? 54.906 -39.375 -12.711 1 18.53 409 ALA A CA 1
ATOM 3356 C C . ALA A 1 409 ? 55.781 -38.625 -11.695 1 18.53 409 ALA A C 1
ATOM 3358 O O . ALA A 1 409 ? 55.719 -38.938 -10.5 1 18.53 409 ALA A O 1
ATOM 3359 N N . HIS A 1 410 ? 56.312 -37.375 -11.859 1 17.61 410 HIS A N 1
ATOM 3360 C CA . HIS A 1 410 ? 57.375 -37.219 -10.867 1 17.61 410 HIS A CA 1
ATOM 3361 C C . HIS A 1 410 ? 56.844 -37.438 -9.453 1 17.61 410 HIS A C 1
ATOM 3363 O O . HIS A 1 410 ? 55.938 -36.75 -9 1 17.61 410 HIS A O 1
ATOM 3369 N N . LEU A 1 411 ? 56.906 -38.781 -8.859 1 18.62 411 LEU A N 1
ATOM 3370 C CA . LEU A 1 411 ? 56.875 -39.469 -7.57 1 18.62 411 LEU A CA 1
ATOM 3371 C C . LEU A 1 411 ? 57.75 -38.75 -6.559 1 18.62 411 LEU A C 1
ATOM 3373 O O . LEU A 1 411 ? 57.531 -38.844 -5.352 1 18.62 411 LEU A O 1
ATOM 3377 N N . ASP A 1 412 ? 59.062 -38.375 -6.801 1 17.12 412 ASP A N 1
ATOM 3378 C CA . ASP A 1 412 ? 60.219 -38.625 -5.938 1 17.12 412 ASP A CA 1
ATOM 3379 C C . ASP A 1 412 ? 60.219 -37.656 -4.738 1 17.12 412 ASP A C 1
ATOM 3381 O O . ASP A 1 412 ? 60.75 -38 -3.68 1 17.12 412 ASP A O 1
ATOM 3385 N N . SER A 1 413 ? 60.312 -36.344 -4.789 1 17.09 413 SER A N 1
ATOM 3386 C CA . SER A 1 413 ? 61.188 -35.688 -3.816 1 17.09 413 SER A CA 1
ATOM 3387 C C . SER A 1 413 ? 60.594 -35.719 -2.42 1 17.09 413 SER A C 1
ATOM 3389 O O . SER A 1 413 ? 59.688 -34.938 -2.111 1 17.09 413 SER A O 1
ATOM 3391 N N . LEU A 1 414 ? 60.344 -37 -1.765 1 18.14 414 LEU A N 1
ATOM 3392 C CA . LEU A 1 414 ? 60.281 -37.281 -0.34 1 18.14 414 LEU A CA 1
ATOM 3393 C C . LEU A 1 414 ? 61.469 -36.719 0.4 1 18.14 414 LEU A C 1
ATOM 3395 O O . LEU A 1 414 ? 61.594 -36.844 1.621 1 18.14 414 LEU A O 1
ATOM 3399 N N . ALA A 1 415 ? 62.719 -36.5 -0.262 1 17.28 415 ALA A N 1
ATOM 3400 C CA . ALA A 1 415 ? 64 -36.938 0.289 1 17.28 415 ALA A CA 1
ATOM 3401 C C . ALA A 1 415 ? 64.25 -36.344 1.666 1 17.28 415 ALA A C 1
ATOM 3403 O O . ALA A 1 415 ? 63.562 -35.375 2.059 1 17.28 415 ALA A O 1
ATOM 3404 N N . VAL A 1 416 ? 65.625 -36.281 1.977 1 18.19 416 VAL A N 1
ATOM 3405 C CA . VAL A 1 416 ? 66.812 -36.625 2.732 1 18.19 416 VAL A CA 1
ATOM 3406 C C . VAL A 1 416 ? 67.25 -35.438 3.631 1 18.19 416 VAL A C 1
ATOM 3408 O O . VAL A 1 416 ? 68.25 -35.531 4.34 1 18.19 416 VAL A O 1
ATOM 3411 N N . LEU A 1 417 ? 66.812 -34.219 3.412 1 20.14 417 LEU A N 1
ATOM 3412 C CA . LEU A 1 417 ? 67.938 -33.469 3.979 1 20.14 417 LEU A CA 1
ATOM 3413 C C . LEU A 1 417 ? 68.188 -33.844 5.438 1 20.14 417 LEU A C 1
ATOM 3415 O O . LEU A 1 417 ? 67.188 -34.062 6.176 1 20.14 417 LEU A O 1
ATOM 3419 N N . HIS A 1 418 ? 69.562 -34.031 5.859 1 20.2 418 HIS A N 1
ATOM 3420 C CA . HIS A 1 418 ? 70.438 -34.688 6.84 1 20.2 418 HIS A CA 1
ATOM 3421 C C . HIS A 1 418 ? 69.875 -34.469 8.258 1 20.2 418 HIS A C 1
ATOM 3423 O O . HIS A 1 418 ? 68.875 -33.812 8.453 1 20.2 418 HIS A O 1
ATOM 3429 N N . PRO A 1 419 ? 71 -34.219 9.211 1 22.06 419 PRO A N 1
ATOM 3430 C CA . PRO A 1 419 ? 71 -34.906 10.516 1 22.06 419 PRO A CA 1
ATOM 3431 C C . PRO A 1 419 ? 69.75 -34.531 11.375 1 22.06 419 PRO A C 1
ATOM 3433 O O . PRO A 1 419 ? 69.188 -33.469 11.18 1 22.06 419 PRO A O 1
ATOM 3436 N N . MET B 1 1 ? -70.125 51.125 46.781 1 23.27 1 MET B N 1
ATOM 3437 C CA . MET B 1 1 ? -71.062 50 46.75 1 23.27 1 MET B CA 1
ATOM 3438 C C . MET B 1 1 ? -71.062 49.312 45.406 1 23.27 1 MET B C 1
ATOM 3440 O O . MET B 1 1 ? -72 48.656 45.031 1 23.27 1 MET B O 1
ATOM 3444 N N . ALA B 1 2 ? -70 49.469 44.656 1 22.8 2 ALA B N 1
ATOM 3445 C CA . ALA B 1 2 ? -69.625 49.688 43.25 1 22.8 2 ALA B CA 1
ATOM 3446 C C . ALA B 1 2 ? -69.688 48.375 42.469 1 22.8 2 ALA B C 1
ATOM 3448 O O . ALA B 1 2 ? -68.938 47.438 42.781 1 22.8 2 ALA B O 1
ATOM 3449 N N . ASP B 1 3 ? -70.875 47.938 42.094 1 24.36 3 ASP B N 1
ATOM 3450 C CA . ASP B 1 3 ? -71.5 46.656 41.719 1 24.36 3 ASP B CA 1
ATOM 3451 C C . ASP B 1 3 ? -70.938 46.125 40.375 1 24.36 3 ASP B C 1
ATOM 3453 O O . ASP B 1 3 ? -71.5 46.375 39.312 1 24.36 3 ASP B O 1
ATOM 3457 N N . PRO B 1 4 ? -69.562 46.344 40.094 1 23.38 4 PRO B N 1
ATOM 3458 C CA . PRO B 1 4 ? -69.062 46.5 38.75 1 23.38 4 PRO B CA 1
ATOM 3459 C C . PRO B 1 4 ? -69.25 45.25 37.875 1 23.38 4 PRO B C 1
ATOM 3461 O O . PRO B 1 4 ? -69.188 44.125 38.375 1 23.38 4 PRO B O 1
ATOM 3464 N N . ASP B 1 5 ? -69.938 45.219 36.75 1 22.78 5 ASP B N 1
ATOM 3465 C CA . ASP B 1 5 ? -70.75 44.469 35.875 1 22.78 5 ASP B CA 1
ATOM 3466 C C . ASP B 1 5 ? -70 43.406 35.094 1 22.78 5 ASP B C 1
ATOM 3468 O O . ASP B 1 5 ? -70.562 42.562 34.438 1 22.78 5 ASP B O 1
ATOM 3472 N N . GLY B 1 6 ? -68.625 43.562 34.938 1 23.02 6 GLY B N 1
ATOM 3473 C CA . GLY B 1 6 ? -68.125 43.344 33.594 1 23.02 6 GLY B CA 1
ATOM 3474 C C . GLY B 1 6 ? -68.25 41.906 33.125 1 23.02 6 GLY B C 1
ATOM 3475 O O . GLY B 1 6 ? -68.375 41 33.938 1 23.02 6 GLY B O 1
ATOM 3476 N N . LEU B 1 7 ? -68.688 41.562 31.859 1 23.95 7 LEU B N 1
ATOM 3477 C CA . LEU B 1 7 ? -69.375 40.656 30.953 1 23.95 7 LEU B CA 1
ATOM 3478 C C . LEU B 1 7 ? -68.5 39.438 30.672 1 23.95 7 LEU B C 1
ATOM 3480 O O . LEU B 1 7 ? -67.562 39.5 29.906 1 23.95 7 LEU B O 1
ATOM 3484 N N . GLY B 1 8 ? -67.688 38.875 31.672 1 22.09 8 GLY B N 1
ATOM 3485 C CA . GLY B 1 8 ? -66.562 38.062 31.328 1 22.09 8 GLY B CA 1
ATOM 3486 C C . GLY B 1 8 ? -66.938 36.75 30.688 1 22.09 8 GLY B C 1
ATOM 3487 O O . GLY B 1 8 ? -67.25 35.75 31.391 1 22.09 8 GLY B O 1
ATOM 3488 N N . ARG B 1 9 ? -67.938 36.844 29.625 1 24.16 9 ARG B N 1
ATOM 3489 C CA . ARG B 1 9 ? -68.562 35.656 29.047 1 24.16 9 ARG B CA 1
ATOM 3490 C C . ARG B 1 9 ? -67.5 34.562 28.781 1 24.16 9 ARG B C 1
ATOM 3492 O O . ARG B 1 9 ? -66.375 34.875 28.406 1 24.16 9 ARG B O 1
ATOM 3499 N N . ASP B 1 10 ? -67.625 33.344 29.297 1 21.64 10 ASP B N 1
ATOM 3500 C CA . ASP B 1 10 ? -67 32.062 29.484 1 21.64 10 ASP B CA 1
ATOM 3501 C C . ASP B 1 10 ? -66.812 31.344 28.156 1 21.64 10 ASP B C 1
ATOM 3503 O O . ASP B 1 10 ? -67.75 30.859 27.547 1 21.64 10 ASP B O 1
ATOM 3507 N N . ILE B 1 11 ? -66.312 32.062 27.062 1 25.31 11 ILE B N 1
ATOM 3508 C CA . ILE B 1 11 ? -66.375 31.422 25.75 1 25.31 11 ILE B CA 1
ATOM 3509 C C . ILE B 1 11 ? -65.75 30.016 25.859 1 25.31 11 ILE B C 1
ATOM 3511 O O . ILE B 1 11 ? -64.688 29.844 26.422 1 25.31 11 ILE B O 1
ATOM 3515 N N . THR B 1 12 ? -66.562 29.016 25.875 1 23.83 12 THR B N 1
ATOM 3516 C CA . THR B 1 12 ? -66.438 27.562 26 1 23.83 12 THR B CA 1
ATOM 3517 C C . THR B 1 12 ? -65.5 27.016 24.953 1 23.83 12 THR B C 1
ATOM 3519 O O . THR B 1 12 ? -65.75 27.125 23.75 1 23.83 12 THR B O 1
ATOM 3522 N N . PRO B 1 13 ? -64.125 27.25 24.984 1 23.16 13 PRO B N 1
ATOM 3523 C CA . PRO B 1 13 ? -63.312 26.953 23.812 1 23.16 13 PRO B CA 1
ATOM 3524 C C . PRO B 1 13 ? -63.5 25.531 23.297 1 23.16 13 PRO B C 1
ATOM 3526 O O . PRO B 1 13 ? -63.75 24.609 24.094 1 23.16 13 PRO B O 1
ATOM 3529 N N . MET B 1 14 ? -64.062 25.344 22.141 1 23.17 14 MET B N 1
ATOM 3530 C CA . MET B 1 14 ? -64.375 24.141 21.375 1 23.17 14 MET B CA 1
ATOM 3531 C C . MET B 1 14 ? -63.188 23.203 21.344 1 23.17 14 MET B C 1
ATOM 3533 O O . MET B 1 14 ? -62.031 23.641 21.156 1 23.17 14 MET B O 1
ATOM 3537 N N . ALA B 1 15 ? -63.281 22.016 21.906 1 24.58 15 ALA B N 1
ATOM 3538 C CA . ALA B 1 15 ? -62.438 20.875 22.156 1 24.58 15 ALA B CA 1
ATOM 3539 C C . ALA B 1 15 ? -61.844 20.312 20.859 1 24.58 15 ALA B C 1
ATOM 3541 O O . ALA B 1 15 ? -62.594 19.953 19.938 1 24.58 15 ALA B O 1
ATOM 3542 N N . ARG B 1 16 ? -60.719 20.875 20.328 1 26.59 16 ARG B N 1
ATOM 3543 C CA . ARG B 1 16 ? -60 20.531 19.094 1 26.59 16 ARG B CA 1
ATOM 3544 C C . ARG B 1 16 ? -59.906 19.016 18.938 1 26.59 16 ARG B C 1
ATOM 3546 O O . ARG B 1 16 ? -59.625 18.312 19.906 1 26.59 16 ARG B O 1
ATOM 3553 N N . GLY B 1 17 ? -60.656 18.406 18.094 1 24.14 17 GLY B N 1
ATOM 3554 C CA . GLY B 1 17 ? -60.812 17.016 17.719 1 24.14 17 GLY B CA 1
ATOM 3555 C C . GLY B 1 17 ? -59.5 16.297 17.516 1 24.14 17 GLY B C 1
ATOM 3556 O O . GLY B 1 17 ? -58.469 16.938 17.359 1 24.14 17 GLY B O 1
ATOM 3557 N N . PRO B 1 18 ? -59.438 14.938 17.812 1 27.8 18 PRO B N 1
ATOM 3558 C CA . PRO B 1 18 ? -58.281 14.039 17.953 1 27.8 18 PRO B CA 1
ATOM 3559 C C . PRO B 1 18 ? -57.469 13.953 16.672 1 27.8 18 PRO B C 1
ATOM 3561 O O . PRO B 1 18 ? -58 13.766 15.578 1 27.8 18 PRO B O 1
ATOM 3564 N N . HIS B 1 19 ? -56.469 14.883 16.375 1 27.41 19 HIS B N 1
ATOM 3565 C CA . HIS B 1 19 ? -55.625 14.93 15.195 1 27.41 19 HIS B CA 1
ATOM 3566 C C . HIS B 1 19 ? -55 13.57 14.906 1 27.41 19 HIS B C 1
ATOM 3568 O O . HIS B 1 19 ? -54.406 12.961 15.797 1 27.41 19 HIS B O 1
ATOM 3574 N N . ASN B 1 20 ? -55.688 12.742 14.062 1 26.98 20 ASN B N 1
ATOM 3575 C CA . ASN B 1 20 ? -55.25 11.453 13.57 1 26.98 20 ASN B CA 1
ATOM 3576 C C . ASN B 1 20 ? -53.812 11.547 13.008 1 26.98 20 ASN B C 1
ATOM 3578 O O . ASN B 1 20 ? -53.594 12.188 11.984 1 26.98 20 ASN B O 1
ATOM 3582 N N . PRO B 1 21 ? -52.812 11.547 13.828 1 29.61 21 PRO B N 1
ATOM 3583 C CA . PRO B 1 21 ? -51.406 11.867 13.594 1 29.61 21 PRO B CA 1
ATOM 3584 C C . PRO B 1 21 ? -50.75 10.992 12.516 1 29.61 21 PRO B C 1
ATOM 3586 O O . PRO B 1 21 ? -49.562 11.094 12.266 1 29.61 21 PRO B O 1
ATOM 3589 N N . ASN B 1 22 ? -51.5 10.008 12.062 1 27.84 22 ASN B N 1
ATOM 3590 C CA . ASN B 1 22 ? -50.688 8.992 11.414 1 27.84 22 ASN B CA 1
ATOM 3591 C C . ASN B 1 22 ? -50.094 9.5 10.094 1 27.84 22 ASN B C 1
ATOM 3593 O O . ASN B 1 22 ? -49.656 8.703 9.258 1 27.84 22 ASN B O 1
ATOM 3597 N N . VAL B 1 23 ? -50.75 10.484 9.531 1 28.56 23 VAL B N 1
ATOM 3598 C CA . VAL B 1 23 ? -50.312 10.68 8.156 1 28.56 23 VAL B CA 1
ATOM 3599 C C . VAL B 1 23 ? -48.812 11.023 8.125 1 28.56 23 VAL B C 1
ATOM 3601 O O . VAL B 1 23 ? -48.375 12.016 8.734 1 28.56 23 VAL B O 1
ATOM 3604 N N . LYS B 1 24 ? -47.969 9.938 8.023 1 30.39 24 LYS B N 1
ATOM 3605 C CA . LYS B 1 24 ? -46.531 10.086 7.859 1 30.39 24 LYS B CA 1
ATOM 3606 C C . LYS B 1 24 ? -46.188 11.203 6.883 1 30.39 24 LYS B C 1
ATOM 3608 O O . LYS B 1 24 ? -46.375 11.062 5.672 1 30.39 24 LYS B O 1
ATOM 3613 N N . VAL B 1 25 ? -46.75 12.367 7.121 1 26.36 25 VAL B N 1
ATOM 3614 C CA . VAL B 1 25 ? -46.438 13.508 6.262 1 26.36 25 VAL B CA 1
ATOM 3615 C C . VAL B 1 25 ? -44.938 13.734 6.191 1 26.36 25 VAL B C 1
ATOM 3617 O O . VAL B 1 25 ? -44.25 13.688 7.215 1 26.36 25 VAL B O 1
ATOM 3620 N N . ASN B 1 26 ? -44.344 13.25 5.094 1 29.03 26 ASN B N 1
ATOM 3621 C CA . ASN B 1 26 ? -42.906 13.539 4.945 1 29.03 26 ASN B CA 1
ATOM 3622 C C . ASN B 1 26 ? -42.594 14.992 5.258 1 29.03 26 ASN B C 1
ATOM 3624 O O . ASN B 1 26 ? -43.5 15.844 5.258 1 29.03 26 ASN B O 1
ATOM 3628 N N . ALA B 1 27 ? -41.531 15.25 6.031 1 28.75 27 ALA B N 1
ATOM 3629 C CA . ALA B 1 27 ? -41.281 16.547 6.645 1 28.75 27 ALA B CA 1
ATOM 3630 C C . ALA B 1 27 ? -41.719 17.688 5.719 1 28.75 27 ALA B C 1
ATOM 3632 O O . ALA B 1 27 ? -42.062 18.766 6.18 1 28.75 27 ALA B O 1
ATOM 3633 N N . PHE B 1 28 ? -41.281 17.75 4.375 1 31.78 28 PHE B N 1
ATOM 3634 C CA . PHE B 1 28 ? -41.5 18.984 3.625 1 31.78 28 PHE B CA 1
ATOM 3635 C C . PHE B 1 28 ? -42.938 19.047 3.105 1 31.78 28 PHE B C 1
ATOM 3637 O O . PHE B 1 28 ? -43.281 19.953 2.336 1 31.78 28 PHE B O 1
ATOM 3644 N N . GLY B 1 29 ? -44.062 18.656 3.771 1 29.09 29 GLY B N 1
ATOM 3645 C CA . GLY B 1 29 ? -45.5 18.703 3.627 1 29.09 29 GLY B CA 1
ATOM 3646 C C . GLY B 1 29 ? -46 18.141 2.303 1 29.09 29 GLY B C 1
ATOM 3647 O O . GLY B 1 29 ? -47.188 18.125 2.031 1 29.09 29 GLY B O 1
ATOM 3648 N N . PHE B 1 30 ? -45.281 18.453 1.135 1 28.89 30 PHE B N 1
ATOM 3649 C CA . PHE B 1 30 ? -45.906 18.016 -0.114 1 28.89 30 PHE B CA 1
ATOM 3650 C C . PHE B 1 30 ? -46.062 16.5 -0.142 1 28.89 30 PHE B C 1
ATOM 3652 O O . PHE B 1 30 ? -45.25 15.781 0.447 1 28.89 30 PHE B O 1
ATOM 3659 N N . PRO B 1 31 ? -47.25 15.891 -0.241 1 32.56 31 PRO B N 1
ATOM 3660 C CA . PRO B 1 31 ? -47.531 14.469 -0.438 1 32.56 31 PRO B CA 1
ATOM 3661 C C . PRO B 1 31 ? -46.656 13.836 -1.522 1 32.56 31 PRO B C 1
ATOM 3663 O O . PRO B 1 31 ? -46.938 12.727 -1.973 1 32.56 31 PRO B O 1
ATOM 3666 N N . GLY B 1 32 ? -45.625 14.469 -2.023 1 28.16 32 GLY B N 1
ATOM 3667 C CA . GLY B 1 32 ? -45.031 13.961 -3.246 1 28.16 32 GLY B CA 1
ATOM 3668 C C . GLY B 1 32 ? -44.625 12.492 -3.148 1 28.16 32 GLY B C 1
ATOM 3669 O O . GLY B 1 32 ? -44.188 12.039 -2.1 1 28.16 32 GLY B O 1
ATOM 3670 N N . ARG B 1 33 ? -45.312 11.586 -3.887 1 32.66 33 ARG B N 1
ATOM 3671 C CA . ARG B 1 33 ? -44.938 10.203 -4.215 1 32.66 33 ARG B CA 1
ATOM 3672 C C . ARG B 1 33 ? -43.438 10.031 -4.301 1 32.66 33 ARG B C 1
ATOM 3674 O O . ARG B 1 33 ? -42.719 10.906 -4.812 1 32.66 33 ARG B O 1
ATOM 3681 N N . PHE B 1 34 ? -42.844 9.227 -3.473 1 31.92 34 PHE B N 1
ATOM 3682 C CA . PHE B 1 34 ? -41.438 8.797 -3.311 1 31.92 34 PHE B CA 1
ATOM 3683 C C . PHE B 1 34 ? -40.844 8.422 -4.656 1 31.92 34 PHE B C 1
ATOM 3685 O O . PHE B 1 34 ? -40.938 7.27 -5.082 1 31.92 34 PHE B O 1
ATOM 3692 N N . LYS B 1 35 ? -41.094 9.188 -5.738 1 36.84 35 LYS B N 1
ATOM 3693 C CA . LYS B 1 35 ? -40.312 9.055 -6.965 1 36.84 35 LYS B CA 1
ATOM 3694 C C . LYS B 1 35 ? -38.812 9.047 -6.668 1 36.84 35 LYS B C 1
ATOM 3696 O O . LYS B 1 35 ? -38 8.898 -7.574 1 36.84 35 LYS B O 1
ATOM 3701 N N . SER B 1 36 ? -38.5 9.383 -5.535 1 35.81 36 SER B N 1
ATOM 3702 C CA . SER B 1 36 ? -37.094 9.625 -5.168 1 35.81 36 SER B CA 1
ATOM 3703 C C . SER B 1 36 ? -36.344 8.32 -5.004 1 35.81 36 SER B C 1
ATOM 3705 O O . SER B 1 36 ? -35.125 8.289 -5.133 1 35.81 36 SER B O 1
ATOM 3707 N N . GLU B 1 37 ? -37.031 7.32 -4.766 1 38.91 37 GLU B N 1
ATOM 3708 C CA . GLU B 1 37 ? -36.281 6.086 -4.633 1 38.91 37 GLU B CA 1
ATOM 3709 C C . GLU B 1 37 ? -35.781 5.598 -5.988 1 38.91 37 GLU B C 1
ATOM 3711 O O . GLU B 1 37 ? -34.656 5.094 -6.102 1 38.91 37 GLU B O 1
ATOM 3716 N N . GLY B 1 38 ? -36.594 5.719 -6.949 1 39.91 38 GLY B N 1
ATOM 3717 C CA . GLY B 1 38 ? -36.188 5.309 -8.281 1 39.91 38 GLY B CA 1
ATOM 3718 C C . GLY B 1 38 ? -35.062 6.172 -8.859 1 39.91 38 GLY B C 1
ATOM 3719 O O . GLY B 1 38 ? -34.156 5.668 -9.531 1 39.91 38 GLY B O 1
ATOM 3720 N N . ALA B 1 39 ? -35.219 7.473 -8.695 1 43.09 39 ALA B N 1
ATOM 3721 C CA . ALA B 1 39 ? -34.188 8.383 -9.18 1 43.09 39 ALA B CA 1
ATOM 3722 C C . ALA B 1 39 ? -32.875 8.211 -8.398 1 43.09 39 ALA B C 1
ATOM 3724 O O . ALA B 1 39 ? -31.781 8.258 -8.977 1 43.09 39 ALA B O 1
ATOM 3725 N N . VAL B 1 40 ? -32.969 8.047 -7.176 1 42.94 40 VAL B N 1
ATOM 3726 C CA . VAL B 1 40 ? -31.781 7.762 -6.367 1 42.94 40 VAL B CA 1
ATOM 3727 C C . VAL B 1 40 ? -31.203 6.406 -6.762 1 42.94 40 VAL B C 1
ATOM 3729 O O . VAL B 1 40 ? -29.984 6.258 -6.883 1 42.94 40 VAL B O 1
ATOM 3732 N N . ALA B 1 41 ? -32.062 5.477 -7 1 46.34 41 ALA B N 1
ATOM 3733 C CA . ALA B 1 41 ? -31.594 4.168 -7.449 1 46.34 41 ALA B CA 1
ATOM 3734 C C . ALA B 1 41 ? -30.953 4.258 -8.828 1 46.34 41 ALA B C 1
ATOM 3736 O O . ALA B 1 41 ? -29.906 3.672 -9.07 1 46.34 41 ALA B O 1
ATOM 3737 N N . ALA B 1 42 ? -31.609 4.98 -9.656 1 45.69 42 ALA B N 1
ATOM 3738 C CA . ALA B 1 42 ? -31.078 5.18 -11 1 45.69 42 ALA B CA 1
ATOM 3739 C C . ALA B 1 42 ? -29.781 5.973 -10.961 1 45.69 42 ALA B C 1
ATOM 3741 O O . ALA B 1 42 ? -28.844 5.684 -11.703 1 45.69 42 ALA B O 1
ATOM 3742 N N . ALA B 1 43 ? -29.703 6.93 -10.188 1 44.12 43 ALA B N 1
ATOM 3743 C CA . ALA B 1 43 ? -28.484 7.727 -10.016 1 44.12 43 ALA B CA 1
ATOM 3744 C C . ALA B 1 43 ? -27.375 6.895 -9.383 1 44.12 43 ALA B C 1
ATOM 3746 O O . ALA B 1 43 ? -26.219 7 -9.781 1 44.12 43 ALA B O 1
ATOM 3747 N N . THR B 1 44 ? -27.703 6.129 -8.43 1 46.69 44 THR B N 1
ATOM 3748 C CA . THR B 1 44 ? -26.734 5.215 -7.812 1 46.69 44 THR B CA 1
ATOM 3749 C C . THR B 1 44 ? -26.281 4.164 -8.812 1 46.69 44 THR B C 1
ATOM 3751 O O . THR B 1 44 ? -25.094 3.811 -8.852 1 46.69 44 THR B O 1
ATOM 3754 N N . GLU B 1 45 ? -27.25 3.76 -9.562 1 48.53 45 GLU B N 1
ATOM 3755 C CA . GLU B 1 45 ? -26.922 2.779 -10.594 1 48.53 45 GLU B CA 1
ATOM 3756 C C . GLU B 1 45 ? -26.016 3.387 -11.656 1 48.53 45 GLU B C 1
ATOM 3758 O O . GLU B 1 45 ? -25.062 2.744 -12.109 1 48.53 45 GLU B O 1
ATOM 3763 N N . ARG B 1 46 ? -26.312 4.527 -12.156 1 46.72 46 ARG B N 1
ATOM 3764 C CA . ARG B 1 46 ? -25.469 5.211 -13.133 1 46.72 46 ARG B CA 1
ATOM 3765 C C . ARG B 1 46 ? -24.109 5.539 -12.539 1 46.72 46 ARG B C 1
ATOM 3767 O O . ARG B 1 46 ? -23.078 5.43 -13.219 1 46.72 46 ARG B O 1
ATOM 3774 N N . ALA B 1 47 ? -24.125 5.914 -11.383 1 50.91 47 ALA B N 1
ATOM 3775 C CA . ALA B 1 47 ? -22.875 6.195 -10.695 1 50.91 47 ALA B CA 1
ATOM 3776 C C . ALA B 1 47 ? -22.031 4.93 -10.547 1 50.91 47 ALA B C 1
ATOM 3778 O O . ALA B 1 47 ? -20.812 4.957 -10.719 1 50.91 47 ALA B O 1
ATOM 3779 N N . ASP B 1 48 ? -22.703 3.906 -10.266 1 51.44 48 ASP B N 1
ATOM 3780 C CA . ASP B 1 48 ? -22.047 2.613 -10.148 1 51.44 48 ASP B CA 1
ATOM 3781 C C . ASP B 1 48 ? -21.5 2.145 -11.5 1 51.44 48 ASP B C 1
ATOM 3783 O O . ASP B 1 48 ? -20.406 1.59 -11.578 1 51.44 48 ASP B O 1
ATOM 3787 N N . SER B 1 49 ? -22.375 2.402 -12.5 1 48.38 49 SER B N 1
ATOM 3788 C CA . SER B 1 49 ? -21.922 2.039 -13.844 1 48.38 49 SER B CA 1
ATOM 3789 C C . SER B 1 49 ? -20.719 2.865 -14.266 1 48.38 49 SER B C 1
ATOM 3791 O O . SER B 1 49 ? -19.781 2.34 -14.875 1 48.38 49 SER B O 1
ATOM 3793 N N . ALA B 1 50 ? -20.859 4.121 -14.008 1 50.53 50 ALA B N 1
ATOM 3794 C CA . ALA B 1 50 ? -19.75 5.008 -14.352 1 50.53 50 ALA B CA 1
ATOM 3795 C C . ALA B 1 50 ? -18.5 4.637 -13.57 1 50.53 50 ALA B C 1
ATOM 3797 O O . ALA B 1 50 ? -17.391 4.68 -14.109 1 50.53 50 ALA B O 1
ATOM 3798 N N . ARG B 1 51 ? -18.75 4.266 -12.414 1 57.41 51 ARG B N 1
ATOM 3799 C CA . ARG B 1 51 ? -17.641 3.844 -11.578 1 57.41 51 ARG B CA 1
ATOM 3800 C C . ARG B 1 51 ? -17.047 2.529 -12.07 1 57.41 51 ARG B C 1
ATOM 3802 O O . ARG B 1 51 ? -15.836 2.326 -12.008 1 57.41 51 ARG B O 1
ATOM 3809 N N . ARG B 1 52 ? -17.938 1.679 -12.594 1 56.41 52 ARG B N 1
ATOM 3810 C CA . ARG B 1 52 ? -17.562 0.367 -13.109 1 56.41 52 ARG B CA 1
ATOM 3811 C C . ARG B 1 52 ? -16.641 0.498 -14.312 1 56.41 52 ARG B C 1
ATOM 3813 O O . ARG B 1 52 ? -15.625 -0.187 -14.406 1 56.41 52 ARG B O 1
ATOM 3820 N N . ALA B 1 53 ? -17.109 1.266 -15.234 1 57.41 53 ALA B N 1
ATOM 3821 C CA . ALA B 1 53 ? -16.406 1.478 -16.5 1 57.41 53 ALA B CA 1
ATOM 3822 C C . ALA B 1 53 ? -15.016 2.062 -16.266 1 57.41 53 ALA B C 1
ATOM 3824 O O . ALA B 1 53 ? -14.055 1.683 -16.922 1 57.41 53 ALA B O 1
ATOM 3825 N N . HIS B 1 54 ? -14.914 2.625 -15.117 1 68.81 54 HIS B N 1
ATOM 3826 C CA . HIS B 1 54 ? -13.641 3.324 -14.945 1 68.81 54 HIS B CA 1
ATOM 3827 C C . HIS B 1 54 ? -12.578 2.406 -14.352 1 68.81 54 HIS B C 1
ATOM 3829 O O . HIS B 1 54 ? -11.398 2.504 -14.703 1 68.81 54 HIS B O 1
ATOM 3835 N N . THR B 1 55 ? -13 1.3 -13.727 1 78 55 THR B N 1
ATOM 3836 C CA . THR B 1 55 ? -12.023 0.396 -13.133 1 78 55 THR B CA 1
ATOM 3837 C C . THR B 1 55 ? -11.352 -0.454 -14.211 1 78 55 THR B C 1
ATOM 3839 O O . THR B 1 55 ? -10.133 -0.645 -14.18 1 78 55 THR B O 1
ATOM 3842 N N . LEU B 1 56 ? -12.156 -0.881 -15.18 1 79.75 56 LEU B N 1
ATOM 3843 C CA . LEU B 1 56 ? -11.602 -1.716 -16.234 1 79.75 56 LEU B CA 1
ATOM 3844 C C . LEU B 1 56 ? -10.742 -0.888 -17.188 1 79.75 56 LEU B C 1
ATOM 3846 O O . LEU B 1 56 ? -9.734 -1.375 -17.703 1 79.75 56 LEU B O 1
ATOM 3850 N N . THR B 1 57 ? -11.117 0.315 -17.359 1 81.94 57 THR B N 1
ATOM 3851 C CA . THR B 1 57 ? -10.336 1.196 -18.219 1 81.94 57 THR B CA 1
ATOM 3852 C C . THR B 1 57 ? -8.969 1.488 -17.594 1 81.94 57 THR B C 1
ATOM 3854 O O . THR B 1 57 ? -7.949 1.458 -18.281 1 81.94 57 THR B O 1
ATOM 3857 N N . VAL B 1 58 ? -9.031 1.7 -16.297 1 85.31 58 VAL B N 1
ATOM 3858 C CA . VAL B 1 58 ? -7.766 1.963 -15.609 1 85.31 58 VAL B CA 1
ATOM 3859 C C . VAL B 1 58 ? -6.875 0.725 -15.672 1 85.31 58 VAL B C 1
ATOM 3861 O O . VAL B 1 58 ? -5.668 0.831 -15.906 1 85.31 58 VAL B O 1
ATOM 3864 N N . LEU B 1 59 ? -7.473 -0.38 -15.523 1 84.19 59 LEU B N 1
ATOM 3865 C CA . LEU B 1 59 ? -6.719 -1.626 -15.602 1 84.19 59 LEU B CA 1
ATOM 3866 C C . LEU B 1 59 ? -6.137 -1.823 -17 1 84.19 59 LEU B C 1
ATOM 3868 O O . LEU B 1 59 ? -4.977 -2.219 -17.141 1 84.19 59 LEU B O 1
ATOM 3872 N N . PHE B 1 60 ? -6.898 -1.501 -18 1 85.19 60 PHE B N 1
ATOM 3873 C CA . PHE B 1 60 ? -6.461 -1.653 -19.375 1 85.19 60 PHE B CA 1
ATOM 3874 C C . PHE B 1 60 ? -5.312 -0.7 -19.703 1 85.19 60 PHE B C 1
ATOM 3876 O O . PHE B 1 60 ? -4.309 -1.103 -20.281 1 85.19 60 PHE B O 1
ATOM 3883 N N . ILE B 1 61 ? -5.434 0.496 -19.266 1 87.19 61 ILE B N 1
ATOM 3884 C CA . ILE B 1 61 ? -4.406 1.5 -19.516 1 87.19 61 ILE B CA 1
ATOM 3885 C C . ILE B 1 61 ? -3.119 1.114 -18.797 1 87.19 61 ILE B C 1
ATOM 3887 O O . ILE B 1 61 ? -2.027 1.222 -19.359 1 87.19 61 ILE B O 1
ATOM 3891 N N . LEU B 1 62 ? -3.309 0.678 -17.594 1 87 62 LEU B N 1
ATOM 3892 C CA . LEU B 1 62 ? -2.141 0.273 -16.812 1 87 62 LEU B CA 1
ATOM 3893 C C . LEU B 1 62 ? -1.444 -0.919 -17.453 1 87 62 LEU B C 1
ATOM 3895 O O . LEU B 1 62 ? -0.215 -0.955 -17.547 1 87 62 LEU B O 1
ATOM 3899 N N . THR B 1 63 ? -2.184 -1.854 -17.938 1 84 63 THR B N 1
ATOM 3900 C CA . THR B 1 63 ? -1.618 -3.035 -18.578 1 84 63 THR B CA 1
ATOM 3901 C C . THR B 1 63 ? -0.896 -2.654 -19.875 1 84 63 THR B C 1
ATOM 3903 O O . THR B 1 63 ? 0.193 -3.158 -20.156 1 84 63 THR B O 1
ATOM 3906 N N . CYS B 1 64 ? -1.46 -1.769 -20.609 1 86.44 64 CYS B N 1
ATOM 3907 C CA . CYS B 1 64 ? -0.838 -1.302 -21.844 1 86.44 64 CYS B CA 1
ATOM 3908 C C . CYS B 1 64 ? 0.449 -0.539 -21.547 1 86.44 64 CYS B C 1
ATOM 3910 O O . CYS B 1 64 ? 1.451 -0.715 -22.234 1 86.44 64 CYS B O 1
ATOM 3912 N N . ALA B 1 65 ? 0.398 0.256 -20.562 1 88.19 65 ALA B N 1
ATOM 3913 C CA . ALA B 1 65 ? 1.584 1.021 -20.188 1 88.19 65 ALA B CA 1
ATOM 3914 C C . ALA B 1 65 ? 2.711 0.098 -19.734 1 88.19 65 ALA B C 1
ATOM 3916 O O . ALA B 1 65 ? 3.861 0.266 -20.141 1 88.19 65 ALA B O 1
ATOM 3917 N N . LEU B 1 66 ? 2.342 -0.803 -18.906 1 84.81 66 LEU B N 1
ATOM 3918 C CA . LEU B 1 66 ? 3.35 -1.743 -18.438 1 84.81 66 LEU B CA 1
ATOM 3919 C C . LEU B 1 66 ? 3.852 -2.625 -19.578 1 84.81 66 LEU B C 1
ATOM 3921 O O . LEU B 1 66 ? 5.035 -2.963 -19.625 1 84.81 66 LEU B O 1
ATOM 3925 N N . GLY B 1 67 ? 2.963 -2.975 -20.5 1 83.69 67 GLY B N 1
ATOM 3926 C CA . GLY B 1 67 ? 3.371 -3.703 -21.688 1 83.69 67 GLY B CA 1
ATOM 3927 C C . GLY B 1 67 ? 4.348 -2.93 -22.547 1 83.69 67 GLY B C 1
ATOM 3928 O O . GLY B 1 67 ? 5.32 -3.496 -23.047 1 83.69 67 GLY B O 1
ATOM 3929 N N . TYR B 1 68 ? 4.082 -1.717 -22.625 1 84 68 TYR B N 1
ATOM 3930 C CA . TYR B 1 68 ? 4.969 -0.862 -23.406 1 84 68 TYR B CA 1
ATOM 3931 C C . TYR B 1 68 ? 6.352 -0.785 -22.781 1 84 68 TYR B C 1
ATOM 3933 O O . TYR B 1 68 ? 7.363 -0.919 -23.469 1 84 68 TYR B O 1
ATOM 3941 N N . VAL B 1 69 ? 6.414 -0.578 -21.516 1 81.88 69 VAL B N 1
ATOM 3942 C CA . VAL B 1 69 ? 7.688 -0.46 -20.812 1 81.88 69 VAL B CA 1
ATOM 3943 C C . VAL B 1 69 ? 8.453 -1.777 -20.906 1 81.88 69 VAL B C 1
ATOM 3945 O O . VAL B 1 69 ? 9.672 -1.78 -21.078 1 81.88 69 VAL B O 1
ATOM 3948 N N . THR B 1 70 ? 7.77 -2.846 -20.828 1 77.88 70 THR B N 1
ATOM 3949 C CA . THR B 1 70 ? 8.398 -4.16 -20.797 1 77.88 70 THR B CA 1
ATOM 3950 C C . THR B 1 70 ? 8.859 -4.57 -22.203 1 77.88 70 THR B C 1
ATOM 3952 O O . THR B 1 70 ? 9.953 -5.117 -22.359 1 77.88 70 THR B O 1
ATOM 3955 N N . LEU B 1 71 ? 8.062 -4.238 -23.172 1 78.19 71 LEU B N 1
ATOM 3956 C CA . LEU B 1 71 ? 8.328 -4.785 -24.5 1 78.19 71 LEU B CA 1
ATOM 3957 C C . LEU B 1 71 ? 9.125 -3.795 -25.344 1 78.19 71 LEU B C 1
ATOM 3959 O O . LEU B 1 71 ? 9.969 -4.195 -26.156 1 78.19 71 LEU B O 1
ATOM 3963 N N . LEU B 1 72 ? 8.891 -2.559 -25.125 1 80.12 72 LEU B N 1
ATOM 3964 C CA . LEU B 1 72 ? 9.445 -1.6 -26.078 1 80.12 72 LEU B CA 1
ATOM 3965 C C . LEU B 1 72 ? 10.578 -0.802 -25.438 1 80.12 72 LEU B C 1
ATOM 3967 O O . LEU B 1 72 ? 11.523 -0.414 -26.141 1 80.12 72 LEU B O 1
ATOM 3971 N N . GLU B 1 73 ? 10.531 -0.593 -24.234 1 81.19 73 GLU B N 1
ATOM 3972 C CA . GLU B 1 73 ? 11.562 0.228 -23.609 1 81.19 73 GLU B CA 1
ATOM 3973 C C . GLU B 1 73 ? 12.781 -0.611 -23.219 1 81.19 73 GLU B C 1
ATOM 3975 O O . GLU B 1 73 ? 12.633 -1.698 -22.656 1 81.19 73 GLU B O 1
ATOM 3980 N N . GLU B 1 74 ? 13.945 -0.175 -23.641 1 82.06 74 GLU B N 1
ATOM 3981 C CA . GLU B 1 74 ? 15.18 -0.826 -23.203 1 82.06 74 GLU B CA 1
ATOM 3982 C C . GLU B 1 74 ? 15.547 -0.431 -21.781 1 82.06 74 GLU B C 1
ATOM 3984 O O . GLU B 1 74 ? 15.383 0.727 -21.391 1 82.06 74 GLU B O 1
ATOM 3989 N N . THR B 1 75 ? 15.914 -1.38 -20.984 1 83.62 75 THR B N 1
ATOM 3990 C CA . THR B 1 75 ? 16.312 -1.119 -19.609 1 83.62 75 THR B CA 1
ATOM 3991 C C . THR B 1 75 ? 17.703 -0.521 -19.547 1 83.62 75 THR B C 1
ATOM 3993 O O . THR B 1 75 ? 18.672 -1.158 -19.953 1 83.62 75 THR B O 1
ATOM 3996 N N . PRO B 1 76 ? 17.781 0.654 -19.062 1 85.38 76 PRO B N 1
ATOM 3997 C CA . PRO B 1 76 ? 19.109 1.257 -18.922 1 85.38 76 PRO B CA 1
ATOM 3998 C C . PRO B 1 76 ? 20.016 0.481 -17.969 1 85.38 76 PRO B C 1
ATOM 4000 O O . PRO B 1 76 ? 19.516 -0.229 -17.094 1 85.38 76 PRO B O 1
ATOM 4003 N N . GLN B 1 77 ? 21.312 0.592 -18.234 1 87.38 77 GLN B N 1
ATOM 4004 C CA . GLN B 1 77 ? 22.281 -0.091 -17.391 1 87.38 77 GLN B CA 1
ATOM 4005 C C . GLN B 1 77 ? 22.688 0.781 -16.203 1 87.38 77 GLN B C 1
ATOM 4007 O O . GLN B 1 77 ? 23.875 1.047 -16 1 87.38 77 GLN B O 1
ATOM 4012 N N . ASP B 1 78 ? 21.719 1.493 -15.578 1 91.19 78 ASP B N 1
ATOM 4013 C CA . ASP B 1 78 ? 21.922 2.326 -14.391 1 91.19 78 ASP B CA 1
ATOM 4014 C C . ASP B 1 78 ? 21.031 1.854 -13.234 1 91.19 78 ASP B C 1
ATOM 4016 O O . ASP B 1 78 ? 19.828 2.096 -13.234 1 91.19 78 ASP B O 1
ATOM 4020 N N . THR B 1 79 ? 21.672 1.258 -12.328 1 90.31 79 THR B N 1
ATOM 4021 C CA . THR B 1 79 ? 20.969 0.646 -11.219 1 90.31 79 THR B CA 1
ATOM 4022 C C . THR B 1 79 ? 20.172 1.695 -10.438 1 90.31 79 THR B C 1
ATOM 4024 O O . THR B 1 79 ? 19.031 1.466 -10.062 1 90.31 79 THR B O 1
ATOM 4027 N N . ALA B 1 80 ? 20.828 2.842 -10.164 1 87.12 80 ALA B N 1
ATOM 4028 C CA . ALA B 1 80 ? 20.172 3.895 -9.391 1 87.12 80 ALA B CA 1
ATOM 4029 C C . ALA B 1 80 ? 18.938 4.43 -10.125 1 87.12 80 ALA B C 1
ATOM 4031 O O . ALA B 1 80 ? 17.891 4.641 -9.516 1 87.12 80 ALA B O 1
ATOM 4032 N N . TYR B 1 81 ? 19.156 4.656 -11.391 1 90.44 81 TYR B N 1
ATOM 4033 C CA . TYR B 1 81 ? 18.062 5.156 -12.211 1 90.44 81 TYR B CA 1
ATOM 4034 C C . TYR B 1 81 ? 16.922 4.141 -12.273 1 90.44 81 TYR B C 1
ATOM 4036 O O . TYR B 1 81 ? 15.75 4.5 -12.141 1 90.44 81 TYR B O 1
ATOM 4044 N N . ASN B 1 82 ? 17.188 2.873 -12.484 1 92.38 82 ASN B N 1
ATOM 4045 C CA . ASN B 1 82 ? 16.188 1.819 -12.555 1 92.38 82 ASN B CA 1
ATOM 4046 C C . ASN B 1 82 ? 15.461 1.651 -11.227 1 92.38 82 ASN B C 1
ATOM 4048 O O . ASN B 1 82 ? 14.258 1.386 -11.203 1 92.38 82 ASN B O 1
ATOM 4052 N N . THR B 1 83 ? 16.219 1.777 -10.164 1 90.81 83 THR B N 1
ATOM 4053 C CA . THR B 1 83 ? 15.609 1.692 -8.836 1 90.81 83 THR B CA 1
ATOM 4054 C C . THR B 1 83 ? 14.602 2.822 -8.633 1 90.81 83 THR B C 1
ATOM 4056 O O . THR B 1 83 ? 13.484 2.59 -8.156 1 90.81 83 THR B O 1
ATOM 4059 N N . LYS B 1 84 ? 14.945 4.02 -9.031 1 90.56 84 LYS B N 1
ATOM 4060 C CA . LYS B 1 84 ? 14.039 5.164 -8.922 1 90.56 84 LYS B CA 1
ATOM 4061 C C . LYS B 1 84 ? 12.789 4.961 -9.766 1 90.56 84 LYS B C 1
ATOM 4063 O O . LYS B 1 84 ? 11.672 5.188 -9.297 1 90.56 84 LYS B O 1
ATOM 4068 N N . ARG B 1 85 ? 13.016 4.543 -10.969 1 91.25 85 ARG B N 1
ATOM 4069 C CA . ARG B 1 85 ? 11.891 4.305 -11.867 1 91.25 85 ARG B CA 1
ATOM 4070 C C . ARG B 1 85 ? 10.969 3.215 -11.328 1 91.25 85 ARG B C 1
ATOM 4072 O O . ARG B 1 85 ? 9.75 3.316 -11.43 1 91.25 85 ARG B O 1
ATOM 4079 N N . GLY B 1 86 ? 11.609 2.156 -10.805 1 93.38 86 GLY B N 1
ATOM 4080 C CA . GLY B 1 86 ? 10.82 1.075 -10.234 1 93.38 86 GLY B CA 1
ATOM 4081 C C . GLY B 1 86 ? 9.977 1.514 -9.047 1 93.38 86 GLY B C 1
ATOM 4082 O O . GLY B 1 86 ? 8.812 1.121 -8.938 1 93.38 86 GLY B O 1
ATOM 4083 N N . ILE B 1 87 ? 10.531 2.338 -8.227 1 92.88 87 ILE B N 1
ATOM 4084 C CA . ILE B 1 87 ? 9.812 2.836 -7.059 1 92.88 87 ILE B CA 1
ATOM 4085 C C . ILE B 1 87 ? 8.656 3.73 -7.512 1 92.88 87 ILE B C 1
ATOM 4087 O O . ILE B 1 87 ? 7.527 3.586 -7.035 1 92.88 87 ILE B O 1
ATOM 4091 N N . VAL B 1 88 ? 8.898 4.609 -8.438 1 92.69 88 VAL B N 1
ATOM 4092 C CA . VAL B 1 88 ? 7.875 5.527 -8.938 1 92.69 88 VAL B CA 1
ATOM 4093 C C . VAL B 1 88 ? 6.754 4.734 -9.609 1 92.69 88 VAL B C 1
ATOM 4095 O O . VAL B 1 88 ? 5.57 5.02 -9.391 1 92.69 88 VAL B O 1
ATOM 4098 N N . ALA B 1 89 ? 7.164 3.75 -10.414 1 93.75 89 ALA B N 1
ATOM 4099 C CA . ALA B 1 89 ? 6.16 2.92 -11.07 1 93.75 89 ALA B CA 1
ATOM 4100 C C . ALA B 1 89 ? 5.312 2.164 -10.055 1 93.75 89 ALA B C 1
ATOM 4102 O O . ALA B 1 89 ? 4.094 2.066 -10.203 1 93.75 89 ALA B O 1
ATOM 4103 N N . SER B 1 90 ? 5.949 1.637 -9.016 1 95.12 90 SER B N 1
ATOM 4104 C CA . SER B 1 90 ? 5.223 0.924 -7.969 1 95.12 90 SER B CA 1
ATOM 4105 C C . SER B 1 90 ? 4.238 1.846 -7.254 1 95.12 90 SER B C 1
ATOM 4107 O O . SER B 1 90 ? 3.096 1.46 -6.996 1 95.12 90 SER B O 1
ATOM 4109 N N . ILE B 1 91 ? 4.641 3.025 -6.965 1 95.31 91 ILE B N 1
ATOM 4110 C CA . ILE B 1 91 ? 3.775 3.99 -6.293 1 95.31 91 ILE B CA 1
ATOM 4111 C C . ILE B 1 91 ? 2.607 4.359 -7.203 1 95.31 91 ILE B C 1
ATOM 4113 O O . ILE B 1 91 ? 1.46 4.426 -6.754 1 95.31 91 ILE B O 1
ATOM 4117 N N . LEU B 1 92 ? 2.881 4.562 -8.5 1 94 92 LEU B N 1
ATOM 4118 C CA . LEU B 1 92 ? 1.831 4.934 -9.445 1 94 92 LEU B CA 1
ATOM 4119 C C . LEU B 1 92 ? 0.8 3.818 -9.578 1 94 92 LEU B C 1
ATOM 4121 O O . LEU B 1 92 ? -0.405 4.082 -9.586 1 94 92 LEU B O 1
ATOM 4125 N N . VAL B 1 93 ? 1.254 2.646 -9.656 1 93.62 93 VAL B N 1
ATOM 4126 C CA . VAL B 1 93 ? 0.336 1.519 -9.758 1 93.62 93 VAL B CA 1
ATOM 4127 C C . VAL B 1 93 ? -0.464 1.377 -8.469 1 93.62 93 VAL B C 1
ATOM 4129 O O . VAL B 1 93 ? -1.667 1.107 -8.5 1 93.62 93 VAL B O 1
ATOM 4132 N N . PHE B 1 94 ? 0.221 1.544 -7.359 1 95.06 94 PHE B N 1
ATOM 4133 C CA . PHE B 1 94 ? -0.469 1.497 -6.074 1 95.06 94 PHE B CA 1
ATOM 4134 C C . PHE B 1 94 ? -1.564 2.555 -6.008 1 95.06 94 PHE B C 1
ATOM 4136 O O . PHE B 1 94 ? -2.678 2.275 -5.562 1 95.06 94 PHE B O 1
ATOM 4143 N N . LEU B 1 95 ? -1.24 3.721 -6.441 1 94.81 95 LEU B N 1
ATOM 4144 C CA . LEU B 1 95 ? -2.209 4.809 -6.426 1 94.81 95 LEU B CA 1
ATOM 4145 C C . LEU B 1 95 ? -3.383 4.504 -7.352 1 94.81 95 LEU B C 1
ATOM 4147 O O . LEU B 1 95 ? -4.539 4.746 -6.992 1 94.81 95 LEU B O 1
ATOM 4151 N N . CYS B 1 96 ? -3.129 3.994 -8.492 1 90.25 96 CYS B N 1
ATOM 4152 C CA . CYS B 1 96 ? -4.199 3.645 -9.414 1 90.25 96 CYS B CA 1
ATOM 4153 C C . CYS B 1 96 ? -5.094 2.557 -8.836 1 90.25 96 CYS B C 1
ATOM 4155 O O . CYS B 1 96 ? -6.32 2.65 -8.906 1 90.25 96 CYS B O 1
ATOM 4157 N N . PHE B 1 97 ? -4.496 1.589 -8.258 1 89.44 97 PHE B N 1
ATOM 4158 C CA . PHE B 1 97 ? -5.258 0.523 -7.621 1 89.44 97 PHE B CA 1
ATOM 4159 C C . PHE B 1 97 ? -6.074 1.065 -6.449 1 89.44 97 PHE B C 1
ATOM 4161 O O . PHE B 1 97 ? -7.266 0.777 -6.332 1 89.44 97 PHE B O 1
ATOM 4168 N N . GLY B 1 98 ? -5.426 1.84 -5.621 1 90.44 98 GLY B N 1
ATOM 4169 C CA . GLY B 1 98 ? -6.09 2.371 -4.441 1 90.44 98 GLY B CA 1
ATOM 4170 C C . GLY B 1 98 ? -7.258 3.277 -4.77 1 90.44 98 GLY B C 1
ATOM 4171 O O . GLY B 1 98 ? -8.312 3.201 -4.129 1 90.44 98 GLY B O 1
ATOM 4172 N N . VAL B 1 99 ? -7.109 4.082 -5.723 1 90.12 99 VAL B N 1
ATOM 4173 C CA . VAL B 1 99 ? -8.156 5.031 -6.078 1 90.12 99 VAL B CA 1
ATOM 4174 C C . VAL B 1 99 ? -9.383 4.281 -6.594 1 90.12 99 VAL B C 1
ATOM 4176 O O . VAL B 1 99 ? -10.516 4.719 -6.383 1 90.12 99 VAL B O 1
ATOM 4179 N N . THR B 1 100 ? -9.188 3.152 -7.148 1 85.94 100 THR B N 1
ATOM 4180 C CA . THR B 1 100 ? -10.305 2.41 -7.723 1 85.94 100 THR B CA 1
ATOM 4181 C C . THR B 1 100 ? -10.922 1.478 -6.688 1 85.94 100 THR B C 1
ATOM 4183 O O . THR B 1 100 ? -12.125 1.198 -6.734 1 85.94 100 THR B O 1
ATOM 4186 N N . GLN B 1 101 ? -10.094 1.028 -5.742 1 85.31 101 GLN B N 1
ATOM 4187 C CA . GLN B 1 101 ? -10.594 -0.069 -4.922 1 85.31 101 GLN B CA 1
ATOM 4188 C C . GLN B 1 101 ? -10.773 0.367 -3.471 1 85.31 101 GLN B C 1
ATOM 4190 O O . GLN B 1 101 ? -11.469 -0.293 -2.699 1 85.31 101 GLN B O 1
ATOM 4195 N N . ALA B 1 102 ? -10.227 1.44 -3.041 1 86.19 102 ALA B N 1
ATOM 4196 C CA . ALA B 1 102 ? -10.273 1.846 -1.639 1 86.19 102 ALA B CA 1
ATOM 4197 C C . ALA B 1 102 ? -11.695 2.213 -1.22 1 86.19 102 ALA B C 1
ATOM 4199 O O . ALA B 1 102 ? -12.531 2.525 -2.066 1 86.19 102 ALA B O 1
ATOM 4200 N N . LYS B 1 103 ? -11.93 2.098 0.039 1 84.06 103 LYS B N 1
ATOM 4201 C CA . LYS B 1 103 ? -13.227 2.469 0.608 1 84.06 103 LYS B CA 1
ATOM 4202 C C . LYS B 1 103 ? -13.453 3.977 0.521 1 84.06 103 LYS B C 1
ATOM 4204 O O . LYS B 1 103 ? -12.508 4.758 0.663 1 84.06 103 LYS B O 1
ATOM 4209 N N . ASP B 1 104 ? -14.703 4.336 0.403 1 81.88 104 ASP B N 1
ATOM 4210 C CA . ASP B 1 104 ? -15.039 5.758 0.356 1 81.88 104 ASP B CA 1
ATOM 4211 C C . ASP B 1 104 ? -14.953 6.387 1.743 1 81.88 104 ASP B C 1
ATOM 4213 O O . ASP B 1 104 ? -15.273 5.746 2.746 1 81.88 104 ASP B O 1
ATOM 4217 N N . GLY B 1 105 ? -14.461 7.574 1.756 1 77.5 105 GLY B N 1
ATOM 4218 C CA . GLY B 1 105 ? -14.445 8.359 2.982 1 77.5 105 GLY B CA 1
ATOM 4219 C C . GLY B 1 105 ? -15.734 9.125 3.215 1 77.5 105 GLY B C 1
ATOM 4220 O O . GLY B 1 105 ? -16.719 8.906 2.518 1 77.5 105 GLY B O 1
ATOM 4221 N N . PRO B 1 106 ? -15.711 9.938 4.188 1 78.19 106 PRO B N 1
ATOM 4222 C CA . PRO B 1 106 ? -16.906 10.688 4.551 1 78.19 106 PRO B CA 1
ATOM 4223 C C . PRO B 1 106 ? -17.25 11.781 3.539 1 78.19 106 PRO B C 1
ATOM 4225 O O . PRO B 1 106 ? -18.391 12.25 3.488 1 78.19 106 PRO B O 1
ATOM 4228 N N . PHE B 1 107 ? -16.219 12.18 2.785 1 76.94 107 PHE B N 1
ATOM 4229 C CA . PHE B 1 107 ? -16.453 13.242 1.81 1 76.94 107 PHE B CA 1
ATOM 4230 C C . PHE B 1 107 ? -16.766 12.656 0.438 1 76.94 107 PHE B C 1
ATOM 4232 O O . PHE B 1 107 ? -16.109 11.711 -0.005 1 76.94 107 PHE B O 1
ATOM 4239 N N . SER B 1 108 ? -17.766 13.125 -0.189 1 73.31 108 SER B N 1
ATOM 4240 C CA . SER B 1 108 ? -18.156 12.641 -1.508 1 73.31 108 SER B CA 1
ATOM 4241 C C . SER B 1 108 ? -17.906 13.688 -2.582 1 73.31 108 SER B C 1
ATOM 4243 O O . SER B 1 108 ? -17.797 13.359 -3.768 1 73.31 108 SER B O 1
ATOM 4245 N N . ARG B 1 109 ? -17.891 14.938 -2.201 1 73.94 109 ARG B N 1
ATOM 4246 C CA . ARG B 1 109 ? -17.562 16 -3.143 1 73.94 109 ARG B CA 1
ATOM 4247 C C . ARG B 1 109 ? -16.109 16.422 -3.021 1 73.94 109 ARG B C 1
ATOM 4249 O O . ARG B 1 109 ? -15.539 16.391 -1.928 1 73.94 109 ARG B O 1
ATOM 4256 N N . PRO B 1 110 ? -15.5 16.812 -4.031 1 72.81 110 PRO B N 1
ATOM 4257 C CA . PRO B 1 110 ? -16.047 16.906 -5.387 1 72.81 110 PRO B CA 1
ATOM 4258 C C . PRO B 1 110 ? -16.312 15.539 -6.016 1 72.81 110 PRO B C 1
ATOM 4260 O O . PRO B 1 110 ? -17.188 15.414 -6.879 1 72.81 110 PRO B O 1
ATOM 4263 N N . HIS B 1 111 ? -15.398 14.609 -5.777 1 79.56 111 HIS B N 1
ATOM 4264 C CA . HIS B 1 111 ? -15.547 13.227 -6.227 1 79.56 111 HIS B CA 1
ATOM 4265 C C . HIS B 1 111 ? -14.906 12.258 -5.242 1 79.56 111 HIS B C 1
ATOM 4267 O O . HIS B 1 111 ? -13.844 12.539 -4.684 1 79.56 111 HIS B O 1
ATOM 4273 N N . PRO B 1 112 ? -15.477 11.234 -5.051 1 82.81 112 PRO B N 1
ATOM 4274 C CA . PRO B 1 112 ? -14.906 10.273 -4.105 1 82.81 112 PRO B CA 1
ATOM 4275 C C . PRO B 1 112 ? -13.508 9.82 -4.492 1 82.81 112 PRO B C 1
ATOM 4277 O O . PRO B 1 112 ? -12.688 9.508 -3.623 1 82.81 112 PRO B O 1
ATOM 4280 N N . ALA B 1 113 ? -13.312 9.789 -5.789 1 86.69 113 ALA B N 1
ATOM 4281 C CA . ALA B 1 113 ? -11.992 9.375 -6.262 1 86.69 113 ALA B CA 1
ATOM 4282 C C . ALA B 1 113 ? -10.906 10.336 -5.766 1 86.69 113 ALA B C 1
ATOM 4284 O O . ALA B 1 113 ? -9.773 9.922 -5.516 1 86.69 113 ALA B O 1
ATOM 4285 N N . TYR B 1 114 ? -11.242 11.625 -5.641 1 88.25 114 TYR B N 1
ATOM 4286 C CA . TYR B 1 114 ? -10.312 12.641 -5.145 1 88.25 114 TYR B CA 1
ATOM 4287 C C . TYR B 1 114 ? -9.883 12.328 -3.717 1 88.25 114 TYR B C 1
ATOM 4289 O O . TYR B 1 114 ? -8.688 12.375 -3.4 1 88.25 114 TYR B O 1
ATOM 4297 N N . TRP B 1 115 ? -10.758 11.945 -2.902 1 89.06 115 TRP B N 1
ATOM 4298 C CA . TRP B 1 115 ? -10.469 11.68 -1.497 1 89.06 115 TRP B CA 1
ATOM 4299 C C . TRP B 1 115 ? -9.773 10.328 -1.331 1 89.06 115 TRP B C 1
ATOM 4301 O O . TRP B 1 115 ? -8.938 10.164 -0.442 1 89.06 115 TRP B O 1
ATOM 4311 N N . ARG B 1 116 ? -10.102 9.383 -2.186 1 91.69 116 ARG B N 1
ATOM 4312 C CA . ARG B 1 116 ? -9.375 8.117 -2.164 1 91.69 116 ARG B CA 1
ATOM 4313 C C . ARG B 1 116 ? -7.918 8.312 -2.561 1 91.69 116 ARG B C 1
ATOM 4315 O O . ARG B 1 116 ? -7.031 7.641 -2.027 1 91.69 116 ARG B O 1
ATOM 4322 N N . PHE B 1 117 ? -7.75 9.211 -3.541 1 93.31 117 PHE B N 1
ATOM 4323 C CA . PHE B 1 117 ? -6.391 9.531 -3.959 1 93.31 117 PHE B CA 1
ATOM 4324 C C . PHE B 1 117 ? -5.566 10.031 -2.779 1 93.31 117 PHE B C 1
ATOM 4326 O O . PHE B 1 117 ? -4.457 9.539 -2.541 1 93.31 117 PHE B O 1
ATOM 4333 N N . TRP B 1 118 ? -6.137 10.922 -2.029 1 92.5 118 TRP B N 1
ATOM 4334 C CA . TRP B 1 118 ? -5.406 11.492 -0.902 1 92.5 118 TRP B CA 1
ATOM 4335 C C . TRP B 1 118 ? -5.207 10.453 0.198 1 92.5 118 TRP B C 1
ATOM 4337 O O . TRP B 1 118 ? -4.191 10.469 0.899 1 92.5 118 TRP B O 1
ATOM 4347 N N . LEU B 1 119 ? -6.152 9.57 0.364 1 92.88 119 LEU B N 1
ATOM 4348 C CA . LEU B 1 119 ? -5.961 8.469 1.304 1 92.88 119 LEU B CA 1
ATOM 4349 C C . LEU B 1 119 ? -4.758 7.621 0.913 1 92.88 119 LEU B C 1
ATOM 4351 O O . LEU B 1 119 ? -3.914 7.305 1.757 1 92.88 119 LEU B O 1
ATOM 4355 N N . CYS B 1 120 ? -4.656 7.27 -0.338 1 94.06 120 CYS B N 1
ATOM 4356 C CA . CYS B 1 120 ? -3.553 6.449 -0.824 1 94.06 120 CYS B CA 1
ATOM 4357 C C . CYS B 1 120 ? -2.227 7.188 -0.702 1 94.06 120 CYS B C 1
ATOM 4359 O O . CYS B 1 120 ? -1.205 6.586 -0.362 1 94.06 120 CYS B O 1
ATOM 4361 N N . VAL B 1 121 ? -2.25 8.461 -0.976 1 94.94 121 VAL B N 1
ATOM 4362 C CA . VAL B 1 121 ? -1.046 9.273 -0.815 1 94.94 121 VAL B CA 1
ATOM 4363 C C . VAL B 1 121 ? -0.624 9.281 0.652 1 94.94 121 VAL B C 1
ATOM 4365 O O . VAL B 1 121 ? 0.569 9.242 0.961 1 94.94 121 VAL B O 1
ATOM 4368 N N . SER B 1 122 ? -1.578 9.375 1.49 1 94.5 122 SER B N 1
ATOM 4369 C CA . SER B 1 122 ? -1.275 9.352 2.918 1 94.5 122 SER B CA 1
ATOM 4370 C C . SER B 1 122 ? -0.611 8.047 3.326 1 94.5 122 SER B C 1
ATOM 4372 O O . SER B 1 122 ? 0.295 8.039 4.16 1 94.5 122 SER B O 1
ATOM 4374 N N . VAL B 1 123 ? -1.065 6.961 2.758 1 94.31 123 VAL B N 1
ATOM 4375 C CA . VAL B 1 123 ? -0.46 5.664 3.045 1 94.31 123 VAL B CA 1
ATOM 4376 C C . VAL B 1 123 ? 0.99 5.656 2.566 1 94.31 123 VAL B C 1
ATOM 4378 O O . VAL B 1 123 ? 1.892 5.254 3.307 1 94.31 123 VAL B O 1
ATOM 4381 N N . VAL B 1 124 ? 1.205 6.117 1.367 1 95.25 124 VAL B N 1
ATOM 4382 C CA . VAL B 1 124 ? 2.551 6.172 0.806 1 95.25 124 VAL B CA 1
ATOM 4383 C C . VAL B 1 124 ? 3.441 7.051 1.68 1 95.25 124 VAL B C 1
ATOM 4385 O O . VAL B 1 124 ? 4.586 6.695 1.969 1 95.25 124 VAL B O 1
ATOM 4388 N N . TYR B 1 125 ? 2.941 8.188 2.086 1 94.06 125 TYR B N 1
ATOM 4389 C CA . TYR B 1 125 ? 3.682 9.117 2.936 1 94.06 125 TYR B CA 1
ATOM 4390 C C . TYR B 1 125 ? 4.062 8.461 4.258 1 94.06 125 TYR B C 1
ATOM 4392 O O . TYR B 1 125 ? 5.203 8.57 4.707 1 94.06 125 TYR B O 1
ATOM 4400 N N . GLU B 1 126 ? 3.098 7.805 4.867 1 93.31 126 GLU B N 1
ATOM 4401 C CA . GLU B 1 126 ? 3.354 7.133 6.137 1 93.31 126 GLU B CA 1
ATOM 4402 C C . GLU B 1 126 ? 4.395 6.027 5.98 1 93.31 126 GLU B C 1
ATOM 4404 O O . GLU B 1 126 ? 5.25 5.848 6.852 1 93.31 126 GLU B O 1
ATOM 4409 N N . LEU B 1 127 ? 4.301 5.258 4.922 1 94.69 127 LEU B N 1
ATOM 4410 C CA . LEU B 1 127 ? 5.273 4.195 4.688 1 94.69 127 LEU B CA 1
ATOM 4411 C C . LEU B 1 127 ? 6.668 4.777 4.473 1 94.69 127 LEU B C 1
ATOM 4413 O O . LEU B 1 127 ? 7.664 4.188 4.902 1 94.69 127 LEU B O 1
ATOM 4417 N N . PHE B 1 128 ? 6.785 5.902 3.801 1 93.06 128 PHE B N 1
ATOM 4418 C CA . PHE B 1 128 ? 8.055 6.598 3.627 1 93.06 128 PHE B CA 1
ATOM 4419 C C . PHE B 1 128 ? 8.641 7.008 4.977 1 93.06 128 PHE B C 1
ATOM 4421 O O . PHE B 1 128 ? 9.828 6.82 5.227 1 93.06 128 PHE B O 1
ATOM 4428 N N . LEU B 1 129 ? 7.758 7.543 5.828 1 91.88 129 LEU B N 1
ATOM 4429 C CA . LEU B 1 129 ? 8.219 7.957 7.145 1 91.88 129 LEU B CA 1
ATOM 4430 C C . LEU B 1 129 ? 8.703 6.758 7.953 1 91.88 129 LEU B C 1
ATOM 4432 O O . LEU B 1 129 ? 9.711 6.848 8.664 1 91.88 129 LEU B O 1
ATOM 4436 N N . ILE B 1 130 ? 8.016 5.668 7.863 1 92.69 130 ILE B N 1
ATOM 4437 C CA . ILE B 1 130 ? 8.414 4.457 8.57 1 92.69 130 ILE B CA 1
ATOM 4438 C C . ILE B 1 130 ? 9.766 3.975 8.047 1 92.69 130 ILE B C 1
ATOM 4440 O O . ILE B 1 130 ? 10.641 3.592 8.828 1 92.69 130 ILE B O 1
ATOM 4444 N N . PHE B 1 131 ? 9.992 3.996 6.762 1 93.56 131 PHE B N 1
ATOM 4445 C CA . PHE B 1 131 ? 11.258 3.588 6.164 1 93.56 131 PHE B CA 1
ATOM 4446 C C . PHE B 1 131 ? 12.398 4.457 6.672 1 93.56 131 PHE B C 1
ATOM 4448 O O . PHE B 1 131 ? 13.445 3.941 7.078 1 93.56 131 PHE B O 1
ATOM 4455 N N . ILE B 1 132 ? 12.18 5.734 6.664 1 91.25 132 ILE B N 1
ATOM 4456 C CA . ILE B 1 132 ? 13.219 6.684 7.062 1 91.25 132 ILE B CA 1
ATOM 4457 C C . ILE B 1 132 ? 13.531 6.512 8.547 1 91.25 132 ILE B C 1
ATOM 4459 O O . ILE B 1 132 ? 14.672 6.688 8.977 1 91.25 132 ILE B O 1
ATOM 4463 N N . LEU B 1 133 ? 12.578 6.16 9.328 1 90.12 133 LEU B N 1
ATOM 4464 C CA . LEU B 1 133 ? 12.75 5.957 10.766 1 90.12 133 LEU B CA 1
ATOM 4465 C C . LEU B 1 133 ? 13.82 4.902 11.039 1 90.12 133 LEU B C 1
ATOM 4467 O O . LEU B 1 133 ? 14.5 4.961 12.062 1 90.12 133 LEU B O 1
ATOM 4471 N N . PHE B 1 134 ? 14.016 3.984 10.148 1 91.31 134 PHE B N 1
ATOM 4472 C CA . PHE B 1 134 ? 14.953 2.889 10.359 1 91.31 134 PHE B CA 1
ATOM 4473 C C . PHE B 1 134 ? 16.312 3.211 9.75 1 91.31 134 PHE B C 1
ATOM 4475 O O . PHE B 1 134 ? 17.25 2.432 9.883 1 91.31 134 PHE B O 1
ATOM 4482 N N . GLN B 1 135 ? 16.406 4.316 9.039 1 92.12 135 GLN B N 1
ATOM 4483 C CA . GLN B 1 135 ? 17.672 4.73 8.438 1 92.12 135 GLN B CA 1
ATOM 4484 C C . GLN B 1 135 ? 18.469 5.617 9.391 1 92.12 135 GLN B C 1
ATOM 4486 O O . GLN B 1 135 ? 17.906 6.23 10.297 1 92.12 135 GLN B O 1
ATOM 4491 N N . THR B 1 136 ? 19.734 5.594 9.234 1 92.69 136 THR B N 1
ATOM 4492 C CA . THR B 1 136 ? 20.531 6.609 9.906 1 92.69 136 THR B CA 1
ATOM 4493 C C . THR B 1 136 ? 20.203 8 9.375 1 92.69 136 THR B C 1
ATOM 4495 O O . THR B 1 136 ? 19.672 8.141 8.266 1 92.69 136 THR B O 1
ATOM 4498 N N . VAL B 1 137 ? 20.438 9.016 10.18 1 91.62 137 VAL B N 1
ATOM 4499 C CA . VAL B 1 137 ? 20.156 10.391 9.789 1 91.62 137 VAL B CA 1
ATOM 4500 C C . VAL B 1 137 ? 20.891 10.719 8.484 1 91.62 137 VAL B C 1
ATOM 4502 O O . VAL B 1 137 ? 20.312 11.32 7.578 1 91.62 137 VAL B O 1
ATOM 4505 N N . GLN B 1 138 ? 22.109 10.273 8.367 1 92.81 138 GLN B N 1
ATOM 4506 C CA . GLN B 1 138 ? 22.906 10.547 7.172 1 92.81 138 GLN B CA 1
ATOM 4507 C C . GLN B 1 138 ? 22.328 9.852 5.949 1 92.81 138 GLN B C 1
ATOM 4509 O O . GLN B 1 138 ? 22.203 10.453 4.879 1 92.81 138 GLN B O 1
ATOM 4514 N N . ASP B 1 139 ? 21.922 8.602 6.156 1 93 139 ASP B N 1
ATOM 4515 C CA . ASP B 1 139 ? 21.312 7.879 5.047 1 93 139 ASP B CA 1
ATOM 4516 C C . ASP B 1 139 ? 19.984 8.508 4.645 1 93 139 ASP B C 1
ATOM 4518 O O . ASP B 1 139 ? 19.641 8.555 3.459 1 93 139 ASP B O 1
ATOM 4522 N N . GLY B 1 140 ? 19.297 8.953 5.688 1 93.12 140 GLY B N 1
ATOM 4523 C CA . GLY B 1 140 ? 18.062 9.648 5.391 1 93.12 140 GLY B CA 1
ATOM 4524 C C . GLY B 1 140 ? 18.25 10.914 4.578 1 93.12 140 GLY B C 1
ATOM 4525 O O . GLY B 1 140 ? 17.5 11.18 3.641 1 93.12 140 GLY B O 1
ATOM 4526 N N . ARG B 1 141 ? 19.203 11.648 4.895 1 93.88 141 ARG B N 1
ATOM 4527 C CA . ARG B 1 141 ? 19.531 12.875 4.18 1 93.88 141 ARG B CA 1
ATOM 4528 C C . ARG B 1 141 ? 19.969 12.578 2.75 1 93.88 141 ARG B C 1
ATOM 4530 O O . ARG B 1 141 ? 19.578 13.273 1.813 1 93.88 141 ARG B O 1
ATOM 4537 N N . GLN B 1 142 ? 20.688 11.5 2.58 1 90.62 142 GLN B N 1
ATOM 4538 C CA . GLN B 1 142 ? 21.156 11.125 1.249 1 90.62 142 GLN B CA 1
ATOM 4539 C C . GLN B 1 142 ? 20.016 10.578 0.401 1 90.62 142 GLN B C 1
ATOM 4541 O O . GLN B 1 142 ? 19.984 10.766 -0.816 1 90.62 142 GLN B O 1
ATOM 4546 N N . PHE B 1 143 ? 19.141 9.922 1.072 1 89.69 143 PHE B N 1
ATOM 4547 C CA . PHE B 1 143 ? 17.969 9.406 0.371 1 89.69 143 PHE B CA 1
ATOM 4548 C C . PHE B 1 143 ? 17.188 10.547 -0.282 1 89.69 143 PHE B C 1
ATOM 4550 O O . PHE B 1 143 ? 16.609 10.367 -1.362 1 89.69 143 PHE B O 1
ATOM 4557 N N . MET B 1 144 ? 17.172 11.734 0.318 1 91.88 144 MET B N 1
ATOM 4558 C CA . MET B 1 144 ? 16.438 12.883 -0.216 1 91.88 144 MET B CA 1
ATOM 4559 C C . MET B 1 144 ? 17.016 13.32 -1.554 1 91.88 144 MET B C 1
ATOM 4561 O O . MET B 1 144 ? 16.312 13.914 -2.377 1 91.88 144 MET B O 1
ATOM 4565 N N . LYS B 1 145 ? 18.234 12.977 -1.827 1 90.06 145 LYS B N 1
ATOM 4566 C CA . LYS B 1 145 ? 18.891 13.336 -3.084 1 90.06 145 LYS B CA 1
ATOM 4567 C C . LYS B 1 145 ? 18.25 12.594 -4.262 1 90.06 145 LYS B C 1
ATOM 4569 O O . LYS B 1 145 ? 18.359 13.039 -5.406 1 90.06 145 LYS B O 1
ATOM 4574 N N . TYR B 1 146 ? 17.609 11.438 -3.932 1 85.38 146 TYR B N 1
ATOM 4575 C CA . TYR B 1 146 ? 16.922 10.68 -4.977 1 85.38 146 TYR B CA 1
ATOM 4576 C C . TYR B 1 146 ? 15.672 11.406 -5.441 1 85.38 146 TYR B C 1
ATOM 4578 O O . TYR B 1 146 ? 15.203 11.203 -6.566 1 85.38 146 TYR B O 1
ATOM 4586 N N . ILE B 1 147 ? 15.156 12.242 -4.59 1 87.62 147 ILE B N 1
ATOM 4587 C CA . ILE B 1 147 ? 13.992 13.039 -4.953 1 87.62 147 ILE B CA 1
ATOM 4588 C C . ILE B 1 147 ? 14.438 14.32 -5.652 1 87.62 147 ILE B C 1
ATOM 4590 O O . ILE B 1 147 ? 13.945 14.656 -6.73 1 87.62 147 ILE B O 1
ATOM 4594 N N . ASP B 1 148 ? 15.383 14.992 -5.133 1 90.94 148 ASP B N 1
ATOM 4595 C CA . ASP B 1 148 ? 16.016 16.203 -5.656 1 90.94 148 ASP B CA 1
ATOM 4596 C C . ASP B 1 148 ? 17.5 16.234 -5.332 1 90.94 148 ASP B C 1
ATOM 4598 O O . ASP B 1 148 ? 17.891 16.219 -4.16 1 90.94 148 ASP B O 1
ATOM 4602 N N . PRO B 1 149 ? 18.312 16.234 -6.348 1 90.25 149 PRO B N 1
ATOM 4603 C CA . PRO B 1 149 ? 19.75 16.156 -6.137 1 90.25 149 PRO B CA 1
ATOM 4604 C C . PRO B 1 149 ? 20.297 17.344 -5.34 1 90.25 149 PRO B C 1
ATOM 4606 O O . PRO B 1 149 ? 21.406 17.281 -4.816 1 90.25 149 PRO B O 1
ATOM 4609 N N . HIS B 1 150 ? 19.547 18.391 -5.207 1 91.31 150 HIS B N 1
ATOM 4610 C CA . HIS B 1 150 ? 20.016 19.578 -4.492 1 91.31 150 HIS B CA 1
ATOM 4611 C C . HIS B 1 150 ? 19.766 19.438 -2.992 1 91.31 150 HIS B C 1
ATOM 4613 O O . HIS B 1 150 ? 20.219 20.281 -2.209 1 91.31 150 HIS B O 1
ATOM 4619 N N . LEU B 1 151 ? 19.141 18.406 -2.629 1 93.44 151 LEU B N 1
ATOM 4620 C CA . LEU B 1 151 ? 18.875 18.172 -1.214 1 93.44 151 LEU B CA 1
ATOM 4621 C C . LEU B 1 151 ? 20 17.359 -0.571 1 93.44 151 LEU B C 1
ATOM 4623 O O . LEU B 1 151 ? 21 17.062 -1.222 1 93.44 151 LEU B O 1
ATOM 4627 N N . GLY B 1 152 ? 20.031 17.172 0.716 1 91.06 152 GLY B N 1
ATOM 4628 C CA . GLY B 1 152 ? 21.031 16.391 1.412 1 91.06 152 GLY B CA 1
ATOM 4629 C C . GLY B 1 152 ? 22.266 17.188 1.766 1 91.06 152 GLY B C 1
ATOM 4630 O O . GLY B 1 152 ? 23.344 16.625 1.991 1 91.06 152 GLY B O 1
ATOM 4631 N N . VAL B 1 153 ? 22.156 18.453 1.685 1 92.12 153 VAL B N 1
ATOM 4632 C CA . VAL B 1 153 ? 23.234 19.344 2.066 1 92.12 153 VAL B CA 1
ATOM 4633 C C . VAL B 1 153 ? 22.844 20.156 3.303 1 92.12 153 VAL B C 1
ATOM 4635 O O . VAL B 1 153 ? 21.672 20.516 3.463 1 92.12 153 VAL B O 1
ATOM 4638 N N . PRO B 1 154 ? 23.844 20.344 4.18 1 91.12 154 PRO B N 1
ATOM 4639 C CA . PRO B 1 154 ? 23.531 21.094 5.398 1 91.12 154 PRO B CA 1
ATOM 4640 C C . PRO B 1 154 ? 22.984 22.484 5.113 1 91.12 154 PRO B C 1
ATOM 4642 O O . PRO B 1 154 ? 23.438 23.141 4.172 1 91.12 154 PRO B O 1
ATOM 4645 N N . LEU B 1 155 ? 22.047 22.891 5.863 1 87.31 155 LEU B N 1
ATOM 4646 C CA . LEU B 1 155 ? 21.422 24.203 5.703 1 87.31 155 LEU B CA 1
ATOM 4647 C C . LEU B 1 155 ? 22.266 25.281 6.371 1 87.31 155 LEU B C 1
ATOM 4649 O O . LEU B 1 155 ? 22.922 25.031 7.379 1 87.31 155 LEU B O 1
ATOM 4653 N N . PRO B 1 156 ? 22.203 26.406 5.711 1 82.44 156 PRO B N 1
ATOM 4654 C CA . PRO B 1 156 ? 22.938 27.5 6.332 1 82.44 156 PRO B CA 1
ATOM 4655 C C . PRO B 1 156 ? 22.375 27.891 7.699 1 82.44 156 PRO B C 1
ATOM 4657 O O . PRO B 1 156 ? 21.172 27.797 7.926 1 82.44 156 PRO B O 1
ATOM 4660 N N . GLU B 1 157 ? 23.266 28.156 8.633 1 75.44 157 GLU B N 1
ATOM 4661 C CA . GLU B 1 157 ? 22.859 28.547 9.969 1 75.44 157 GLU B CA 1
ATOM 4662 C C . GLU B 1 157 ? 22.266 29.953 9.969 1 75.44 157 GLU B C 1
ATOM 4664 O O . GLU B 1 157 ? 22.844 30.875 9.367 1 75.44 157 GLU B O 1
ATOM 4669 N N . ARG B 1 158 ? 21.031 30.031 10.32 1 74.25 158 ARG B N 1
ATOM 4670 C CA . ARG B 1 158 ? 20.375 31.328 10.445 1 74.25 158 ARG B CA 1
ATOM 4671 C C . ARG B 1 158 ? 20.125 31.672 11.906 1 74.25 158 ARG B C 1
ATOM 4673 O O . ARG B 1 158 ? 19.781 30.797 12.711 1 74.25 158 ARG B O 1
ATOM 4680 N N . ASP B 1 159 ? 20.5 32.906 12.25 1 71.62 159 ASP B N 1
ATOM 4681 C CA . ASP B 1 159 ? 20.203 33.406 13.594 1 71.62 159 ASP B CA 1
ATOM 4682 C C . ASP B 1 159 ? 18.797 34 13.648 1 71.62 159 ASP B C 1
ATOM 4684 O O . ASP B 1 159 ? 18.547 35.062 13.078 1 71.62 159 ASP B O 1
ATOM 4688 N N . TYR B 1 160 ? 17.859 33.406 14.266 1 71.81 160 TYR B N 1
ATOM 4689 C CA . TYR B 1 160 ? 16.469 33.844 14.289 1 71.81 160 TYR B CA 1
ATOM 4690 C C . TYR B 1 160 ? 16.203 34.781 15.453 1 71.81 160 TYR B C 1
ATOM 4692 O O . TYR B 1 160 ? 15.305 35.625 15.391 1 71.81 160 TYR B O 1
ATOM 4700 N N . GLY B 1 161 ? 17 34.719 16.516 1 71.5 161 GLY B N 1
ATOM 4701 C CA . GLY B 1 161 ? 16.719 35.5 17.703 1 71.5 161 GLY B CA 1
ATOM 4702 C C . GLY B 1 161 ? 17.922 36.312 18.203 1 71.5 161 GLY B C 1
ATOM 4703 O O . GLY B 1 161 ? 18.078 36.5 19.406 1 71.5 161 GLY B O 1
ATOM 4704 N N . GLY B 1 162 ? 18.797 36.688 17.328 1 78.81 162 GLY B N 1
ATOM 4705 C CA . GLY B 1 162 ? 19.953 37.438 17.75 1 78.81 162 GLY B CA 1
ATOM 4706 C C . GLY B 1 162 ? 19.625 38.844 18.234 1 78.81 162 GLY B C 1
ATOM 4707 O O . GLY B 1 162 ? 19.672 39.125 19.438 1 78.81 162 GLY B O 1
ATOM 4708 N N . ASN B 1 163 ? 19.375 39.719 17.422 1 84.12 163 ASN B N 1
ATOM 4709 C CA . ASN B 1 163 ? 18.953 41.094 17.75 1 84.12 163 ASN B CA 1
ATOM 4710 C C . ASN B 1 163 ? 17.438 41.25 17.703 1 84.12 163 ASN B C 1
ATOM 4712 O O . ASN B 1 163 ? 16.844 41.188 16.625 1 84.12 163 ASN B O 1
ATOM 4716 N N . CYS B 1 164 ? 16.875 41.375 18.953 1 89.81 164 CYS B N 1
ATOM 4717 C CA . CYS B 1 164 ? 15.414 41.406 19.016 1 89.81 164 CYS B CA 1
ATOM 4718 C C . CYS B 1 164 ? 14.914 42.812 19.281 1 89.81 164 CYS B C 1
ATOM 4720 O O . CYS B 1 164 ? 13.797 43 19.781 1 89.81 164 CYS B O 1
ATOM 4722 N N . LEU B 1 165 ? 15.805 43.75 18.938 1 89.88 165 LEU B N 1
ATOM 4723 C CA . LEU B 1 165 ? 15.375 45.156 19.109 1 89.88 165 LEU B CA 1
ATOM 4724 C C . LEU B 1 165 ? 14.445 45.562 17.984 1 89.88 165 LEU B C 1
ATOM 4726 O O . LEU B 1 165 ? 14.773 45.438 16.797 1 89.88 165 LEU B O 1
ATOM 4730 N N . VAL B 1 166 ? 13.32 46.062 18.344 1 88.62 166 VAL B N 1
ATOM 4731 C CA . VAL B 1 166 ? 12.367 46.531 17.344 1 88.62 166 VAL B CA 1
ATOM 4732 C C . VAL B 1 166 ? 12.938 47.75 16.625 1 88.62 166 VAL B C 1
ATOM 4734 O O . VAL B 1 166 ? 12.945 47.812 15.398 1 88.62 166 VAL B O 1
ATOM 4737 N N . TYR B 1 167 ? 13.32 48.719 17.438 1 90.75 167 TYR B N 1
ATOM 4738 C CA . TYR B 1 167 ? 14.094 49.844 16.969 1 90.75 167 TYR B CA 1
ATOM 4739 C C . TYR B 1 167 ? 15.562 49.719 17.344 1 90.75 167 TYR B C 1
ATOM 4741 O O . TYR B 1 167 ? 15.898 49.719 18.531 1 90.75 167 TYR B O 1
ATOM 4749 N N . ASP B 1 168 ? 16.438 49.531 16.344 1 89.81 168 ASP B N 1
ATOM 4750 C CA . ASP B 1 168 ? 17.859 49.375 16.578 1 89.81 168 ASP B CA 1
ATOM 4751 C C . ASP B 1 168 ? 18.609 50.688 16.391 1 89.81 168 ASP B C 1
ATOM 4753 O O . ASP B 1 168 ? 18.922 51.062 15.25 1 89.81 168 ASP B O 1
ATOM 4757 N N . PRO B 1 169 ? 18.906 51.344 17.438 1 89.31 169 PRO B N 1
ATOM 4758 C CA . PRO B 1 169 ? 19.625 52.594 17.297 1 89.31 169 PRO B CA 1
ATOM 4759 C C . PRO B 1 169 ? 21.031 52.438 16.703 1 89.31 169 PRO B C 1
ATOM 4761 O O . PRO B 1 169 ? 21.609 53.375 16.172 1 89.31 169 PRO B O 1
ATOM 4764 N N . GLY B 1 170 ? 21.516 51.281 16.797 1 88.44 170 GLY B N 1
ATOM 4765 C CA . GLY B 1 170 ? 22.844 51 16.297 1 88.44 170 GLY B CA 1
ATOM 4766 C C . GLY B 1 170 ? 22.906 50.906 14.781 1 88.44 170 GLY B C 1
ATOM 4767 O O . GLY B 1 170 ? 23.969 51.031 14.188 1 88.44 170 GLY B O 1
ATOM 4768 N N . ASN B 1 171 ? 21.812 50.625 14.211 1 87.12 171 ASN B N 1
ATOM 4769 C CA . ASN B 1 171 ? 21.703 50.625 12.758 1 87.12 171 ASN B CA 1
ATOM 4770 C C . ASN B 1 171 ? 21.062 51.875 12.227 1 87.12 171 ASN B C 1
ATOM 4772 O O . ASN B 1 171 ? 19.844 51.938 12.078 1 87.12 171 ASN B O 1
ATOM 4776 N N . GLY B 1 172 ? 21.812 52.875 11.922 1 84.81 172 GLY B N 1
ATOM 4777 C CA . GLY B 1 172 ? 21.328 54.188 11.516 1 84.81 172 GLY B CA 1
ATOM 4778 C C . GLY B 1 172 ? 20.625 54.156 10.164 1 84.81 172 GLY B C 1
ATOM 4779 O O . GLY B 1 172 ? 19.75 54.969 9.906 1 84.81 172 GLY B O 1
ATOM 4780 N N . THR B 1 173 ? 20.969 53.25 9.312 1 91.12 173 THR B N 1
ATOM 4781 C CA . THR B 1 173 ? 20.422 53.219 7.969 1 91.12 173 THR B CA 1
ATOM 4782 C C . THR B 1 173 ? 19.047 52.531 7.961 1 91.12 173 THR B C 1
ATOM 4784 O O . THR B 1 173 ? 18.156 52.938 7.207 1 91.12 173 THR B O 1
ATOM 4787 N N . ASP B 1 174 ? 18.938 51.469 8.734 1 90 174 ASP B N 1
ATOM 4788 C CA . ASP B 1 174 ? 17.672 50.75 8.805 1 90 174 ASP B CA 1
ATOM 4789 C C . ASP B 1 174 ? 17.359 50.312 10.234 1 90 174 ASP B C 1
ATOM 4791 O O . ASP B 1 174 ? 17.531 49.156 10.586 1 90 174 ASP B O 1
ATOM 4795 N N . PRO B 1 175 ? 16.797 51.25 10.969 1 90.44 175 PRO B N 1
ATOM 4796 C CA . PRO B 1 175 ? 16.578 51 12.391 1 90.44 175 PRO B CA 1
ATOM 4797 C C . PRO B 1 175 ? 15.523 49.906 12.625 1 90.44 175 PRO B C 1
ATOM 4799 O O . PRO B 1 175 ? 15.477 49.312 13.703 1 90.44 175 PRO B O 1
ATOM 4802 N N . PHE B 1 176 ? 14.609 49.656 11.664 1 91 176 PHE B N 1
ATOM 4803 C CA . PHE B 1 176 ? 13.57 48.656 11.828 1 91 176 PHE B CA 1
ATOM 4804 C C . PHE B 1 176 ? 13.906 47.375 11.047 1 91 176 PHE B C 1
ATOM 4806 O O . PHE B 1 176 ? 13.008 46.656 10.617 1 91 176 PHE B O 1
ATOM 4813 N N . HIS B 1 177 ? 15.141 47.094 10.844 1 88.06 177 HIS B N 1
ATOM 4814 C CA . HIS B 1 177 ? 15.586 45.969 10.008 1 88.06 177 HIS B CA 1
ATOM 4815 C C . HIS B 1 177 ? 15.125 44.625 10.562 1 88.06 177 HIS B C 1
ATOM 4817 O O . HIS B 1 177 ? 14.836 43.719 9.805 1 88.06 177 HIS B O 1
ATOM 4823 N N . ASN B 1 178 ? 14.977 44.5 11.875 1 87.06 178 ASN B N 1
ATOM 4824 C CA . ASN B 1 178 ? 14.555 43.25 12.492 1 87.06 178 ASN B CA 1
ATOM 4825 C C . ASN B 1 178 ? 13.109 42.906 12.133 1 87.06 178 ASN B C 1
ATOM 4827 O O . ASN B 1 178 ? 12.766 41.719 11.977 1 87.06 178 ASN B O 1
ATOM 4831 N N . ILE B 1 179 ? 12.312 43.875 11.961 1 84.75 179 ILE B N 1
ATOM 4832 C CA . ILE B 1 179 ? 10.914 43.656 11.602 1 84.75 179 ILE B CA 1
ATOM 4833 C C . ILE B 1 179 ? 10.805 43.344 10.117 1 84.75 179 ILE B C 1
ATOM 4835 O O . ILE B 1 179 ? 10.07 42.406 9.727 1 84.75 179 ILE B O 1
ATOM 4839 N N . TRP B 1 180 ? 11.531 44.031 9.328 1 85.56 180 TRP B N 1
ATOM 4840 C CA . TRP B 1 180 ? 11.5 43.844 7.887 1 85.56 180 TRP B CA 1
ATOM 4841 C C . TRP B 1 180 ? 12.016 42.438 7.523 1 85.56 180 TRP B C 1
ATOM 4843 O O . TRP B 1 180 ? 11.523 41.812 6.574 1 85.56 180 TRP B O 1
ATOM 4853 N N . ASP B 1 181 ? 12.938 42.031 8.266 1 81.31 181 ASP B N 1
ATOM 4854 C CA . ASP B 1 181 ? 13.523 40.719 8 1 81.31 181 ASP B CA 1
ATOM 4855 C C . ASP B 1 181 ? 12.508 39.625 8.258 1 81.31 181 ASP B C 1
ATOM 4857 O O . ASP B 1 181 ? 12.609 38.531 7.68 1 81.31 181 ASP B O 1
ATOM 4861 N N . LYS B 1 182 ? 11.578 39.906 9.086 1 83.5 182 LYS B N 1
ATOM 4862 C CA . LYS B 1 182 ? 10.586 38.906 9.422 1 83.5 182 LYS B CA 1
ATOM 4863 C C . LYS B 1 182 ? 9.398 38.938 8.469 1 83.5 182 LYS B C 1
ATOM 4865 O O . LYS B 1 182 ? 8.625 38 8.383 1 83.5 182 LYS B O 1
ATOM 4870 N N . LEU B 1 183 ? 9.203 40 7.801 1 82.94 183 LEU B N 1
ATOM 4871 C CA . LEU B 1 183 ? 8.109 40.156 6.844 1 82.94 183 LEU B CA 1
ATOM 4872 C C . LEU B 1 183 ? 8.445 39.438 5.531 1 82.94 183 LEU B C 1
ATOM 4874 O O . LEU B 1 183 ? 8.562 40.094 4.492 1 82.94 183 LEU B O 1
ATOM 4878 N N . ASP B 1 184 ? 8.805 38.25 5.574 1 80.44 184 ASP B N 1
ATOM 4879 C CA . ASP B 1 184 ? 9.133 37.438 4.41 1 80.44 184 ASP B CA 1
ATOM 4880 C C . ASP B 1 184 ? 8.062 36.375 4.156 1 80.44 184 ASP B C 1
ATOM 4882 O O . ASP B 1 184 ? 6.895 36.562 4.492 1 80.44 184 ASP B O 1
ATOM 4886 N N . GLY B 1 185 ? 8.406 35.344 3.457 1 77.75 185 GLY B N 1
ATOM 4887 C CA . GLY B 1 185 ? 7.488 34.281 3.078 1 77.75 185 GLY B CA 1
ATOM 4888 C C . GLY B 1 185 ? 6.844 33.594 4.27 1 77.75 185 GLY B C 1
ATOM 4889 O O . GLY B 1 185 ? 5.816 32.938 4.129 1 77.75 185 GLY B O 1
ATOM 4890 N N . PHE B 1 186 ? 7.312 33.969 5.422 1 79.94 186 PHE B N 1
ATOM 4891 C CA . PHE B 1 186 ? 6.809 33.344 6.648 1 79.94 186 PHE B CA 1
ATOM 4892 C C . PHE B 1 186 ? 5.43 33.906 6.996 1 79.94 186 PHE B C 1
ATOM 4894 O O . PHE B 1 186 ? 4.566 33.156 7.484 1 79.94 186 PHE B O 1
ATOM 4901 N N . VAL B 1 187 ? 5.234 35.188 6.723 1 88.38 187 VAL B N 1
ATOM 4902 C CA . VAL B 1 187 ? 3.99 35.844 7.094 1 88.38 187 VAL B CA 1
ATOM 4903 C C . VAL B 1 187 ? 2.824 35.25 6.316 1 88.38 187 VAL B C 1
ATOM 4905 O O . VAL B 1 187 ? 1.853 34.781 6.91 1 88.38 187 VAL B O 1
ATOM 4908 N N . PRO B 1 188 ? 2.936 35.188 5 1 88 188 PRO B N 1
ATOM 4909 C CA . PRO B 1 188 ? 1.831 34.531 4.285 1 88 188 PRO B CA 1
ATOM 4910 C C . PRO B 1 188 ? 1.679 33.062 4.637 1 88 188 PRO B C 1
ATOM 4912 O O . PRO B 1 188 ? 0.563 32.531 4.645 1 88 188 PRO B O 1
ATOM 4915 N N . ALA B 1 189 ? 2.717 32.438 4.938 1 86.31 189 ALA B N 1
ATOM 4916 C CA . ALA B 1 189 ? 2.637 31.031 5.305 1 86.31 189 ALA B CA 1
ATOM 4917 C C . ALA B 1 189 ? 1.84 30.844 6.594 1 86.31 189 ALA B C 1
ATOM 4919 O O . ALA B 1 189 ? 1.016 29.938 6.691 1 86.31 189 ALA B O 1
ATOM 4920 N N . HIS B 1 190 ? 2.088 31.734 7.578 1 89.88 190 HIS B N 1
ATOM 4921 C CA . HIS B 1 190 ? 1.35 31.672 8.836 1 89.88 190 HIS B CA 1
ATOM 4922 C C . HIS B 1 190 ? -0.121 32.031 8.625 1 89.88 190 HIS B C 1
ATOM 4924 O O . HIS B 1 190 ? -1.005 31.328 9.141 1 89.88 190 HIS B O 1
ATOM 4930 N N . PHE B 1 191 ? -0.294 33.062 7.859 1 93.81 191 PHE B N 1
ATOM 4931 C CA . PHE B 1 191 ? -1.661 33.531 7.629 1 93.81 191 PHE B CA 1
ATOM 4932 C C . PHE B 1 191 ? -2.475 32.438 6.918 1 93.81 191 PHE B C 1
ATOM 4934 O O . PHE B 1 191 ? -3.523 32.031 7.41 1 93.81 191 PHE B O 1
ATOM 4941 N N . PHE B 1 192 ? -2.023 31.984 5.809 1 90.88 192 PHE B N 1
ATOM 4942 C CA . PHE B 1 192 ? -2.762 31 5.027 1 90.88 192 PHE B CA 1
ATOM 4943 C C . PHE B 1 192 ? -2.805 29.656 5.75 1 90.88 192 PHE B C 1
ATOM 4945 O O . PHE B 1 192 ? -3.789 28.922 5.648 1 90.88 192 PHE B O 1
ATOM 4952 N N . GLY B 1 193 ? -1.763 29.344 6.438 1 90.94 193 GLY B N 1
ATOM 4953 C CA . GLY B 1 193 ? -1.754 28.125 7.227 1 90.94 193 GLY B CA 1
ATOM 4954 C C . GLY B 1 193 ? -2.871 28.062 8.25 1 90.94 193 GLY B C 1
ATOM 4955 O O . GLY B 1 193 ? -3.607 27.078 8.32 1 90.94 193 GLY B O 1
ATOM 4956 N N . TRP B 1 194 ? -3.029 29.109 8.969 1 94.5 194 TRP B N 1
ATOM 4957 C CA . TRP B 1 194 ? -4.039 29.125 10.023 1 94.5 194 TRP B CA 1
ATOM 4958 C C . TRP B 1 194 ? -5.43 29.344 9.445 1 94.5 194 TRP B C 1
ATOM 4960 O O . TRP B 1 194 ? -6.43 28.906 10.023 1 94.5 194 TRP B O 1
ATOM 4970 N N . TYR B 1 195 ? -5.473 30.094 8.305 1 94.5 195 TYR B N 1
ATOM 4971 C CA . TYR B 1 195 ? -6.738 30.188 7.582 1 94.5 195 TYR B CA 1
ATOM 4972 C C . TYR B 1 195 ? -7.27 28.797 7.23 1 94.5 195 TYR B C 1
ATOM 4974 O O . TYR B 1 195 ? -8.422 28.469 7.523 1 94.5 195 TYR B O 1
ATOM 4982 N N . LEU B 1 196 ? -6.438 27.969 6.727 1 90.94 196 LEU B N 1
ATOM 4983 C CA . LEU B 1 196 ? -6.824 26.625 6.297 1 90.94 196 LEU B CA 1
ATOM 4984 C C . LEU B 1 196 ? -7.07 25.719 7.496 1 90.94 196 LEU B C 1
ATOM 4986 O O . LEU B 1 196 ? -8.008 24.922 7.496 1 90.94 196 LEU B O 1
ATOM 4990 N N . LYS B 1 197 ? -6.266 25.844 8.484 1 91.94 197 LYS B N 1
ATOM 4991 C CA . LYS B 1 197 ? -6.473 25.062 9.703 1 91.94 197 LYS B CA 1
ATOM 4992 C C . LYS B 1 197 ? -7.836 25.359 10.32 1 91.94 197 LYS B C 1
ATOM 4994 O O . LYS B 1 197 ? -8.508 24.453 10.812 1 91.94 197 LYS B O 1
ATOM 4999 N N . THR B 1 198 ? -8.156 26.594 10.266 1 92.62 198 THR B N 1
ATOM 5000 C CA . THR B 1 198 ? -9.445 26.984 10.828 1 92.62 198 THR B CA 1
ATOM 5001 C C . THR B 1 198 ? -10.594 26.375 10.023 1 92.62 198 THR B C 1
ATOM 5003 O O . THR B 1 198 ? -11.602 25.953 10.594 1 92.62 198 THR B O 1
ATOM 5006 N N . LEU B 1 199 ? -10.43 26.328 8.789 1 86.62 199 LEU B N 1
ATOM 5007 C CA . LEU B 1 199 ? -11.461 25.719 7.957 1 86.62 199 LEU B CA 1
ATOM 5008 C C . LEU B 1 199 ? -11.602 24.234 8.266 1 86.62 199 LEU B C 1
ATOM 5010 O O . LEU B 1 199 ? -12.68 23.656 8.102 1 86.62 199 LEU B O 1
ATOM 5014 N N . MET B 1 200 ? -10.586 23.688 8.766 1 85.62 200 MET B N 1
ATOM 5015 C CA . MET B 1 200 ? -10.594 22.266 9.086 1 85.62 200 MET B CA 1
ATOM 5016 C C . MET B 1 200 ? -11.156 22.016 10.477 1 85.62 200 MET B C 1
ATOM 5018 O O . MET B 1 200 ? -12.016 21.156 10.664 1 85.62 200 MET B O 1
ATOM 5022 N N . ILE B 1 201 ? -10.703 22.781 11.43 1 86 201 ILE B N 1
ATOM 5023 C CA . ILE B 1 201 ? -11.062 22.578 12.828 1 86 201 ILE B CA 1
ATOM 5024 C C . ILE B 1 201 ? -12.43 23.203 13.094 1 86 201 ILE B C 1
ATOM 5026 O O . ILE B 1 201 ? -13.211 22.672 13.891 1 86 201 ILE B O 1
ATOM 5030 N N . ARG B 1 202 ? -12.812 24.359 12.5 1 87.62 202 ARG B N 1
ATOM 5031 C CA . ARG B 1 202 ? -14.094 25.047 12.516 1 87.62 202 ARG B CA 1
ATOM 5032 C C . ARG B 1 202 ? -14.453 25.5 13.93 1 87.62 202 ARG B C 1
ATOM 5034 O O . ARG B 1 202 ? -15.609 25.391 14.336 1 87.62 202 ARG B O 1
ATOM 5041 N N . ASP B 1 203 ? -13.492 25.875 14.688 1 89.94 203 ASP B N 1
ATOM 5042 C CA . ASP B 1 203 ? -13.719 26.406 16.031 1 89.94 203 ASP B CA 1
ATOM 5043 C C . ASP B 1 203 ? -12.664 27.438 16.406 1 89.94 203 ASP B C 1
ATOM 5045 O O . ASP B 1 203 ? -11.469 27.156 16.328 1 89.94 203 ASP B O 1
ATOM 5049 N N . TRP B 1 204 ? -13.109 28.578 16.812 1 91.44 204 TRP B N 1
ATOM 5050 C CA . TRP B 1 204 ? -12.242 29.703 17.125 1 91.44 204 TRP B CA 1
ATOM 5051 C C . TRP B 1 204 ? -11.344 29.375 18.328 1 91.44 204 TRP B C 1
ATOM 5053 O O . TRP B 1 204 ? -10.125 29.562 18.266 1 91.44 204 TRP B O 1
ATOM 5063 N N . TRP B 1 205 ? -11.906 28.859 19.375 1 90.69 205 TRP B N 1
ATOM 5064 C CA . TRP B 1 205 ? -11.188 28.656 20.641 1 90.69 205 TRP B CA 1
ATOM 5065 C C . TRP B 1 205 ? -10.164 27.531 20.516 1 90.69 205 TRP B C 1
ATOM 5067 O O . TRP B 1 205 ? -9.055 27.641 21.031 1 90.69 205 TRP B O 1
ATOM 5077 N N . MET B 1 206 ? -10.555 26.516 19.844 1 91.06 206 MET B N 1
ATOM 5078 C CA . MET B 1 206 ? -9.609 25.422 19.641 1 91.06 206 MET B CA 1
ATOM 5079 C C . MET B 1 206 ? -8.406 25.891 18.828 1 91.06 206 MET B C 1
ATOM 5081 O O . MET B 1 206 ? -7.266 25.562 19.156 1 91.06 206 MET B O 1
ATOM 5085 N N . CYS B 1 207 ? -8.648 26.672 17.797 1 94.81 207 CYS B N 1
ATOM 5086 C CA . CYS B 1 207 ? -7.57 27.188 16.969 1 94.81 207 CYS B CA 1
ATOM 5087 C C . CYS B 1 207 ? -6.652 28.094 17.766 1 94.81 207 CYS B C 1
ATOM 5089 O O . CYS B 1 207 ? -5.426 27.984 17.688 1 94.81 207 CYS B O 1
ATOM 5091 N N . MET B 1 208 ? -7.258 28.953 18.578 1 95.56 208 MET B N 1
ATOM 5092 C CA . MET B 1 208 ? -6.473 29.875 19.391 1 95.56 208 MET B CA 1
ATOM 5093 C C . MET B 1 208 ? -5.641 29.109 20.422 1 95.56 208 MET B C 1
ATOM 5095 O O . MET B 1 208 ? -4.48 29.453 20.672 1 95.56 208 MET B O 1
ATOM 5099 N N . ILE B 1 209 ? -6.238 28.109 21.016 1 94.94 209 ILE B N 1
ATOM 5100 C CA . ILE B 1 209 ? -5.527 27.297 22 1 94.94 209 ILE B CA 1
ATOM 5101 C C . ILE B 1 209 ? -4.328 26.625 21.344 1 94.94 209 ILE B C 1
ATOM 5103 O O . ILE B 1 209 ? -3.225 26.625 21.891 1 94.94 209 ILE B O 1
ATOM 5107 N N . ILE B 1 210 ? -4.547 26 20.203 1 95.94 210 ILE B N 1
ATOM 5108 C CA . ILE B 1 210 ? -3.471 25.312 19.5 1 95.94 210 ILE B CA 1
ATOM 5109 C C . ILE B 1 210 ? -2.385 26.328 19.125 1 95.94 210 ILE B C 1
ATOM 5111 O O . ILE B 1 210 ? -1.193 26.031 19.266 1 95.94 210 ILE B O 1
ATOM 5115 N N . SER B 1 211 ? -2.762 27.484 18.641 1 97 211 SER B N 1
ATOM 5116 C CA . SER B 1 211 ? -1.821 28.547 18.266 1 97 211 SER B CA 1
ATOM 5117 C C . SER B 1 211 ? -0.958 28.969 19.453 1 97 211 SER B C 1
ATOM 5119 O O . SER B 1 211 ? 0.268 29.031 19.344 1 97 211 SER B O 1
ATOM 5121 N N . VAL B 1 212 ? -1.572 29.203 20.547 1 96.88 212 VAL B N 1
ATOM 5122 C CA . VAL B 1 212 ? -0.861 29.656 21.734 1 96.88 212 VAL B CA 1
ATOM 5123 C C . VAL B 1 212 ? 0.008 28.531 22.281 1 96.88 212 VAL B C 1
ATOM 5125 O O . VAL B 1 212 ? 1.173 28.734 22.625 1 96.88 212 VAL B O 1
ATOM 5128 N N . MET B 1 213 ? -0.544 27.344 22.359 1 96.81 213 MET B N 1
ATOM 5129 C CA . MET B 1 213 ? 0.193 26.203 22.875 1 96.81 213 MET B CA 1
ATOM 5130 C C . MET B 1 213 ? 1.428 25.906 22.031 1 96.81 213 MET B C 1
ATOM 5132 O O . MET B 1 213 ? 2.457 25.484 22.562 1 96.81 213 MET B O 1
ATOM 5136 N N . PHE B 1 214 ? 1.293 26.094 20.781 1 96.25 214 PHE B N 1
ATOM 5137 C CA . PHE B 1 214 ? 2.441 25.859 19.922 1 96.25 214 PHE B CA 1
ATOM 5138 C C . PHE B 1 214 ? 3.574 26.828 20.234 1 96.25 214 PHE B C 1
ATOM 5140 O O . PHE B 1 214 ? 4.75 26.453 20.172 1 96.25 214 PHE B O 1
ATOM 5147 N N . GLU B 1 215 ? 3.254 28.094 20.547 1 96.31 215 GLU B N 1
ATOM 5148 C CA . GLU B 1 215 ? 4.289 29.047 20.938 1 96.31 215 GLU B CA 1
ATOM 5149 C C . GLU B 1 215 ? 5 28.594 22.219 1 96.31 215 GLU B C 1
ATOM 5151 O O . GLU B 1 215 ? 6.215 28.75 22.344 1 96.31 215 GLU B O 1
ATOM 5156 N N . PHE B 1 216 ? 4.246 28.047 23.109 1 95.5 216 PHE B N 1
ATOM 5157 C CA . PHE B 1 216 ? 4.855 27.516 24.328 1 95.5 216 PHE B CA 1
ATOM 5158 C C . PHE B 1 216 ? 5.773 26.344 24 1 95.5 216 PHE B C 1
ATOM 5160 O O . PHE B 1 216 ? 6.832 26.203 24.625 1 95.5 216 PHE B O 1
ATOM 5167 N N . LEU B 1 217 ? 5.352 25.547 23.078 1 95.56 217 LEU B N 1
ATOM 5168 C CA . LEU B 1 217 ? 6.195 24.422 22.656 1 95.56 217 LEU B CA 1
ATOM 5169 C C . LEU B 1 217 ? 7.488 24.922 22.016 1 95.56 217 LEU B C 1
ATOM 5171 O O . LEU B 1 217 ? 8.547 24.328 22.219 1 95.56 217 LEU B O 1
ATOM 5175 N N . GLU B 1 218 ? 7.359 25.984 21.266 1 94.69 218 GLU B N 1
ATOM 5176 C CA . GLU B 1 218 ? 8.562 26.547 20.656 1 94.69 218 GLU B CA 1
ATOM 5177 C C . GLU B 1 218 ? 9.555 27 21.719 1 94.69 218 GLU B C 1
ATOM 5179 O O . GLU B 1 218 ? 10.758 26.734 21.594 1 94.69 218 GLU B O 1
ATOM 5184 N N . TYR B 1 219 ? 9.086 27.578 22.75 1 93.88 219 TYR B N 1
ATOM 5185 C CA . TYR B 1 219 ? 9.961 27.984 23.844 1 93.88 219 TYR B CA 1
ATOM 5186 C C . TYR B 1 219 ? 10.609 26.766 24.5 1 93.88 219 TYR B C 1
ATOM 5188 O O . TYR B 1 219 ? 11.805 26.781 24.812 1 93.88 219 TYR B O 1
ATOM 5196 N N . SER B 1 220 ? 9.836 25.766 24.703 1 94.44 220 SER B N 1
ATOM 5197 C CA . SER B 1 220 ? 10.297 24.578 25.422 1 94.44 220 SER B CA 1
ATOM 5198 C C . SER B 1 220 ? 11.312 23.797 24.594 1 94.44 220 SER B C 1
ATOM 5200 O O . SER B 1 220 ? 12.195 23.141 25.156 1 94.44 220 SER B O 1
ATOM 5202 N N . LEU B 1 221 ? 11.18 23.875 23.297 1 93.94 221 LEU B N 1
ATOM 5203 C CA . LEU B 1 221 ? 12.016 23.016 22.453 1 93.94 221 LEU B CA 1
ATOM 5204 C C . LEU B 1 221 ? 13.031 23.844 21.688 1 93.94 221 LEU B C 1
ATOM 5206 O O . LEU B 1 221 ? 13.641 23.359 20.734 1 93.94 221 LEU B O 1
ATOM 5210 N N . GLU B 1 222 ? 13.227 25.094 22.062 1 91.19 222 GLU B N 1
ATOM 5211 C CA . GLU B 1 222 ? 14.164 25.969 21.375 1 91.19 222 GLU B CA 1
ATOM 5212 C C . GLU B 1 222 ? 15.594 25.438 21.469 1 91.19 222 GLU B C 1
ATOM 5214 O O . GLU B 1 222 ? 16.422 25.703 20.594 1 91.19 222 GLU B O 1
ATOM 5219 N N . HIS B 1 223 ? 15.922 24.672 22.438 1 90.12 223 HIS B N 1
ATOM 5220 C CA . HIS B 1 223 ? 17.266 24.109 22.609 1 90.12 223 HIS B CA 1
ATOM 5221 C C . HIS B 1 223 ? 17.547 23.031 21.578 1 90.12 223 HIS B C 1
ATOM 5223 O O . HIS B 1 223 ? 18.703 22.75 21.266 1 90.12 223 HIS B O 1
ATOM 5229 N N . GLN B 1 224 ? 16.484 22.438 21.016 1 88.19 224 GLN B N 1
ATOM 5230 C CA . GLN B 1 224 ? 16.641 21.391 20.016 1 88.19 224 GLN B CA 1
ATOM 5231 C C . GLN B 1 224 ? 16.547 21.953 18.594 1 88.19 224 GLN B C 1
ATOM 5233 O O . GLN B 1 224 ? 17.281 21.531 17.703 1 88.19 224 GLN B O 1
ATOM 5238 N N . LEU B 1 225 ? 15.711 22.875 18.469 1 90.31 225 LEU B N 1
ATOM 5239 C CA . LEU B 1 225 ? 15.453 23.453 17.156 1 90.31 225 LEU B CA 1
ATOM 5240 C C . LEU B 1 225 ? 15.82 24.938 17.141 1 90.31 225 LEU B C 1
ATOM 5242 O O . LEU B 1 225 ? 15.062 25.781 17.641 1 90.31 225 LEU B O 1
ATOM 5246 N N . PRO B 1 226 ? 16.828 25.219 16.531 1 85.81 226 PRO B N 1
ATOM 5247 C CA . PRO B 1 226 ? 17.266 26.625 16.5 1 85.81 226 PRO B CA 1
ATOM 5248 C C . PRO B 1 226 ? 16.25 27.547 15.867 1 85.81 226 PRO B C 1
ATOM 5250 O O . PRO B 1 226 ? 16.188 28.734 16.219 1 85.81 226 PRO B O 1
ATOM 5253 N N . ASN B 1 227 ? 15.414 27.062 15.023 1 85.94 227 ASN B N 1
ATOM 5254 C CA . ASN B 1 227 ? 14.383 27.859 14.352 1 85.94 227 ASN B CA 1
ATOM 5255 C C . ASN B 1 227 ? 13.32 28.344 15.336 1 85.94 227 ASN B C 1
ATOM 5257 O O . ASN B 1 227 ? 12.539 29.25 15.023 1 85.94 227 ASN B O 1
ATOM 5261 N N . PHE B 1 228 ? 13.336 27.719 16.484 1 90.31 228 PHE B N 1
ATOM 5262 C CA . PHE B 1 228 ? 12.336 28.047 17.5 1 90.31 228 PHE B CA 1
ATOM 5263 C C . PHE B 1 228 ? 12.797 29.203 18.375 1 90.31 228 PHE B C 1
ATOM 5265 O O . PHE B 1 228 ? 12 29.797 19.094 1 90.31 228 PHE B O 1
ATOM 5272 N N . SER B 1 229 ? 14.078 29.578 18.266 1 88.81 229 SER B N 1
ATOM 5273 C CA . SER B 1 229 ? 14.617 30.688 19.047 1 88.81 229 SER B CA 1
ATOM 5274 C C . SER B 1 229 ? 14.367 32 18.344 1 88.81 229 SER B C 1
ATOM 5276 O O . SER B 1 229 ? 15.281 32.594 17.75 1 88.81 229 SER B O 1
ATOM 5278 N N . GLU B 1 230 ? 13.258 32.469 18.438 1 89.69 230 GLU B N 1
ATOM 5279 C CA . GLU B 1 230 ? 12.859 33.719 17.812 1 89.69 230 GLU B CA 1
ATOM 5280 C C . GLU B 1 230 ? 12.656 34.812 18.875 1 89.69 230 GLU B C 1
ATOM 5282 O O . GLU B 1 230 ? 12.734 34.531 20.078 1 89.69 230 GLU B O 1
ATOM 5287 N N . CYS B 1 231 ? 12.547 36.031 18.312 1 90.5 231 CYS B N 1
ATOM 5288 C CA . CYS B 1 231 ? 12.289 37.156 19.203 1 90.5 231 CYS B CA 1
ATOM 5289 C C . CYS B 1 231 ? 10.906 37.062 19.828 1 90.5 231 CYS B C 1
ATOM 5291 O O . CYS B 1 231 ? 9.984 36.531 19.219 1 90.5 231 CYS B O 1
ATOM 5293 N N . TRP B 1 232 ? 10.703 37.625 21.078 1 91.56 232 TRP B N 1
ATOM 5294 C CA . TRP B 1 232 ? 9.453 37.5 21.828 1 91.56 232 TRP B CA 1
ATOM 5295 C C . TRP B 1 232 ? 8.297 38.125 21.031 1 91.56 232 TRP B C 1
ATOM 5297 O O . TRP B 1 232 ? 7.18 37.594 21.062 1 91.56 232 TRP B O 1
ATOM 5307 N N . TRP B 1 233 ? 8.523 39.281 20.391 1 91.94 233 TRP B N 1
ATOM 5308 C CA . TRP B 1 233 ? 7.449 39.938 19.656 1 91.94 233 TRP B CA 1
ATOM 5309 C C . TRP B 1 233 ? 7.09 39.156 18.406 1 91.94 233 TRP B C 1
ATOM 5311 O O . TRP B 1 233 ? 5.992 39.312 17.859 1 91.94 233 TRP B O 1
ATOM 5321 N N . ASP B 1 234 ? 8.031 38.344 17.891 1 91.75 234 ASP B N 1
ATOM 5322 C CA . ASP B 1 234 ? 7.727 37.438 16.781 1 91.75 234 ASP B CA 1
ATOM 5323 C C . ASP B 1 234 ? 6.742 36.375 17.203 1 91.75 234 ASP B C 1
ATOM 5325 O O . ASP B 1 234 ? 5.785 36.062 16.484 1 91.75 234 ASP B O 1
ATOM 5329 N N . HIS B 1 235 ? 6.895 35.812 18.375 1 92.81 235 HIS B N 1
ATOM 5330 C CA . HIS B 1 235 ? 6.02 34.75 18.891 1 92.81 235 HIS B CA 1
ATOM 5331 C C . HIS B 1 235 ? 4.617 35.281 19.156 1 92.81 235 HIS B C 1
ATOM 5333 O O . HIS B 1 235 ? 3.637 34.75 18.625 1 92.81 235 HIS B O 1
ATOM 5339 N N . TRP B 1 236 ? 4.523 36.312 19.891 1 94.69 236 TRP B N 1
ATOM 5340 C CA . TRP B 1 236 ? 3.242 36.688 20.484 1 94.69 236 TRP B CA 1
ATOM 5341 C C . TRP B 1 236 ? 2.525 37.719 19.641 1 94.69 236 TRP B C 1
ATOM 5343 O O . TRP B 1 236 ? 1.302 37.688 19.484 1 94.69 236 TRP B O 1
ATOM 5353 N N . ILE B 1 237 ? 3.225 38.625 19.031 1 93.19 237 ILE B N 1
ATOM 5354 C CA . ILE B 1 237 ? 2.584 39.688 18.25 1 93.19 237 ILE B CA 1
ATOM 5355 C C . ILE B 1 237 ? 2.455 39.25 16.797 1 93.19 237 ILE B C 1
ATOM 5357 O O . ILE B 1 237 ? 1.348 39.156 16.266 1 93.19 237 ILE B O 1
ATOM 5361 N N . MET B 1 238 ? 3.553 38.938 16.188 1 92.19 238 MET B N 1
ATOM 5362 C CA . MET B 1 238 ? 3.51 38.625 14.773 1 92.19 238 MET B CA 1
ATOM 5363 C C . MET B 1 238 ? 2.811 37.281 14.539 1 92.19 238 MET B C 1
ATOM 5365 O O . MET B 1 238 ? 1.856 37.188 13.766 1 92.19 238 MET B O 1
ATOM 5369 N N . ASP B 1 239 ? 3.234 36.156 15.219 1 94.38 239 ASP B N 1
ATOM 5370 C CA . ASP B 1 239 ? 2.68 34.844 14.984 1 94.38 239 ASP B CA 1
ATOM 5371 C C . ASP B 1 239 ? 1.264 34.719 15.547 1 94.38 239 ASP B C 1
ATOM 5373 O O . ASP B 1 239 ? 0.3 34.594 14.789 1 94.38 239 ASP B O 1
ATOM 5377 N N . VAL B 1 240 ? 1.062 34.969 16.828 1 95.56 240 VAL B N 1
ATOM 5378 C CA . VAL B 1 240 ? -0.197 34.625 17.484 1 95.56 240 VAL B CA 1
ATOM 5379 C C . VAL B 1 240 ? -1.25 35.688 17.156 1 95.56 240 VAL B C 1
ATOM 5381 O O . VAL B 1 240 ? -2.336 35.344 16.672 1 95.56 240 VAL B O 1
ATOM 5384 N N . ILE B 1 241 ? -0.966 36.906 17.344 1 95.81 241 ILE B N 1
ATOM 5385 C CA . ILE B 1 241 ? -1.983 37.969 17.266 1 95.81 241 ILE B CA 1
ATOM 5386 C C . ILE B 1 241 ? -2.23 38.344 15.812 1 95.81 241 ILE B C 1
ATOM 5388 O O . ILE B 1 241 ? -3.371 38.344 15.344 1 95.81 241 ILE B O 1
ATOM 5392 N N . LEU B 1 242 ? -1.215 38.594 15.039 1 94.62 242 LEU B N 1
ATOM 5393 C CA . LEU B 1 242 ? -1.4 39.156 13.703 1 94.62 242 LEU B CA 1
ATOM 5394 C C . LEU B 1 242 ? -1.628 38.062 12.68 1 94.62 242 LEU B C 1
ATOM 5396 O O . LEU B 1 242 ? -2.723 37.938 12.125 1 94.62 242 LEU B O 1
ATOM 5400 N N . CYS B 1 243 ? -0.657 37.219 12.484 1 94.94 243 CYS B N 1
ATOM 5401 C CA . CYS B 1 243 ? -0.749 36.281 11.391 1 94.94 243 CYS B CA 1
ATOM 5402 C C . CYS B 1 243 ? -1.744 35.156 11.719 1 94.94 243 CYS B C 1
ATOM 5404 O O . CYS B 1 243 ? -2.707 34.938 10.984 1 94.94 243 CYS B O 1
ATOM 5406 N N . ASN B 1 244 ? -1.53 34.406 12.852 1 97.25 244 ASN B N 1
ATOM 5407 C CA . ASN B 1 244 ? -2.449 33.344 13.25 1 97.25 244 ASN B CA 1
ATOM 5408 C C . ASN B 1 244 ? -3.844 33.906 13.547 1 97.25 244 ASN B C 1
ATOM 5410 O O . ASN B 1 244 ? -4.844 33.344 13.086 1 97.25 244 ASN B O 1
ATOM 5414 N N . GLY B 1 245 ? -3.828 35 14.336 1 96.75 245 GLY B N 1
ATOM 5415 C CA . GLY B 1 245 ? -5.098 35.594 14.703 1 96.75 245 GLY B CA 1
ATOM 5416 C C . GLY B 1 245 ? -5.914 36.062 13.508 1 96.75 245 GLY B C 1
ATOM 5417 O O . GLY B 1 245 ? -7.117 35.812 13.438 1 96.75 245 GLY B O 1
ATOM 5418 N N . LEU B 1 246 ? -5.293 36.719 12.602 1 96.81 246 LEU B N 1
ATOM 5419 C CA . LEU B 1 246 ? -5.984 37.156 11.391 1 96.81 246 LEU B CA 1
ATOM 5420 C C . LEU B 1 246 ? -6.414 35.938 10.547 1 96.81 246 LEU B C 1
ATOM 5422 O O . LEU B 1 246 ? -7.496 35.969 9.953 1 96.81 246 LEU B O 1
ATOM 5426 N N . GLY B 1 247 ? -5.566 34.969 10.445 1 97.38 247 GLY B N 1
ATOM 5427 C CA . GLY B 1 247 ? -5.934 33.781 9.734 1 97.38 247 GLY B CA 1
ATOM 5428 C C . GLY B 1 247 ? -7.152 33.094 10.32 1 97.38 247 GLY B C 1
ATOM 5429 O O . GLY B 1 247 ? -8.055 32.656 9.594 1 97.38 247 GLY B O 1
ATOM 5430 N N . ILE B 1 248 ? -7.16 32.969 11.57 1 97.12 248 ILE B N 1
ATOM 5431 C CA . ILE B 1 248 ? -8.273 32.312 12.273 1 97.12 248 ILE B CA 1
ATOM 5432 C C . ILE B 1 248 ? -9.547 33.156 12.07 1 97.12 248 ILE B C 1
ATOM 5434 O O . ILE B 1 248 ? -10.602 32.594 11.773 1 97.12 248 ILE B O 1
ATOM 5438 N N . TYR B 1 249 ? -9.391 34.438 12.211 1 96.69 249 TYR B N 1
ATOM 5439 C CA . TYR B 1 249 ? -10.539 35.312 12.039 1 96.69 249 TYR B CA 1
ATOM 5440 C C . TYR B 1 249 ? -11.125 35.188 10.641 1 96.69 249 TYR B C 1
ATOM 5442 O O . TYR B 1 249 ? -12.336 35.031 10.484 1 96.69 249 TYR B O 1
ATOM 5450 N N . CYS B 1 250 ? -10.305 35.281 9.664 1 96.06 250 CYS B N 1
ATOM 5451 C CA . CYS B 1 250 ? -10.766 35.188 8.281 1 96.06 250 CYS B CA 1
ATOM 5452 C C . CYS B 1 250 ? -11.359 33.781 8.023 1 96.06 250 CYS B C 1
ATOM 5454 O O . CYS B 1 250 ? -12.328 33.656 7.27 1 96.06 250 CYS B O 1
ATOM 5456 N N . GLY B 1 251 ? -10.742 32.781 8.609 1 93.94 251 GLY B N 1
ATOM 5457 C CA . GLY B 1 251 ? -11.305 31.438 8.492 1 93.94 251 GLY B CA 1
ATOM 5458 C C . GLY B 1 251 ? -12.703 31.328 9.078 1 93.94 251 GLY B C 1
ATOM 5459 O O . GLY B 1 251 ? -13.594 30.734 8.469 1 93.94 251 GLY B O 1
ATOM 5460 N N . MET B 1 252 ? -12.906 31.906 10.211 1 92.31 252 MET B N 1
ATOM 5461 C CA . MET B 1 252 ? -14.211 31.891 10.867 1 92.31 252 MET B CA 1
ATOM 5462 C C . MET B 1 252 ? -15.25 32.656 10.031 1 92.31 252 MET B C 1
ATOM 5464 O O . MET B 1 252 ? -16.406 32.219 9.953 1 92.31 252 MET B O 1
ATOM 5468 N N . LYS B 1 253 ? -14.836 33.75 9.43 1 92.25 253 LYS B N 1
ATOM 5469 C CA . LYS B 1 253 ? -15.734 34.5 8.57 1 92.25 253 LYS B CA 1
ATOM 5470 C C . LYS B 1 253 ? -16.141 33.688 7.34 1 92.25 253 LYS B C 1
ATOM 5472 O O . LYS B 1 253 ? -17.297 33.719 6.918 1 92.25 253 LYS B O 1
ATOM 5477 N N . THR B 1 254 ? -15.195 33 6.805 1 88.25 254 THR B N 1
ATOM 5478 C CA . THR B 1 254 ? -15.484 32.156 5.656 1 88.25 254 THR B CA 1
ATOM 5479 C C . THR B 1 254 ? -16.469 31.031 6.039 1 88.25 254 THR B C 1
ATOM 5481 O O . THR B 1 254 ? -17.391 30.734 5.289 1 88.25 254 THR B O 1
ATOM 5484 N N . LEU B 1 255 ? -16.234 30.438 7.176 1 84.38 255 LEU B N 1
ATOM 5485 C CA . LEU B 1 255 ? -17.109 29.375 7.656 1 84.38 255 LEU B CA 1
ATOM 5486 C C . LEU B 1 255 ? -18.531 29.906 7.855 1 84.38 255 LEU B C 1
ATOM 5488 O O . LEU B 1 255 ? -19.5 29.219 7.52 1 84.38 255 LEU B O 1
ATOM 5492 N N . SER B 1 256 ? -18.672 31.094 8.445 1 83.81 256 SER B N 1
ATOM 5493 C CA . SER B 1 256 ? -19.969 31.719 8.625 1 83.81 256 SER B CA 1
ATOM 5494 C C . SER B 1 256 ? -20.656 31.984 7.285 1 83.81 256 SER B C 1
ATOM 5496 O O . SER B 1 256 ? -21.859 31.797 7.145 1 83.81 256 SER B O 1
ATOM 5498 N N . TRP B 1 257 ? -19.797 32.375 6.395 1 80.88 257 TRP B N 1
ATOM 5499 C CA . TRP B 1 257 ? -20.328 32.625 5.059 1 80.88 257 TRP B CA 1
ATOM 5500 C C . TRP B 1 257 ? -20.781 31.328 4.391 1 80.88 257 TRP B C 1
ATOM 5502 O O . TRP B 1 257 ? -21.828 31.297 3.738 1 80.88 257 TRP B O 1
ATOM 5512 N N . LEU B 1 258 ? -20.125 30.266 4.516 1 75.06 258 LEU B N 1
ATOM 5513 C CA . LEU B 1 258 ? -20.438 28.984 3.9 1 75.06 258 LEU B CA 1
ATOM 5514 C C . LEU B 1 258 ? -21.656 28.344 4.57 1 75.06 258 LEU B C 1
ATOM 5516 O O . LEU B 1 258 ? -22.406 27.625 3.924 1 75.06 258 LEU B O 1
ATOM 5520 N N . SER B 1 259 ? -21.75 28.375 5.824 1 68.56 259 SER B N 1
ATOM 5521 C CA . SER B 1 259 ? -22.875 27.812 6.551 1 68.56 259 SER B CA 1
ATOM 5522 C C . SER B 1 259 ? -24.188 28.469 6.145 1 68.56 259 SER B C 1
ATOM 5524 O O . SER B 1 259 ? -25.25 27.844 6.207 1 68.56 259 SER B O 1
ATOM 5526 N N . LEU B 1 260 ? -24.125 29.672 5.852 1 58.47 260 LEU B N 1
ATOM 5527 C CA . LEU B 1 260 ? -25.328 30.391 5.461 1 58.47 260 LEU B CA 1
ATOM 5528 C C . LEU B 1 260 ? -25.781 29.984 4.066 1 58.47 260 LEU B C 1
ATOM 5530 O O . LEU B 1 260 ? -26.969 30.078 3.744 1 58.47 260 LEU B O 1
ATOM 5534 N N . LYS B 1 261 ? -24.828 29.375 3.318 1 56.12 261 LYS B N 1
ATOM 5535 C CA . LYS B 1 261 ? -25.188 29.078 1.933 1 56.12 261 LYS B CA 1
ATOM 5536 C C . LYS B 1 261 ? -25.547 27.609 1.75 1 56.12 261 LYS B C 1
ATOM 5538 O O . LYS B 1 261 ? -24.719 26.734 1.985 1 56.12 261 LYS B O 1
ATOM 5543 N N . THR B 1 262 ? -26.719 27.219 2.09 1 51.62 262 THR B N 1
ATOM 5544 C CA . THR B 1 262 ? -27.203 25.906 1.668 1 51.62 262 THR B CA 1
ATOM 5545 C C . THR B 1 262 ? -27.172 25.781 0.147 1 51.62 262 THR B C 1
ATOM 5547 O O . THR B 1 262 ? -27.906 26.469 -0.557 1 51.62 262 THR B O 1
ATOM 5550 N N . TYR B 1 263 ? -26.031 25.562 -0.278 1 50.41 263 TYR B N 1
ATOM 5551 C CA . TYR B 1 263 ? -25.922 25.516 -1.732 1 50.41 263 TYR B CA 1
ATOM 5552 C C . TYR B 1 263 ? -26.75 24.375 -2.309 1 50.41 263 TYR B C 1
ATOM 5554 O O . TYR B 1 263 ? -26.656 23.234 -1.847 1 50.41 263 TYR B O 1
ATOM 5562 N N . LYS B 1 264 ? -27.906 24.719 -2.975 1 51.53 264 LYS B N 1
ATOM 5563 C CA . LYS B 1 264 ? -28.641 23.75 -3.775 1 51.53 264 LYS B CA 1
ATOM 5564 C C . LYS B 1 264 ? -27.812 23.25 -4.953 1 51.53 264 LYS B C 1
ATOM 5566 O O . LYS B 1 264 ? -27.438 24.047 -5.824 1 51.53 264 LYS B O 1
ATOM 5571 N N . TRP B 1 265 ? -27.266 22.078 -4.785 1 53.03 265 TRP B N 1
ATOM 5572 C CA . TRP B 1 265 ? -26.375 21.469 -5.777 1 53.03 265 TRP B CA 1
ATOM 5573 C C . TRP B 1 265 ? -27.141 21.156 -7.059 1 53.03 265 TRP B C 1
ATOM 5575 O O . TRP B 1 265 ? -28.047 20.312 -7.055 1 53.03 265 TRP B O 1
ATOM 5585 N N . GLN B 1 266 ? -27.266 22.125 -7.988 1 56.78 266 GLN B N 1
ATOM 5586 C CA . GLN B 1 266 ? -27.812 21.875 -9.312 1 56.78 266 GLN B CA 1
ATOM 5587 C C . GLN B 1 266 ? -26.734 21.391 -10.281 1 56.78 266 GLN B C 1
ATOM 5589 O O . GLN B 1 266 ? -25.547 21.672 -10.086 1 56.78 266 GLN B O 1
ATOM 5594 N N . GLY B 1 267 ? -27.078 20.422 -11.148 1 57.25 267 GLY B N 1
ATOM 5595 C CA . GLY B 1 267 ? -26.172 19.969 -12.195 1 57.25 267 GLY B CA 1
ATOM 5596 C C . GLY B 1 267 ? -25.531 21.109 -12.953 1 57.25 267 GLY B C 1
ATOM 5597 O O . GLY B 1 267 ? -26.172 22.125 -13.227 1 57.25 267 GLY B O 1
ATOM 5598 N N . LEU B 1 268 ? -24.312 21.125 -13.125 1 61.31 268 LEU B N 1
ATOM 5599 C CA . LEU B 1 268 ? -23.516 22.156 -13.781 1 61.31 268 LEU B CA 1
ATOM 5600 C C . LEU B 1 268 ? -24.141 22.578 -15.102 1 61.31 268 LEU B C 1
ATOM 5602 O O . LEU B 1 268 ? -24.141 23.766 -15.438 1 61.31 268 LEU B O 1
ATOM 5606 N N . TRP B 1 269 ? -24.672 21.531 -15.75 1 61.72 269 TRP B N 1
ATOM 5607 C CA . TRP B 1 269 ? -25.172 21.781 -17.094 1 61.72 269 TRP B CA 1
ATOM 5608 C C . TRP B 1 269 ? -26.5 22.516 -17.062 1 61.72 269 TRP B C 1
ATOM 5610 O O . TRP B 1 269 ? -26.938 23.078 -18.062 1 61.72 269 TRP B O 1
ATOM 5620 N N . ASN B 1 270 ? -27.062 22.578 -15.961 1 60.69 270 ASN B N 1
ATOM 5621 C CA . ASN B 1 270 ? -28.344 23.266 -15.859 1 60.69 270 ASN B CA 1
ATOM 5622 C C . ASN B 1 270 ? -28.172 24.734 -15.484 1 60.69 270 ASN B C 1
ATOM 5624 O O . ASN B 1 270 ? -29.156 25.469 -15.391 1 60.69 270 ASN B O 1
ATOM 5628 N N . ILE B 1 271 ? -26.922 25.047 -15.281 1 66 271 ILE B N 1
ATOM 5629 C CA . ILE B 1 271 ? -26.656 26.438 -14.906 1 66 271 ILE B CA 1
ATOM 5630 C C . ILE B 1 271 ? -26.328 27.25 -16.156 1 66 271 ILE B C 1
ATOM 5632 O O . ILE B 1 271 ? -25.359 26.953 -16.859 1 66 271 ILE B O 1
ATOM 5636 N N . PRO B 1 272 ? -27.125 28.078 -16.547 1 68.62 272 PRO B N 1
ATOM 5637 C CA . PRO B 1 272 ? -26.969 28.797 -17.812 1 68.62 272 PRO B CA 1
ATOM 5638 C C . PRO B 1 272 ? -25.812 29.797 -17.797 1 68.62 272 PRO B C 1
ATOM 5640 O O . PRO B 1 272 ? -25.203 30.062 -18.828 1 68.62 272 PRO B O 1
ATOM 5643 N N . THR B 1 273 ? -25.391 30.328 -16.688 1 73.25 273 THR B N 1
ATOM 5644 C CA . THR B 1 273 ? -24.375 31.375 -16.656 1 73.25 273 THR B CA 1
ATOM 5645 C C . THR B 1 273 ? -23 30.781 -16.328 1 73.25 273 THR B C 1
ATOM 5647 O O . THR B 1 273 ? -22.891 29.812 -15.586 1 73.25 273 THR B O 1
ATOM 5650 N N . TYR B 1 274 ? -22.016 31.297 -16.953 1 71.06 274 TYR B N 1
ATOM 5651 C CA . TYR B 1 274 ? -20.641 30.859 -16.719 1 71.06 274 TYR B CA 1
ATOM 5652 C C . TYR B 1 274 ? -20.234 31.062 -15.273 1 71.06 274 TYR B C 1
ATOM 5654 O O . TYR B 1 274 ? -19.562 30.219 -14.68 1 71.06 274 TYR B O 1
ATOM 5662 N N . LYS B 1 275 ? -20.672 32.281 -14.844 1 69.19 275 LYS B N 1
ATOM 5663 C CA . LYS B 1 275 ? -20.375 32.562 -13.438 1 69.19 275 LYS B CA 1
ATOM 5664 C C . LYS B 1 275 ? -21.016 31.516 -12.523 1 69.19 275 LYS B C 1
ATOM 5666 O O . LYS B 1 275 ? -20.406 31.094 -11.539 1 69.19 275 LYS B O 1
ATOM 5671 N N . GLY B 1 276 ? -22.078 31.172 -12.867 1 65.31 276 GLY B N 1
ATOM 5672 C CA . GLY B 1 276 ? -22.766 30.141 -12.094 1 65.31 276 GLY B CA 1
ATOM 5673 C C . GLY B 1 276 ? -22.094 28.781 -12.188 1 65.31 276 GLY B C 1
ATOM 5674 O O . GLY B 1 276 ? -22.016 28.047 -11.195 1 65.31 276 GLY B O 1
ATOM 5675 N N . LYS B 1 277 ? -21.625 28.547 -13.312 1 66.12 277 LYS B N 1
ATOM 5676 C CA . LYS B 1 277 ? -20.953 27.266 -13.516 1 66.12 277 LYS B CA 1
ATOM 5677 C C . LYS B 1 277 ? -19.656 27.188 -12.711 1 66.12 277 LYS B C 1
ATOM 5679 O O . LYS B 1 277 ? -19.344 26.156 -12.117 1 66.12 277 LYS B O 1
ATOM 5684 N N . MET B 1 278 ? -18.984 28.312 -12.797 1 65.25 278 MET B N 1
ATOM 5685 C CA . MET B 1 278 ? -17.75 28.375 -12.031 1 65.25 278 MET B CA 1
ATOM 5686 C C . MET B 1 278 ? -18.031 28.234 -10.531 1 65.25 278 MET B C 1
ATOM 5688 O O . MET B 1 278 ? -17.297 27.547 -9.82 1 65.25 278 MET B O 1
ATOM 5692 N N . LYS B 1 279 ? -19.094 28.953 -10.156 1 65.94 279 LYS B N 1
ATOM 5693 C CA . LYS B 1 279 ? -19.484 28.844 -8.758 1 65.94 279 LYS B CA 1
ATOM 5694 C C . LYS B 1 279 ? -19.844 27.391 -8.406 1 65.94 279 LYS B C 1
ATOM 5696 O O . LYS B 1 279 ? -19.469 26.891 -7.34 1 65.94 279 LYS B O 1
ATOM 5701 N N . ARG B 1 280 ? -20.422 26.797 -9.281 1 64.88 280 ARG B N 1
ATOM 5702 C CA . ARG B 1 280 ? -20.797 25.406 -9.062 1 64.88 280 ARG B CA 1
ATOM 5703 C C . ARG B 1 280 ? -19.562 24.516 -9 1 64.88 280 ARG B C 1
ATOM 5705 O O . ARG B 1 280 ? -19.5 23.594 -8.188 1 64.88 280 ARG B O 1
ATOM 5712 N N . ILE B 1 281 ? -18.609 24.844 -9.812 1 62.53 281 ILE B N 1
ATOM 5713 C CA . ILE B 1 281 ? -17.391 24.047 -9.859 1 62.53 281 ILE B CA 1
ATOM 5714 C C . ILE B 1 281 ? -16.609 24.219 -8.562 1 62.53 281 ILE B C 1
ATOM 5716 O O . ILE B 1 281 ? -16.125 23.25 -7.988 1 62.53 281 ILE B O 1
ATOM 5720 N N . VAL B 1 282 ? -16.609 25.484 -8.156 1 62.75 282 VAL B N 1
ATOM 5721 C CA . VAL B 1 282 ? -15.875 25.781 -6.934 1 62.75 282 VAL B CA 1
ATOM 5722 C C . VAL B 1 282 ? -16.578 25.141 -5.734 1 62.75 282 VAL B C 1
ATOM 5724 O O . VAL B 1 282 ? -15.93 24.594 -4.844 1 62.75 282 VAL B O 1
ATOM 5727 N N . PHE B 1 283 ? -17.906 25.125 -5.863 1 60.84 283 PHE B N 1
ATOM 5728 C CA . PHE B 1 283 ? -18.656 24.625 -4.723 1 60.84 283 PHE B CA 1
ATOM 5729 C C . PHE B 1 283 ? -18.688 23.094 -4.723 1 60.84 283 PHE B C 1
ATOM 5731 O O . PHE B 1 283 ? -19.031 22.469 -3.713 1 60.84 283 PHE B O 1
ATOM 5738 N N . GLN B 1 284 ? -18.359 22.641 -5.855 1 60.44 284 GLN B N 1
ATOM 5739 C CA . GLN B 1 284 ? -18.25 21.188 -5.934 1 60.44 284 GLN B CA 1
ATOM 5740 C C . GLN B 1 284 ? -17.219 20.656 -4.938 1 60.44 284 GLN B C 1
ATOM 5742 O O . GLN B 1 284 ? -17.312 19.516 -4.484 1 60.44 284 GLN B O 1
ATOM 5747 N N . PHE B 1 285 ? -16.406 21.578 -4.586 1 59.81 285 PHE B N 1
ATOM 5748 C CA . PHE B 1 285 ? -15.336 21.172 -3.684 1 59.81 285 PHE B CA 1
ATOM 5749 C C . PHE B 1 285 ? -15.734 21.391 -2.23 1 59.81 285 PHE B C 1
ATOM 5751 O O . PHE B 1 285 ? -14.961 21.078 -1.316 1 59.81 285 PHE B O 1
ATOM 5758 N N . THR B 1 286 ? -16.875 21.875 -2.156 1 58.19 286 THR B N 1
ATOM 5759 C CA . THR B 1 286 ? -17.391 22.047 -0.799 1 58.19 286 THR B CA 1
ATOM 5760 C C . THR B 1 286 ? -18.25 20.859 -0.391 1 58.19 286 THR B C 1
ATOM 5762 O O . THR B 1 286 ? -18.875 20.219 -1.239 1 58.19 286 THR B O 1
ATOM 5765 N N . PRO B 1 287 ? -18.141 20.516 0.881 1 58.84 287 PRO B N 1
ATOM 5766 C CA . PRO B 1 287 ? -18.984 19.406 1.336 1 58.84 287 PRO B CA 1
ATOM 5767 C C . PRO B 1 287 ? -20.469 19.688 1.18 1 58.84 287 PRO B C 1
ATOM 5769 O O . PRO B 1 287 ? -20.875 20.844 1.098 1 58.84 287 PRO B O 1
ATOM 5772 N N . TYR B 1 288 ? -21.281 18.688 0.92 1 55.41 288 TYR B N 1
ATOM 5773 C CA . TYR B 1 288 ? -22.734 18.812 0.811 1 55.41 288 TYR B CA 1
ATOM 5774 C C . TYR B 1 288 ? -23.312 19.531 2.023 1 55.41 288 TYR B C 1
ATOM 5776 O O . TYR B 1 288 ? -24.234 20.328 1.894 1 55.41 288 TYR B O 1
ATOM 5784 N N . SER B 1 289 ? -22.859 19.203 3.236 1 54.72 289 SER B N 1
ATOM 5785 C CA . SER B 1 289 ? -23.328 19.828 4.457 1 54.72 289 SER B CA 1
ATOM 5786 C C . SER B 1 289 ? -22.172 20.266 5.344 1 54.72 289 SER B C 1
ATOM 5788 O O . SER B 1 289 ? -21.203 19.531 5.527 1 54.72 289 SER B O 1
ATOM 5790 N N . TRP B 1 290 ? -22.094 21.562 5.355 1 61.62 290 TRP B N 1
ATOM 5791 C CA . TRP B 1 290 ? -21.125 22.047 6.316 1 61.62 290 TRP B CA 1
ATOM 5792 C C . TRP B 1 290 ? -21.594 21.828 7.746 1 61.62 290 TRP B C 1
ATOM 5794 O O . TRP B 1 290 ? -22.562 22.453 8.188 1 61.62 290 TRP B O 1
ATOM 5804 N N . VAL B 1 291 ? -21.203 20.766 8.25 1 60.91 291 VAL B N 1
ATOM 5805 C CA . VAL B 1 291 ? -21.531 20.422 9.625 1 60.91 291 VAL B CA 1
ATOM 5806 C C . VAL B 1 291 ? -20.734 21.297 10.586 1 60.91 291 VAL B C 1
ATOM 5808 O O . VAL B 1 291 ? -19.516 21.469 10.414 1 60.91 291 VAL B O 1
ATOM 5811 N N . LYS B 1 292 ? -21.453 22.078 11.289 1 66.5 292 LYS B N 1
ATOM 5812 C CA . LYS B 1 292 ? -20.797 22.797 12.383 1 66.5 292 LYS B CA 1
ATOM 5813 C C . LYS B 1 292 ? -20.344 21.828 13.469 1 66.5 292 LYS B C 1
ATOM 5815 O O . LYS B 1 292 ? -21.141 21 13.938 1 66.5 292 LYS B O 1
ATOM 5820 N N . PHE B 1 293 ? -19.031 21.844 13.648 1 71 293 PHE B N 1
ATOM 5821 C CA . PHE B 1 293 ? -18.516 21 14.727 1 71 293 PHE B CA 1
ATOM 5822 C C . PHE B 1 293 ? -18.828 21.625 16.094 1 71 293 PHE B C 1
ATOM 5824 O O . PHE B 1 293 ? -18.5 22.781 16.328 1 71 293 PHE B O 1
ATOM 5831 N N . GLU B 1 294 ? -19.625 21 16.812 1 76.5 294 GLU B N 1
ATOM 5832 C CA . GLU B 1 294 ? -19.797 21.391 18.203 1 76.5 294 GLU B CA 1
ATOM 5833 C C . GLU B 1 294 ? -18.922 20.516 19.125 1 76.5 294 GLU B C 1
ATOM 5835 O O . GLU B 1 294 ? -19.359 19.453 19.562 1 76.5 294 GLU B O 1
ATOM 5840 N N . TRP B 1 295 ? -17.734 20.953 19.359 1 79.62 295 TRP B N 1
ATOM 5841 C CA . TRP B 1 295 ? -16.766 20.156 20.125 1 79.62 295 TRP B CA 1
ATOM 5842 C C . TRP B 1 295 ? -17.156 20.078 21.594 1 79.62 295 TRP B C 1
ATOM 5844 O O . TRP B 1 295 ? -17 19.047 22.234 1 79.62 295 TRP B O 1
ATOM 5854 N N . LYS B 1 296 ? -17.875 21.094 22.234 1 75.56 296 LYS B N 1
ATOM 5855 C CA . LYS B 1 296 ? -18.344 21.172 23.609 1 75.56 296 LYS B CA 1
ATOM 5856 C C . LYS B 1 296 ? -17.453 20.359 24.547 1 75.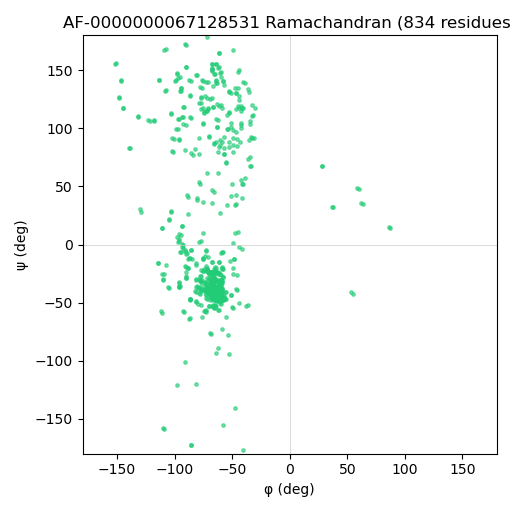56 296 LYS B C 1
ATOM 5858 O O . LYS B 1 296 ? -17.906 19.406 25.188 1 75.56 296 LYS B O 1
ATOM 5863 N N . PRO B 1 297 ? -16.172 20.828 24.734 1 77.75 297 PRO B N 1
ATOM 5864 C CA . PRO B 1 297 ? -15.234 20.031 25.516 1 77.75 297 PRO B CA 1
ATOM 5865 C C . PRO B 1 297 ? -15.656 19.891 26.984 1 77.75 297 PRO B C 1
ATOM 5867 O O . PRO B 1 297 ? -15.32 18.891 27.625 1 77.75 297 PRO B O 1
ATOM 5870 N N . ALA B 1 298 ? -16.469 20.766 27.484 1 80.12 298 ALA B N 1
ATOM 5871 C CA . ALA B 1 298 ? -16.797 20.75 28.906 1 80.12 298 ALA B CA 1
ATOM 5872 C C . ALA B 1 298 ? -18.094 20 29.156 1 80.12 298 ALA B C 1
ATOM 5874 O O . ALA B 1 298 ? -18.594 19.984 30.297 1 80.12 298 ALA B O 1
ATOM 5875 N N . SER B 1 299 ? -18.641 19.344 28.203 1 80.5 299 SER B N 1
ATOM 5876 C CA . SER B 1 299 ? -19.922 18.672 28.359 1 80.5 299 SER B CA 1
ATOM 5877 C C . SER B 1 299 ? -19.75 17.328 29.078 1 80.5 299 SER B C 1
ATOM 5879 O O . SER B 1 299 ? -20.578 16.969 29.922 1 80.5 299 SER B O 1
ATOM 5881 N N . SER B 1 300 ? -18.672 16.625 28.797 1 83.38 300 SER B N 1
ATOM 5882 C CA . SER B 1 300 ? -18.375 15.344 29.422 1 83.38 300 SER B CA 1
ATOM 5883 C C . SER B 1 300 ? -16.859 15.102 29.5 1 83.38 300 SER B C 1
ATOM 5885 O O . SER B 1 300 ? -16.094 15.766 28.812 1 83.38 300 SER B O 1
ATOM 5887 N N . LEU B 1 301 ? -16.516 14.289 30.406 1 85.81 301 LEU B N 1
ATOM 5888 C CA . LEU B 1 301 ? -15.102 13.945 30.547 1 85.81 301 LEU B CA 1
ATOM 5889 C C . LEU B 1 301 ? -14.578 13.266 29.281 1 85.81 301 LEU B C 1
ATOM 5891 O O . LEU B 1 301 ? -13.438 13.508 28.875 1 85.81 301 LEU B O 1
ATOM 5895 N N . ARG B 1 302 ? -15.422 12.5 28.719 1 81.12 302 ARG B N 1
ATOM 5896 C CA . ARG B 1 302 ? -15.039 11.805 27.5 1 81.12 302 ARG B CA 1
ATOM 5897 C C . ARG B 1 302 ? -14.75 12.789 26.375 1 81.12 302 ARG B C 1
ATOM 5899 O O . ARG B 1 302 ? -13.75 12.656 25.656 1 81.12 302 ARG B O 1
ATOM 5906 N N . ARG B 1 303 ? -15.57 13.688 26.25 1 82.44 303 ARG B N 1
ATOM 5907 C CA . ARG B 1 303 ? -15.398 14.695 25.203 1 82.44 303 ARG B CA 1
ATOM 5908 C C . ARG B 1 303 ? -14.18 15.57 25.484 1 82.44 303 ARG B C 1
ATOM 5910 O O . ARG B 1 303 ? -13.461 15.953 24.562 1 82.44 303 ARG B O 1
ATOM 5917 N N . TRP B 1 304 ? -14.031 15.844 26.766 1 88.69 304 TRP B N 1
ATOM 5918 C CA . TRP B 1 304 ? -12.867 16.641 27.141 1 88.69 304 TRP B CA 1
ATOM 5919 C C . TRP B 1 304 ? -11.578 15.914 26.781 1 88.69 304 TRP B C 1
ATOM 5921 O O . TRP B 1 304 ? -10.648 16.516 26.234 1 88.69 304 TRP B O 1
ATOM 5931 N N . LEU B 1 305 ? -11.531 14.688 27.062 1 88.5 305 LEU B N 1
ATOM 5932 C CA . LEU B 1 305 ? -10.359 13.883 26.766 1 88.5 305 LEU B CA 1
ATOM 5933 C C . LEU B 1 305 ? -10.156 13.773 25.25 1 88.5 305 LEU B C 1
ATOM 5935 O O . LEU B 1 305 ? -9.023 13.797 24.766 1 88.5 305 LEU B O 1
ATOM 5939 N N . ALA B 1 306 ? -11.203 13.68 24.547 1 83.88 306 ALA B N 1
ATOM 5940 C CA . ALA B 1 306 ? -11.117 13.594 23.094 1 83.88 306 ALA B CA 1
ATOM 5941 C C . ALA B 1 306 ? -10.555 14.883 22.5 1 83.88 306 ALA B C 1
ATOM 5943 O O . ALA B 1 306 ? -9.688 14.844 21.625 1 83.88 306 ALA B O 1
ATOM 5944 N N . VAL B 1 307 ? -11.062 15.938 23.031 1 87.38 307 VAL B N 1
ATOM 5945 C CA . VAL B 1 307 ? -10.602 17.234 22.531 1 87.38 307 VAL B CA 1
ATOM 5946 C C . VAL B 1 307 ? -9.125 17.422 22.875 1 87.38 307 VAL B C 1
ATOM 5948 O O . VAL B 1 307 ? -8.336 17.875 22.031 1 87.38 307 VAL B O 1
ATOM 5951 N N . CYS B 1 308 ? -8.734 17.062 24.031 1 90.88 308 CYS B N 1
ATOM 5952 C CA . CYS B 1 308 ? -7.324 17.125 24.422 1 90.88 308 CYS B CA 1
ATOM 5953 C C . CYS B 1 308 ? -6.473 16.234 23.516 1 90.88 308 CYS B C 1
ATOM 5955 O O . CYS B 1 308 ? -5.367 16.625 23.125 1 90.88 308 CYS B O 1
ATOM 5957 N N . GLY B 1 309 ? -7.02 15.078 23.234 1 89.06 309 GLY B N 1
ATOM 5958 C CA . GLY B 1 309 ? -6.316 14.18 22.312 1 89.06 309 GLY B CA 1
ATOM 5959 C C . GLY B 1 309 ? -6.133 14.766 20.938 1 89.06 309 GLY B C 1
ATOM 5960 O O . GLY B 1 309 ? -5.062 14.641 20.328 1 89.06 309 GLY B O 1
ATOM 5961 N N . ILE B 1 310 ? -7.121 15.406 20.453 1 87.62 310 ILE B N 1
ATOM 5962 C CA . ILE B 1 310 ? -7.062 16.031 19.125 1 87.62 310 ILE B CA 1
ATOM 5963 C C . ILE B 1 310 ? -6.016 17.141 19.125 1 87.62 310 ILE B C 1
ATOM 5965 O O . ILE B 1 310 ? -5.207 17.234 18.203 1 87.62 310 ILE B O 1
ATOM 5969 N N . ILE B 1 311 ? -6.062 17.938 20.125 1 91.31 311 ILE B N 1
ATOM 5970 C CA . ILE B 1 311 ? -5.094 19.031 20.25 1 91.31 311 ILE B CA 1
ATOM 5971 C C . ILE B 1 311 ? -3.68 18.453 20.297 1 91.31 311 ILE B C 1
ATOM 5973 O O . ILE B 1 311 ? -2.777 18.969 19.625 1 91.31 311 ILE B O 1
ATOM 5977 N N . PHE B 1 312 ? -3.521 17.422 21.016 1 92 312 PHE B N 1
ATOM 5978 C CA . PHE B 1 312 ? -2.219 16.766 21.156 1 92 312 PHE B CA 1
ATOM 5979 C C . PHE B 1 312 ? -1.722 16.281 19.797 1 92 312 PHE B C 1
ATOM 5981 O O . PHE B 1 312 ? -0.572 16.516 19.422 1 92 312 PHE B O 1
ATOM 5988 N N . VAL B 1 313 ? -2.578 15.617 19.078 1 87.31 313 VAL B N 1
ATOM 5989 C CA . VAL B 1 313 ? -2.197 15.062 17.781 1 87.31 313 VAL B CA 1
ATOM 5990 C C . VAL B 1 313 ? -1.876 16.188 16.812 1 87.31 313 VAL B C 1
ATOM 5992 O O . VAL B 1 313 ? -0.944 16.078 16.016 1 87.31 313 VAL B O 1
ATOM 5995 N N . PHE B 1 314 ? -2.648 17.234 16.891 1 90.12 314 PHE B N 1
ATOM 5996 C CA . PHE B 1 314 ? -2.408 18.391 16.031 1 90.12 314 PHE B CA 1
ATOM 5997 C C . PHE B 1 314 ? -1.043 19 16.328 1 90.12 314 PHE B C 1
ATOM 5999 O O . PHE B 1 314 ? -0.289 19.312 15.398 1 90.12 314 PHE B O 1
ATOM 6006 N N . LEU B 1 315 ? -0.751 19.188 17.547 1 93.62 315 LEU B N 1
ATOM 6007 C CA . LEU B 1 315 ? 0.526 19.781 17.938 1 93.62 315 LEU B CA 1
ATOM 6008 C C . LEU B 1 315 ? 1.684 18.859 17.547 1 93.62 315 LEU B C 1
ATOM 6010 O O . LEU B 1 315 ? 2.729 19.344 17.094 1 93.62 315 LEU B O 1
ATOM 6014 N N . LEU B 1 316 ? 1.455 17.594 17.688 1 89.12 316 LEU B N 1
ATOM 6015 C CA . LEU B 1 316 ? 2.48 16.625 17.297 1 89.12 316 LEU B CA 1
ATOM 6016 C C . LEU B 1 316 ? 2.734 16.688 15.797 1 89.12 316 LEU B C 1
ATOM 6018 O O . LEU B 1 316 ? 3.883 16.594 15.352 1 89.12 316 LEU B O 1
ATOM 6022 N N . ALA B 1 317 ? 1.678 16.781 15.07 1 88.31 317 ALA B N 1
ATOM 6023 C CA . ALA B 1 317 ? 1.808 16.859 13.617 1 88.31 317 ALA B CA 1
ATOM 6024 C C . ALA B 1 317 ? 2.553 18.125 13.203 1 88.31 317 ALA B C 1
ATOM 6026 O O . ALA B 1 317 ? 3.383 18.094 12.289 1 88.31 317 ALA B O 1
ATOM 6027 N N . GLU B 1 318 ? 2.271 19.219 13.844 1 90.5 318 GLU B N 1
ATOM 6028 C CA . GLU B 1 318 ? 2.969 20.469 13.547 1 90.5 318 GLU B CA 1
ATOM 6029 C C . GLU B 1 318 ? 4.441 20.391 13.93 1 90.5 318 GLU B C 1
ATOM 6031 O O . GLU B 1 318 ? 5.312 20.844 13.188 1 90.5 318 GLU B O 1
ATOM 6036 N N . LEU B 1 319 ? 4.668 19.828 15.047 1 91.75 319 LEU B N 1
ATOM 6037 C CA . LEU B 1 319 ? 6.051 19.656 15.477 1 91.75 319 LEU B CA 1
ATOM 6038 C C . LEU B 1 319 ? 6.816 18.75 14.523 1 91.75 319 LEU B C 1
ATOM 6040 O O . LEU B 1 319 ? 7.992 18.984 14.234 1 91.75 319 LEU B O 1
ATOM 6044 N N . ASN B 1 320 ? 6.141 17.766 14.086 1 89.31 320 ASN B N 1
ATOM 6045 C CA . ASN B 1 320 ? 6.766 16.828 13.164 1 89.31 320 ASN B CA 1
ATOM 6046 C C . ASN B 1 320 ? 7.262 17.516 11.898 1 89.31 320 ASN B C 1
ATOM 6048 O O . ASN B 1 320 ? 8.305 17.156 11.352 1 89.31 320 ASN B O 1
ATOM 6052 N N . THR B 1 321 ? 6.531 18.422 11.484 1 88.75 321 THR B N 1
ATOM 6053 C CA . THR B 1 321 ? 6.93 19.172 10.289 1 88.75 321 THR B CA 1
ATOM 6054 C C . THR B 1 321 ? 8.266 19.875 10.516 1 88.75 321 THR B C 1
ATOM 6056 O O . THR B 1 321 ? 9.156 19.812 9.664 1 88.75 321 THR B O 1
ATOM 6059 N N . PHE B 1 322 ? 8.469 20.5 11.625 1 90.75 322 PHE B N 1
ATOM 6060 C CA . PHE B 1 322 ? 9.695 21.219 11.922 1 90.75 322 PHE B CA 1
ATOM 6061 C C . PHE B 1 322 ? 10.859 20.266 12.156 1 90.75 322 PHE B C 1
ATOM 6063 O O . PHE B 1 322 ? 11.977 20.5 11.688 1 90.75 322 PHE B O 1
ATOM 6070 N N . TYR B 1 323 ? 10.562 19.203 12.797 1 90.75 323 TYR B N 1
ATOM 6071 C CA . TYR B 1 323 ? 11.625 18.234 13.07 1 90.75 323 TYR B CA 1
ATOM 6072 C C . TYR B 1 323 ? 12.086 17.562 11.789 1 90.75 323 TYR B C 1
ATOM 6074 O O . TYR B 1 323 ? 13.281 17.328 11.602 1 90.75 323 TYR B O 1
ATOM 6082 N N . LEU B 1 324 ? 11.133 17.203 10.961 1 90.75 324 LEU B N 1
ATOM 6083 C CA . LEU B 1 324 ? 11.5 16.547 9.711 1 90.75 324 LEU B CA 1
ATOM 6084 C C . LEU B 1 324 ? 12.352 17.484 8.844 1 90.75 324 LEU B C 1
ATOM 6086 O O . LEU B 1 324 ? 13.328 17.047 8.234 1 90.75 324 LEU B O 1
ATOM 6090 N N . LYS B 1 325 ? 12.023 18.719 8.789 1 91.25 325 LYS B N 1
ATOM 6091 C CA . LYS B 1 325 ? 12.82 19.703 8.047 1 91.25 325 LYS B CA 1
ATOM 6092 C C . LYS B 1 325 ? 14.234 19.797 8.609 1 91.25 325 LYS B C 1
ATOM 6094 O O . LYS B 1 325 ? 15.203 19.859 7.852 1 91.25 325 LYS B O 1
ATOM 6099 N N . PHE B 1 326 ? 14.273 19.797 9.883 1 90.56 326 PHE B N 1
ATOM 6100 C CA . PHE B 1 326 ? 15.547 19.953 10.562 1 90.56 326 PHE B CA 1
ATOM 6101 C C . PHE B 1 326 ? 16.422 18.719 10.359 1 90.56 326 PHE B C 1
ATOM 6103 O O . PHE B 1 326 ? 17.578 18.828 9.969 1 90.56 326 PHE B O 1
ATOM 6110 N N . VAL B 1 327 ? 15.859 17.562 10.555 1 90.56 327 VAL B N 1
ATOM 6111 C CA . VAL B 1 327 ? 16.609 16.312 10.531 1 90.56 327 VAL B CA 1
ATOM 6112 C C . VAL B 1 327 ? 17.031 15.992 9.094 1 90.56 327 VAL B C 1
ATOM 6114 O O . VAL B 1 327 ? 18.141 15.523 8.852 1 90.56 327 VAL B O 1
ATOM 6117 N N . LEU B 1 328 ? 16.234 16.266 8.125 1 93.5 328 LEU B N 1
ATOM 6118 C CA . LEU B 1 328 ? 16.5 15.891 6.738 1 93.5 328 LEU B CA 1
ATOM 6119 C C . LEU B 1 328 ? 17.109 17.062 5.973 1 93.5 328 LEU B C 1
ATOM 6121 O O . LEU B 1 328 ? 17.312 16.984 4.758 1 93.5 328 LEU B O 1
ATOM 6125 N N . TRP B 1 329 ? 17.344 18.156 6.629 1 92.56 329 TRP B N 1
ATOM 6126 C CA . TRP B 1 329 ? 17.969 19.328 6.023 1 92.56 329 TRP B CA 1
ATOM 6127 C C . TRP B 1 329 ? 17.125 19.844 4.848 1 92.56 329 TRP B C 1
ATOM 6129 O O . TRP B 1 329 ? 17.672 20.078 3.764 1 92.56 329 TRP B O 1
ATOM 6139 N N . MET B 1 330 ? 15.867 19.969 5.094 1 92.12 330 MET B N 1
ATOM 6140 C CA . MET B 1 330 ? 14.953 20.484 4.074 1 92.12 330 MET B CA 1
ATOM 6141 C C . MET B 1 330 ? 14.797 22 4.184 1 92.12 330 MET B C 1
ATOM 6143 O O . MET B 1 330 ? 14.336 22.5 5.211 1 92.12 330 MET B O 1
ATOM 6147 N N . PRO B 1 331 ? 15.195 22.656 3.141 1 89.38 331 PRO B N 1
ATOM 6148 C CA . PRO B 1 331 ? 14.984 24.094 3.186 1 89.38 331 PRO B CA 1
ATOM 6149 C C . PRO B 1 331 ? 13.508 24.484 3.232 1 89.38 331 PRO B C 1
ATOM 6151 O O . PRO B 1 331 ? 12.68 23.859 2.559 1 89.38 331 PRO B O 1
ATOM 6154 N N . PRO B 1 332 ? 13.117 25.5 3.994 1 83.56 332 PRO B N 1
ATOM 6155 C CA . PRO B 1 332 ? 11.711 25.891 4.148 1 83.56 332 PRO B CA 1
ATOM 6156 C C . PRO B 1 332 ? 11.07 26.312 2.828 1 83.56 332 PRO B C 1
ATOM 6158 O O . PRO B 1 332 ? 9.859 26.188 2.658 1 83.56 332 PRO B O 1
ATOM 6161 N N . GLU B 1 333 ? 11.891 26.75 1.889 1 83.88 333 GLU B N 1
ATOM 6162 C CA . GLU B 1 333 ? 11.344 27.25 0.634 1 83.88 333 GLU B CA 1
ATOM 6163 C C . GLU B 1 333 ? 11.219 26.141 -0.405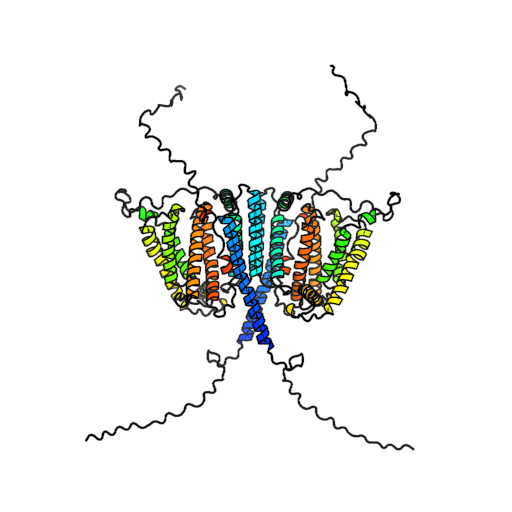 1 83.88 333 GLU B C 1
ATOM 6165 O O . GLU B 1 333 ? 10.688 26.359 -1.496 1 83.88 333 GLU B O 1
ATOM 6170 N N . HIS B 1 334 ? 11.672 25.062 -0.079 1 89.25 334 HIS B N 1
ATOM 6171 C CA . HIS B 1 334 ? 11.625 23.969 -1.043 1 89.25 334 HIS B CA 1
ATOM 6172 C C . HIS B 1 334 ? 10.188 23.562 -1.352 1 89.25 334 HIS B C 1
ATOM 6174 O O . HIS B 1 334 ? 9.32 23.594 -0.471 1 89.25 334 HIS B O 1
ATOM 6180 N N . TYR B 1 335 ? 9.914 23.156 -2.533 1 89.94 335 TYR B N 1
ATOM 6181 C CA . TYR B 1 335 ? 8.562 22.859 -2.99 1 89.94 335 TYR B CA 1
ATOM 6182 C C . TYR B 1 335 ? 7.984 21.672 -2.225 1 89.94 335 TYR B C 1
ATOM 6184 O O . TYR B 1 335 ? 6.766 21.578 -2.045 1 89.94 335 TYR B O 1
ATOM 6192 N N . LEU B 1 336 ? 8.773 20.734 -1.767 1 89.94 336 LEU B N 1
ATOM 6193 C CA . LEU B 1 336 ? 8.297 19.578 -1.004 1 89.94 336 LEU B CA 1
ATOM 6194 C C . LEU B 1 336 ? 7.598 20.031 0.275 1 89.94 336 LEU B C 1
ATOM 6196 O O . LEU B 1 336 ? 6.668 19.359 0.743 1 89.94 336 LEU B O 1
ATOM 6200 N N . VAL B 1 337 ? 8.031 21.156 0.815 1 87.19 337 VAL B N 1
ATOM 6201 C CA . VAL B 1 337 ? 7.422 21.688 2.031 1 87.19 337 VAL B CA 1
ATOM 6202 C C . VAL B 1 337 ? 6.016 22.203 1.725 1 87.19 337 VAL B C 1
ATOM 6204 O O . VAL B 1 337 ? 5.082 21.969 2.492 1 87.19 337 VAL B O 1
ATOM 6207 N N . LEU B 1 338 ? 5.867 22.859 0.661 1 83.62 338 LEU B N 1
ATOM 6208 C CA . LEU B 1 338 ? 4.559 23.344 0.245 1 83.62 338 LEU B CA 1
ATOM 6209 C C . LEU B 1 338 ? 3.625 22.188 -0.088 1 83.62 338 LEU B C 1
ATOM 6211 O O . LEU B 1 338 ? 2.441 22.219 0.261 1 83.62 338 LEU B O 1
ATOM 6215 N N . LEU B 1 339 ? 4.148 21.203 -0.765 1 88.62 339 LEU B N 1
ATOM 6216 C CA . LEU B 1 339 ? 3.346 20.031 -1.108 1 88.62 339 LEU B CA 1
ATOM 6217 C C . LEU B 1 339 ? 2.863 19.312 0.148 1 88.62 339 LEU B C 1
ATOM 6219 O O . LEU B 1 339 ? 1.743 18.797 0.184 1 88.62 339 LEU B O 1
ATOM 6223 N N . ARG B 1 340 ? 3.68 19.312 1.082 1 89.56 340 ARG B N 1
ATOM 6224 C CA . ARG B 1 340 ? 3.295 18.688 2.348 1 89.56 340 ARG B CA 1
ATOM 6225 C C . ARG B 1 340 ? 2.148 19.453 3.002 1 89.56 340 ARG B C 1
ATOM 6227 O O . ARG B 1 340 ? 1.252 18.844 3.594 1 89.56 340 ARG B O 1
ATOM 6234 N N . LEU B 1 341 ? 2.215 20.766 2.893 1 83.94 341 LEU B N 1
ATOM 6235 C CA . LEU B 1 341 ? 1.132 21.578 3.439 1 83.94 341 LEU B CA 1
ATOM 6236 C C . LEU B 1 341 ? -0.188 21.266 2.742 1 83.94 341 LEU B C 1
ATOM 6238 O O . LEU B 1 341 ? -1.214 21.078 3.4 1 83.94 341 LEU B O 1
ATOM 6242 N N . VAL B 1 342 ? -0.151 21.172 1.472 1 84.69 342 VAL B N 1
ATOM 6243 C CA . VAL B 1 342 ? -1.347 20.844 0.707 1 84.69 342 VAL B CA 1
ATOM 6244 C C . VAL B 1 342 ? -1.84 19.453 1.102 1 84.69 342 VAL B C 1
ATOM 6246 O O . VAL B 1 342 ? -3.043 19.234 1.266 1 84.69 342 VAL B O 1
ATOM 6249 N N . PHE B 1 343 ? -0.891 18.625 1.211 1 90.88 343 PHE B N 1
ATOM 6250 C CA . PHE B 1 343 ? -1.172 17.25 1.624 1 90.88 343 PHE B CA 1
ATOM 6251 C C . PHE B 1 343 ? -1.887 17.234 2.971 1 90.88 343 PHE B C 1
ATOM 6253 O O . PHE B 1 343 ? -2.924 16.578 3.117 1 90.88 343 PHE B O 1
ATOM 6260 N N . PHE B 1 344 ? -1.479 17.984 3.93 1 87.19 344 PHE B N 1
ATOM 6261 C CA . PHE B 1 344 ? -2.012 17.922 5.285 1 87.19 344 PHE B CA 1
ATOM 6262 C C . PHE B 1 344 ? -3.361 18.625 5.367 1 87.19 344 PHE B C 1
ATOM 6264 O O . PHE B 1 344 ? -4.211 18.25 6.184 1 87.19 344 PHE B O 1
ATOM 6271 N N . VAL B 1 345 ? -3.555 19.547 4.523 1 84.94 345 VAL B N 1
ATOM 6272 C CA . VAL B 1 345 ? -4.855 20.203 4.508 1 84.94 345 VAL B CA 1
ATOM 6273 C C . VAL B 1 345 ? -5.93 19.219 4.047 1 84.94 345 VAL B C 1
ATOM 6275 O O . VAL B 1 345 ? -7.004 19.141 4.648 1 84.94 345 VAL B O 1
ATOM 6278 N N . ASN B 1 346 ? -5.633 18.484 3.045 1 87.38 346 ASN B N 1
ATOM 6279 C CA . ASN B 1 346 ? -6.602 17.547 2.508 1 87.38 346 ASN B CA 1
ATOM 6280 C C . ASN B 1 346 ? -6.793 16.344 3.438 1 87.38 346 ASN B C 1
ATOM 6282 O O . ASN B 1 346 ? -7.922 15.977 3.76 1 87.38 346 ASN B O 1
ATOM 6286 N N . VAL B 1 347 ? -5.707 15.836 3.865 1 90.5 347 VAL B N 1
ATOM 6287 C CA . VAL B 1 347 ? -5.766 14.641 4.695 1 90.5 347 VAL B CA 1
ATOM 6288 C C . VAL B 1 347 ? -6.273 15 6.09 1 90.5 347 VAL B C 1
ATOM 6290 O O . VAL B 1 347 ? -7.055 14.258 6.688 1 90.5 347 VAL B O 1
ATOM 6293 N N . GLY B 1 348 ? -5.824 16.141 6.594 1 87.31 348 GLY B N 1
ATOM 6294 C CA . GLY B 1 348 ? -6.277 16.594 7.902 1 87.31 348 GLY B CA 1
ATOM 6295 C C . GLY B 1 348 ? -7.762 16.906 7.949 1 87.31 348 GLY B C 1
ATOM 6296 O O . GLY B 1 348 ? -8.422 16.641 8.953 1 87.31 348 GLY B O 1
ATOM 6297 N N . GLY B 1 349 ? -8.273 17.453 6.898 1 84.44 349 GLY B N 1
ATOM 6298 C CA . GLY B 1 349 ? -9.703 17.703 6.836 1 84.44 349 GLY B CA 1
ATOM 6299 C C . GLY B 1 349 ? -10.547 16.453 6.941 1 84.44 349 GLY B C 1
ATOM 6300 O O . GLY B 1 349 ? -11.523 16.406 7.684 1 84.44 349 GLY B O 1
ATOM 6301 N N . VAL B 1 350 ? -10.125 15.469 6.215 1 87.38 350 VAL B N 1
ATOM 6302 C CA . VAL B 1 350 ? -10.859 14.203 6.238 1 87.38 350 VAL B CA 1
ATOM 6303 C C . VAL B 1 350 ? -10.727 13.555 7.617 1 87.38 350 VAL B C 1
ATOM 6305 O O . VAL B 1 350 ? -11.711 13.078 8.18 1 87.38 350 VAL B O 1
ATOM 6308 N N . ALA B 1 351 ? -9.547 13.602 8.164 1 88.12 351 A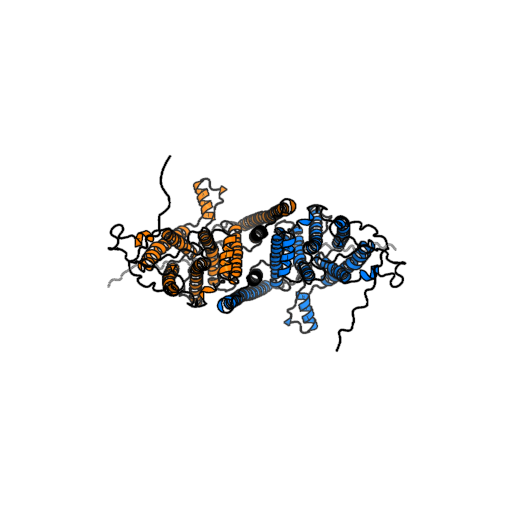LA B N 1
ATOM 6309 C CA . ALA B 1 351 ? -9.297 13 9.469 1 88.12 351 ALA B CA 1
ATOM 6310 C C . ALA B 1 351 ? -10.141 13.672 10.555 1 88.12 351 ALA B C 1
ATOM 6312 O O . ALA B 1 351 ? -10.695 12.992 11.422 1 88.12 351 ALA B O 1
ATOM 6313 N N . MET B 1 352 ? -10.234 14.938 10.484 1 84.44 352 MET B N 1
ATOM 6314 C CA . MET B 1 352 ? -11 15.68 11.477 1 84.44 352 MET B CA 1
ATOM 6315 C C . MET B 1 352 ? -12.484 15.32 11.406 1 84.44 352 MET B C 1
ATOM 6317 O O . MET B 1 352 ? -13.141 15.164 12.445 1 84.44 352 MET B O 1
ATOM 6321 N N . ARG B 1 353 ? -12.953 15.156 10.266 1 83.75 353 ARG B N 1
ATOM 6322 C CA . ARG B 1 353 ? -14.344 14.758 10.102 1 83.75 353 ARG B CA 1
ATOM 6323 C C . ARG B 1 353 ? -14.578 13.352 10.633 1 83.75 353 ARG B C 1
ATOM 6325 O O . ARG B 1 353 ? -15.586 13.086 11.297 1 83.75 353 ARG B O 1
ATOM 6332 N N . GLU B 1 354 ? -13.703 12.516 10.344 1 83.25 354 GLU B N 1
ATOM 6333 C CA . GLU B 1 354 ? -13.82 11.141 10.82 1 83.25 354 GLU B CA 1
ATOM 6334 C C . GLU B 1 354 ? -13.766 11.078 12.344 1 83.25 354 GLU B C 1
ATOM 6336 O O . GLU B 1 354 ? -14.5 10.312 12.969 1 83.25 354 GLU B O 1
ATOM 6341 N N . ILE B 1 355 ? -12.914 11.867 12.922 1 81.38 355 ILE B N 1
ATOM 6342 C CA . ILE B 1 355 ? -12.789 11.906 14.375 1 81.38 355 ILE B CA 1
ATOM 6343 C C . ILE B 1 355 ? -14.07 12.477 14.984 1 81.38 355 ILE B C 1
ATOM 6345 O O . ILE B 1 355 ? -14.555 11.977 16 1 81.38 355 ILE B O 1
ATOM 6349 N N . TYR B 1 356 ? -14.547 13.508 14.375 1 78.69 356 TYR B N 1
ATOM 6350 C CA . TYR B 1 356 ? -15.781 14.102 14.859 1 78.69 356 TYR B CA 1
ATOM 6351 C C . TYR B 1 356 ? -16.938 13.102 14.805 1 78.69 356 TYR B C 1
ATOM 6353 O O . TYR B 1 356 ? -17.719 13 15.742 1 78.69 356 TYR B O 1
ATOM 6361 N N . ASP B 1 357 ? -17 12.391 13.711 1 77.38 357 ASP B N 1
ATOM 6362 C CA . ASP B 1 357 ? -18.047 11.375 13.547 1 77.38 357 ASP B CA 1
ATOM 6363 C C . ASP B 1 357 ? -17.891 10.266 14.594 1 77.38 357 ASP B C 1
ATOM 6365 O O . ASP B 1 357 ? -18.891 9.75 15.094 1 77.38 357 ASP B O 1
ATOM 6369 N N . PHE B 1 358 ? -16.734 10.016 14.836 1 76.12 358 PHE B N 1
ATOM 6370 C CA . PHE B 1 358 ? -16.453 8.984 15.828 1 76.12 358 PHE B CA 1
ATOM 6371 C C . PHE B 1 358 ? -16.875 9.445 17.219 1 76.12 358 PHE B C 1
ATOM 6373 O O . PHE B 1 358 ? -17.422 8.664 18 1 76.12 358 PHE B O 1
ATOM 6380 N N . MET B 1 359 ? -16.688 10.656 17.578 1 75.69 359 MET B N 1
ATOM 6381 C CA . MET B 1 359 ? -17 11.211 18.891 1 75.69 359 MET B CA 1
ATOM 6382 C C . MET B 1 359 ? -18.484 11.445 19.062 1 75.69 359 MET B C 1
ATOM 6384 O O . MET B 1 359 ? -19.031 11.336 20.156 1 75.69 359 MET B O 1
ATOM 6388 N N . ASP B 1 360 ? -19.109 11.719 18 1 70.5 360 ASP B N 1
ATOM 6389 C CA . ASP B 1 360 ? -20.531 12.078 18.062 1 70.5 360 ASP B CA 1
ATOM 6390 C C . ASP B 1 360 ? -21.406 10.836 18.031 1 70.5 360 ASP B C 1
ATOM 6392 O O . ASP B 1 360 ? -22.625 10.914 18.281 1 70.5 360 ASP B O 1
ATOM 6396 N N . ASP B 1 361 ? -20.766 9.781 17.719 1 62.47 361 ASP B N 1
ATOM 6397 C CA . ASP B 1 361 ? -21.562 8.555 17.703 1 62.47 361 ASP B CA 1
ATOM 6398 C C . ASP B 1 361 ? -21.844 8.07 19.125 1 62.47 361 ASP B C 1
ATOM 6400 O O . ASP B 1 361 ? -20.938 7.668 19.859 1 62.47 361 ASP B O 1
ATOM 6404 N N . PRO B 1 362 ? -23.094 8.281 19.609 1 57.78 362 PRO B N 1
ATOM 6405 C CA . PRO B 1 362 ? -23.453 7.875 20.969 1 57.78 362 PRO B CA 1
ATOM 6406 C C . PRO B 1 362 ? -23.297 6.371 21.188 1 57.78 362 PRO B C 1
ATOM 6408 O O . PRO B 1 362 ? -23.078 5.93 22.312 1 57.78 362 PRO B O 1
ATOM 6411 N N . LYS B 1 363 ? -23.5 5.641 20.125 1 56.47 363 LYS B N 1
ATOM 6412 C CA . LYS B 1 363 ? -23.5 4.195 20.312 1 56.47 363 LYS B CA 1
ATOM 6413 C C . LYS B 1 363 ? -22.125 3.594 20.062 1 56.47 363 LYS B C 1
ATOM 6415 O O . LYS B 1 363 ? -21.922 2.389 20.219 1 56.47 363 LYS B O 1
ATOM 6420 N N . PHE B 1 364 ? -21.188 4.402 20.047 1 52.47 364 PHE B N 1
ATOM 6421 C CA . PHE B 1 364 ? -19.797 4.012 19.859 1 52.47 364 PHE B CA 1
ATOM 6422 C C . PHE B 1 364 ? -19.672 2.854 18.875 1 52.47 364 PHE B C 1
ATOM 6424 O O . PHE B 1 364 ? -18.922 1.906 19.109 1 52.47 364 PHE B O 1
ATOM 6431 N N . HIS B 1 365 ? -20.562 2.795 17.891 1 48.84 365 HIS B N 1
ATOM 6432 C CA . HIS B 1 365 ? -20.594 1.686 16.938 1 48.84 365 HIS B CA 1
ATOM 6433 C C . HIS B 1 365 ? -19.719 1.971 15.727 1 48.84 365 HIS B C 1
ATOM 6435 O O . HIS B 1 365 ? -19.344 1.052 14.992 1 48.84 365 HIS B O 1
ATOM 6441 N N . LYS B 1 366 ? -19.25 3.223 15.711 1 60.06 366 LYS B N 1
ATOM 6442 C CA . LYS B 1 366 ? -18.516 3.531 14.484 1 60.06 366 LYS B CA 1
ATOM 6443 C C . LYS B 1 366 ? -17.016 3.301 14.664 1 60.06 366 LYS B C 1
ATOM 6445 O O . LYS B 1 366 ? -16.469 3.539 15.75 1 60.06 366 LYS B O 1
ATOM 6450 N N . LYS B 1 367 ? -16.422 2.637 13.648 1 68.19 367 LYS B N 1
ATOM 6451 C CA . LYS B 1 367 ? -14.969 2.463 13.578 1 68.19 367 LYS B CA 1
ATOM 6452 C C . LYS B 1 367 ? -14.273 3.777 13.25 1 68.19 367 LYS B C 1
ATOM 6454 O O . LYS B 1 367 ? -14.859 4.656 12.617 1 68.19 367 LYS B O 1
ATOM 6459 N N . LEU B 1 368 ? -13.133 3.908 13.977 1 72 368 LEU B N 1
ATOM 6460 C CA . LEU B 1 368 ? -12.305 5.051 13.594 1 72 368 LEU B CA 1
ATOM 6461 C C . LEU B 1 368 ? -12.023 5.035 12.094 1 72 368 LEU B C 1
ATOM 6463 O O . LEU B 1 368 ? -11.641 4 11.539 1 72 368 LEU B O 1
ATOM 6467 N N . GLY B 1 369 ? -12.219 6.102 11.477 1 74.44 369 GLY B N 1
ATOM 6468 C CA . GLY B 1 369 ? -12.031 6.215 10.039 1 74.44 369 GLY B CA 1
ATOM 6469 C C . GLY B 1 369 ? -10.609 5.93 9.594 1 74.44 369 GLY B C 1
ATOM 6470 O O . GLY B 1 369 ? -9.688 5.949 10.406 1 74.44 369 GLY B O 1
ATOM 6471 N N . GLN B 1 370 ? -10.398 5.699 8.312 1 80.94 370 GLN B N 1
ATOM 6472 C CA . GLN B 1 370 ? -9.125 5.289 7.719 1 80.94 370 GLN B CA 1
ATOM 6473 C C . GLN B 1 370 ? -8.086 6.398 7.828 1 80.94 370 GLN B C 1
ATOM 6475 O O . GLN B 1 370 ? -6.938 6.145 8.195 1 80.94 370 GLN B O 1
ATOM 6480 N N . GLN B 1 371 ? -8.531 7.609 7.531 1 80.75 371 GLN B N 1
ATOM 6481 C CA . GLN B 1 371 ? -7.578 8.719 7.543 1 80.75 371 GLN B CA 1
ATOM 6482 C C . GLN B 1 371 ? -7.172 9.078 8.969 1 80.75 371 GLN B C 1
ATOM 6484 O O . GLN B 1 371 ? -6.016 9.422 9.219 1 80.75 371 GLN B O 1
ATOM 6489 N N . ALA B 1 372 ? -8.109 8.969 9.828 1 77.12 372 ALA B N 1
ATOM 6490 C CA . ALA B 1 372 ? -7.812 9.227 11.234 1 77.12 372 ALA B CA 1
ATOM 6491 C C . ALA B 1 372 ? -6.848 8.188 11.797 1 77.12 372 ALA B C 1
ATOM 6493 O O . ALA B 1 372 ? -5.98 8.516 12.617 1 77.12 372 ALA B O 1
ATOM 6494 N N . TRP B 1 373 ? -7.031 7.027 11.367 1 76.06 373 TRP B N 1
ATOM 6495 C CA . TRP B 1 373 ? -6.16 5.926 11.766 1 76.06 373 TRP B CA 1
ATOM 6496 C C . TRP B 1 373 ? -4.723 6.184 11.328 1 76.06 373 TRP B C 1
ATOM 6498 O O . TRP B 1 373 ? -3.777 5.91 12.07 1 76.06 373 TRP B O 1
ATOM 6508 N N . LEU B 1 374 ? -4.438 6.805 10.227 1 75.44 374 LEU B N 1
ATOM 6509 C CA . LEU B 1 374 ? -3.125 7.07 9.656 1 75.44 374 LEU B CA 1
ATOM 6510 C C . LEU B 1 374 ? -2.486 8.289 10.305 1 75.44 374 LEU B C 1
ATOM 6512 O O . LEU B 1 374 ? -1.26 8.383 10.398 1 75.44 374 LEU B O 1
ATOM 6516 N N . GLY B 1 375 ? -3.164 9.227 10.734 1 68.5 375 GLY B N 1
ATOM 6517 C CA . GLY B 1 375 ? -2.664 10.508 11.211 1 68.5 375 GLY B CA 1
ATOM 6518 C C . GLY B 1 375 ? -1.999 10.414 12.57 1 68.5 375 GLY B C 1
ATOM 6519 O O . GLY B 1 375 ? -1.256 11.312 12.969 1 68.5 375 GLY B O 1
ATOM 6520 N N . HIS B 1 376 ? -2.066 9.312 13.328 1 52.69 376 HIS B N 1
ATOM 6521 C CA . HIS B 1 376 ? -1.59 9.242 14.711 1 52.69 376 HIS B CA 1
ATOM 6522 C C . HIS B 1 376 ? -0.196 8.633 14.781 1 52.69 376 HIS B C 1
ATOM 6524 O O . HIS B 1 376 ? 0.392 8.539 15.859 1 52.69 376 HIS B O 1
ATOM 6530 N N . ARG B 1 377 ? 0.593 8.312 13.922 1 54.28 377 ARG B N 1
ATOM 6531 C CA . ARG B 1 377 ? 1.584 7.27 14.18 1 54.28 377 ARG B CA 1
ATOM 6532 C C . ARG B 1 377 ? 2.992 7.855 14.227 1 54.28 377 ARG B C 1
ATOM 6534 O O . ARG B 1 377 ? 3.875 7.309 14.891 1 54.28 377 ARG B O 1
ATOM 6541 N N . VAL B 1 378 ? 3.721 8.539 13.422 1 48.62 378 VAL B N 1
ATOM 6542 C CA . VAL B 1 378 ? 5.164 8.344 13.32 1 48.62 378 VAL B CA 1
ATOM 6543 C C . VAL B 1 378 ? 5.879 9.312 14.266 1 48.62 378 VAL B C 1
ATOM 6545 O O . VAL B 1 378 ? 5.797 10.531 14.094 1 48.62 378 VAL B O 1
ATOM 6548 N N . PRO B 1 379 ? 6.371 8.719 15.461 1 42.03 379 PRO B N 1
ATOM 6549 C CA . PRO B 1 379 ? 7.273 9.547 16.266 1 42.03 379 PRO B CA 1
ATOM 6550 C C . PRO B 1 379 ? 8.656 9.688 15.641 1 42.03 379 PRO B C 1
ATOM 6552 O O . PRO B 1 379 ? 9.109 8.789 14.922 1 42.03 379 PRO B O 1
ATOM 6555 N N . ASP B 1 380 ? 9.125 10.906 15.492 1 46.97 380 ASP B N 1
ATOM 6556 C CA . ASP B 1 380 ? 10.484 11.148 15.023 1 46.97 380 ASP B CA 1
ATOM 6557 C C . ASP B 1 380 ? 11.508 10.734 16.078 1 46.97 380 ASP B C 1
ATOM 6559 O O . ASP B 1 380 ? 11.352 11.047 17.25 1 46.97 380 ASP B O 1
ATOM 6563 N N . ARG B 1 381 ? 12.477 9.867 15.719 1 50.25 381 ARG B N 1
ATOM 6564 C CA . ARG B 1 381 ? 13.516 9.336 16.594 1 50.25 381 ARG B CA 1
ATOM 6565 C C . ARG B 1 381 ? 14.195 10.461 17.375 1 50.25 381 ARG B C 1
ATOM 6567 O O . ARG B 1 381 ? 14.602 10.266 18.516 1 50.25 381 ARG B O 1
ATOM 6574 N N . ARG B 1 382 ? 14.711 11.484 16.688 1 47.56 382 ARG B N 1
ATOM 6575 C CA . ARG B 1 382 ? 15.562 12.469 17.344 1 47.56 382 ARG B CA 1
ATOM 6576 C C . ARG B 1 382 ? 14.742 13.383 18.25 1 47.56 382 ARG B C 1
ATOM 6578 O O . ARG B 1 382 ? 15.289 14.281 18.891 1 47.56 382 ARG B O 1
ATOM 6585 N N . GLN B 1 383 ? 13.453 13.18 18.188 1 40.47 383 GLN B N 1
ATOM 6586 C CA . GLN B 1 383 ? 12.703 14 19.141 1 40.47 383 GLN B CA 1
ATOM 6587 C C . GLN B 1 383 ? 12.984 13.594 20.578 1 40.47 383 GLN B C 1
ATOM 6589 O O . GLN B 1 383 ? 12.828 14.391 21.5 1 40.47 383 GLN B O 1
ATOM 6594 N N . VAL B 1 384 ? 13.32 12.258 20.859 1 40.56 384 VAL B N 1
ATOM 6595 C CA . VAL B 1 384 ? 13.375 11.805 22.25 1 40.56 384 VAL B CA 1
ATOM 6596 C C . VAL B 1 384 ? 14.828 11.648 22.688 1 40.56 384 VAL B C 1
ATOM 6598 O O . VAL B 1 384 ? 15.102 11.414 23.859 1 40.56 384 VAL B O 1
ATOM 6601 N N . ARG B 1 385 ? 15.734 11.203 21.891 1 40.56 385 ARG B N 1
ATOM 6602 C CA . ARG B 1 385 ? 17.031 10.961 22.516 1 40.56 385 ARG B CA 1
ATOM 6603 C C . ARG B 1 385 ? 17.797 12.266 22.734 1 40.56 385 ARG B C 1
ATOM 6605 O O . ARG B 1 385 ? 17.859 13.109 21.828 1 40.56 385 ARG B O 1
ATOM 6612 N N . PRO B 1 386 ? 18.109 12.492 23.938 1 32.47 386 PRO B N 1
ATOM 6613 C CA . PRO B 1 386 ? 18.969 13.664 24.156 1 32.47 386 PRO B CA 1
ATOM 6614 C C . PRO B 1 386 ? 20.203 13.672 23.266 1 32.47 386 PRO B C 1
ATOM 6616 O O . PRO B 1 386 ? 20.844 12.633 23.078 1 32.47 386 PRO B O 1
ATOM 6619 N N . LEU B 1 387 ? 20.219 14.367 22.297 1 34.47 387 LEU B N 1
ATOM 6620 C CA . LEU B 1 387 ? 21.453 14.625 21.562 1 34.47 387 LEU B CA 1
ATOM 6621 C C . LEU B 1 387 ? 22.656 14.656 22.5 1 34.47 387 LEU B C 1
ATOM 6623 O O . LEU B 1 387 ? 22.656 15.406 23.484 1 34.47 387 LEU B O 1
ATOM 6627 N N . HIS B 1 388 ? 23.406 13.672 22.812 1 28.95 388 HIS B N 1
ATOM 6628 C CA . HIS B 1 388 ? 24.703 13.906 23.438 1 28.95 388 HIS B CA 1
ATOM 6629 C C . HIS B 1 388 ? 25.422 15.094 22.797 1 28.95 388 HIS B C 1
ATOM 6631 O O . HIS B 1 388 ? 25.391 15.25 21.578 1 28.95 388 HIS B O 1
ATOM 6637 N N . ALA B 1 389 ? 25.688 16.156 23.547 1 31.23 389 ALA B N 1
ATOM 6638 C CA . ALA B 1 389 ? 26.484 17.375 23.422 1 31.23 389 ALA B CA 1
ATOM 6639 C C . ALA B 1 389 ? 27.844 17.078 22.828 1 31.23 389 ALA B C 1
ATOM 6641 O O . ALA B 1 389 ? 28.75 17.922 22.859 1 31.23 389 ALA B O 1
ATOM 6642 N N . ASP B 1 390 ? 28.297 15.883 22.5 1 28.84 390 ASP B N 1
ATOM 6643 C CA . ASP B 1 390 ? 29.734 15.82 22.312 1 28.84 390 ASP B CA 1
ATOM 6644 C C . ASP B 1 390 ? 30.203 16.875 21.297 1 28.84 390 ASP B C 1
ATOM 6646 O O . ASP B 1 390 ? 31.234 17.531 21.516 1 28.84 390 ASP B O 1
ATOM 6650 N N . ALA B 1 391 ? 30.016 16.625 19.938 1 26.42 391 ALA B N 1
ATOM 6651 C CA . ALA B 1 391 ? 31.062 17.172 19.062 1 26.42 391 ALA B CA 1
ATOM 6652 C C . ALA B 1 391 ? 30.906 18.688 18.906 1 26.42 391 ALA B C 1
ATOM 6654 O O . ALA B 1 391 ? 30.562 19.172 17.828 1 26.42 391 ALA B O 1
ATOM 6655 N N . VAL B 1 392 ? 30.031 19.391 19.688 1 25.19 392 VAL B N 1
ATOM 6656 C CA . VAL B 1 392 ? 30.312 20.797 19.406 1 25.19 392 VAL B CA 1
ATOM 6657 C C . VAL B 1 392 ? 31.75 21.125 19.797 1 25.19 392 VAL B C 1
ATOM 6659 O O . VAL B 1 392 ? 32.156 20.922 20.938 1 25.19 392 VAL B O 1
ATOM 6662 N N . SER B 1 393 ? 32.719 20.828 18.875 1 24.56 393 SER B N 1
ATOM 6663 C CA . SER B 1 393 ? 34.094 21.281 19.031 1 24.56 393 SER B CA 1
ATOM 6664 C C . SER B 1 393 ? 34.156 22.625 19.75 1 24.56 393 SER B C 1
ATOM 6666 O O . SER B 1 393 ? 33.281 23.484 19.547 1 24.56 393 SER B O 1
ATOM 6668 N N . PRO B 1 394 ? 34.656 22.719 20.953 1 24.58 394 PRO B N 1
ATOM 6669 C CA . PRO B 1 394 ? 34.938 23.984 21.641 1 24.58 394 PRO B CA 1
ATOM 6670 C C . PRO B 1 394 ? 35.406 25.094 20.688 1 24.58 394 PRO B C 1
ATOM 6672 O O . PRO B 1 394 ? 36.031 24.812 19.688 1 24.58 394 PRO B O 1
ATOM 6675 N N . VAL B 1 395 ? 34.562 26.016 20.438 1 23.94 395 VAL B N 1
ATOM 6676 C CA . VAL B 1 395 ? 35.031 27.25 19.828 1 23.94 395 VAL B CA 1
ATOM 6677 C C . VAL B 1 395 ? 36.406 27.594 20.375 1 23.94 395 VAL B C 1
ATOM 6679 O O . VAL B 1 395 ? 36.562 27.812 21.578 1 23.94 395 VAL B O 1
ATOM 6682 N N . LEU B 1 396 ? 37.5 26.859 19.953 1 22.91 396 LEU B N 1
ATOM 6683 C CA . LEU B 1 396 ? 38.844 27.312 20.266 1 22.91 396 LEU B CA 1
ATOM 6684 C C . LEU B 1 396 ? 38.938 28.828 20.281 1 22.91 396 LEU B C 1
ATOM 6686 O O . LEU B 1 396 ? 38.469 29.484 19.344 1 22.91 396 LEU B O 1
ATOM 6690 N N . HIS B 1 397 ? 38.75 29.406 21.469 1 21.14 397 HIS B N 1
ATOM 6691 C CA . HIS B 1 397 ? 39.188 30.766 21.766 1 21.14 397 HIS B CA 1
ATOM 6692 C C . HIS B 1 397 ? 40.5 31.109 21.047 1 21.14 397 HIS B C 1
ATOM 6694 O O . HIS B 1 397 ? 41.531 30.516 21.328 1 21.14 397 HIS B O 1
ATOM 6700 N N . HIS B 1 398 ? 40.438 31.203 19.672 1 22.2 398 HIS B N 1
ATOM 6701 C CA . HIS B 1 398 ? 41.625 31.719 18.984 1 22.2 398 HIS B CA 1
ATOM 6702 C C . HIS B 1 398 ? 42.219 32.906 19.734 1 22.2 398 HIS B C 1
ATOM 6704 O O . HIS B 1 398 ? 41.5 33.812 20.172 1 22.2 398 HIS B O 1
ATOM 6710 N N . PRO B 1 399 ? 43.25 32.656 20.484 1 24.89 399 PRO B N 1
ATOM 6711 C CA . PRO B 1 399 ? 43.969 33.781 21.109 1 24.89 399 PRO B CA 1
ATOM 6712 C C . PRO B 1 399 ? 44.031 35.031 20.219 1 24.89 399 PRO B C 1
ATOM 6714 O O . PRO B 1 399 ? 43.875 34.906 19 1 24.89 399 PRO B O 1
ATOM 6717 N N . VAL B 1 400 ? 43.75 36.219 20.75 1 24.05 400 VAL B N 1
ATOM 6718 C CA . VAL B 1 400 ? 43.938 37.562 20.234 1 24.05 400 VAL B CA 1
ATOM 6719 C C . VAL B 1 400 ? 45.281 37.656 19.516 1 24.05 400 VAL B C 1
ATOM 6721 O O . VAL B 1 400 ? 46.312 37.625 20.141 1 24.05 400 VAL B O 1
ATOM 6724 N N . LEU B 1 401 ? 45.531 36.688 18.547 1 22.22 401 LEU B N 1
ATOM 6725 C CA . LEU B 1 401 ? 46.844 36.906 17.906 1 22.22 401 LEU B CA 1
ATOM 6726 C C . LEU B 1 401 ? 47.031 38.375 17.562 1 22.22 401 LEU B C 1
ATOM 6728 O O . LEU B 1 401 ? 46.062 39.062 17.203 1 22.22 401 LEU B O 1
ATOM 6732 N N . ASP B 1 402 ? 48.062 39.031 18.141 1 21.08 402 ASP B N 1
ATOM 6733 C CA . ASP B 1 402 ? 48.656 40.344 18 1 21.08 402 ASP B CA 1
ATOM 6734 C C . ASP B 1 402 ? 48.688 40.781 16.547 1 21.08 402 ASP B C 1
ATOM 6736 O O . ASP B 1 402 ? 48.75 39.938 15.641 1 21.08 402 ASP B O 1
ATOM 6740 N N . PRO B 1 403 ? 48.375 42.125 16.188 1 23.8 403 PRO B N 1
ATOM 6741 C CA . PRO B 1 403 ? 48.25 42.781 14.891 1 23.8 403 PRO B CA 1
ATOM 6742 C C . PRO B 1 403 ? 49.375 42.469 13.922 1 23.8 403 PRO B C 1
ATOM 6744 O O . PRO B 1 403 ? 49.344 42.875 12.758 1 23.8 403 PRO B O 1
ATOM 6747 N N . GLY B 1 404 ? 50.594 42.125 14.531 1 20.02 404 GLY B N 1
ATOM 6748 C CA . GLY B 1 404 ? 51.75 42.594 13.812 1 20.02 404 GLY B CA 1
ATOM 6749 C C . GLY B 1 404 ? 51.906 41.969 12.43 1 20.02 404 GLY B C 1
ATOM 6750 O O . GLY B 1 404 ? 52.062 42.719 11.445 1 20.02 404 GLY B O 1
ATOM 6751 N N . ASP B 1 405 ? 52.688 40.875 12.352 1 20.83 405 ASP B N 1
ATOM 6752 C CA . ASP B 1 405 ? 53.719 40.719 11.344 1 20.83 405 ASP B CA 1
ATOM 6753 C C . ASP B 1 405 ? 53.125 40.219 10.023 1 20.83 405 ASP B C 1
ATOM 6755 O O . ASP B 1 405 ? 52.625 39.094 9.953 1 20.83 405 ASP B O 1
ATOM 6759 N N . TYR B 1 406 ? 52.562 41.188 9.211 1 21.31 406 TYR B N 1
ATOM 6760 C CA . TYR B 1 406 ? 52.156 41.219 7.816 1 21.31 406 TYR B CA 1
ATOM 6761 C C . TYR B 1 406 ? 53.156 40.531 6.922 1 21.31 406 TYR B C 1
ATOM 6763 O O . TYR B 1 406 ? 54.156 41.125 6.52 1 21.31 406 TYR B O 1
ATOM 6771 N N . PRO B 1 407 ? 53.781 39.375 7.281 1 19.12 407 PRO B N 1
ATOM 6772 C CA . PRO B 1 407 ? 54.938 39.156 6.414 1 19.12 407 PRO B CA 1
ATOM 6773 C C . PRO B 1 407 ? 54.594 39.25 4.93 1 19.12 407 PRO B C 1
ATOM 6775 O O . PRO B 1 407 ? 53.469 38.906 4.535 1 19.12 407 PRO B O 1
ATOM 6778 N N . ARG B 1 408 ? 55.438 40.094 4.137 1 20.38 408 ARG B N 1
ATOM 6779 C CA . ARG B 1 408 ? 55.625 40.5 2.75 1 20.38 408 ARG B CA 1
ATOM 6780 C C . ARG B 1 408 ? 55.719 39.281 1.826 1 20.38 408 ARG B C 1
ATOM 6782 O O . ARG B 1 408 ? 56.719 38.594 1.774 1 20.38 408 ARG B O 1
ATOM 6789 N N . ALA B 1 409 ? 54.938 38.25 1.954 1 18.33 409 ALA B N 1
ATOM 6790 C CA . ALA B 1 409 ? 55.344 37.219 0.983 1 18.33 409 ALA B CA 1
ATOM 6791 C C . ALA B 1 409 ? 55.625 37.844 -0.378 1 18.33 409 ALA B C 1
ATOM 6793 O O . ALA B 1 409 ? 55 38.844 -0.771 1 18.33 409 ALA B O 1
ATOM 6794 N N . HIS B 1 410 ? 56.812 37.594 -0.999 1 17.5 410 HIS B N 1
ATOM 6795 C CA . HIS B 1 410 ? 57.5 37.938 -2.223 1 17.5 410 HIS B CA 1
ATOM 6796 C C . HIS B 1 410 ? 56.594 37.875 -3.438 1 17.5 410 HIS B C 1
ATOM 6798 O O . HIS B 1 410 ? 56 36.812 -3.693 1 17.5 410 HIS B O 1
ATOM 6804 N N . LEU B 1 411 ? 55.875 39 -3.787 1 18.55 411 LEU B N 1
ATOM 6805 C CA . LEU B 1 411 ? 55.312 39.312 -5.094 1 18.55 411 LEU B CA 1
ATOM 6806 C C . LEU B 1 411 ? 56.344 39.125 -6.195 1 18.55 411 LEU B C 1
ATOM 6808 O O . LEU B 1 411 ? 56.125 39.531 -7.34 1 18.55 411 LEU B O 1
ATOM 6812 N N . ASP B 1 412 ? 57.625 38.688 -5.965 1 17.23 412 ASP B N 1
ATOM 6813 C CA . ASP B 1 412 ? 58.719 39.156 -6.801 1 17.23 412 ASP B CA 1
ATOM 6814 C C . ASP B 1 412 ? 58.406 38.938 -8.281 1 17.23 412 ASP B C 1
ATOM 6816 O O . ASP B 1 412 ? 58.562 39.844 -9.094 1 17.23 412 ASP B O 1
ATOM 6820 N N . SER B 1 413 ? 58.844 37.812 -8.906 1 16.66 413 SER B N 1
ATOM 6821 C CA . SER B 1 413 ? 59.781 37.688 -10 1 16.66 413 SER B CA 1
ATOM 6822 C C . SER B 1 413 ? 59.094 37.781 -11.359 1 16.66 413 SER B C 1
ATOM 6824 O O . SER B 1 413 ? 58.938 36.781 -12.062 1 16.66 413 SER B O 1
ATOM 6826 N N . LEU B 1 414 ? 57.969 38.438 -11.445 1 16.81 414 LEU B N 1
ATOM 6827 C CA . LEU B 1 414 ? 57.531 38.812 -12.789 1 16.81 414 LEU B CA 1
ATOM 6828 C C . LEU B 1 414 ? 58.562 39.75 -13.43 1 16.81 414 LEU B C 1
ATOM 6830 O O . LEU B 1 414 ? 58.562 40.938 -13.117 1 16.81 414 LEU B O 1
ATOM 6834 N N . ALA B 1 415 ? 59.875 39.312 -13.641 1 17.11 415 ALA B N 1
ATOM 6835 C CA . ALA B 1 415 ? 60.781 40.281 -14.266 1 17.11 415 ALA B CA 1
ATOM 6836 C C . ALA B 1 415 ? 60.094 41.062 -15.383 1 17.11 415 ALA B C 1
ATOM 6838 O O . ALA B 1 415 ? 59.031 40.625 -15.867 1 17.11 415 ALA B O 1
ATOM 6839 N N . VAL B 1 416 ? 60.938 41.906 -16 1 17.78 416 VAL B N 1
ATOM 6840 C CA . VAL B 1 416 ? 61.344 43.156 -16.609 1 17.78 416 VAL B CA 1
ATOM 6841 C C . VAL B 1 416 ? 60.844 43.219 -18.047 1 17.78 416 VAL B C 1
ATOM 6843 O O . VAL B 1 416 ? 60.062 44.125 -18.391 1 17.78 416 VAL B O 1
ATOM 6846 N N . LEU B 1 417 ? 61.844 43.344 -19.016 1 17.14 417 LEU B N 1
ATOM 6847 C CA . LEU B 1 417 ? 62.375 44.344 -19.938 1 17.14 417 LEU B CA 1
ATOM 6848 C C . LEU B 1 417 ? 61.781 44.125 -21.344 1 17.14 417 LEU B C 1
ATOM 6850 O O . LEU B 1 417 ? 61.219 43.094 -21.625 1 17.14 417 LEU B O 1
ATOM 6854 N N . HIS B 1 418 ? 62.625 43.875 -22.422 1 17.91 418 HIS B N 1
ATOM 6855 C CA . HIS B 1 418 ? 62.812 44.562 -23.703 1 17.91 418 HIS B CA 1
ATOM 6856 C C . HIS B 1 418 ? 61.906 43.969 -24.766 1 17.91 418 HIS B C 1
ATOM 6858 O O . HIS B 1 418 ? 61.219 44.688 -25.484 1 17.91 418 HIS B O 1
ATOM 6864 N N . PRO B 1 419 ? 61.781 43.188 -25.781 1 20.83 419 PRO B N 1
ATOM 6865 C CA . PRO B 1 419 ? 61.75 44.219 -26.828 1 20.83 419 PRO B CA 1
ATOM 6866 C C . PRO B 1 419 ? 60.469 45.031 -26.859 1 20.83 419 PRO B C 1
ATOM 6868 O O . PRO B 1 419 ? 59.438 44.562 -26.391 1 20.83 419 PRO B O 1
#

Radius of gyration: 38.27 Å; Cα contacts (8 Å, |Δi|>4): 738; chains: 2; bounding box: 150×114×78 Å